Protein 9QX5 (pdb70)

Secondary structure (DSSP, 8-state):
-HHHHHHHHHHHHHHHHTT---TTTTS-GGGHHHHHHHHTGGG-HHHHHHHHHHHHHHHHHHHHHHTT--SS-S-HHHHHHHHHTSSSGGGGS--HHHHHHHHHHHHHHHHHHHHHS-SHHHHHHHHH-SS-TTS-----SHHHHHHHHHHHGGGGG--TTTTGGG-SSSHHHHHHHHHHHT-SSS-HHHHHHHHHHHHHH--SSHHHHHHHHHHHHHHHHHTTT---HHHHHHHHHHHHHHHGGG--TT--HHHHHHHTSSHHHHHT---HHHHTT---HHHHHHHHHHHHHHHHHHHHHS-SS--HHHHHHHHHHHHHHHHHGGGGGG-S-TTS-HHHHHHHTHHHHHHHHTSHHHHHH--HHHHHHHHHHHHHHH-HHHHHHHHH-TT----B-SSSSSTT-----TT--SS-S-S--HHHHHHHHHHH--HHHHHHHHHHHHHHHHHHHHHHHTTHHHHTTSS---STTTTHHHHHHHHHHHHHHHHHHHHHHH------HHHHHHHHTT-SHHHHHHH--PPPS-----SS--GGGHHHHHHHHHHHHHHHHTTHHHHHHHHHHHHHHHHHTT--HHHHHHHHHTTS-GGG-EEE-S---EEEEEEE--------EEEEE-TTS-EEEEE--SS-SSEEEEEEE--SS-HHHHHHSEEEEEEE-SS---EEEEETTEEEEE-SSEEEEEEE-TTS-EEEEEEEE-----EEEEEE----SS-SS---EEEEEETTEEEEEETTTEEEEEEEEEE-SS----EEEEEE-SSS-EEEEEE-SSS-EEEEEE--------EEE---B---SSTTT---EEEEEEETTTTEEEEEESS-EEEEEPPPP--SSS-----EEE-S--S-EEEEEEETTEEEEEESS-SSEEEEEEEETTEEEEEEEE-SSPP-EEEEEE-TTSS-EEEEEE-SSSS-EEEEEE-SSB---TT--S--EEEE-----EEEE---HHHHHHHHHHHHHHHH-HHHHHHHHTTS--TTTS-HHHHHHHHHHHHHH--S--HHHHHHHHHHHHHHHHGGGT--GGG--SHHHHHHHHHHHHHGGGGGGSHHHHHHHHHHHHSSHHHHHHHHHHHHHHS-TTTTHHHHHHHHHHHHHHHHH--TTHHHHHHHHHHHHHSTTTGGGHHHHHHHHHHHHHHHHHHHHHHHHHHHHTTTS-GGGEEEES--TTTGGGT--SEEE--HHHHHHHHHH-EE-TT-----HHHHHHHHHHHHHHHHS------S-STTSHHHHHHHHHHHHHTTS-HHHHHHHHHHHHTT----STTTSSS-HHHHHHHHHHHHHHHHHHHHHGGGG---HHHHHHHHHHHHHHHHHTHHHHHHHHHHHHHHHHHHT---PPPSSPPP----SHHHHHHHHHHHHHHHHHHHHHHH-----HHHHHHHHHHHHH--HHHHHHHHHH-

Radius of gyration: 44.54 Å; Cα contacts (8 Å, |Δi|>4): 2035; chains: 1; bounding box: 95×86×153 Å

Foldseek 3Di:
DVVVVLVVLVVVLVCLLFVHDDCVLVDLCLVVVVVCVVVPCLVPPVVVQSVVSSLLSLLLSVLCQQQLQHGPPADSLLSSLVLLVPPFCLCVLPDDVLVVVLVVVSVVVSVVVLVVDDDPVNVVSVVQAPDHPRDRTDDDDSNVSSLSSSQVSVVSVPPDQQVVLLDCPGPVVLSLLSLQTDRPSHDVVSNVVSVVNLCVNPVDDVVVVLVSLLSSLQSLVVSQQPHVVVVSLVVLLVSLVSCLLVDDLPDDLVSVCSNSHVLLVVLQPQDPVSQPPTPLVNLVSVLVNLVVLLVLVVVQVPDDDHDPSNVSSLVSVLLNCLVCLLRSLRRQHLLPLRQLSLLSCLSSVVSNVVDVVSCVVRPVSVLNSLLSSLVLLPDPSSLLSLLPHPLFFAFAEDLQGRLLRDGADPQDPDPCRDSHPPLSNLLSCQAPPEPVSLLSLLVVCLVCVQVLLVLLLVVLVSNLRPHHDDDSSSNVNSSSLLVNLNSLLSLVVVCVVQDDDPVVQLVLQCLLLVLAPVSLVVVLLFDDPRDHHHDHYDNVPRVVVVVSSQSSLVSCVVRVVSLLSSLVSNLSNLVSSLFLLVQLVLLLVLQVDLPLFAEDQPDDQWFFRWFAFQDLPFQFKEKAAADVLKIWIWGQDDVDQQKIKIKIFDPQAHNVVRSNDIDIDIGGHHDGFNHWEDAHFKIKTFDFAKIKIWGADNVGHTFDIATEGDVDWTWQDKYWEHFDPVDPQFWGWMWTFTQFKIWIDTLQADRHFTFEMEGEDPWTWAEKDWYQDPVGKIKMWTATQAQWIFIAIGDDTDRDYYYHYGDATEDGPPPPPFHTWHEWDADPSSQKIKTFGAQAIKIWHDDDDDDRPYYDYTDIDGNPGGHGWHDWADDQQKIKTHGDVDQFKIKIWGRRNSYIYIHIDGDPDGFNHKYKDQGSQQQWIKIKTADDDSSGITIMIGDRNYGHRSRRQDAGWHQDVSVHTDIWGDQRSSLSSSLSVLVSCVVNPLVSSQVSLLVVQAPLSHTSSSNSSSLSSVSVVDSDDDLVSVLSNLLNLVVNLVVVVVCDPSSGRDVSVVVSVVVSLSVVPSCLLQVVSNVVSCCVPQVDVLSVLVSLLVVLLVDDPVPSLSSLLVSVLQLVLDLQLDDPCLPVSLVVVLCQCVPPSRVLCLLRNLVSLVLLLVLLCLQVVVLVVVCVVCVPHDPQFKFFFSNRRSCSSSNHYRIGTDDPSVVVSCVRRPTDRSPDDGDCVSLVVSLVVLLVCLQVPFDQDFDPDPCSGSLLSSLSSSLSSVLPDDLVSLLVSLVVLVVVADLDQVQQPQRHRVNGSNVSSLSSNLSNLVSLLVCPPPPDPSNVVSLVVSLVVCVVVDCLVSLLSLLVVLQVVLVPPNDDRDDSDRDPVVPDDRRRVVSVSSNVSSLSRVVSSLSSPPVDDPSVLVSLVSSVVSDHVSSVVSVVSVD

Structure (mmCIF, N/CA/C/O backbone):
data_9QX5
#
_entry.id   9QX5
#
_cell.length_a   1.00
_cell.length_b   1.00
_cell.length_c   1.00
_cell.angle_alpha   90.00
_cell.angle_beta   90.00
_cell.angle_gamma   90.00
#
_symmetry.space_group_name_H-M   'P 1'
#
loop_
_atom_site.group_PDB
_atom_site.id
_atom_site.type_symbol
_atom_site.label_atom_id
_atom_site.label_alt_id
_atom_site.label_comp_id
_atom_site.label_asym_id
_atom_site.label_entity_id
_atom_site.label_seq_id
_atom_site.pdbx_PDB_ins_code
_atom_site.Cartn_x
_atom_site.Cartn_y
_atom_site.Cartn_z
_atom_site.occupancy
_atom_site.B_iso_or_equiv
_atom_site.auth_seq_id
_atom_site.auth_comp_id
_atom_site.auth_asym_id
_atom_site.auth_atom_id
_atom_site.pdbx_PDB_model_num
ATOM 1 N N . LYS A 1 666 ? 337.227 238.114 339.928 1.00 104.40 657 LYS A N 1
ATOM 2 C CA . LYS A 1 666 ? 335.905 238.636 339.602 1.00 104.40 657 LYS A CA 1
ATOM 3 C C . LYS A 1 666 ? 335.878 239.218 338.193 1.00 104.40 657 LYS A C 1
ATOM 4 O O . LYS A 1 666 ? 334.838 239.234 337.534 1.00 104.40 657 LYS A O 1
ATOM 10 N N . ILE A 1 667 ? 337.038 239.702 337.743 1.00 109.37 658 ILE A N 1
ATOM 11 C CA . ILE A 1 667 ? 337.140 240.293 336.411 1.00 109.37 658 ILE A CA 1
ATOM 12 C C . ILE A 1 667 ? 336.804 239.260 335.346 1.00 109.37 658 ILE A C 1
ATOM 13 O O . ILE A 1 667 ? 336.091 239.550 334.377 1.00 109.37 658 ILE A O 1
ATOM 18 N N . GLU A 1 668 ? 337.318 238.039 335.505 1.00 111.66 659 GLU A N 1
ATOM 19 C CA . GLU A 1 668 ? 337.001 236.970 334.567 1.00 111.66 659 GLU A CA 1
ATOM 20 C C . GLU A 1 668 ? 335.508 236.670 334.559 1.00 111.66 659 GLU A C 1
ATOM 21 O O . GLU A 1 668 ? 334.939 236.330 333.514 1.00 111.66 659 GLU A O 1
ATOM 27 N N . LEU A 1 669 ? 334.852 236.802 335.714 1.00 108.34 660 LEU A N 1
ATOM 28 C CA . LEU A 1 669 ? 333.406 236.612 335.765 1.00 108.34 660 LEU A CA 1
ATOM 29 C C . LEU A 1 669 ? 332.686 237.646 334.912 1.00 108.34 660 LEU A C 1
ATOM 30 O O . LEU A 1 669 ? 331.741 237.314 334.187 1.00 108.34 660 LEU A O 1
ATOM 32 N N . CYS A 1 670 ? 333.117 238.907 334.984 1.00 104.76 661 CYS A N 1
ATOM 33 C CA . CYS A 1 670 ? 332.509 239.941 334.153 1.00 104.76 661 CYS A CA 1
ATOM 34 C C . CYS A 1 670 ? 332.806 239.707 332.678 1.00 104.76 661 CYS A C 1
ATOM 35 O O . CYS A 1 670 ? 331.952 239.955 331.819 1.00 104.76 661 CYS A O 1
ATOM 38 N N . MET A 1 671 ? 334.016 239.241 332.362 1.00 101.17 662 MET A N 1
ATOM 39 C CA . MET A 1 671 ? 334.329 238.879 330.983 1.00 101.17 662 MET A CA 1
ATOM 40 C C . MET A 1 671 ? 333.355 237.828 330.472 1.00 101.17 662 MET A C 1
ATOM 41 O O . MET A 1 671 ? 332.789 237.961 329.379 1.00 101.17 662 MET A O 1
ATOM 46 N N . LYS A 1 672 ? 333.129 236.784 331.270 1.00 97.66 663 LYS A N 1
ATOM 47 C CA . LYS A 1 672 ? 332.184 235.743 330.885 1.00 97.66 663 LYS A CA 1
ATOM 48 C C . LYS A 1 672 ? 330.770 236.297 330.749 1.00 97.66 663 LYS A C 1
ATOM 49 O O . LYS A 1 672 ? 330.045 235.931 329.819 1.00 97.66 663 LYS A O 1
ATOM 51 N N . LEU A 1 673 ? 330.360 237.177 331.667 1.00 94.32 664 LEU A N 1
ATOM 52 C CA . LEU A 1 673 ? 329.003 237.716 331.622 1.00 94.32 664 LEU A CA 1
ATOM 53 C C . LEU A 1 673 ? 328.774 238.532 330.358 1.00 94.32 664 LEU A C 1
ATOM 54 O O . LEU A 1 673 ? 327.765 238.359 329.668 1.00 94.32 664 LEU A O 1
ATOM 59 N N . LEU A 1 674 ? 329.699 239.436 330.041 1.00 92.25 665 LEU A N 1
ATOM 60 C CA . LEU A 1 674 ? 329.525 240.243 328.840 1.00 92.25 665 LEU A CA 1
ATOM 61 C C . LEU A 1 674 ? 329.641 239.404 327.573 1.00 92.25 665 LEU A C 1
ATOM 62 O O . LEU A 1 674 ? 328.929 239.666 326.596 1.00 92.25 665 LEU A O 1
ATOM 67 N N . ASP A 1 675 ? 330.511 238.388 327.561 1.00 91.46 666 ASP A N 1
ATOM 68 C CA . ASP A 1 675 ? 330.573 237.514 326.394 1.00 91.46 666 ASP A CA 1
ATOM 69 C C . ASP A 1 675 ? 329.257 236.772 326.198 1.00 91.46 666 ASP A C 1
ATOM 70 O O . ASP A 1 675 ? 328.743 236.689 325.076 1.00 91.46 666 ASP A O 1
ATOM 75 N N . GLU A 1 676 ? 328.694 236.228 327.281 1.00 90.39 667 GLU A N 1
ATOM 76 C CA . GLU A 1 676 ? 327.412 235.541 327.183 1.00 90.39 667 GLU A CA 1
ATOM 77 C C . GLU A 1 676 ? 326.312 236.499 326.755 1.00 90.39 667 GLU A C 1
ATOM 78 O O . GLU A 1 676 ? 325.420 236.123 325.990 1.00 90.39 667 GLU A O 1
ATOM 80 N N . PHE A 1 677 ? 326.361 237.741 327.241 1.00 88.03 668 PHE A N 1
ATOM 81 C CA . PHE A 1 677 ? 325.406 238.758 326.813 1.00 88.03 668 PHE A CA 1
ATOM 82 C C . PHE A 1 677 ? 325.484 238.990 325.309 1.00 88.03 668 PHE A C 1
ATOM 83 O O . PHE A 1 677 ? 324.456 239.007 324.620 1.00 88.03 668 PHE A O 1
ATOM 91 N N . ALA A 1 678 ? 326.698 239.169 324.783 1.00 85.24 669 ALA A N 1
ATOM 92 C CA . ALA A 1 678 ? 326.858 239.392 323.349 1.00 85.24 669 ALA A CA 1
ATOM 93 C C . ALA A 1 678 ? 326.358 238.194 322.553 1.00 85.24 669 ALA A C 1
ATOM 94 O O . ALA A 1 678 ? 325.625 238.345 321.567 1.00 85.24 669 ALA A O 1
ATOM 96 N N . LYS A 1 679 ? 326.728 236.988 322.982 1.00 85.75 670 LYS A N 1
ATOM 97 C CA . LYS A 1 679 ? 326.277 235.803 322.267 1.00 85.75 670 LYS A CA 1
ATOM 98 C C . LYS A 1 679 ? 324.762 235.677 322.296 1.00 85.75 670 LYS A C 1
ATOM 99 O O . LYS A 1 679 ? 324.151 235.381 321.264 1.00 85.75 670 LYS A O 1
ATOM 105 N N . ILE A 1 680 ? 324.135 235.926 323.446 1.00 85.96 671 ILE A N 1
ATOM 106 C CA . ILE A 1 680 ? 322.696 235.724 323.547 1.00 85.96 671 ILE A CA 1
ATOM 107 C C . ILE A 1 680 ? 321.937 236.780 322.751 1.00 85.96 671 ILE A C 1
ATOM 108 O O . ILE A 1 680 ? 320.893 236.477 322.163 1.00 85.96 671 ILE A O 1
ATOM 113 N N . ILE A 1 681 ? 322.425 238.023 322.704 1.00 82.82 672 ILE A N 1
ATOM 114 C CA . ILE A 1 681 ? 321.701 239.009 321.906 1.00 82.82 672 ILE A CA 1
ATOM 115 C C . ILE A 1 681 ? 321.908 238.744 320.421 1.00 82.82 672 ILE A C 1
ATOM 116 O O . ILE A 1 681 ? 320.989 238.941 319.616 1.00 82.82 672 ILE A O 1
ATOM 121 N N . ALA A 1 682 ? 323.095 238.268 320.031 1.00 84.41 673 ALA A N 1
ATOM 122 C CA . ALA A 1 682 ? 323.358 238.030 318.616 1.00 84.41 673 ALA A CA 1
ATOM 123 C C . ALA A 1 682 ? 322.444 236.969 318.021 1.00 84.41 673 ALA A C 1
ATOM 124 O O . ALA A 1 682 ? 322.314 236.900 316.795 1.00 84.41 673 ALA A O 1
ATOM 126 N N . ILE A 1 683 ? 321.803 236.152 318.853 1.00 89.51 674 ILE A N 1
ATOM 127 C CA . ILE A 1 683 ? 320.907 235.100 318.393 1.00 89.51 674 ILE A CA 1
ATOM 128 C C . ILE A 1 683 ? 319.443 235.500 318.552 1.00 89.51 674 ILE A C 1
ATOM 129 O O . ILE A 1 683 ? 318.549 234.700 318.254 1.00 89.51 674 ILE A O 1
ATOM 134 N N . ASN A 1 684 ? 319.176 236.733 318.992 1.00 89.40 675 ASN A N 1
ATOM 135 C CA . ASN A 1 684 ? 317.811 237.244 319.150 1.00 89.40 675 ASN A CA 1
ATOM 136 C C . ASN A 1 684 ? 316.994 236.383 320.108 1.00 89.40 675 ASN A C 1
ATOM 137 O O . ASN A 1 684 ? 315.818 236.103 319.869 1.00 89.40 675 ASN A O 1
ATOM 142 N N . GLU A 1 685 ? 317.614 235.966 321.206 1.00 88.60 676 GLU A N 1
ATOM 143 C CA . GLU A 1 685 ? 316.969 235.100 322.181 1.00 88.60 676 GLU A CA 1
ATOM 144 C C . GLU A 1 685 ? 316.654 235.885 323.447 1.00 88.60 676 GLU A C 1
ATOM 145 O O . GLU A 1 685 ? 317.508 236.604 323.975 1.00 88.60 676 GLU A O 1
ATOM 147 N N . LYS A 1 686 ? 315.423 235.739 323.928 1.00 86.24 677 LYS A N 1
ATOM 148 C CA . LYS A 1 686 ? 314.978 236.442 325.122 1.00 86.24 677 LYS A CA 1
ATOM 149 C C . LYS A 1 686 ? 315.691 235.897 326.352 1.00 86.24 677 LYS A C 1
ATOM 150 O O . LYS A 1 686 ? 315.841 234.681 326.507 1.00 86.24 677 LYS A O 1
ATOM 156 N N . SER A 1 687 ? 316.133 236.800 327.224 1.00 90.73 678 SER A N 1
ATOM 157 C CA . SER A 1 687 ? 316.789 236.425 328.466 1.00 90.73 678 SER A CA 1
ATOM 158 C C . SER A 1 687 ? 316.358 237.383 329.566 1.00 90.73 678 SER A C 1
ATOM 159 O O . SER A 1 687 ? 315.928 238.507 329.296 1.00 90.73 678 SER A O 1
ATOM 162 N N . LEU A 1 688 ? 316.484 236.928 330.814 1.00 93.49 679 LEU A N 1
ATOM 163 C CA . LEU A 1 688 ? 316.045 237.718 331.959 1.00 93.49 679 LEU A CA 1
ATOM 164 C C . LEU A 1 688 ? 316.871 238.980 332.159 1.00 93.49 679 LEU A C 1
ATOM 165 O O . LEU A 1 688 ? 316.472 239.837 332.954 1.00 93.49 679 LEU A O 1
ATOM 170 N N . ILE A 1 689 ? 318.007 239.110 331.473 1.00 96.12 680 ILE A N 1
ATOM 171 C CA . ILE A 1 689 ? 318.830 240.305 331.618 1.00 96.12 680 ILE A CA 1
ATOM 172 C C . ILE A 1 689 ? 318.087 241.534 331.110 1.00 96.12 680 ILE A C 1
ATOM 173 O O . ILE A 1 689 ? 318.228 242.630 331.668 1.00 96.12 680 ILE A O 1
ATOM 178 N N . PHE A 1 690 ? 317.275 241.374 330.061 1.00 96.87 681 PHE A N 1
ATOM 179 C CA . PHE A 1 690 ? 316.572 242.517 329.484 1.00 96.87 681 PHE A CA 1
ATOM 180 C C . PHE A 1 690 ? 315.585 243.121 330.475 1.00 96.87 681 PHE A C 1
ATOM 181 O O . PHE A 1 690 ? 315.353 244.335 330.470 1.00 96.87 681 PHE A O 1
ATOM 189 N N . SER A 1 691 ? 314.985 242.287 331.328 1.00 98.29 682 SER A N 1
ATOM 190 C CA . SER A 1 691 ? 314.031 242.798 332.306 1.00 98.29 682 SER A CA 1
ATOM 191 C C . SER A 1 691 ? 314.697 243.743 333.297 1.00 98.29 682 SER A C 1
ATOM 192 O O . SER A 1 691 ? 314.040 244.641 333.835 1.00 98.29 682 SER A O 1
ATOM 195 N N . LEU A 1 692 ? 315.992 243.565 333.548 1.00 96.89 683 LEU A N 1
ATOM 196 C CA . LEU A 1 692 ? 316.717 244.473 334.420 1.00 96.89 683 LEU A CA 1
ATOM 197 C C . LEU A 1 692 ? 316.933 245.813 333.719 1.00 96.89 683 LEU A C 1
ATOM 198 O O . LEU A 1 692 ? 316.735 245.954 332.510 1.00 96.89 683 LEU A O 1
ATOM 203 N N . ASP A 1 693 ? 317.339 246.815 334.500 1.00 99.33 684 ASP A N 1
ATOM 204 C CA . ASP A 1 693 ? 317.590 248.156 333.969 1.00 99.33 684 ASP A CA 1
ATOM 205 C C . ASP A 1 693 ? 319.014 248.215 333.413 1.00 99.33 684 ASP A C 1
ATOM 206 O O . ASP A 1 693 ? 319.919 248.845 333.965 1.00 99.33 684 ASP A O 1
ATOM 208 N N . HIS A 1 694 ? 319.198 247.530 332.283 1.00 95.88 685 HIS A N 1
ATOM 209 C CA . HIS A 1 694 ? 320.515 247.428 331.668 1.00 95.88 685 HIS A CA 1
ATOM 210 C C . HIS A 1 694 ? 320.936 248.704 330.953 1.00 95.88 685 HIS A C 1
ATOM 211 O O . HIS A 1 694 ? 322.106 248.821 330.574 1.00 95.88 685 HIS A O 1
ATOM 218 N N . GLU A 1 695 ? 320.023 249.664 330.777 1.00 94.73 686 GLU A N 1
ATOM 219 C CA . GLU A 1 695 ? 320.379 250.908 330.102 1.00 94.73 686 GLU A CA 1
ATOM 220 C C . GLU A 1 695 ? 321.532 251.612 330.798 1.00 94.73 686 GLU A C 1
ATOM 221 O O . GLU A 1 695 ? 322.322 252.303 330.148 1.00 94.73 686 GLU A O 1
ATOM 227 N N . ASN A 1 696 ? 321.642 251.454 332.111 1.00 98.79 687 ASN A N 1
ATOM 228 C CA . ASN A 1 696 ? 322.721 252.041 332.893 1.00 98.79 687 ASN A CA 1
ATOM 229 C C . ASN A 1 696 ? 323.753 250.983 333.265 1.00 98.79 687 ASN A C 1
ATOM 230 O O . ASN A 1 696 ? 324.248 250.946 334.392 1.00 98.79 687 ASN A O 1
ATOM 235 N N . ILE A 1 697 ? 324.060 250.084 332.324 1.00 98.18 688 ILE A N 1
ATOM 236 C CA . ILE A 1 697 ? 325.026 249.024 332.601 1.00 98.18 688 ILE A CA 1
ATOM 237 C C . ILE A 1 697 ? 326.393 249.610 332.931 1.00 98.18 688 ILE A C 1
ATOM 238 O O . ILE A 1 697 ? 327.143 249.039 333.734 1.00 98.18 688 ILE A O 1
ATOM 243 N N . LEU A 1 698 ? 326.729 250.766 332.350 1.00 102.17 689 LEU A N 1
ATOM 244 C CA . LEU A 1 698 ? 327.987 251.423 332.689 1.00 102.17 689 LEU A CA 1
ATOM 245 C C . LEU A 1 698 ? 328.004 251.868 334.144 1.00 102.17 689 LEU A C 1
ATOM 246 O O . LEU A 1 698 ? 329.076 251.969 334.752 1.00 102.17 689 LEU A O 1
ATOM 251 N N . ASP A 1 699 ? 326.832 252.153 334.710 1.00 100.94 690 ASP A N 1
ATOM 252 C CA . ASP A 1 699 ? 326.738 252.389 336.145 1.00 100.94 690 ASP A CA 1
ATOM 253 C C . ASP A 1 699 ? 327.130 251.140 336.926 1.00 100.94 690 ASP A C 1
ATOM 254 O O . ASP A 1 699 ? 327.857 251.226 337.924 1.00 100.94 690 ASP A O 1
ATOM 259 N N . TRP A 1 700 ? 326.673 249.968 336.474 1.00 99.57 691 TRP A N 1
ATOM 260 C CA . TRP A 1 700 ? 326.939 248.731 337.204 1.00 99.57 691 TRP A CA 1
ATOM 261 C C . TRP A 1 700 ? 328.435 248.517 337.379 1.00 99.57 691 TRP A C 1
ATOM 262 O O . TRP A 1 700 ? 328.912 248.254 338.488 1.00 99.57 691 TRP A O 1
ATOM 273 N N . LEU A 1 701 ? 329.193 248.646 336.289 1.00 104.07 692 LEU A N 1
ATOM 274 C CA . LEU A 1 701 ? 330.637 248.469 336.352 1.00 104.07 692 LEU A CA 1
ATOM 275 C C . LEU A 1 701 ? 331.296 249.486 337.271 1.00 104.07 692 LEU A C 1
ATOM 276 O O . LEU A 1 701 ? 332.373 249.214 337.812 1.00 104.07 692 LEU A O 1
ATOM 281 N N . GLU A 1 702 ? 330.673 250.649 337.458 1.00 107.28 693 GLU A N 1
ATOM 282 C CA . GLU A 1 702 ? 331.218 251.652 338.362 1.00 107.28 693 GLU A CA 1
ATOM 283 C C . GLU A 1 702 ? 330.994 251.275 339.820 1.00 107.28 693 GLU A C 1
ATOM 284 O O . GLU A 1 702 ? 331.703 251.774 340.701 1.00 107.28 693 GLU A O 1
ATOM 290 N N . GLU A 1 703 ? 330.015 250.407 340.089 1.00 106.22 694 GLU A N 1
ATOM 291 C CA . GLU A 1 703 ? 329.776 249.945 341.454 1.00 106.22 694 GLU A CA 1
ATOM 292 C C . GLU A 1 703 ? 330.917 249.061 341.943 1.00 106.22 694 GLU A C 1
ATOM 293 O O . GLU A 1 703 ? 331.421 249.239 343.057 1.00 106.22 694 GLU A O 1
ATOM 295 N N . ILE A 1 704 ? 331.330 248.089 341.124 1.00 104.82 695 ILE A N 1
ATOM 296 C CA . ILE A 1 704 ? 332.491 247.277 341.474 1.00 104.82 695 ILE A CA 1
ATOM 297 C C . ILE A 1 704 ? 333.760 248.118 341.439 1.00 104.82 695 ILE A C 1
ATOM 298 O O . ILE A 1 704 ? 334.671 247.927 342.254 1.00 104.82 695 ILE A O 1
ATOM 303 N N . GLY A 1 705 ? 333.842 249.058 340.503 1.00 107.21 696 GLY A N 1
ATOM 304 C CA . GLY A 1 705 ? 335.034 249.856 340.323 1.00 107.21 696 GLY A CA 1
ATOM 305 C C . GLY A 1 705 ? 335.983 249.357 339.260 1.00 107.21 696 GLY A C 1
ATOM 306 O O . GLY A 1 705 ? 337.129 249.817 339.213 1.00 107.21 696 GLY A O 1
ATOM 307 N N . VAL A 1 706 ? 335.549 248.429 338.413 1.00 104.68 697 VAL A N 1
ATOM 308 C CA . VAL A 1 706 ? 336.393 247.863 337.372 1.00 104.68 697 VAL A CA 1
ATOM 309 C C . VAL A 1 706 ? 336.242 248.626 336.054 1.00 104.68 697 VAL A C 1
ATOM 310 O O . VAL A 1 706 ? 336.644 248.130 335.004 1.00 104.68 697 VAL A O 1
ATOM 314 N N . LEU A 1 707 ? 335.662 249.828 336.096 1.00 102.18 698 LEU A N 1
ATOM 315 C CA . LEU A 1 707 ? 335.547 250.638 334.888 1.00 102.18 698 LEU A CA 1
ATOM 316 C C . LEU A 1 707 ? 336.915 251.031 334.348 1.00 102.18 698 LEU A C 1
ATOM 317 O O . LEU A 1 707 ? 337.046 251.360 333.165 1.00 102.18 698 LEU A O 1
ATOM 322 N N . ASP A 1 708 ? 337.943 251.000 335.193 1.00 102.78 699 ASP A N 1
ATOM 323 C CA . ASP A 1 708 ? 339.296 251.327 334.769 1.00 102.78 699 ASP A CA 1
ATOM 324 C C . ASP A 1 708 ? 340.014 250.152 334.125 1.00 102.78 699 ASP A C 1
ATOM 325 O O . ASP A 1 708 ? 341.171 250.301 333.719 1.00 102.78 699 ASP A O 1
ATOM 327 N N . SER A 1 709 ? 339.369 248.998 334.030 1.00 101.13 700 SER A N 1
ATOM 328 C CA . SER A 1 709 ? 340.030 247.822 333.489 1.00 101.13 700 SER A CA 1
ATOM 329 C C . SER A 1 709 ? 340.172 247.945 331.975 1.00 101.13 700 SER A C 1
ATOM 330 O O . SER A 1 709 ? 339.161 248.059 331.269 1.00 101.13 700 SER A O 1
ATOM 333 N N . PRO A 1 710 ? 341.394 247.924 331.440 1.00 100.68 701 PRO A N 1
ATOM 334 C CA . PRO A 1 710 ? 341.565 248.005 329.983 1.00 100.68 701 PRO A CA 1
ATOM 335 C C . PRO A 1 710 ? 341.073 246.763 329.261 1.00 100.68 701 PRO A C 1
ATOM 336 O O . PRO A 1 710 ? 340.683 246.836 328.092 1.00 100.68 701 PRO A O 1
ATOM 340 N N . GLN A 1 711 ? 341.094 245.615 329.942 1.00 100.24 702 GLN A N 1
ATOM 341 C CA . GLN A 1 711 ? 340.747 244.359 329.287 1.00 100.24 702 GLN A CA 1
ATOM 342 C C . GLN A 1 711 ? 339.243 244.182 329.127 1.00 100.24 702 GLN A C 1
ATOM 343 O O . GLN A 1 711 ? 338.810 243.234 328.464 1.00 100.24 702 GLN A O 1
ATOM 349 N N . ILE A 1 712 ? 338.439 245.065 329.720 1.00 95.44 703 ILE A N 1
ATOM 350 C CA . ILE A 1 712 ? 336.991 244.927 329.612 1.00 95.44 703 ILE A CA 1
ATOM 351 C C . ILE A 1 712 ? 336.466 245.702 328.408 1.00 95.44 703 ILE A C 1
ATOM 352 O O . ILE A 1 712 ? 335.366 245.432 327.907 1.00 95.44 703 ILE A O 1
ATOM 357 N N . THR A 1 713 ? 337.244 246.667 327.914 1.00 91.76 704 THR A N 1
ATOM 358 C CA . THR A 1 713 ? 336.772 247.489 326.805 1.00 91.76 704 THR A CA 1
ATOM 359 C C . THR A 1 713 ? 336.676 246.682 325.518 1.00 91.76 704 THR A C 1
ATOM 360 O O . THR A 1 713 ? 335.815 246.952 324.673 1.00 91.76 704 THR A O 1
ATOM 364 N N . GLU A 1 714 ? 337.549 245.689 325.345 1.00 91.28 705 GLU A N 1
ATOM 365 C CA . GLU A 1 714 ? 337.453 244.823 324.176 1.00 91.28 705 GLU A CA 1
ATOM 366 C C . GLU A 1 714 ? 336.118 244.090 324.161 1.00 91.28 705 GLU A C 1
ATOM 367 O O . GLU A 1 714 ? 335.438 244.010 323.132 1.00 91.28 705 GLU A O 1
ATOM 373 N N . LYS A 1 715 ? 335.716 243.561 325.315 1.00 88.60 706 LYS A N 1
ATOM 374 C CA . LYS A 1 715 ? 334.442 242.861 325.380 1.00 88.60 706 LYS A CA 1
ATOM 375 C C . LYS A 1 715 ? 333.283 243.841 325.245 1.00 88.60 706 LYS A C 1
ATOM 376 O O . LYS A 1 715 ? 332.219 243.490 324.723 1.00 88.60 706 LYS A O 1
ATOM 382 N N . LEU A 1 716 ? 333.481 245.086 325.686 1.00 86.92 707 LEU A N 1
ATOM 383 C CA . LEU A 1 716 ? 332.464 246.115 325.472 1.00 86.92 707 LEU A CA 1
ATOM 384 C C . LEU A 1 716 ? 332.241 246.382 323.986 1.00 86.92 707 LEU A C 1
ATOM 385 O O . LEU A 1 716 ? 331.098 246.471 323.520 1.00 86.92 707 LEU A O 1
ATOM 390 N N . VAL A 1 717 ? 333.326 246.524 323.221 1.00 82.04 708 VAL A N 1
ATOM 391 C CA . VAL A 1 717 ? 333.161 246.754 321.787 1.00 82.04 708 VAL A CA 1
ATOM 392 C C . VAL A 1 717 ? 332.623 245.503 321.108 1.00 82.04 708 VAL A C 1
ATOM 393 O O . VAL A 1 717 ? 331.930 245.593 320.088 1.00 82.04 708 VAL A O 1
ATOM 397 N N . ASP A 1 718 ? 332.913 244.323 321.660 1.00 80.52 709 ASP A N 1
ATOM 398 C CA . ASP A 1 718 ? 332.273 243.110 321.159 1.00 80.52 709 ASP A CA 1
ATOM 399 C C . ASP A 1 718 ? 330.764 243.172 321.368 1.00 80.52 709 ASP A C 1
ATOM 400 O O . ASP A 1 718 ? 329.981 242.780 320.494 1.00 80.52 709 ASP A O 1
ATOM 405 N N . ILE A 1 719 ? 330.342 243.666 322.534 1.00 81.41 710 ILE A N 1
ATOM 406 C CA . ILE A 1 719 ? 328.918 243.857 322.809 1.00 81.41 710 ILE A CA 1
ATOM 407 C C . ILE A 1 719 ? 328.315 244.826 321.804 1.00 81.41 710 ILE A C 1
ATOM 408 O O . ILE A 1 719 ? 327.210 244.616 321.293 1.00 81.41 710 ILE A O 1
ATOM 413 N N . CYS A 1 720 ? 329.028 245.916 321.526 1.00 78.36 711 CYS A N 1
ATOM 414 C CA . CYS A 1 720 ? 328.538 246.897 320.563 1.00 78.36 711 CYS A CA 1
ATOM 415 C C . CYS A 1 720 ? 328.384 246.276 319.179 1.00 78.36 711 CYS A C 1
ATOM 416 O O . CYS A 1 720 ? 327.389 246.512 318.486 1.00 78.36 711 CYS A O 1
ATOM 419 N N . PHE A 1 721 ? 329.361 245.468 318.763 1.00 76.22 712 PHE A N 1
ATOM 420 C CA . PHE A 1 721 ? 329.273 244.792 317.472 1.00 76.22 712 PHE A CA 1
ATOM 421 C C . PHE A 1 721 ? 328.069 243.862 317.427 1.00 76.22 712 PHE A C 1
ATOM 422 O O . PHE A 1 721 ? 327.351 243.794 316.421 1.00 76.22 712 PHE A O 1
ATOM 430 N N . SER A 1 722 ? 327.850 243.117 318.511 1.00 80.68 713 SER A N 1
ATOM 431 C CA . SER A 1 722 ? 326.710 242.210 318.562 1.00 80.68 713 SER A CA 1
ATOM 432 C C . SER A 1 722 ? 325.394 242.975 318.507 1.00 80.68 713 SER A C 1
ATOM 433 O O . SER A 1 722 ? 324.452 242.554 317.829 1.00 80.68 713 SER A O 1
ATOM 436 N N . ILE A 1 723 ? 325.308 244.103 319.209 1.00 80.06 714 ILE A N 1
ATOM 437 C CA . ILE A 1 723 ? 324.087 244.898 319.159 1.00 80.06 714 ILE A CA 1
ATOM 438 C C . ILE A 1 723 ? 323.886 245.429 317.747 1.00 80.06 714 ILE A C 1
ATOM 439 O O . ILE A 1 723 ? 322.758 245.533 317.254 1.00 80.06 714 ILE A O 1
ATOM 444 N N . GLU A 1 724 ? 324.987 245.760 317.068 1.00 78.84 715 GLU A N 1
ATOM 445 C CA . GLU A 1 724 ? 324.919 246.266 315.700 1.00 78.84 715 GLU A CA 1
ATOM 446 C C . GLU A 1 724 ? 324.346 245.212 314.758 1.00 78.84 715 GLU A C 1
ATOM 447 O O . GLU A 1 724 ? 323.440 245.489 313.962 1.00 78.84 715 GLU A O 1
ATOM 453 N N . VAL A 1 725 ? 324.869 243.987 314.837 1.00 80.84 716 VAL A N 1
ATOM 454 C CA . VAL A 1 725 ? 324.358 242.933 313.963 1.00 80.84 716 VAL A CA 1
ATOM 455 C C . VAL A 1 725 ? 322.922 242.582 314.335 1.00 80.84 716 VAL A C 1
ATOM 456 O O . VAL A 1 725 ? 322.112 242.245 313.462 1.00 80.84 716 VAL A O 1
ATOM 460 N N . TRP A 1 726 ? 322.570 242.678 315.619 1.00 83.30 717 TRP A N 1
ATOM 461 C CA . TRP A 1 726 ? 321.176 242.529 316.025 1.00 83.30 717 TRP A CA 1
ATOM 462 C C . TRP A 1 726 ? 320.289 243.585 315.373 1.00 83.30 717 TRP A C 1
ATOM 463 O O . TRP A 1 726 ? 319.176 243.292 314.924 1.00 83.30 717 TRP A O 1
ATOM 474 N N . ASP A 1 727 ? 320.760 244.831 315.338 1.00 82.03 718 ASP A N 1
ATOM 475 C CA . ASP A 1 727 ? 320.006 245.890 314.677 1.00 82.03 718 ASP A CA 1
ATOM 476 C C . ASP A 1 727 ? 319.818 245.583 313.200 1.00 82.03 718 ASP A C 1
ATOM 477 O O . ASP A 1 727 ? 318.729 245.783 312.645 1.00 82.03 718 ASP A O 1
ATOM 482 N N . VAL A 1 728 ? 320.875 245.100 312.550 1.00 83.18 719 VAL A N 1
ATOM 483 C CA . VAL A 1 728 ? 320.777 244.731 311.141 1.00 83.18 719 VAL A CA 1
ATOM 484 C C . VAL A 1 728 ? 319.732 243.641 310.956 1.00 83.18 719 VAL A C 1
ATOM 485 O O . VAL A 1 728 ? 318.925 243.679 310.020 1.00 83.18 719 VAL A O 1
ATOM 489 N N . LEU A 1 729 ? 319.728 242.654 311.852 1.00 86.22 720 LEU A N 1
ATOM 490 C CA . LEU A 1 729 ? 318.711 241.612 311.794 1.00 86.22 720 LEU A CA 1
ATOM 491 C C . LEU A 1 729 ? 317.308 242.173 311.973 1.00 86.22 720 LEU A C 1
ATOM 492 O O . LEU A 1 729 ? 316.382 241.727 311.287 1.00 86.22 720 LEU A O 1
ATOM 497 N N . THR A 1 730 ? 317.133 243.137 312.879 1.00 86.56 721 THR A N 1
ATOM 498 C CA . THR A 1 730 ? 315.812 243.717 313.102 1.00 86.56 721 THR A CA 1
ATOM 499 C C . THR A 1 730 ? 315.325 244.476 311.875 1.00 86.56 721 THR A C 1
ATOM 500 O O . THR A 1 730 ? 314.169 244.325 311.464 1.00 86.56 721 THR A O 1
ATOM 504 N N . LEU A 1 731 ? 316.191 245.293 311.272 1.00 83.93 722 LEU A N 1
ATOM 505 C CA . LEU A 1 731 ? 315.786 246.042 310.086 1.00 83.93 722 LEU A CA 1
ATOM 506 C C . LEU A 1 731 ? 315.456 245.113 308.928 1.00 83.93 722 LEU A C 1
ATOM 507 O O . LEU A 1 731 ? 314.528 245.380 308.158 1.00 83.93 722 LEU A O 1
ATOM 512 N N . LEU A 1 732 ? 316.207 244.023 308.786 1.00 87.14 723 LEU A N 1
ATOM 513 C CA . LEU A 1 732 ? 315.984 243.094 307.689 1.00 87.14 723 LEU A CA 1
ATOM 514 C C . LEU A 1 732 ? 314.666 242.345 307.807 1.00 87.14 723 LEU A C 1
ATOM 515 O O . LEU A 1 732 ? 314.263 241.692 306.839 1.00 87.14 723 LEU A O 1
ATOM 520 N N . GLN A 1 733 ? 313.997 242.415 308.958 1.00 95.20 724 GLN A N 1
ATOM 521 C CA . GLN A 1 733 ? 312.744 241.706 309.205 1.00 95.20 724 GLN A CA 1
ATOM 522 C C . GLN A 1 733 ? 312.905 240.202 309.040 1.00 95.20 724 GLN A C 1
ATOM 523 O O . GLN A 1 733 ? 311.937 239.496 308.742 1.00 95.20 724 GLN A O 1
ATOM 529 N N . LEU A 1 734 ? 314.124 239.703 309.239 1.00 104.53 725 LEU A N 1
ATOM 530 C CA . LEU A 1 734 ? 314.427 238.302 308.976 1.00 104.53 725 LEU A CA 1
ATOM 531 C C . LEU A 1 734 ? 314.208 237.446 310.219 1.00 104.53 725 LEU A C 1
ATOM 532 O O . LEU A 1 734 ? 313.366 236.542 310.223 1.00 104.53 725 LEU A O 1
ATOM 537 N N . ASP A 1 735 ? 314.965 237.726 311.283 1.00 110.91 726 ASP A N 1
ATOM 538 C CA . ASP A 1 735 ? 314.912 237.008 312.555 1.00 110.91 726 ASP A CA 1
ATOM 539 C C . ASP A 1 735 ? 315.331 235.547 312.416 1.00 110.91 726 ASP A C 1
ATOM 540 O O . ASP A 1 735 ? 315.242 234.961 311.332 1.00 110.91 726 ASP A O 1
ATOM 545 N N . GLY A 1 736 ? 315.786 234.949 313.514 1.00 115.35 727 GLY A N 1
ATOM 546 C CA . GLY A 1 736 ? 316.301 233.601 313.489 1.00 115.35 727 GLY A CA 1
ATOM 547 C C . GLY A 1 736 ? 317.763 233.560 313.095 1.00 115.35 727 GLY A C 1
ATOM 548 O O . GLY A 1 736 ? 318.217 234.309 312.224 1.00 115.35 727 GLY A O 1
ATOM 549 N N . PRO A 1 737 ? 318.532 232.677 313.728 1.00 117.38 728 PRO A N 1
ATOM 550 C CA . PRO A 1 737 ? 319.977 232.587 313.455 1.00 117.38 728 PRO A CA 1
ATOM 551 C C . PRO A 1 737 ? 320.305 231.633 312.306 1.00 117.38 728 PRO A C 1
ATOM 552 O O . PRO A 1 737 ? 321.100 230.697 312.446 1.00 117.38 728 PRO A O 1
ATOM 556 N N . GLU A 1 738 ? 319.693 231.874 311.150 1.00 113.34 729 GLU A N 1
ATOM 557 C CA . GLU A 1 738 ? 319.931 231.056 309.969 1.00 113.34 729 GLU A CA 1
ATOM 558 C C . GLU A 1 738 ? 321.065 231.580 309.099 1.00 113.34 729 GLU A C 1
ATOM 559 O O . GLU A 1 738 ? 321.343 230.994 308.048 1.00 113.34 729 GLU A O 1
ATOM 565 N N . CYS A 1 739 ? 321.719 232.664 309.505 1.00 104.01 730 CYS A N 1
ATOM 566 C CA . CYS A 1 739 ? 322.875 233.197 308.803 1.00 104.01 730 CYS A CA 1
ATOM 567 C C . CYS A 1 739 ? 323.977 233.469 309.815 1.00 104.01 730 CYS A C 1
ATOM 568 O O . CYS A 1 739 ? 323.707 233.820 310.967 1.00 104.01 730 CYS A O 1
ATOM 571 N N . HIS A 1 740 ? 325.221 233.306 309.381 1.00 92.82 731 HIS A N 1
ATOM 572 C CA . HIS A 1 740 ? 326.324 233.430 310.318 1.00 92.82 731 HIS A CA 1
ATOM 573 C C . HIS A 1 740 ? 326.531 234.890 310.718 1.00 92.82 731 HIS A C 1
ATOM 574 O O . HIS A 1 740 ? 326.053 235.823 310.068 1.00 92.82 731 HIS A O 1
ATOM 581 N N . TYR A 1 741 ? 327.251 235.070 311.826 1.00 85.52 732 TYR A N 1
ATOM 582 C CA . TYR A 1 741 ? 327.466 236.400 312.386 1.00 85.52 732 TYR A CA 1
ATOM 583 C C . TYR A 1 741 ? 328.219 237.304 311.419 1.00 85.52 732 TYR A C 1
ATOM 584 O O . TYR A 1 741 ? 327.858 238.474 311.246 1.00 85.52 732 TYR A O 1
ATOM 593 N N . TRP A 1 742 ? 329.264 236.781 310.772 1.00 85.06 733 TRP A N 1
ATOM 594 C CA . TRP A 1 742 ? 330.091 237.624 309.915 1.00 85.06 733 TRP A CA 1
ATOM 595 C C . TRP A 1 742 ? 329.337 238.097 308.683 1.00 85.06 733 TRP A C 1
ATOM 596 O O . TRP A 1 742 ? 329.567 239.216 308.212 1.00 85.06 733 TRP A O 1
ATOM 607 N N . ASP A 1 743 ? 328.449 237.264 308.141 1.00 84.96 734 ASP A N 1
ATOM 608 C CA . ASP A 1 743 ? 327.662 237.673 306.983 1.00 84.96 734 ASP A CA 1
ATOM 609 C C . ASP A 1 743 ? 326.837 238.913 307.299 1.00 84.96 734 ASP A C 1
ATOM 610 O O . ASP A 1 743 ? 326.907 239.922 306.586 1.00 84.96 734 ASP A O 1
ATOM 615 N N . LEU A 1 744 ? 326.066 238.865 308.384 1.00 80.18 735 LEU A N 1
ATOM 616 C CA . LEU A 1 744 ? 325.261 240.017 308.763 1.00 80.18 735 LEU A CA 1
ATOM 617 C C . LEU A 1 744 ? 326.132 241.196 309.174 1.00 80.18 735 LEU A C 1
ATOM 618 O O . LEU A 1 744 ? 325.762 242.350 308.934 1.00 80.18 735 LEU A O 1
ATOM 623 N N . GLN A 1 745 ? 327.282 240.930 309.797 1.00 78.07 736 GLN A N 1
ATOM 624 C CA . GLN A 1 745 ? 328.174 242.013 310.196 1.00 78.07 736 GLN A CA 1
ATOM 625 C C . GLN A 1 745 ? 328.674 242.782 308.983 1.00 78.07 736 GLN A C 1
ATOM 626 O O . GLN A 1 745 ? 328.630 244.017 308.952 1.00 78.07 736 GLN A O 1
ATOM 632 N N . MET A 1 746 ? 329.148 242.064 307.966 1.00 77.04 737 MET A N 1
ATOM 633 C CA . MET A 1 746 ? 329.594 242.712 306.741 1.00 77.04 737 MET A CA 1
ATOM 634 C C . MET A 1 746 ? 328.435 243.346 305.985 1.00 77.04 737 MET A C 1
ATOM 635 O O . MET A 1 746 ? 328.630 244.360 305.307 1.00 77.04 737 MET A O 1
ATOM 640 N N . PHE A 1 747 ? 327.228 242.792 306.114 1.00 78.55 738 PHE A N 1
ATOM 641 C CA . PHE A 1 747 ? 326.057 243.428 305.523 1.00 78.55 738 PHE A CA 1
ATOM 642 C C . PHE A 1 747 ? 325.718 244.742 306.216 1.00 78.55 738 PHE A C 1
ATOM 643 O O . PHE A 1 747 ? 325.171 245.651 305.582 1.00 78.55 738 PHE A O 1
ATOM 651 N N . GLY A 1 748 ? 326.007 244.853 307.512 1.00 73.54 739 GLY A N 1
ATOM 652 C CA . GLY A 1 748 ? 325.803 246.119 308.195 1.00 73.54 739 GLY A CA 1
ATOM 653 C C . GLY A 1 748 ? 326.763 247.191 307.721 1.00 73.54 739 GLY A C 1
ATOM 654 O O . GLY A 1 748 ? 326.379 248.349 307.544 1.00 73.54 739 GLY A O 1
ATOM 655 N N . ARG A 1 749 ? 328.023 246.818 307.507 1.00 71.46 740 ARG A N 1
ATOM 656 C CA . ARG A 1 749 ? 329.019 247.726 306.957 1.00 71.46 740 ARG A CA 1
ATOM 657 C C . ARG A 1 749 ? 328.730 248.079 305.507 1.00 71.46 740 ARG A C 1
ATOM 658 O O . ARG A 1 749 ? 329.334 249.016 304.974 1.00 71.46 740 ARG A O 1
ATOM 666 N N . PHE A 1 750 ? 327.817 247.348 304.872 1.00 79.30 741 PHE A N 1
ATOM 667 C CA . PHE A 1 750 ? 327.404 247.513 303.487 1.00 79.30 741 PHE A CA 1
ATOM 668 C C . PHE A 1 750 ? 326.391 248.638 303.313 1.00 79.30 741 PHE A C 1
ATOM 669 O O . PHE A 1 750 ? 326.104 249.032 302.181 1.00 79.30 741 PHE A O 1
ATOM 677 N N . TRP A 1 751 ? 325.876 249.185 304.409 1.00 80.51 742 TRP A N 1
ATOM 678 C CA . TRP A 1 751 ? 324.732 250.088 304.392 1.00 80.51 742 TRP A CA 1
ATOM 679 C C . TRP A 1 751 ? 325.075 251.516 304.004 1.00 80.51 742 TRP A C 1
ATOM 680 O O . TRP A 1 751 ? 326.083 251.763 303.335 1.00 80.51 742 TRP A O 1
ATOM 691 N N . LYS A 1 752 ? 324.198 252.446 304.385 1.00 79.79 743 LYS A N 1
ATOM 692 C CA . LYS A 1 752 ? 324.171 253.830 303.920 1.00 79.79 743 LYS A CA 1
ATOM 693 C C . LYS A 1 752 ? 325.459 254.583 304.222 1.00 79.79 743 LYS A C 1
ATOM 694 O O . LYS A 1 752 ? 325.553 255.783 303.945 1.00 79.79 743 LYS A O 1
ATOM 700 N N . THR A 1 753 ? 326.434 253.904 304.826 1.00 75.79 744 THR A N 1
ATOM 701 C CA . THR A 1 753 ? 327.783 254.424 305.000 1.00 75.79 744 THR A CA 1
ATOM 702 C C . THR A 1 753 ? 328.315 255.010 303.698 1.00 75.79 744 THR A C 1
ATOM 703 O O . THR A 1 753 ? 327.845 254.653 302.612 1.00 75.79 744 THR A O 1
ATOM 707 N N . SER A 1 754 ? 329.282 255.925 303.802 1.00 75.81 745 SER A N 1
ATOM 708 C CA . SER A 1 754 ? 329.760 256.698 302.661 1.00 75.81 745 SER A CA 1
ATOM 709 C C . SER A 1 754 ? 330.293 255.842 301.518 1.00 75.81 745 SER A C 1
ATOM 710 O O . SER A 1 754 ? 330.610 256.392 300.459 1.00 75.81 745 SER A O 1
ATOM 713 N N . LEU A 1 755 ? 330.419 254.526 301.701 1.00 74.86 746 LEU A N 1
ATOM 714 C CA . LEU A 1 755 ? 330.792 253.663 300.586 1.00 74.86 746 LEU A CA 1
ATOM 715 C C . LEU A 1 755 ? 329.729 253.660 299.494 1.00 74.86 746 LEU A C 1
ATOM 716 O O . LEU A 1 755 ? 330.056 253.493 298.315 1.00 74.86 746 LEU A O 1
ATOM 721 N N . MET A 1 756 ? 328.460 253.846 299.856 1.00 78.29 747 MET A N 1
ATOM 722 C CA . MET A 1 756 ? 327.384 253.937 298.877 1.00 78.29 747 MET A CA 1
ATOM 723 C C . MET A 1 756 ? 326.961 255.368 298.587 1.00 78.29 747 MET A C 1
ATOM 724 O O . MET A 1 756 ? 325.901 255.584 297.992 1.00 78.29 747 MET A O 1
ATOM 729 N N . ASP A 1 757 ? 327.763 256.348 298.998 1.00 81.71 748 ASP A N 1
ATOM 730 C CA . ASP A 1 757 ? 327.620 257.686 298.442 1.00 81.71 748 ASP A CA 1
ATOM 731 C C . ASP A 1 757 ? 328.094 257.727 296.995 1.00 81.71 748 ASP A C 1
ATOM 732 O O . ASP A 1 757 ? 327.707 258.627 296.242 1.00 81.71 748 ASP A O 1
ATOM 737 N N . LEU A 1 758 ? 328.926 256.763 296.590 1.00 78.20 749 LEU A N 1
ATOM 738 C CA . LEU A 1 758 ? 329.483 256.727 295.243 1.00 78.20 749 LEU A CA 1
ATOM 739 C C . LEU A 1 758 ? 328.661 255.903 294.262 1.00 78.20 749 LEU A C 1
ATOM 740 O O . LEU A 1 758 ? 328.935 255.958 293.059 1.00 78.20 749 LEU A O 1
ATOM 745 N N . LEU A 1 759 ? 327.673 255.153 294.730 1.00 81.27 750 LEU A N 1
ATOM 746 C CA . LEU A 1 759 ? 326.926 254.254 293.865 1.00 81.27 750 LEU A CA 1
ATOM 747 C C . LEU A 1 759 ? 325.840 255.012 293.104 1.00 81.27 750 LEU A C 1
ATOM 748 O O . LEU A 1 759 ? 325.355 256.059 293.542 1.00 81.27 750 LEU A O 1
ATOM 753 N N . ASP A 1 760 ? 325.465 254.470 291.946 1.00 89.26 751 ASP A N 1
ATOM 754 C CA . ASP A 1 760 ? 324.491 255.091 291.061 1.00 89.26 751 ASP A CA 1
ATOM 755 C C . ASP A 1 760 ? 323.162 254.336 291.100 1.00 89.26 751 ASP A C 1
ATOM 756 O O . ASP A 1 760 ? 323.052 253.244 291.659 1.00 89.26 751 ASP A O 1
ATOM 761 N N . GLU A 1 761 ? 322.145 254.925 290.462 1.00 94.21 752 GLU A N 1
ATOM 762 C CA . GLU A 1 761 ? 320.759 254.520 290.686 1.00 94.21 752 GLU A CA 1
ATOM 763 C C . GLU A 1 761 ? 320.454 253.129 290.136 1.00 94.21 752 GLU A C 1
ATOM 764 O O . GLU A 1 761 ? 319.719 252.364 290.767 1.00 94.21 752 GLU A O 1
ATOM 770 N N . LYS A 1 762 ? 320.984 252.790 288.959 1.00 93.80 753 LYS A N 1
ATOM 771 C CA . LYS A 1 762 ? 320.639 251.514 288.338 1.00 93.80 753 LYS A CA 1
ATOM 772 C C . LYS A 1 762 ? 321.138 250.328 289.160 1.00 93.80 753 LYS A C 1
ATOM 773 O O . LYS A 1 762 ? 320.414 249.341 289.339 1.00 93.80 753 LYS A O 1
ATOM 779 N N . MET A 1 763 ? 322.360 250.414 289.693 1.00 92.51 754 MET A N 1
ATOM 780 C CA . MET A 1 763 ? 322.852 249.346 290.559 1.00 92.51 754 MET A CA 1
ATOM 781 C C . MET A 1 763 ? 322.083 249.306 291.872 1.00 92.51 754 MET A C 1
ATOM 782 O O . MET A 1 763 ? 321.882 248.231 292.445 1.00 92.51 754 MET A O 1
ATOM 787 N N . MET A 1 764 ? 321.646 250.468 292.365 1.00 92.97 755 MET A N 1
ATOM 788 C CA . MET A 1 764 ? 320.785 250.489 293.544 1.00 92.97 755 MET A CA 1
ATOM 789 C C . MET A 1 764 ? 319.485 249.739 293.291 1.00 92.97 755 MET A C 1
ATOM 790 O O . MET A 1 764 ? 319.057 248.924 294.117 1.00 92.97 755 MET A O 1
ATOM 795 N N . LYS A 1 765 ? 318.848 249.994 292.149 1.00 97.43 756 LYS A N 1
ATOM 796 C CA . LYS A 1 765 ? 317.628 249.274 291.805 1.00 97.43 756 LYS A CA 1
ATOM 797 C C . LYS A 1 765 ? 317.902 247.779 291.686 1.00 97.43 756 LYS A C 1
ATOM 798 O O . LYS A 1 765 ? 317.120 246.948 292.165 1.00 97.43 756 LYS A O 1
ATOM 804 N N . LYS A 1 766 ? 319.029 247.421 291.066 1.00 93.84 757 LYS A N 1
ATOM 805 C CA . LYS A 1 766 ? 319.373 246.012 290.908 1.00 93.84 757 LYS A CA 1
ATOM 806 C C . LYS A 1 766 ? 319.552 245.324 292.258 1.00 93.84 757 LYS A C 1
ATOM 807 O O . LYS A 1 766 ? 318.983 244.249 292.494 1.00 93.84 757 LYS A O 1
ATOM 813 N N . VAL A 1 767 ? 320.319 245.935 293.165 1.00 92.60 758 VAL A N 1
ATOM 814 C CA . VAL A 1 767 ? 320.592 245.288 294.443 1.00 92.60 758 VAL A CA 1
ATOM 815 C C . VAL A 1 767 ? 319.323 245.214 295.277 1.00 92.60 758 VAL A C 1
ATOM 816 O O . VAL A 1 767 ? 319.066 244.206 295.942 1.00 92.60 758 VAL A O 1
ATOM 820 N N . ASN A 1 768 ? 318.509 246.275 295.258 1.00 93.79 759 ASN A N 1
ATOM 821 C CA . ASN A 1 768 ? 317.251 246.243 295.994 1.00 93.79 759 ASN A CA 1
ATOM 822 C C . ASN A 1 768 ? 316.369 245.107 295.497 1.00 93.79 759 ASN A C 1
ATOM 823 O O . ASN A 1 768 ? 315.837 244.327 296.296 1.00 93.79 759 ASN A O 1
ATOM 828 N N . GLU A 1 769 ? 316.245 244.971 294.178 1.00 97.61 760 GLU A N 1
ATOM 829 C CA . GLU A 1 769 ? 315.441 243.895 293.614 1.00 97.61 760 GLU A CA 1
ATOM 830 C C . GLU A 1 769 ? 315.971 242.531 294.043 1.00 97.61 760 GLU A C 1
ATOM 831 O O . GLU A 1 769 ? 315.199 241.645 294.431 1.00 97.61 760 GLU A O 1
ATOM 837 N N . LYS A 1 770 ? 317.294 242.347 293.989 1.00 95.70 761 LYS A N 1
ATOM 838 C CA . LYS A 1 770 ? 317.858 241.035 294.298 1.00 95.70 761 LYS A CA 1
ATOM 839 C C . LYS A 1 770 ? 317.704 240.677 295.771 1.00 95.70 761 LYS A C 1
ATOM 840 O O . LYS A 1 770 ? 317.347 239.535 296.099 1.00 95.70 761 LYS A O 1
ATOM 846 N N . MET A 1 771 ? 317.971 241.619 296.681 1.00 95.78 762 MET A N 1
ATOM 847 C CA . MET A 1 771 ? 317.833 241.265 298.088 1.00 95.78 762 MET A CA 1
ATOM 848 C C . MET A 1 771 ? 316.364 241.088 298.443 1.00 95.78 762 MET A C 1
ATOM 849 O O . MET A 1 771 ? 316.022 240.247 299.281 1.00 95.78 762 MET A O 1
ATOM 854 N N . GLY A 1 772 ? 315.472 241.822 297.771 1.00 96.06 763 GLY A N 1
ATOM 855 C CA . GLY A 1 772 ? 314.053 241.561 297.937 1.00 96.06 763 GLY A CA 1
ATOM 856 C C . GLY A 1 772 ? 313.665 240.161 297.501 1.00 96.06 763 GLY A C 1
ATOM 857 O O . GLY A 1 772 ? 312.908 239.475 298.190 1.00 96.06 763 GLY A O 1
ATOM 858 N N . SER A 1 773 ? 314.199 239.709 296.363 1.00 97.20 764 SER A N 1
ATOM 859 C CA . SER A 1 773 ? 313.860 238.373 295.880 1.00 97.20 764 SER A CA 1
ATOM 860 C C . SER A 1 773 ? 314.378 237.291 296.821 1.00 97.20 764 SER A C 1
ATOM 861 O O . SER A 1 773 ? 313.657 236.336 297.134 1.00 97.20 764 SER A O 1
ATOM 864 N N . ILE A 1 774 ? 315.623 237.419 297.287 1.00 97.23 765 ILE A N 1
ATOM 865 C CA . ILE A 1 774 ? 316.146 236.381 298.174 1.00 97.23 765 ILE A CA 1
ATOM 866 C C . ILE A 1 774 ? 315.436 236.418 299.524 1.00 97.23 765 ILE A C 1
ATOM 867 O O . ILE A 1 774 ? 315.189 235.368 300.133 1.00 97.23 765 ILE A O 1
ATOM 872 N N . LEU A 1 775 ? 315.090 237.613 300.014 1.00 101.38 766 LEU A N 1
ATOM 873 C CA . LEU A 1 775 ? 314.338 237.723 301.257 1.00 101.38 766 LEU A CA 1
ATOM 874 C C . LEU A 1 775 ? 312.963 237.081 301.130 1.00 101.38 766 LEU A C 1
ATOM 875 O O . LEU A 1 775 ? 312.510 236.387 302.046 1.00 101.38 766 LEU A O 1
ATOM 880 N N . LYS A 1 776 ? 312.288 237.293 299.998 1.00 103.72 767 LYS A N 1
ATOM 881 C CA . LYS A 1 776 ? 310.982 236.680 299.785 1.00 103.72 767 LYS A CA 1
ATOM 882 C C . LYS A 1 776 ? 311.094 235.163 299.677 1.00 103.72 767 LYS A C 1
ATOM 883 O O . LYS A 1 776 ? 310.220 234.431 300.161 1.00 103.72 767 LYS A O 1
ATOM 889 N N . GLU A 1 777 ? 312.155 234.674 299.030 1.00 105.31 768 GLU A N 1
ATOM 890 C CA . GLU A 1 777 ? 312.373 233.233 298.966 1.00 105.31 768 GLU A CA 1
ATOM 891 C C . GLU A 1 777 ? 312.571 232.648 300.359 1.00 105.31 768 GLU A C 1
ATOM 892 O O . GLU A 1 777 ? 311.988 231.610 300.698 1.00 105.31 768 GLU A O 1
ATOM 894 N N . GLN A 1 778 ? 313.379 233.309 301.189 1.00 108.66 769 GLN A N 1
ATOM 895 C CA . GLN A 1 778 ? 313.567 232.822 302.552 1.00 108.66 769 GLN A CA 1
ATOM 896 C C . GLN A 1 778 ? 312.253 232.893 303.315 1.00 108.66 769 GLN A C 1
ATOM 897 O O . GLN A 1 778 ? 311.960 232.022 304.142 1.00 108.66 769 GLN A O 1
ATOM 903 N N . TYR A 1 779 ? 311.444 233.918 303.037 1.00 107.65 770 TYR A N 1
ATOM 904 C CA . TYR A 1 779 ? 310.149 234.055 303.695 1.00 107.65 770 TYR A CA 1
ATOM 905 C C . TYR A 1 779 ? 309.235 232.877 303.375 1.00 107.65 770 TYR A C 1
ATOM 906 O O . TYR A 1 779 ? 308.702 232.228 304.283 1.00 107.65 770 TYR A O 1
ATOM 915 N N . ASP A 1 780 ? 309.052 232.570 302.088 1.00 114.46 771 ASP A N 1
ATOM 916 C CA . ASP A 1 780 ? 308.177 231.447 301.766 1.00 114.46 771 ASP A CA 1
ATOM 917 C C . ASP A 1 780 ? 308.812 230.107 302.113 1.00 114.46 771 ASP A C 1
ATOM 918 O O . ASP A 1 780 ? 308.112 229.089 302.124 1.00 114.46 771 ASP A O 1
ATOM 923 N N . LYS A 1 781 ? 310.115 230.089 302.400 1.00 111.77 772 LYS A N 1
ATOM 924 C CA . LYS A 1 781 ? 310.759 228.915 302.972 1.00 111.77 772 LYS A CA 1
ATOM 925 C C . LYS A 1 781 ? 310.291 228.618 304.392 1.00 111.77 772 LYS A C 1
ATOM 926 O O . LYS A 1 781 ? 310.351 227.459 304.820 1.00 111.77 772 LYS A O 1
ATOM 932 N N . GLN A 1 782 ? 309.816 229.624 305.121 1.00 112.79 773 GLN A N 1
ATOM 933 C CA . GLN A 1 782 ? 309.513 229.473 306.536 1.00 112.79 773 GLN A CA 1
ATOM 934 C C . GLN A 1 782 ? 308.064 229.006 306.724 1.00 112.79 773 GLN A C 1
ATOM 935 O O . GLN A 1 782 ? 307.251 229.020 305.796 1.00 112.79 773 GLN A O 1
ATOM 941 N N . SER A 1 783 ? 307.734 228.592 307.950 1.00 114.51 774 SER A N 1
ATOM 942 C CA . SER A 1 783 ? 306.419 228.092 308.320 1.00 114.51 774 SER A CA 1
ATOM 943 C C . SER A 1 783 ? 305.429 229.242 308.516 1.00 114.51 774 SER A C 1
ATOM 944 O O . SER A 1 783 ? 305.654 230.372 308.081 1.00 114.51 774 SER A O 1
ATOM 947 N N . HIS A 1 784 ? 304.305 228.946 309.177 1.00 117.92 775 HIS A N 1
ATOM 948 C CA . HIS A 1 784 ? 303.169 229.865 309.177 1.00 117.92 775 HIS A CA 1
ATOM 949 C C . HIS A 1 784 ? 303.122 230.773 310.403 1.00 117.92 775 HIS A C 1
ATOM 950 O O . HIS A 1 784 ? 302.754 231.946 310.284 1.00 117.92 775 HIS A O 1
ATOM 957 N N . VAL A 1 785 ? 303.445 230.254 311.588 1.00 115.21 776 VAL A N 1
ATOM 958 C CA . VAL A 1 785 ? 303.188 231.009 312.814 1.00 115.21 776 VAL A CA 1
ATOM 959 C C . VAL A 1 785 ? 304.077 232.245 312.883 1.00 115.21 776 VAL A C 1
ATOM 960 O O . VAL A 1 785 ? 303.601 233.367 313.109 1.00 115.21 776 VAL A O 1
ATOM 964 N N . ALA A 1 786 ? 305.381 232.066 312.680 1.00 113.26 777 ALA A N 1
ATOM 965 C CA . ALA A 1 786 ? 306.264 233.224 312.678 1.00 113.26 777 ALA A CA 1
ATOM 966 C C . ALA A 1 786 ? 306.026 234.084 311.446 1.00 113.26 777 ALA A C 1
ATOM 967 O O . ALA A 1 786 ? 306.345 235.273 311.448 1.00 113.26 777 ALA A O 1
ATOM 969 N N . LYS A 1 787 ? 305.445 233.511 310.388 1.00 113.31 778 LYS A N 1
ATOM 970 C CA . LYS A 1 787 ? 304.997 234.345 309.275 1.00 113.31 778 LYS A CA 1
ATOM 971 C C . LYS A 1 787 ? 303.904 235.308 309.707 1.00 113.31 778 LYS A C 1
ATOM 972 O O . LYS A 1 787 ? 303.949 236.494 309.364 1.00 113.31 778 LYS A O 1
ATOM 978 N N . ALA A 1 788 ? 302.913 234.821 310.452 1.00 112.69 779 ALA A N 1
ATOM 979 C CA . ALA A 1 788 ? 301.891 235.717 310.976 1.00 112.69 779 ALA A CA 1
ATOM 980 C C . ALA A 1 788 ? 302.507 236.742 311.915 1.00 112.69 779 ALA A C 1
ATOM 981 O O . ALA A 1 788 ? 302.146 237.924 311.881 1.00 112.69 779 ALA A O 1
ATOM 983 N N . THR A 1 789 ? 303.453 236.307 312.749 1.00 112.50 780 THR A N 1
ATOM 984 C CA . THR A 1 789 ? 304.110 237.237 313.663 1.00 112.50 780 THR A CA 1
ATOM 985 C C . THR A 1 789 ? 304.858 238.330 312.904 1.00 112.50 780 THR A C 1
ATOM 986 O O . THR A 1 789 ? 304.763 239.512 313.253 1.00 112.50 780 THR A O 1
ATOM 990 N N . ARG A 1 790 ? 305.604 237.954 311.861 1.00 114.14 781 ARG A N 1
ATOM 991 C CA . ARG A 1 790 ? 306.340 238.926 311.057 1.00 114.14 781 ARG A CA 1
ATOM 992 C C . ARG A 1 790 ? 305.396 239.866 310.322 1.00 114.14 781 ARG A C 1
ATOM 993 O O . ARG A 1 790 ? 305.640 241.076 310.254 1.00 114.14 781 ARG A O 1
ATOM 1001 N N . GLU A 1 791 ? 304.322 239.322 309.748 1.00 112.58 782 GLU A N 1
ATOM 1002 C CA . GLU A 1 791 ? 303.380 240.138 308.995 1.00 112.58 782 GLU A CA 1
ATOM 1003 C C . GLU A 1 791 ? 302.692 241.148 309.900 1.00 112.58 782 GLU A C 1
ATOM 1004 O O . GLU A 1 791 ? 302.496 242.307 309.517 1.00 112.58 782 GLU A O 1
ATOM 1010 N N . LYS A 1 792 ? 302.315 240.723 311.106 1.00 110.57 783 LYS A N 1
ATOM 1011 C CA . LYS A 1 792 ? 301.758 241.652 312.080 1.00 110.57 783 LYS A CA 1
ATOM 1012 C C . LYS A 1 792 ? 302.794 242.686 312.500 1.00 110.57 783 LYS A C 1
ATOM 1013 O O . LYS A 1 792 ? 302.478 243.872 312.653 1.00 110.57 783 LYS A O 1
ATOM 1019 N N . ARG A 1 793 ? 304.041 242.248 312.690 1.00 103.07 784 ARG A N 1
ATOM 1020 C CA . ARG A 1 793 ? 305.101 243.137 313.154 1.00 103.07 784 ARG A CA 1
ATOM 1021 C C . ARG A 1 793 ? 305.458 244.187 312.109 1.00 103.07 784 ARG A C 1
ATOM 1022 O O . ARG A 1 793 ? 305.685 245.355 312.446 1.00 103.07 784 ARG A O 1
ATOM 1030 N N . SER A 1 794 ? 305.506 243.795 310.841 1.00 105.00 785 SER A N 1
ATOM 1031 C CA . SER A 1 794 ? 305.981 244.658 309.769 1.00 105.00 785 SER A CA 1
ATOM 1032 C C . SER A 1 794 ? 304.857 245.570 309.296 1.00 105.00 785 SER A C 1
ATOM 1033 O O . SER A 1 794 ? 303.763 245.100 308.970 1.00 105.00 785 SER A O 1
ATOM 1036 N N . ASN A 1 795 ? 305.126 246.872 309.268 1.00 102.74 786 ASN A N 1
ATOM 1037 C CA . ASN A 1 795 ? 304.215 247.825 308.653 1.00 102.74 786 ASN A CA 1
ATOM 1038 C C . ASN A 1 795 ? 304.504 248.047 307.175 1.00 102.74 786 ASN A C 1
ATOM 1039 O O . ASN A 1 795 ? 303.686 248.663 306.483 1.00 102.74 786 ASN A O 1
ATOM 1044 N N . GLY A 1 796 ? 305.637 247.563 306.680 1.00 100.37 787 GLY A N 1
ATOM 1045 C CA . GLY A 1 796 ? 306.005 247.761 305.292 1.00 100.37 787 GLY A CA 1
ATOM 1046 C C . GLY A 1 796 ? 307.157 246.859 304.923 1.00 100.37 787 GLY A C 1
ATOM 1047 O O . GLY A 1 796 ? 307.789 246.241 305.785 1.00 100.37 787 GLY A O 1
ATOM 1048 N N . LYS A 1 797 ? 307.418 246.775 303.624 1.00 102.36 788 LYS A N 1
ATOM 1049 C CA . LYS A 1 797 ? 308.524 245.965 303.133 1.00 102.36 788 LYS A CA 1
ATOM 1050 C C . LYS A 1 797 ? 309.811 246.791 303.137 1.00 102.36 788 LYS A C 1
ATOM 1051 O O . LYS A 1 797 ? 309.892 247.868 303.734 1.00 102.36 788 LYS A O 1
ATOM 1057 N N . PHE A 1 798 ? 310.844 246.269 302.484 1.00 99.94 789 PHE A N 1
ATOM 1058 C CA . PHE A 1 798 ? 312.107 246.981 302.377 1.00 99.94 789 PHE A CA 1
ATOM 1059 C C . PHE A 1 798 ? 311.927 248.250 301.546 1.00 99.94 789 PHE A C 1
ATOM 1060 O O . PHE A 1 798 ? 311.149 248.257 300.587 1.00 99.94 789 PHE A O 1
ATOM 1068 N N . PRO A 1 799 ? 312.641 249.340 301.874 1.00 98.89 790 PRO A N 1
ATOM 1069 C CA . PRO A 1 799 ? 313.580 249.516 302.986 1.00 98.89 790 PRO A CA 1
ATOM 1070 C C . PRO A 1 799 ? 312.947 250.125 304.229 1.00 98.89 790 PRO A C 1
ATOM 1071 O O . PRO A 1 799 ? 313.664 250.500 305.152 1.00 98.89 790 PRO A O 1
ATOM 1075 N N . ASN A 1 800 ? 311.623 250.255 304.284 1.00 95.80 791 ASN A N 1
ATOM 1076 C CA . ASN A 1 800 ? 310.991 250.884 305.436 1.00 95.80 791 ASN A CA 1
ATOM 1077 C C . ASN A 1 800 ? 311.232 250.056 306.691 1.00 95.80 791 ASN A C 1
ATOM 1078 O O . ASN A 1 800 ? 311.010 248.841 306.702 1.00 95.80 791 ASN A O 1
ATOM 1083 N N . ARG A 1 801 ? 311.693 250.717 307.748 1.00 90.15 792 ARG A N 1
ATOM 1084 C CA . ARG A 1 801 ? 311.941 250.023 309.001 1.00 90.15 792 ARG A CA 1
ATOM 1085 C C . ARG A 1 801 ? 310.624 249.547 309.607 1.00 90.15 792 ARG A C 1
ATOM 1086 O O . ARG A 1 801 ? 309.646 250.300 309.639 1.00 90.15 792 ARG A O 1
ATOM 1094 N N . PRO A 1 802 ? 310.564 248.306 310.089 1.00 92.11 793 PRO A N 1
ATOM 1095 C CA . PRO A 1 802 ? 309.337 247.825 310.739 1.00 92.11 793 PRO A CA 1
ATOM 1096 C C . PRO A 1 802 ? 309.032 248.569 312.031 1.00 92.11 793 PRO A C 1
ATOM 1097 O O . PRO A 1 802 ? 309.793 249.447 312.448 1.00 92.11 793 PRO A O 1
ATOM 1101 N N . LYS A 1 803 ? 307.918 248.221 312.670 1.00 93.94 794 LYS A N 1
ATOM 1102 C CA . LYS A 1 803 ? 307.444 248.970 313.825 1.00 93.94 794 LYS A CA 1
ATOM 1103 C C . LYS A 1 803 ? 308.423 248.862 314.989 1.00 93.94 794 LYS A C 1
ATOM 1104 O O . LYS A 1 803 ? 309.154 247.879 315.128 1.00 93.94 794 LYS A O 1
ATOM 1110 N N . VAL A 1 804 ? 308.437 249.897 315.826 1.00 95.81 795 VAL A N 1
ATOM 1111 C CA . VAL A 1 804 ? 309.348 249.995 316.961 1.00 95.81 795 VAL A CA 1
ATOM 1112 C C . VAL A 1 804 ? 308.634 249.511 318.216 1.00 95.81 795 VAL A C 1
ATOM 1113 O O . VAL A 1 804 ? 307.596 250.063 318.602 1.00 95.81 795 VAL A O 1
ATOM 1117 N N . ALA A 1 805 ? 309.194 248.489 318.859 1.00 97.56 796 ALA A N 1
ATOM 1118 C CA . ALA A 1 805 ? 308.721 248.013 320.150 1.00 97.56 796 ALA A CA 1
ATOM 1119 C C . ALA A 1 805 ? 309.454 248.760 321.264 1.00 97.56 796 ALA A C 1
ATOM 1120 O O . ALA A 1 805 ? 310.075 249.802 321.040 1.00 97.56 796 ALA A O 1
ATOM 1122 N N . ASP A 1 806 ? 309.382 248.233 322.485 1.00 93.69 797 ASP A N 1
ATOM 1123 C CA . ASP A 1 806 ? 309.948 248.909 323.646 1.00 93.69 797 ASP A CA 1
ATOM 1124 C C . ASP A 1 806 ? 311.392 248.499 323.934 1.00 93.69 797 ASP A C 1
ATOM 1125 O O . ASP A 1 806 ? 312.234 249.360 324.203 1.00 93.69 797 ASP A O 1
ATOM 1127 N N . TRP A 1 807 ? 311.698 247.197 323.890 1.00 91.30 798 TRP A N 1
ATOM 1128 C CA . TRP A 1 807 ? 313.016 246.751 324.339 1.00 91.30 798 TRP A CA 1
ATOM 1129 C C . TRP A 1 807 ? 314.127 247.221 323.412 1.00 91.30 798 TRP A C 1
ATOM 1130 O O . TRP A 1 807 ? 315.245 247.487 323.873 1.00 91.30 798 TRP A O 1
ATOM 1141 N N . GLU A 1 808 ? 313.854 247.324 322.108 1.00 92.15 799 GLU A N 1
ATOM 1142 C CA . GLU A 1 808 ? 314.876 247.838 321.205 1.00 92.15 799 GLU A CA 1
ATOM 1143 C C . GLU A 1 808 ? 315.258 249.263 321.562 1.00 92.15 799 GLU A C 1
ATOM 1144 O O . GLU A 1 808 ? 316.409 249.662 321.360 1.00 92.15 799 GLU A O 1
ATOM 1150 N N . GLU A 1 809 ? 314.317 250.042 322.098 1.00 92.91 800 GLU A N 1
ATOM 1151 C CA . GLU A 1 809 ? 314.662 251.375 322.577 1.00 92.91 800 GLU A CA 1
ATOM 1152 C C . GLU A 1 809 ? 315.693 251.301 323.696 1.00 92.91 800 GLU A C 1
ATOM 1153 O O . GLU A 1 809 ? 316.652 252.080 323.718 1.00 92.91 800 GLU A O 1
ATOM 1159 N N . GLN A 1 810 ? 315.518 250.359 324.626 1.00 92.02 801 GLN A N 1
ATOM 1160 C CA . GLN A 1 810 ? 316.496 250.171 325.692 1.00 92.02 801 GLN A CA 1
ATOM 1161 C C . GLN A 1 810 ? 317.850 249.749 325.136 1.00 92.02 801 GLN A C 1
ATOM 1162 O O . GLN A 1 810 ? 318.895 250.267 325.557 1.00 92.02 801 GLN A O 1
ATOM 1168 N N . LEU A 1 811 ? 317.852 248.802 324.195 1.00 86.11 802 LEU A N 1
ATOM 1169 C CA . LEU A 1 811 ? 319.110 248.347 323.614 1.00 86.11 802 LEU A CA 1
ATOM 1170 C C . LEU A 1 811 ? 319.839 249.496 322.935 1.00 86.11 802 LEU A C 1
ATOM 1171 O O . LEU A 1 811 ? 321.035 249.710 323.160 1.00 86.11 802 LEU A O 1
ATOM 1176 N N . LEU A 1 812 ? 319.119 250.266 322.116 1.00 84.53 803 LEU A N 1
ATOM 1177 C CA . LEU A 1 812 ? 319.729 251.388 321.413 1.00 84.53 803 LEU A CA 1
ATOM 1178 C C . LEU A 1 812 ? 320.219 252.447 322.390 1.00 84.53 803 LEU A C 1
ATOM 1179 O O . LEU A 1 812 ? 321.294 253.031 322.198 1.00 84.53 803 LEU A O 1
ATOM 1184 N N . LEU A 1 813 ? 319.448 252.708 323.448 1.00 85.70 804 LEU A N 1
ATOM 1185 C CA . LEU A 1 813 ? 319.834 253.730 324.412 1.00 85.70 804 LEU A CA 1
ATOM 1186 C C . LEU A 1 813 ? 321.114 253.347 325.141 1.00 85.70 804 LEU A C 1
ATOM 1187 O O . LEU A 1 813 ? 322.019 254.174 325.299 1.00 85.70 804 LEU A O 1
ATOM 1192 N N . MET A 1 814 ? 321.222 252.093 325.587 1.00 84.58 805 MET A N 1
ATOM 1193 C CA . MET A 1 814 ? 322.469 251.706 326.236 1.00 84.58 805 MET A CA 1
ATOM 1194 C C . MET A 1 814 ? 323.611 251.662 325.233 1.00 84.58 805 MET A C 1
ATOM 1195 O O . MET A 1 814 ? 324.753 251.988 325.580 1.00 84.58 805 MET A O 1
ATOM 1200 N N . HIS A 1 815 ? 323.315 251.298 323.982 1.00 81.44 806 HIS A N 1
ATOM 1201 C CA . HIS A 1 815 ? 324.334 251.293 322.940 1.00 81.44 806 HIS A CA 1
ATOM 1202 C C . HIS A 1 815 ? 324.941 252.676 322.772 1.00 81.44 806 HIS A C 1
ATOM 1203 O O . HIS A 1 815 ? 326.164 252.829 322.689 1.00 81.44 806 HIS A O 1
ATOM 1210 N N . ASN A 1 816 ? 324.092 253.700 322.714 1.00 81.69 807 ASN A N 1
ATOM 1211 C CA . ASN A 1 816 ? 324.589 255.065 322.588 1.00 81.69 807 ASN A CA 1
ATOM 1212 C C . ASN A 1 816 ? 325.260 255.528 323.874 1.00 81.69 807 ASN A C 1
ATOM 1213 O O . ASN A 1 816 ? 326.234 256.289 323.835 1.00 81.69 807 ASN A O 1
ATOM 1218 N N . ARG A 1 817 ? 324.758 255.076 325.026 1.00 83.63 808 ARG A N 1
ATOM 1219 C CA . ARG A 1 817 ? 325.358 255.475 326.294 1.00 83.63 808 ARG A CA 1
ATOM 1220 C C . ARG A 1 817 ? 326.762 254.904 326.443 1.00 83.63 808 ARG A C 1
ATOM 1221 O O . ARG A 1 817 ? 327.576 255.440 327.202 1.00 83.63 808 ARG A O 1
ATOM 1229 N N . ILE A 1 818 ? 327.059 253.811 325.733 1.00 87.01 809 ILE A N 1
ATOM 1230 C CA . ILE A 1 818 ? 328.397 253.214 325.719 1.00 87.01 809 ILE A CA 1
ATOM 1231 C C . ILE A 1 818 ? 329.477 254.250 325.413 1.00 87.01 809 ILE A C 1
ATOM 1232 O O . ILE A 1 818 ? 330.621 254.110 325.864 1.00 87.01 809 ILE A O 1
ATOM 1237 N N . ALA A 1 819 ? 329.119 255.321 324.698 1.00 88.28 810 ALA A N 1
ATOM 1238 C CA . ALA A 1 819 ? 330.097 256.320 324.276 1.00 88.28 810 ALA A CA 1
ATOM 1239 C C . ALA A 1 819 ? 330.856 256.920 325.452 1.00 88.28 810 ALA A C 1
ATOM 1240 O O . ALA A 1 819 ? 331.992 257.378 325.295 1.00 88.28 810 ALA A O 1
ATOM 1242 N N . GLY A 1 820 ? 330.241 256.910 326.633 1.00 94.61 811 GLY A N 1
ATOM 1243 C CA . GLY A 1 820 ? 330.894 257.472 327.800 1.00 94.61 811 GLY A CA 1
ATOM 1244 C C . GLY A 1 820 ? 332.181 256.765 328.173 1.00 94.61 811 GLY A C 1
ATOM 1245 O O . GLY A 1 820 ? 333.151 257.409 328.584 1.00 94.61 811 GLY A O 1
ATOM 1246 N N . HIS A 1 821 ? 332.210 255.442 328.052 1.00 102.01 812 HIS A N 1
ATOM 1247 C CA . HIS A 1 821 ? 333.401 254.662 328.355 1.00 102.01 812 HIS A CA 1
ATOM 1248 C C . HIS A 1 821 ? 334.423 254.709 327.232 1.00 102.01 812 HIS A C 1
ATOM 1249 O O . HIS A 1 821 ? 335.571 254.294 327.426 1.00 102.01 812 HIS A O 1
ATOM 1256 N N . LEU A 1 822 ? 334.037 255.222 326.070 1.00 96.57 813 LEU A N 1
ATOM 1257 C CA . LEU A 1 822 ? 334.881 255.202 324.888 1.00 96.57 813 LEU A CA 1
ATOM 1258 C C . LEU A 1 822 ? 335.742 256.448 324.754 1.00 96.57 813 LEU A C 1
ATOM 1259 O O . LEU A 1 822 ? 336.312 256.678 323.682 1.00 96.57 813 LEU A O 1
ATOM 1264 N N . THR A 1 823 ? 335.812 257.272 325.799 1.00 105.36 814 THR A N 1
ATOM 1265 C CA . THR A 1 823 ? 336.813 258.327 325.856 1.00 105.36 814 THR A CA 1
ATOM 1266 C C . THR A 1 823 ? 338.218 257.738 325.810 1.00 105.36 814 THR A C 1
ATOM 1267 O O . THR A 1 823 ? 338.985 258.004 324.879 1.00 105.36 814 THR A O 1
ATOM 1271 N N . LYS A 1 824 ? 338.565 256.928 326.817 1.00 110.30 815 LYS A N 1
ATOM 1272 C CA . LYS A 1 824 ? 339.854 256.242 326.890 1.00 110.30 815 LYS A CA 1
ATOM 1273 C C . LYS A 1 824 ? 341.026 257.155 326.552 1.00 110.30 815 LYS A C 1
ATOM 1274 O O . LYS A 1 824 ? 341.711 256.951 325.543 1.00 110.30 815 LYS A O 1
ATOM 1280 N N . LYS A 1 825 ? 341.243 258.170 327.389 1.00 114.26 816 LYS A N 1
ATOM 1281 C CA . LYS A 1 825 ? 342.276 259.179 327.189 1.00 114.26 816 LYS A CA 1
ATOM 1282 C C . LYS A 1 825 ? 341.988 259.950 325.907 1.00 114.26 816 LYS A C 1
ATOM 1283 O O . LYS A 1 825 ? 340.820 260.144 325.553 1.00 114.26 816 LYS A O 1
ATOM 1289 N N . LYS A 1 826 ? 343.024 260.388 325.192 1.00 114.21 817 LYS A N 1
ATOM 1290 C CA . LYS A 1 826 ? 342.840 261.301 324.068 1.00 114.21 817 LYS A CA 1
ATOM 1291 C C . LYS A 1 826 ? 343.127 260.629 322.730 1.00 114.21 817 LYS A C 1
ATOM 1292 O O . LYS A 1 826 ? 342.254 260.606 321.861 1.00 114.21 817 LYS A O 1
ATOM 1298 N N . VAL A 1 827 ? 344.327 260.093 322.522 1.00 110.89 818 VAL A N 1
ATOM 1299 C CA . VAL A 1 827 ? 344.618 259.420 321.260 1.00 110.89 818 VAL A CA 1
ATOM 1300 C C . VAL A 1 827 ? 345.394 258.131 321.489 1.00 110.89 818 VAL A C 1
ATOM 1301 O O . VAL A 1 827 ? 345.460 257.271 320.604 1.00 110.89 818 VAL A O 1
ATOM 1305 N N . GLU A 1 828 ? 345.976 257.979 322.680 1.00 116.05 819 GLU A N 1
ATOM 1306 C CA . GLU A 1 828 ? 346.995 256.950 322.863 1.00 116.05 819 GLU A CA 1
ATOM 1307 C C . GLU A 1 828 ? 346.407 255.545 322.831 1.00 116.05 819 GLU A C 1
ATOM 1308 O O . GLU A 1 828 ? 347.091 254.604 322.412 1.00 116.05 819 GLU A O 1
ATOM 1314 N N . ASP A 1 829 ? 345.153 255.378 323.257 1.00 106.72 820 ASP A N 1
ATOM 1315 C CA . ASP A 1 829 ? 344.547 254.051 323.220 1.00 106.72 820 ASP A CA 1
ATOM 1316 C C . ASP A 1 829 ? 344.328 253.577 321.790 1.00 106.72 820 ASP A C 1
ATOM 1317 O O . ASP A 1 829 ? 344.551 252.401 321.480 1.00 106.72 820 ASP A O 1
ATOM 1322 N N . PHE A 1 830 ? 343.892 254.472 320.908 1.00 95.36 821 PHE A N 1
ATOM 1323 C CA . PHE A 1 830 ? 343.549 254.123 319.537 1.00 95.36 821 PHE A CA 1
ATOM 1324 C C . PHE A 1 830 ? 344.730 254.199 318.582 1.00 95.36 821 PHE A C 1
ATOM 1325 O O . PHE A 1 830 ? 344.544 254.003 317.378 1.00 95.36 821 PHE A O 1
ATOM 1333 N N . ALA A 1 831 ? 345.932 254.490 319.078 1.00 98.88 822 ALA A N 1
ATOM 1334 C CA . ALA A 1 831 ? 347.091 254.560 318.197 1.00 98.88 822 ALA A CA 1
ATOM 1335 C C . ALA A 1 831 ? 347.457 253.204 317.608 1.00 98.88 822 ALA A C 1
ATOM 1336 O O . ALA A 1 831 ? 348.133 253.156 316.574 1.00 98.88 822 ALA A O 1
ATOM 1338 N N . ASP A 1 832 ? 347.029 252.109 318.233 1.00 95.23 823 ASP A N 1
ATOM 1339 C CA . ASP A 1 832 ? 347.399 250.772 317.782 1.00 95.23 823 ASP A CA 1
ATOM 1340 C C . ASP A 1 832 ? 346.403 250.343 316.709 1.00 95.23 823 ASP A C 1
ATOM 1341 O O . ASP A 1 832 ? 345.227 250.104 316.999 1.00 95.23 823 ASP A O 1
ATOM 1346 N N . GLU A 1 833 ? 346.881 250.238 315.468 1.00 88.16 824 GLU A N 1
ATOM 1347 C CA . GLU A 1 833 ? 345.990 249.985 314.341 1.00 88.16 824 GLU A CA 1
ATOM 1348 C C . GLU A 1 833 ? 345.443 248.563 314.366 1.00 88.16 824 GLU A C 1
ATOM 1349 O O . GLU A 1 833 ? 344.323 248.316 313.906 1.00 88.16 824 GLU A O 1
ATOM 1355 N N . SER A 1 834 ? 346.224 247.613 314.875 1.00 90.46 825 SER A N 1
ATOM 1356 C CA . SER A 1 834 ? 345.840 246.200 314.865 1.00 90.46 825 SER A CA 1
ATOM 1357 C C . SER A 1 834 ? 345.071 245.855 316.141 1.00 90.46 825 SER A C 1
ATOM 1358 O O . SER A 1 834 ? 345.474 245.019 316.952 1.00 90.46 825 SER A O 1
ATOM 1361 N N . THR A 1 835 ? 343.931 246.526 316.309 1.00 83.29 826 THR A N 1
ATOM 1362 C CA . THR A 1 835 ? 343.048 246.289 317.442 1.00 83.29 826 THR A CA 1
ATOM 1363 C C . THR A 1 835 ? 341.603 246.236 316.973 1.00 83.29 826 THR A C 1
ATOM 1364 O O . THR A 1 835 ? 341.242 246.827 315.953 1.00 83.29 826 THR A O 1
ATOM 1368 N N . GLN A 1 836 ? 340.777 245.518 317.738 1.00 78.18 827 GLN A N 1
ATOM 1369 C CA . GLN A 1 836 ? 339.352 245.451 317.433 1.00 78.18 827 GLN A CA 1
ATOM 1370 C C . GLN A 1 836 ? 338.677 246.796 317.658 1.00 78.18 827 GLN A C 1
ATOM 1371 O O . GLN A 1 836 ? 337.760 247.172 316.914 1.00 78.18 827 GLN A O 1
ATOM 1377 N N . LYS A 1 837 ? 339.111 247.531 318.682 1.00 79.58 828 LYS A N 1
ATOM 1378 C CA . LYS A 1 837 ? 338.529 248.841 318.944 1.00 79.58 828 LYS A CA 1
ATOM 1379 C C . LYS A 1 837 ? 338.799 249.809 317.802 1.00 79.58 828 LYS A C 1
ATOM 1380 O O . LYS A 1 837 ? 337.962 250.668 317.511 1.00 79.58 828 LYS A O 1
ATOM 1386 N N . PHE A 1 838 ? 339.944 249.680 317.127 1.00 77.61 829 PHE A N 1
ATOM 1387 C CA . PHE A 1 838 ? 340.196 250.522 315.961 1.00 77.61 829 PHE A CA 1
ATOM 1388 C C . PHE A 1 838 ? 339.251 250.181 314.817 1.00 77.61 829 PHE A C 1
ATOM 1389 O O . PHE A 1 838 ? 338.782 251.076 314.104 1.00 77.61 829 PHE A O 1
ATOM 1397 N N . THR A 1 839 ? 338.964 248.893 314.622 1.00 71.97 830 THR A N 1
ATOM 1398 C CA . THR A 1 839 ? 337.988 248.509 313.610 1.00 71.97 830 THR A CA 1
ATOM 1399 C C . THR A 1 839 ? 336.612 249.073 313.942 1.00 71.97 830 THR A C 1
ATOM 1400 O O . THR A 1 839 ? 335.911 249.583 313.059 1.00 71.97 830 THR A O 1
ATOM 1404 N N . TRP A 1 840 ? 336.220 249.017 315.218 1.00 68.98 831 TRP A N 1
ATOM 1405 C CA . TRP A 1 840 ? 334.949 249.611 315.622 1.00 68.98 831 TRP A CA 1
ATOM 1406 C C . TRP A 1 840 ? 334.942 251.112 315.373 1.00 68.98 831 TRP A C 1
ATOM 1407 O O . TRP A 1 840 ? 333.926 251.676 314.952 1.00 68.98 831 TRP A O 1
ATOM 1418 N N . LEU A 1 841 ? 336.055 251.779 315.671 1.00 67.27 832 LEU A N 1
ATOM 1419 C CA . LEU A 1 841 ? 336.130 253.223 315.496 1.00 67.27 832 LEU A CA 1
ATOM 1420 C C . LEU A 1 841 ? 335.991 253.584 314.021 1.00 67.27 832 LEU A C 1
ATOM 1421 O O . LEU A 1 841 ? 335.270 254.525 313.662 1.00 67.27 832 LEU A O 1
ATOM 1426 N N . LEU A 1 842 ? 336.654 252.820 313.152 1.00 65.59 833 LEU A N 1
ATOM 1427 C CA . LEU A 1 842 ? 336.525 253.040 311.718 1.00 65.59 833 LEU A CA 1
ATOM 1428 C C . LEU A 1 842 ? 335.089 252.816 311.265 1.00 65.59 833 LEU A C 1
ATOM 1429 O O . LEU A 1 842 ? 334.576 253.550 310.413 1.00 65.59 833 LEU A O 1
ATOM 1434 N N . GLY A 1 843 ? 334.425 251.803 311.826 1.00 65.95 834 GLY A N 1
ATOM 1435 C CA . GLY A 1 843 ? 333.040 251.549 311.458 1.00 65.95 834 GLY A CA 1
ATOM 1436 C C . GLY A 1 843 ? 332.106 252.677 311.859 1.00 65.95 834 GLY A C 1
ATOM 1437 O O . GLY A 1 843 ? 331.269 253.117 311.069 1.00 65.95 834 GLY A O 1
ATOM 1438 N N . VAL A 1 844 ? 332.237 253.159 313.098 1.00 68.45 835 VAL A N 1
ATOM 1439 C CA . VAL A 1 844 ? 331.349 254.222 313.567 1.00 68.45 835 VAL A CA 1
ATOM 1440 C C . VAL A 1 844 ? 331.608 255.515 312.814 1.00 68.45 835 VAL A C 1
ATOM 1441 O O . VAL A 1 844 ? 330.671 256.277 312.545 1.00 68.45 835 VAL A O 1
ATOM 1445 N N . CYS A 1 845 ? 332.865 255.787 312.450 1.00 67.31 836 CYS A N 1
ATOM 1446 C CA . CYS A 1 845 ? 333.196 257.086 311.873 1.00 67.31 836 CYS A CA 1
ATOM 1447 C C . CYS A 1 845 ? 332.391 257.366 310.612 1.00 67.31 836 CYS A C 1
ATOM 1448 O O . CYS A 1 845 ? 331.881 258.476 310.423 1.00 67.31 836 CYS A O 1
ATOM 1451 N N . SER A 1 846 ? 332.273 256.379 309.728 1.00 64.48 837 SER A N 1
ATOM 1452 C CA . SER A 1 846 ? 331.696 256.671 308.418 1.00 64.48 837 SER A CA 1
ATOM 1453 C C . SER A 1 846 ? 330.170 256.644 308.441 1.00 64.48 837 SER A C 1
ATOM 1454 O O . SER A 1 846 ? 329.520 257.684 308.304 1.00 64.48 837 SER A O 1
ATOM 1457 N N . GLY A 1 847 ? 329.578 255.467 308.626 1.00 67.24 838 GLY A N 1
ATOM 1458 C CA . GLY A 1 847 ? 328.156 255.367 308.369 1.00 67.24 838 GLY A CA 1
ATOM 1459 C C . GLY A 1 847 ? 327.294 254.383 309.132 1.00 67.24 838 GLY A C 1
ATOM 1460 O O . GLY A 1 847 ? 326.175 254.113 308.688 1.00 67.24 838 GLY A O 1
ATOM 1461 N N . GLN A 1 848 ? 327.768 253.817 310.239 1.00 69.16 839 GLN A N 1
ATOM 1462 C CA . GLN A 1 848 ? 326.945 252.849 310.953 1.00 69.16 839 GLN A CA 1
ATOM 1463 C C . GLN A 1 848 ? 325.641 253.499 311.399 1.00 69.16 839 GLN A C 1
ATOM 1464 O O . GLN A 1 848 ? 325.640 254.579 311.997 1.00 69.16 839 GLN A O 1
ATOM 1470 N N . MET A 1 849 ? 324.524 252.835 311.090 1.00 71.41 840 MET A N 1
ATOM 1471 C CA . MET A 1 849 ? 323.217 253.472 311.217 1.00 71.41 840 MET A CA 1
ATOM 1472 C C . MET A 1 849 ? 322.768 253.581 312.670 1.00 71.41 840 MET A C 1
ATOM 1473 O O . MET A 1 849 ? 322.205 254.606 313.070 1.00 71.41 840 MET A O 1
ATOM 1478 N N . SER A 1 850 ? 322.995 252.539 313.472 1.00 75.04 841 SER A N 1
ATOM 1479 C CA . SER A 1 850 ? 322.473 252.516 314.833 1.00 75.04 841 SER A CA 1
ATOM 1480 C C . SER A 1 850 ? 323.053 253.614 315.712 1.00 75.04 841 SER A C 1
ATOM 1481 O O . SER A 1 850 ? 322.416 253.995 316.699 1.00 75.04 841 SER A O 1
ATOM 1484 N N . TYR A 1 851 ? 324.225 254.136 315.373 1.00 73.81 842 TYR A N 1
ATOM 1485 C CA . TYR A 1 851 ? 324.918 255.128 316.180 1.00 73.81 842 TYR A CA 1
ATOM 1486 C C . TYR A 1 851 ? 324.366 256.512 315.879 1.00 73.81 842 TYR A C 1
ATOM 1487 O O . TYR A 1 851 ? 324.162 256.868 314.715 1.00 73.81 842 TYR A O 1
ATOM 1496 N N . LYS A 1 852 ? 324.126 257.289 316.930 1.00 79.85 843 LYS A N 1
ATOM 1497 C CA . LYS A 1 852 ? 323.489 258.582 316.756 1.00 79.85 843 LYS A CA 1
ATOM 1498 C C . LYS A 1 852 ? 324.524 259.628 316.352 1.00 79.85 843 LYS A C 1
ATOM 1499 O O . LYS A 1 852 ? 325.734 259.399 316.408 1.00 79.85 843 LYS A O 1
ATOM 1505 N N . LYS A 1 853 ? 324.029 260.804 315.955 1.00 81.57 844 LYS A N 1
ATOM 1506 C CA . LYS A 1 853 ? 324.901 261.804 315.344 1.00 81.57 844 LYS A CA 1
ATOM 1507 C C . LYS A 1 853 ? 325.968 262.307 316.308 1.00 81.57 844 LYS A C 1
ATOM 1508 O O . LYS A 1 853 ? 327.070 262.659 315.875 1.00 81.57 844 LYS A O 1
ATOM 1514 N N . GLU A 1 854 ? 325.666 262.364 317.605 1.00 84.66 845 GLU A N 1
ATOM 1515 C CA . GLU A 1 854 ? 326.673 262.784 318.574 1.00 84.66 845 GLU A CA 1
ATOM 1516 C C . GLU A 1 854 ? 327.841 261.807 318.602 1.00 84.66 845 GLU A C 1
ATOM 1517 O O . GLU A 1 854 ? 329.012 262.211 318.605 1.00 84.66 845 GLU A O 1
ATOM 1523 N N . VAL A 1 855 ? 327.541 260.509 318.604 1.00 84.35 846 VAL A N 1
ATOM 1524 C CA . VAL A 1 855 ? 328.603 259.512 318.573 1.00 84.35 846 VAL A CA 1
ATOM 1525 C C . VAL A 1 855 ? 329.374 259.601 317.263 1.00 84.35 846 VAL A C 1
ATOM 1526 O O . VAL A 1 855 ? 330.601 259.450 317.238 1.00 84.35 846 VAL A O 1
ATOM 1530 N N . ALA A 1 856 ? 328.673 259.861 316.158 1.00 82.49 847 ALA A N 1
ATOM 1531 C CA . ALA A 1 856 ? 329.346 259.991 314.870 1.00 82.49 847 ALA A CA 1
ATOM 1532 C C . ALA A 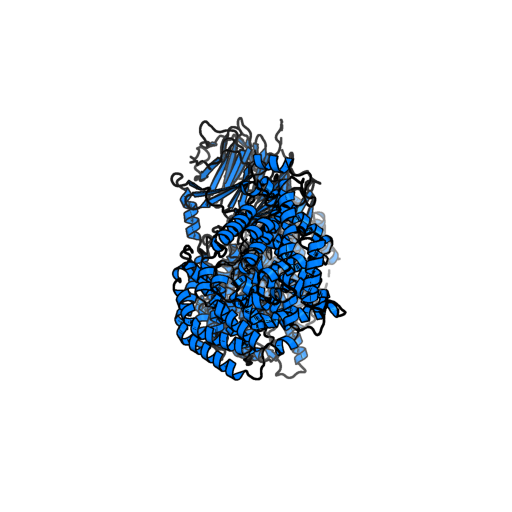1 856 ? 330.304 261.175 314.860 1.00 82.49 847 ALA A C 1
ATOM 1533 O O . ALA A 1 856 ? 331.420 261.072 314.340 1.00 82.49 847 ALA A O 1
ATOM 1535 N N . VAL A 1 857 ? 329.889 262.313 315.421 1.00 82.74 848 VAL A N 1
ATOM 1536 C CA . VAL A 1 857 ? 330.773 263.475 315.414 1.00 82.74 848 VAL A CA 1
ATOM 1537 C C . VAL A 1 857 ? 331.945 263.263 316.365 1.00 82.74 848 VAL A C 1
ATOM 1538 O O . VAL A 1 857 ? 333.067 263.702 316.082 1.00 82.74 848 VAL A O 1
ATOM 1542 N N . ASP A 1 858 ? 331.725 262.574 317.490 1.00 85.89 849 ASP A N 1
ATOM 1543 C CA . ASP A 1 858 ? 332.844 262.237 318.365 1.00 85.89 849 ASP A CA 1
ATOM 1544 C C . ASP A 1 858 ? 333.837 261.323 317.657 1.00 85.89 849 ASP A C 1
ATOM 1545 O O . ASP A 1 858 ? 335.058 261.496 317.782 1.00 85.89 849 ASP A O 1
ATOM 1550 N N . ALA A 1 859 ? 333.328 260.340 316.910 1.00 82.75 850 ALA A N 1
ATOM 1551 C CA . ALA A 1 859 ? 334.196 259.442 316.158 1.00 82.75 850 ALA A CA 1
ATOM 1552 C C . ALA A 1 859 ? 334.967 260.193 315.081 1.00 82.75 850 ALA A C 1
ATOM 1553 O O . ALA A 1 859 ? 336.162 259.950 314.874 1.00 82.75 850 ALA A O 1
ATOM 1555 N N . GLU A 1 860 ? 334.301 261.110 314.384 1.00 82.07 851 GLU A N 1
ATOM 1556 C CA . GLU A 1 860 ? 334.996 261.918 313.392 1.00 82.07 851 GLU A CA 1
ATOM 1557 C C . GLU A 1 860 ? 336.089 262.753 314.044 1.00 82.07 851 GLU A C 1
ATOM 1558 O O . GLU A 1 860 ? 337.181 262.903 313.485 1.00 82.07 851 GLU A O 1
ATOM 1560 N N . LYS A 1 861 ? 335.820 263.298 315.232 1.00 83.84 852 LYS A N 1
ATOM 1561 C CA . LYS A 1 861 ? 336.831 264.101 315.911 1.00 83.84 852 LYS A CA 1
ATOM 1562 C C . LYS A 1 861 ? 338.036 263.260 316.319 1.00 83.84 852 LYS A C 1
ATOM 1563 O O . LYS A 1 861 ? 339.185 263.692 316.159 1.00 83.84 852 LYS A O 1
ATOM 1569 N N . ILE A 1 862 ? 337.801 262.060 316.855 1.00 84.63 853 ILE A N 1
ATOM 1570 C CA . ILE A 1 862 ? 338.943 261.240 317.257 1.00 84.63 853 ILE A CA 1
ATOM 1571 C C . ILE A 1 862 ? 339.721 260.765 316.031 1.00 84.63 853 ILE A C 1
ATOM 1572 O O . ILE A 1 862 ? 340.955 260.666 316.075 1.00 84.63 853 ILE A O 1
ATOM 1577 N N . LEU A 1 863 ? 339.037 260.485 314.915 1.00 82.34 854 LEU A N 1
ATOM 1578 C CA . LEU A 1 863 ? 339.769 260.177 313.688 1.00 82.34 854 LEU A CA 1
ATOM 1579 C C . LEU A 1 863 ? 340.582 261.366 313.199 1.00 82.34 854 LEU A C 1
ATOM 1580 O O . LEU A 1 863 ? 341.702 261.185 312.712 1.00 82.34 854 LEU A O 1
ATOM 1585 N N . SER A 1 864 ? 340.039 262.579 313.304 1.00 85.56 855 SER A N 1
ATOM 1586 C CA . SER A 1 864 ? 340.800 263.759 312.911 1.00 85.56 855 SER A CA 1
ATOM 1587 C C . SER A 1 864 ? 342.035 263.921 313.784 1.00 85.56 855 SER A C 1
ATOM 1588 O O . SER A 1 864 ? 343.101 264.321 313.301 1.00 85.56 855 SER A O 1
ATOM 1591 N N . ARG A 1 865 ? 341.907 263.624 315.077 1.00 86.76 856 ARG A N 1
ATOM 1592 C CA . ARG A 1 865 ? 343.072 263.633 315.955 1.00 86.76 856 ARG A CA 1
ATOM 1593 C C . ARG A 1 865 ? 344.089 262.583 315.526 1.00 86.76 856 ARG A C 1
ATOM 1594 O O . ARG A 1 865 ? 345.300 262.829 315.556 1.00 86.76 856 ARG A O 1
ATOM 1602 N N . LEU A 1 866 ? 343.616 261.399 315.136 1.00 87.07 857 LEU A N 1
ATOM 1603 C CA . LEU A 1 866 ? 344.526 260.345 314.698 1.00 87.07 857 LEU A CA 1
ATOM 1604 C C . LEU A 1 866 ? 345.206 260.712 313.383 1.00 87.07 857 LEU A C 1
ATOM 1605 O O . LEU A 1 866 ? 346.433 260.635 313.259 1.00 87.07 857 LEU A O 1
ATOM 1610 N N . TYR A 1 867 ? 344.420 261.112 312.386 1.00 84.70 858 TYR A N 1
ATOM 1611 C CA . TYR A 1 867 ? 344.938 261.482 311.073 1.00 84.70 858 TYR A CA 1
ATOM 1612 C C . TYR A 1 867 ? 344.581 262.935 310.798 1.00 84.70 858 TYR A C 1
ATOM 1613 O O . TYR A 1 867 ? 343.432 263.231 310.435 1.00 84.70 858 TYR A O 1
ATOM 1622 N N . PRO A 1 868 ? 345.512 263.876 310.967 1.00 86.14 859 PRO A N 1
ATOM 1623 C CA . PRO A 1 868 ? 345.168 265.288 310.725 1.00 86.14 859 PRO A CA 1
ATOM 1624 C C . PRO A 1 868 ? 344.688 265.568 309.311 1.00 86.14 859 PRO A C 1
ATOM 1625 O O . PRO A 1 868 ? 343.776 266.382 309.122 1.00 86.14 859 PRO A O 1
ATOM 1629 N N . ASP A 1 869 ? 345.265 264.906 308.313 1.00 86.20 860 ASP A N 1
ATOM 1630 C CA . ASP A 1 869 ? 344.920 265.190 306.926 1.00 86.20 860 ASP A CA 1
ATOM 1631 C C . ASP A 1 869 ? 343.617 264.501 306.541 1.00 86.20 860 ASP A C 1
ATOM 1632 O O . ASP A 1 869 ? 343.144 263.597 307.234 1.00 86.20 860 ASP A O 1
ATOM 1637 N N . ALA A 1 870 ? 343.027 264.946 305.430 1.00 83.82 861 ALA A N 1
ATOM 1638 C CA . ALA A 1 870 ? 341.799 264.347 304.927 1.00 83.82 861 ALA A CA 1
ATOM 1639 C C . ALA A 1 870 ? 342.044 263.282 303.868 1.00 83.82 861 ALA A C 1
ATOM 1640 O O . ALA A 1 870 ? 341.261 262.328 303.770 1.00 83.82 861 ALA A O 1
ATOM 1642 N N . GLU A 1 871 ? 343.107 263.421 303.072 1.00 84.11 862 GLU A N 1
ATOM 1643 C CA . GLU A 1 871 ? 343.363 262.458 302.005 1.00 84.11 862 GLU A CA 1
ATOM 1644 C C . GLU A 1 871 ? 343.612 261.066 302.570 1.00 84.11 862 GLU A C 1
ATOM 1645 O O . GLU A 1 871 ? 342.976 260.091 302.152 1.00 84.11 862 GLU A O 1
ATOM 1647 N N . LYS A 1 872 ? 344.527 260.955 303.535 1.00 82.34 863 LYS A N 1
ATOM 1648 C CA . LYS A 1 872 ? 344.774 259.664 304.167 1.00 82.34 863 LYS A CA 1
ATOM 1649 C C . LYS A 1 872 ? 343.554 259.175 304.938 1.00 82.34 863 LYS A C 1
ATOM 1650 O O . LYS A 1 872 ? 343.314 257.964 305.007 1.00 82.34 863 LYS A O 1
ATOM 1656 N N . ARG A 1 873 ? 342.771 260.092 305.511 1.00 78.44 864 ARG A N 1
ATOM 1657 C CA . ARG A 1 873 ? 341.554 259.687 306.207 1.00 78.44 864 ARG A CA 1
ATOM 1658 C C . ARG A 1 873 ? 340.595 258.972 305.266 1.00 78.44 864 ARG A C 1
ATOM 1659 O O . ARG A 1 873 ? 340.151 257.850 305.546 1.00 78.44 864 ARG A O 1
ATOM 1667 N N . ASN A 1 874 ? 340.274 259.601 304.137 1.00 74.33 865 ASN A N 1
ATOM 1668 C CA . ASN A 1 874 ? 339.359 258.975 303.192 1.00 74.33 865 ASN A CA 1
ATOM 1669 C C . ASN A 1 874 ? 339.971 257.724 302.581 1.00 74.33 865 ASN A C 1
ATOM 1670 O O . ASN A 1 874 ? 339.256 256.754 302.307 1.00 74.33 865 ASN A O 1
ATOM 1675 N N . GLU A 1 875 ? 341.289 257.721 302.373 1.00 67.36 866 GLU A N 1
ATOM 1676 C CA . GLU A 1 875 ? 341.949 256.535 301.842 1.00 67.36 866 GLU A CA 1
ATOM 1677 C C . GLU A 1 875 ? 341.763 255.345 302.771 1.00 67.36 866 GLU A C 1
ATOM 1678 O O . GLU A 1 875 ? 341.369 254.257 302.334 1.00 67.36 866 GLU A O 1
ATOM 1684 N N . VAL A 1 876 ? 342.039 255.534 304.063 1.00 64.82 867 VAL A N 1
ATOM 1685 C CA . VAL A 1 876 ? 341.915 254.419 304.994 1.00 64.82 867 VAL A CA 1
ATOM 1686 C C . VAL A 1 876 ? 340.455 254.028 305.166 1.00 64.82 867 VAL A C 1
ATOM 1687 O O . VAL A 1 876 ? 340.147 252.845 305.330 1.00 64.82 867 VAL A O 1
ATOM 1691 N N . LEU A 1 877 ? 339.531 254.990 305.101 1.00 61.30 868 LEU A N 1
ATOM 1692 C CA . LEU A 1 877 ? 338.116 254.645 305.198 1.00 61.30 868 LEU A CA 1
ATOM 1693 C C . LEU A 1 877 ? 337.686 253.764 304.029 1.00 61.30 868 LEU A C 1
ATOM 1694 O O . LEU A 1 877 ? 337.021 252.735 304.216 1.00 61.30 868 LEU A O 1
ATOM 1699 N N . TYR A 1 878 ? 338.068 254.153 302.810 1.00 56.80 869 TYR A N 1
ATOM 1700 C CA . TYR A 1 878 ? 337.707 253.374 301.630 1.00 56.80 869 TYR A CA 1
ATOM 1701 C C . TYR A 1 878 ? 338.348 251.994 301.670 1.00 56.80 869 TYR A C 1
ATOM 1702 O O . TYR A 1 878 ? 337.696 250.982 301.369 1.00 56.80 869 TYR A O 1
ATOM 1711 N N . HIS A 1 879 ? 339.628 251.933 302.046 1.00 55.15 870 HIS A N 1
ATOM 1712 C CA . HIS A 1 879 ? 340.300 250.646 302.130 1.00 55.15 870 HIS A CA 1
ATOM 1713 C C . HIS A 1 879 ? 339.633 249.757 303.163 1.00 55.15 870 HIS A C 1
ATOM 1714 O O . HIS A 1 879 ? 339.481 248.555 302.942 1.00 55.15 870 HIS A O 1
ATOM 1721 N N . PHE A 1 880 ? 339.226 250.330 304.297 1.00 56.58 871 PHE A N 1
ATOM 1722 C CA . PHE A 1 880 ? 338.533 249.549 305.312 1.00 56.58 871 PHE A CA 1
ATOM 1723 C C . PHE A 1 880 ? 337.219 249.003 304.783 1.00 56.58 871 PHE A C 1
ATOM 1724 O O . PHE A 1 880 ? 336.888 247.835 305.013 1.00 56.58 871 PHE A O 1
ATOM 1732 N N . GLY A 1 881 ? 336.452 249.833 304.076 1.00 53.98 872 GLY A N 1
ATOM 1733 C CA . GLY A 1 881 ? 335.182 249.359 303.549 1.00 53.98 872 GLY A CA 1
ATOM 1734 C C . GLY A 1 881 ? 335.356 248.187 302.602 1.00 53.98 872 GLY A C 1
ATOM 1735 O O . GLY A 1 881 ? 334.695 247.148 302.738 1.00 53.98 872 GLY A O 1
ATOM 1736 N N . VAL A 1 882 ? 336.278 248.322 301.649 1.00 50.28 873 VAL A N 1
ATOM 1737 C CA . VAL A 1 882 ? 336.463 247.241 300.684 1.00 50.28 873 VAL A CA 1
ATOM 1738 C C . VAL A 1 882 ? 337.089 246.017 301.345 1.00 50.28 873 VAL A C 1
ATOM 1739 O O . VAL A 1 882 ? 336.752 244.878 301.006 1.00 50.28 873 VAL A O 1
ATOM 1743 N N . SER A 1 883 ? 338.007 246.214 302.291 1.00 52.98 874 SER A N 1
ATOM 1744 C CA . SER A 1 883 ? 338.607 245.064 302.954 1.00 52.98 874 SER A CA 1
ATOM 1745 C C . SER A 1 883 ? 337.575 244.319 303.780 1.00 52.98 874 SER A C 1
ATOM 1746 O O . SER A 1 883 ? 337.644 243.095 303.907 1.00 52.98 874 SER A O 1
ATOM 1749 N N . SER A 1 884 ? 336.613 245.040 304.358 1.00 54.28 875 SER A N 1
ATOM 1750 C CA . SER A 1 884 ? 335.517 244.375 305.051 1.00 54.28 875 SER A CA 1
ATOM 1751 C C . SER A 1 884 ? 334.662 243.575 304.078 1.00 54.28 875 SER A C 1
ATOM 1752 O O . SER A 1 884 ? 334.334 242.410 304.344 1.00 54.28 875 SER A O 1
ATOM 1755 N N . ILE A 1 885 ? 334.322 244.169 302.928 1.00 53.15 876 ILE A N 1
ATOM 1756 C CA . ILE A 1 885 ? 333.493 243.457 301.955 1.00 53.15 876 ILE A CA 1
ATOM 1757 C C . ILE A 1 885 ? 334.228 242.234 301.421 1.00 53.15 876 ILE A C 1
ATOM 1758 O O . ILE A 1 885 ? 333.606 241.259 300.983 1.00 53.15 876 ILE A O 1
ATOM 1763 N N . LEU A 1 886 ? 335.562 242.267 301.441 1.00 56.49 877 LEU A N 1
ATOM 1764 C CA . LEU A 1 886 ? 336.340 241.137 300.942 1.00 56.49 877 LEU A CA 1
ATOM 1765 C C . LEU A 1 886 ? 336.494 240.057 302.006 1.00 56.49 877 LEU A C 1
ATOM 1766 O O . LEU A 1 886 ? 336.271 238.872 301.737 1.00 56.49 877 LEU A O 1
ATOM 1771 N N . LYS A 1 887 ? 336.879 240.449 303.223 1.00 59.11 878 LYS A N 1
ATOM 1772 C CA . LYS A 1 887 ? 337.048 239.488 304.305 1.00 59.11 878 LYS A CA 1
ATOM 1773 C C . LYS A 1 887 ? 335.735 238.809 304.661 1.00 59.11 878 LYS A C 1
ATOM 1774 O O . LYS A 1 887 ? 335.743 237.688 305.180 1.00 59.11 878 LYS A O 1
ATOM 1780 N N . GLY A 1 888 ? 334.604 239.467 304.404 1.00 64.19 879 GLY A N 1
ATOM 1781 C CA . GLY A 1 888 ? 333.328 238.808 304.611 1.00 64.19 879 GLY A CA 1
ATOM 1782 C C . GLY A 1 888 ? 333.095 237.635 303.683 1.00 64.19 879 GLY A C 1
ATOM 1783 O O . GLY A 1 888 ? 332.266 236.772 303.984 1.00 64.19 879 GLY A O 1
ATOM 1784 N N . LEU A 1 889 ? 333.806 237.588 302.560 1.00 68.99 880 LEU A N 1
ATOM 1785 C CA . LEU A 1 889 ? 333.650 236.524 301.573 1.00 68.99 880 LEU A CA 1
ATOM 1786 C C . LEU A 1 889 ? 334.758 235.486 301.748 1.00 68.99 880 LEU A C 1
ATOM 1787 O O . LEU A 1 889 ? 335.634 235.310 300.902 1.00 68.99 880 LEU A O 1
ATOM 1792 N N . ASP A 1 890 ? 334.716 234.799 302.887 1.00 83.38 881 ASP A N 1
ATOM 1793 C CA . ASP A 1 890 ? 335.675 233.728 303.124 1.00 83.38 881 ASP A CA 1
ATOM 1794 C C . ASP A 1 890 ? 335.002 232.471 303.662 1.00 83.38 881 ASP A C 1
ATOM 1795 O O . ASP A 1 890 ? 335.496 231.360 303.444 1.00 83.38 881 ASP A O 1
ATOM 1800 N N . ARG A 1 891 ? 333.877 232.630 304.356 1.00 94.05 882 ARG A N 1
ATOM 1801 C CA . ARG A 1 891 ? 333.239 231.536 305.087 1.00 94.05 882 ARG A CA 1
ATOM 1802 C C . ARG A 1 891 ? 331.760 231.478 304.734 1.00 94.05 882 ARG A C 1
ATOM 1803 O O . ARG A 1 891 ? 330.927 232.120 305.390 1.00 94.05 882 ARG A O 1
ATOM 1811 N N . PRO A 1 892 ? 331.390 230.717 303.696 1.00 97.87 883 PRO A N 1
ATOM 1812 C CA . PRO A 1 892 ? 329.977 230.545 303.350 1.00 97.87 883 PRO A CA 1
ATOM 1813 C C . PRO A 1 892 ? 329.240 229.676 304.364 1.00 97.87 883 PRO A C 1
ATOM 1814 O O . PRO A 1 892 ? 329.895 228.998 305.158 1.00 97.87 883 PRO A O 1
ATOM 1818 N N . LEU A 1 898 ? 323.722 234.992 299.032 1.00 81.99 891 LEU A N 1
ATOM 1819 C CA . LEU A 1 898 ? 323.918 236.429 298.884 1.00 81.99 891 LEU A CA 1
ATOM 1820 C C . LEU A 1 898 ? 325.352 236.766 298.495 1.00 81.99 891 LEU A C 1
ATOM 1821 O O . LEU A 1 898 ? 325.692 237.932 298.287 1.00 81.99 891 LEU A O 1
ATOM 1826 N N . HIS A 1 899 ? 326.192 235.735 298.405 1.00 82.42 892 HIS A N 1
ATOM 1827 C CA . HIS A 1 899 ? 327.584 235.954 298.029 1.00 82.42 892 HIS A CA 1
ATOM 1828 C C . HIS A 1 899 ? 327.689 236.476 296.602 1.00 82.42 892 HIS A C 1
ATOM 1829 O O . HIS A 1 899 ? 328.567 237.289 296.293 1.00 82.42 892 HIS A O 1
ATOM 1836 N N . ILE A 1 900 ? 326.798 236.021 295.719 1.00 82.08 893 ILE A N 1
ATOM 1837 C CA . ILE A 1 900 ? 326.820 236.474 294.332 1.00 82.08 893 ILE A CA 1
ATOM 1838 C C . ILE A 1 900 ? 326.513 237.966 294.243 1.00 82.08 893 ILE A C 1
ATOM 1839 O O . ILE A 1 900 ? 327.165 238.703 293.491 1.00 82.08 893 ILE A O 1
ATOM 1844 N N . LEU A 1 901 ? 325.522 238.436 295.004 1.00 80.04 894 LEU A N 1
ATOM 1845 C CA . LEU A 1 901 ? 325.197 239.859 294.997 1.00 80.04 894 LEU A CA 1
ATOM 1846 C C . LEU A 1 901 ? 326.368 240.692 295.496 1.00 80.04 894 LEU A C 1
ATOM 1847 O O . LEU A 1 901 ? 326.664 241.765 294.951 1.00 80.04 894 LEU A O 1
ATOM 1852 N N . PHE A 1 902 ? 327.035 240.221 296.547 1.00 76.86 895 PHE A N 1
ATOM 1853 C CA . PHE A 1 902 ? 328.161 240.959 297.097 1.00 76.86 895 PHE A CA 1
ATOM 1854 C C . PHE A 1 902 ? 329.312 240.993 296.105 1.00 76.86 895 PHE A C 1
ATOM 1855 O O . PHE A 1 902 ? 329.976 242.024 295.940 1.00 76.86 895 PHE A O 1
ATOM 1863 N N . MET A 1 903 ? 329.545 239.874 295.419 1.00 73.07 896 MET A N 1
ATOM 1864 C CA . MET A 1 903 ? 330.498 239.850 294.317 1.00 73.07 896 MET A CA 1
ATOM 1865 C C . MET A 1 903 ? 330.162 240.923 293.292 1.00 73.07 896 MET A C 1
ATOM 1866 O O . MET A 1 903 ? 331.029 241.708 292.884 1.00 73.07 896 MET A O 1
ATOM 1871 N N . GLN A 1 904 ? 328.896 240.974 292.876 1.00 69.82 897 GLN A N 1
ATOM 1872 C CA . GLN A 1 904 ? 328.496 241.884 291.809 1.00 69.82 897 GLN A CA 1
ATOM 1873 C C . GLN A 1 904 ? 328.689 243.337 292.227 1.00 69.82 897 GLN A C 1
ATOM 1874 O O . GLN A 1 904 ? 329.169 244.165 291.443 1.00 69.82 897 GLN A O 1
ATOM 1880 N N . ILE A 1 905 ? 328.327 243.667 293.465 1.00 65.46 898 ILE A N 1
ATOM 1881 C CA . ILE A 1 905 ? 328.497 245.055 293.880 1.00 65.46 898 ILE A CA 1
ATOM 1882 C C . ILE A 1 905 ? 329.968 245.377 294.110 1.00 65.46 898 ILE A C 1
ATOM 1883 O O . ILE A 1 905 ? 330.381 246.529 293.947 1.00 65.46 898 ILE A O 1
ATOM 1888 N N . TYR A 1 906 ? 330.791 244.388 294.463 1.00 59.27 899 TYR A N 1
ATOM 1889 C CA . TYR A 1 906 ? 332.229 244.627 294.494 1.00 59.27 899 TYR A CA 1
ATOM 1890 C C . TYR A 1 906 ? 332.738 245.008 293.111 1.00 59.27 899 TYR A C 1
ATOM 1891 O O . TYR A 1 906 ? 333.513 245.963 292.958 1.00 59.27 899 TYR A O 1
ATOM 1900 N N . LEU A 1 907 ? 332.302 244.272 292.087 1.00 57.20 900 LEU A N 1
ATOM 1901 C CA . LEU A 1 907 ? 332.711 244.606 290.726 1.00 57.20 900 LEU A CA 1
ATOM 1902 C C . LEU A 1 907 ? 332.230 245.999 290.345 1.00 57.20 900 LEU A C 1
ATOM 1903 O O . LEU A 1 907 ? 332.950 246.763 289.695 1.00 57.20 900 LEU A O 1
ATOM 1908 N N . ASP A 1 908 ? 331.004 246.343 290.741 1.00 60.48 901 ASP A N 1
ATOM 1909 C CA . ASP A 1 908 ? 330.474 247.663 290.412 1.00 60.48 901 ASP A CA 1
ATOM 1910 C C . ASP A 1 908 ? 331.273 248.770 291.090 1.00 60.48 901 ASP A C 1
ATOM 1911 O O . ASP A 1 908 ? 331.569 249.799 290.470 1.00 60.48 901 ASP A O 1
ATOM 1916 N N . LEU A 1 909 ? 331.637 248.576 292.359 1.00 57.51 902 LEU A N 1
ATOM 1917 C CA . LEU A 1 909 ? 332.454 249.567 293.053 1.00 57.51 902 LEU A CA 1
ATOM 1918 C C . LEU A 1 909 ? 333.818 249.719 292.400 1.00 57.51 902 LEU A C 1
ATOM 1919 O O . LEU A 1 909 ? 334.316 250.842 292.262 1.00 57.51 902 LEU A O 1
ATOM 1924 N N . VAL A 1 910 ? 334.429 248.606 291.992 1.00 55.31 903 VAL A N 1
ATOM 1925 C CA . VAL A 1 910 ? 335.720 248.675 291.313 1.00 55.31 903 VAL A CA 1
ATOM 1926 C C . VAL A 1 910 ? 335.590 249.431 289.997 1.00 55.31 903 VAL A C 1
ATOM 1927 O O . VAL A 1 910 ? 336.431 250.275 289.660 1.00 55.31 903 VAL A O 1
ATOM 1931 N N . GLN A 1 911 ? 334.535 249.142 289.233 1.00 54.94 904 GLN A N 1
ATOM 1932 C CA . GLN A 1 911 ? 334.336 249.822 287.959 1.00 54.94 904 GLN A CA 1
ATOM 1933 C C . GLN A 1 911 ? 334.144 251.317 288.159 1.00 54.94 904 GLN A C 1
ATOM 1934 O O . GLN A 1 911 ? 334.649 252.125 287.374 1.00 54.94 904 GLN A O 1
ATOM 1940 N N . ILE A 1 912 ? 333.404 251.706 289.198 1.00 58.87 905 ILE A N 1
ATOM 1941 C CA . ILE A 1 912 ? 333.219 253.127 289.480 1.00 58.87 905 ILE A CA 1
ATOM 1942 C C . ILE A 1 912 ? 334.546 253.771 289.859 1.00 58.87 905 ILE A C 1
ATOM 1943 O O . ILE A 1 912 ? 334.895 254.852 289.373 1.00 58.87 905 ILE A O 1
ATOM 1948 N N . ASP A 1 913 ? 335.313 253.109 290.729 1.00 56.84 906 ASP A N 1
ATOM 1949 C CA . ASP A 1 913 ? 336.551 253.708 291.216 1.00 56.84 906 ASP A CA 1
ATOM 1950 C C . ASP A 1 913 ? 337.601 253.802 290.120 1.00 56.84 906 ASP A C 1
ATOM 1951 O O . ASP A 1 913 ? 338.471 254.678 290.171 1.00 56.84 906 ASP A O 1
ATOM 1956 N N . SER A 1 914 ? 337.537 252.918 289.122 1.00 57.53 907 SER A N 1
ATOM 1957 C CA . SER A 1 914 ? 338.569 252.902 288.091 1.00 57.53 907 SER A CA 1
ATOM 1958 C C . SER A 1 914 ? 338.635 254.209 287.315 1.00 57.53 907 SER A C 1
ATOM 1959 O O . SER A 1 914 ? 339.649 254.482 286.665 1.00 57.53 907 SER A O 1
ATOM 1962 N N . LYS A 1 915 ? 337.584 255.024 287.370 1.00 61.39 908 LYS A N 1
ATOM 1963 C CA . LYS A 1 915 ? 337.583 256.290 286.654 1.00 61.39 908 LYS A CA 1
ATOM 1964 C C . LYS A 1 915 ? 338.404 257.364 287.354 1.00 61.39 908 LYS A C 1
ATOM 1965 O O . LYS A 1 915 ? 338.647 258.418 286.758 1.00 61.39 908 LYS A O 1
ATOM 1971 N N . SER A 1 916 ? 338.836 257.127 288.592 1.00 58.14 909 SER A N 1
ATOM 1972 C CA . SER A 1 916 ? 339.579 258.111 289.367 1.00 58.14 909 SER A CA 1
ATOM 1973 C C . SER A 1 916 ? 341.037 257.718 289.584 1.00 58.14 909 SER A C 1
ATOM 1974 O O . SER A 1 916 ? 341.673 258.218 290.517 1.00 58.14 909 SER A O 1
ATOM 1977 N N . TRP A 1 917 ? 341.580 256.840 288.745 1.00 54.65 910 TRP A N 1
ATOM 1978 C CA . TRP A 1 917 ? 342.966 256.412 288.875 1.00 54.65 910 TRP A CA 1
ATOM 1979 C C . TRP A 1 917 ? 343.886 257.343 288.100 1.00 54.65 910 TRP A C 1
ATOM 1980 O O . TRP A 1 917 ? 343.602 257.707 286.957 1.00 54.65 910 TRP A O 1
ATOM 1991 N N . LYS A 1 918 ? 344.989 257.725 288.731 1.00 60.99 911 LYS A N 1
ATOM 1992 C CA . LYS A 1 918 ? 345.948 258.630 288.120 1.00 60.99 911 LYS A CA 1
ATOM 1993 C C . LYS A 1 918 ? 347.040 257.838 287.407 1.00 60.99 911 LYS A C 1
ATOM 1994 O O . LYS A 1 918 ? 347.286 256.668 287.711 1.00 60.99 911 LYS A O 1
ATOM 2000 N N . ILE A 1 919 ? 347.691 258.492 286.441 1.00 62.42 912 ILE A N 1
ATOM 2001 C CA . ILE A 1 919 ? 348.691 257.812 285.622 1.00 62.42 912 ILE A CA 1
ATOM 2002 C C . ILE A 1 919 ? 349.944 257.485 286.421 1.00 62.42 912 ILE A C 1
ATOM 2003 O O . ILE A 1 919 ? 350.680 256.553 286.076 1.00 62.42 912 ILE A O 1
ATOM 2008 N N . ASP A 1 920 ? 350.216 258.231 287.491 1.00 66.43 913 ASP A N 1
ATOM 2009 C CA . ASP A 1 920 ? 351.442 258.052 288.256 1.00 66.43 913 ASP A CA 1
ATOM 2010 C C . ASP A 1 920 ? 351.233 257.258 289.541 1.00 66.43 913 ASP A C 1
ATOM 2011 O O . ASP A 1 920 ? 352.135 257.217 290.385 1.00 66.43 913 ASP A O 1
ATOM 2016 N N . ASP A 1 921 ? 350.070 256.636 289.710 1.00 63.13 914 ASP A N 1
ATOM 2017 C CA . ASP A 1 921 ? 349.803 255.868 290.916 1.00 63.13 914 ASP A CA 1
ATOM 2018 C C . ASP A 1 921 ? 350.708 254.643 290.988 1.00 63.13 914 ASP A C 1
ATOM 2019 O O . ASP A 1 921 ? 351.097 254.060 289.974 1.00 63.13 914 ASP A O 1
ATOM 2024 N N . SER A 1 922 ? 351.041 254.255 292.210 1.00 57.10 915 SER A N 1
ATOM 2025 C CA . SER A 1 922 ? 351.855 253.075 292.444 1.00 57.10 915 SER A CA 1
ATOM 2026 C C . SER A 1 922 ? 350.968 251.843 292.549 1.00 57.10 915 SER A C 1
ATOM 2027 O O . SER A 1 922 ? 349.770 251.931 292.825 1.00 57.10 915 SER A O 1
ATOM 2030 N N . VAL A 1 923 ? 351.575 250.682 292.314 1.00 53.23 916 VAL A N 1
ATOM 2031 C CA . VAL A 1 923 ? 350.822 249.435 292.376 1.00 53.23 916 VAL A CA 1
ATOM 2032 C C . VAL A 1 923 ? 350.325 249.182 293.794 1.00 53.23 916 VAL A C 1
ATOM 2033 O O . VAL A 1 923 ? 349.235 248.636 293.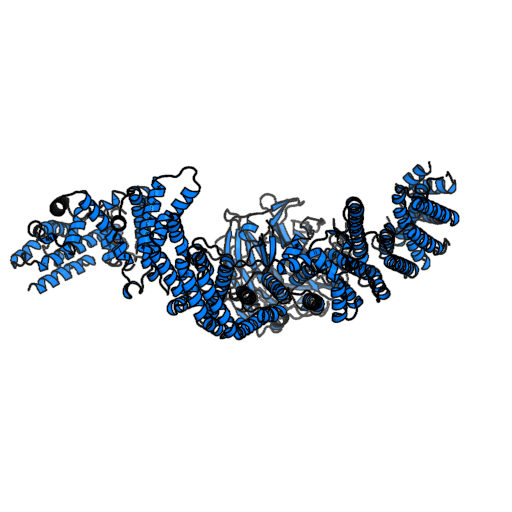994 1.00 53.23 916 VAL A O 1
ATOM 2037 N N . GLN A 1 924 ? 351.109 249.572 294.801 1.00 53.94 917 GLN A N 1
ATOM 2038 C CA . GLN A 1 924 ? 350.673 249.380 296.181 1.00 53.94 917 GLN A CA 1
ATOM 2039 C C . GLN A 1 924 ? 349.424 250.197 296.491 1.00 53.94 917 GLN A C 1
ATOM 2040 O O . GLN A 1 924 ? 348.483 249.690 297.113 1.00 53.94 917 GLN A O 1
ATOM 2046 N N . LYS A 1 925 ? 349.389 251.456 296.050 1.00 52.49 918 LYS A N 1
ATOM 2047 C CA . LYS A 1 925 ? 348.202 252.281 296.255 1.00 52.49 918 LYS A CA 1
ATOM 2048 C C . LYS A 1 925 ? 346.992 251.690 295.546 1.00 52.49 918 LYS A C 1
ATOM 2049 O O . LYS A 1 925 ? 345.889 251.655 296.104 1.00 52.49 918 LYS A O 1
ATOM 2055 N N . LEU A 1 926 ? 347.181 251.217 294.315 1.00 51.15 919 LEU A N 1
ATOM 2056 C CA . LEU A 1 926 ? 346.072 250.643 293.562 1.00 51.15 919 LEU A CA 1
ATOM 2057 C C . LEU A 1 926 ? 345.560 249.366 294.210 1.00 51.15 919 LEU A C 1
ATOM 2058 O O . LEU A 1 926 ? 344.354 249.100 294.203 1.00 51.15 919 LEU A O 1
ATOM 2063 N N . SER A 1 927 ? 346.462 248.550 294.756 1.00 52.54 920 SER A N 1
ATOM 2064 C CA . SER A 1 927 ? 346.025 247.371 295.491 1.00 52.54 920 SER A CA 1
ATOM 2065 C C . SER A 1 927 ? 345.281 247.769 296.755 1.00 52.54 920 SER A C 1
ATOM 2066 O O . SER A 1 927 ? 344.340 247.086 297.171 1.00 52.54 920 SER A O 1
ATOM 2069 N N . ARG A 1 928 ? 345.698 248.871 297.384 1.00 53.82 921 ARG A N 1
ATOM 2070 C CA . ARG A 1 928 ? 344.994 249.366 298.563 1.00 53.82 921 ARG A CA 1
ATOM 2071 C C . ARG A 1 928 ? 343.573 249.794 298.220 1.00 53.82 921 ARG A C 1
ATOM 2072 O O . ARG A 1 928 ? 342.635 249.511 298.973 1.00 53.82 921 ARG A O 1
ATOM 2080 N N . ARG A 1 929 ? 343.392 250.480 297.090 1.00 50.72 922 ARG A N 1
ATOM 2081 C CA . ARG A 1 929 ? 342.045 250.877 296.685 1.00 50.72 922 ARG A CA 1
ATOM 2082 C C . ARG A 1 929 ? 341.168 249.664 296.413 1.00 50.72 922 ARG A C 1
ATOM 2083 O O . ARG A 1 929 ? 339.970 249.677 296.711 1.00 50.72 922 ARG A O 1
ATOM 2091 N N . LEU A 1 930 ? 341.742 248.608 295.843 1.00 49.66 923 LEU A N 1
ATOM 2092 C CA . LEU A 1 930 ? 340.992 247.384 295.592 1.00 49.66 923 LEU A CA 1
ATOM 2093 C C . LEU A 1 930 ? 340.703 246.597 296.859 1.00 49.66 923 LEU A C 1
ATOM 2094 O O . LEU A 1 930 ? 339.967 245.608 296.796 1.00 49.66 923 LEU A O 1
ATOM 2099 N N . GLY A 1 931 ? 341.260 247.000 297.994 1.00 51.32 924 GLY A N 1
ATOM 2100 C CA . GLY A 1 931 ? 341.100 246.257 299.225 1.00 51.32 924 GLY A CA 1
ATOM 2101 C C . GLY A 1 931 ? 342.436 245.784 299.750 1.00 51.32 924 GLY A C 1
ATOM 2102 O O . GLY A 1 931 ? 343.445 246.478 299.603 1.00 51.32 924 GLY A O 1
ATOM 2103 N N . GLY A 1 932 ? 342.461 244.618 300.379 1.00 58.12 925 GLY A N 1
ATOM 2104 C CA . GLY A 1 932 ? 343.727 244.041 300.777 1.00 58.12 925 GLY A CA 1
ATOM 2105 C C . GLY A 1 932 ? 344.239 243.070 299.737 1.00 58.12 925 GLY A C 1
ATOM 2106 O O . GLY A 1 932 ? 344.661 241.970 300.084 1.00 58.12 925 GLY A O 1
ATOM 2107 N N . PHE A 1 933 ? 344.237 243.482 298.465 1.00 57.04 926 PHE A N 1
ATOM 2108 C CA . PHE A 1 933 ? 344.378 242.537 297.358 1.00 57.04 926 PHE A CA 1
ATOM 2109 C C . PHE A 1 933 ? 345.709 241.793 297.403 1.00 57.04 926 PHE A C 1
ATOM 2110 O O . PHE A 1 933 ? 345.743 240.556 297.342 1.00 57.04 926 PHE A O 1
ATOM 2118 N N . ASN A 1 934 ? 346.817 242.529 297.508 1.00 58.23 927 ASN A N 1
ATOM 2119 C CA . ASN A 1 934 ? 348.131 241.894 297.494 1.00 58.23 927 ASN A CA 1
ATOM 2120 C C . ASN A 1 934 ? 348.292 240.942 298.671 1.00 58.23 927 ASN A C 1
ATOM 2121 O O . ASN A 1 934 ? 348.815 239.833 298.522 1.00 58.23 927 ASN A O 1
ATOM 2126 N N . GLU A 1 935 ? 347.845 241.362 299.854 1.00 61.24 928 GLU A N 1
ATOM 2127 C CA . GLU A 1 935 ? 347.916 240.503 301.027 1.00 61.24 928 GLU A CA 1
ATOM 2128 C C . GLU A 1 935 ? 346.855 239.413 301.008 1.00 61.24 928 GLU A C 1
ATOM 2129 O O . GLU A 1 935 ? 347.042 238.372 301.644 1.00 61.24 928 GLU A O 1
ATOM 2135 N N . TRP A 1 936 ? 345.751 239.629 300.293 1.00 57.43 929 TRP A N 1
ATOM 2136 C CA . TRP A 1 936 ? 344.685 238.636 300.225 1.00 57.43 929 TRP A CA 1
ATOM 2137 C C . TRP A 1 936 ? 345.079 237.465 299.340 1.00 57.43 929 TRP A C 1
ATOM 2138 O O . TRP A 1 936 ? 344.800 236.307 299.670 1.00 57.43 929 TRP A O 1
ATOM 2149 N N . LEU A 1 937 ? 345.722 237.744 298.212 1.00 57.62 930 LEU A N 1
ATOM 2150 C CA . LEU A 1 937 ? 346.095 236.689 297.284 1.00 57.62 930 LEU A CA 1
ATOM 2151 C C . LEU A 1 937 ? 347.399 235.999 297.654 1.00 57.62 930 LEU A C 1
ATOM 2152 O O . LEU A 1 937 ? 347.687 234.926 297.113 1.00 57.62 930 LEU A O 1
ATOM 2157 N N . MET A 1 938 ? 348.179 236.568 298.567 1.00 66.72 931 MET A N 1
ATOM 2158 C CA . MET A 1 938 ? 349.467 236.002 298.939 1.00 66.72 931 MET A CA 1
ATOM 2159 C C . MET A 1 938 ? 349.360 234.997 300.073 1.00 66.72 931 MET A C 1
ATOM 2160 O O . MET A 1 938 ? 350.382 234.440 300.485 1.00 66.72 931 MET A O 1
ATOM 2165 N N . ILE A 1 939 ? 348.157 234.749 300.583 1.00 73.15 932 ILE A N 1
ATOM 2166 C CA . ILE A 1 939 ? 347.987 233.791 301.666 1.00 73.15 932 ILE A CA 1
ATOM 2167 C C . ILE A 1 939 ? 347.988 232.389 301.077 1.00 73.15 932 ILE A C 1
ATOM 2168 O O . ILE A 1 939 ? 346.933 231.841 300.745 1.00 73.15 932 ILE A O 1
ATOM 2173 N N . VAL A 1 940 ? 349.170 231.800 300.950 1.00 79.30 933 VAL A N 1
ATOM 2174 C CA . VAL A 1 940 ? 349.319 230.437 300.461 1.00 79.30 933 VAL A CA 1
ATOM 2175 C C . VAL A 1 940 ? 349.422 229.553 301.697 1.00 79.30 933 VAL A C 1
ATOM 2176 O O . VAL A 1 940 ? 350.467 229.488 302.350 1.00 79.30 933 VAL A O 1
ATOM 2180 N N . ASP A 1 941 ? 348.319 228.893 302.038 1.00 90.32 934 ASP A N 1
ATOM 2181 C CA . ASP A 1 941 ? 348.283 227.967 303.157 1.00 90.32 934 ASP A CA 1
ATOM 2182 C C . ASP A 1 941 ? 347.355 226.815 302.809 1.00 90.32 934 ASP A C 1
ATOM 2183 O O . ASP A 1 941 ? 346.428 226.957 302.009 1.00 90.32 934 ASP A O 1
ATOM 2188 N N . GLU A 1 942 ? 347.621 225.661 303.424 1.00 94.97 935 GLU A N 1
ATOM 2189 C CA . GLU A 1 942 ? 346.795 224.486 303.172 1.00 94.97 935 GLU A CA 1
ATOM 2190 C C . GLU A 1 942 ? 345.360 224.716 303.626 1.00 94.97 935 GLU A C 1
ATOM 2191 O O . GLU A 1 942 ? 344.412 224.286 302.958 1.00 94.97 935 GLU A O 1
ATOM 2193 N N . GLU A 1 943 ? 345.181 225.389 304.766 1.00 96.65 936 GLU A N 1
ATOM 2194 C CA . GLU A 1 943 ? 343.837 225.658 305.266 1.00 96.65 936 GLU A CA 1
ATOM 2195 C C . GLU A 1 943 ? 343.057 226.549 304.309 1.00 96.65 936 GLU A C 1
ATOM 2196 O O . GLU A 1 943 ? 341.868 226.312 304.063 1.00 96.65 936 GLU A O 1
ATOM 2198 N N . LYS A 1 944 ? 343.706 227.580 303.765 1.00 89.97 937 LYS A N 1
ATOM 2199 C CA . LYS A 1 944 ? 343.025 228.477 302.837 1.00 89.97 937 LYS A CA 1
ATOM 2200 C C . LYS A 1 944 ? 342.595 227.742 301.575 1.00 89.97 937 LYS A C 1
ATOM 2201 O O . LYS A 1 944 ? 341.470 227.924 301.094 1.00 89.97 937 LYS A O 1
ATOM 2207 N N . ARG A 1 945 ? 343.479 226.904 301.026 1.00 79.30 938 ARG A N 1
ATOM 2208 C CA . ARG A 1 945 ? 343.136 226.138 299.832 1.00 79.30 938 ARG A CA 1
ATOM 2209 C C . ARG A 1 945 ? 341.993 225.174 300.093 1.00 79.30 938 ARG A C 1
ATOM 2210 O O . ARG A 1 945 ? 341.089 225.040 299.260 1.00 79.30 938 ARG A O 1
ATOM 2218 N N . GLU A 1 946 ? 342.012 224.499 301.239 1.00 89.04 939 GLU A N 1
ATOM 2219 C CA . GLU A 1 946 ? 341.006 223.492 301.533 1.00 89.04 939 GLU A CA 1
ATOM 2220 C C . GLU A 1 946 ? 339.623 224.127 301.607 1.00 89.04 939 GLU A C 1
ATOM 2221 O O . GLU A 1 946 ? 339.430 225.154 302.266 1.00 89.04 939 GLU A O 1
ATOM 2223 N N . ASP A 1 947 ? 338.669 223.521 300.905 1.00 87.75 940 ASP A N 1
ATOM 2224 C CA . ASP A 1 947 ? 337.248 223.844 300.965 1.00 87.75 940 ASP A CA 1
ATOM 2225 C C . ASP A 1 947 ? 336.919 225.251 300.474 1.00 87.75 940 ASP A C 1
ATOM 2226 O O . ASP A 1 947 ? 335.776 225.698 300.628 1.00 87.75 940 ASP A O 1
ATOM 2228 N N . ASP A 1 948 ? 337.875 225.966 299.886 1.00 77.76 941 ASP A N 1
ATOM 2229 C CA . ASP A 1 948 ? 337.560 227.269 299.316 1.00 77.76 941 ASP A CA 1
ATOM 2230 C C . ASP A 1 948 ? 336.744 227.106 298.041 1.00 77.76 941 ASP A C 1
ATOM 2231 O O . ASP A 1 948 ? 336.923 226.147 297.286 1.00 77.76 941 ASP A O 1
ATOM 2236 N N . GLY A 1 949 ? 335.844 228.052 297.803 1.00 72.48 942 GLY A N 1
ATOM 2237 C CA . GLY A 1 949 ? 335.064 228.065 296.589 1.00 72.48 942 GLY A CA 1
ATOM 2238 C C . GLY A 1 949 ? 335.744 228.715 295.410 1.00 72.48 942 GLY A C 1
ATOM 2239 O O . GLY A 1 949 ? 335.086 228.998 294.406 1.00 72.48 942 GLY A O 1
ATOM 2240 N N . GLY A 1 950 ? 337.045 228.966 295.501 1.00 66.45 943 GLY A N 1
ATOM 2241 C CA . GLY A 1 950 ? 337.756 229.635 294.426 1.00 66.45 943 GLY A CA 1
ATOM 2242 C C . GLY A 1 950 ? 337.299 231.059 294.207 1.00 66.45 943 GLY A C 1
ATOM 2243 O O . GLY A 1 950 ? 337.249 231.522 293.061 1.00 66.45 943 GLY A O 1
ATOM 2244 N N . PHE A 1 951 ? 336.959 231.769 295.284 1.00 62.75 944 PHE A N 1
ATOM 2245 C CA . PHE A 1 951 ? 336.446 233.125 295.142 1.00 62.75 944 PHE A CA 1
ATOM 2246 C C . PHE A 1 951 ? 337.516 234.067 294.612 1.00 62.75 944 PHE A C 1
ATOM 2247 O O . PHE A 1 951 ? 337.212 235.021 293.887 1.00 62.75 944 PHE A O 1
ATOM 2255 N N . ARG A 1 952 ? 338.776 233.820 294.971 1.00 55.53 945 ARG A N 1
ATOM 2256 C CA . ARG A 1 952 ? 339.853 234.698 294.534 1.00 55.53 945 ARG A CA 1
ATOM 2257 C C . ARG A 1 952 ? 340.007 234.673 293.019 1.00 55.53 945 ARG A C 1
ATOM 2258 O O . ARG A 1 952 ? 340.080 235.725 292.371 1.00 55.53 945 ARG A O 1
ATOM 2266 N N . ILE A 1 953 ? 340.049 233.476 292.432 1.00 50.85 946 ILE A N 1
ATOM 2267 C CA . ILE A 1 953 ? 340.147 233.391 290.981 1.00 50.85 946 ILE A CA 1
ATOM 2268 C C . ILE A 1 953 ? 338.881 233.918 290.328 1.00 50.85 946 ILE A C 1
ATOM 2269 O O . ILE A 1 953 ? 338.939 234.479 289.232 1.00 50.85 946 ILE A O 1
ATOM 2274 N N . TYR A 1 954 ? 337.727 233.778 290.981 1.00 50.86 947 TYR A N 1
ATOM 2275 C CA . TYR A 1 954 ? 336.502 234.340 290.425 1.00 50.86 947 TYR A CA 1
ATOM 2276 C C . TYR A 1 954 ? 336.602 235.855 290.321 1.00 50.86 947 TYR A C 1
ATOM 2277 O O . TYR A 1 954 ? 336.270 236.442 289.286 1.00 50.86 947 TYR A O 1
ATOM 2286 N N . ILE A 1 955 ? 337.087 236.502 291.382 1.00 48.82 948 ILE A N 1
ATOM 2287 C CA . ILE A 1 955 ? 337.244 237.954 291.365 1.00 48.82 948 ILE A CA 1
ATOM 2288 C C . ILE A 1 955 ? 338.253 238.367 290.304 1.00 48.82 948 ILE A C 1
ATOM 2289 O O . ILE A 1 955 ? 338.014 239.294 289.516 1.00 48.82 948 ILE A O 1
ATOM 2294 N N . VAL A 1 956 ? 339.401 237.686 290.269 1.00 45.70 949 VAL A N 1
ATOM 2295 C CA . VAL A 1 956 ? 340.448 238.060 289.322 1.00 45.70 949 VAL A CA 1
ATOM 2296 C C . VAL A 1 956 ? 339.947 237.907 287.893 1.00 45.70 949 VAL A C 1
ATOM 2297 O O . VAL A 1 956 ? 340.119 238.803 287.059 1.00 45.70 949 VAL A O 1
ATOM 2301 N N . LEU A 1 957 ? 339.296 236.781 287.596 1.00 45.51 950 LEU A N 1
ATOM 2302 C CA . LEU A 1 957 ? 338.803 236.537 286.249 1.00 45.51 950 LEU A CA 1
ATOM 2303 C C . LEU A 1 957 ? 337.705 237.519 285.869 1.00 45.51 950 LEU A C 1
ATOM 2304 O O . LEU A 1 957 ? 337.655 237.981 284.728 1.00 45.51 950 LEU A O 1
ATOM 2309 N N . ASN A 1 958 ? 336.816 237.856 286.805 1.00 45.03 951 ASN A N 1
ATOM 2310 C CA . ASN A 1 958 ? 335.741 238.788 286.486 1.00 45.03 951 ASN A CA 1
ATOM 2311 C C . ASN A 1 958 ? 336.289 240.174 286.167 1.00 45.03 951 ASN A C 1
ATOM 2312 O O . ASN A 1 958 ? 335.921 240.781 285.151 1.00 45.03 951 ASN A O 1
ATOM 2317 N N . LEU A 1 959 ? 337.184 240.689 287.016 1.00 45.26 952 LEU A N 1
ATOM 2318 C CA . LEU A 1 959 ? 337.780 241.991 286.731 1.00 45.26 952 LEU A CA 1
ATOM 2319 C C . LEU A 1 959 ? 338.569 241.966 285.428 1.00 45.26 952 LEU A C 1
ATOM 2320 O O . LEU A 1 959 ? 338.475 242.900 284.616 1.00 45.26 952 LEU A O 1
ATOM 2325 N N . SER A 1 960 ? 339.347 240.904 285.207 1.00 44.60 953 SER A N 1
ATOM 2326 C CA . SER A 1 960 ? 340.150 240.815 283.996 1.00 44.60 953 SER A CA 1
ATOM 2327 C C . SER A 1 960 ? 339.273 240.745 282.759 1.00 44.60 953 SER A C 1
ATOM 2328 O O . SER A 1 960 ? 339.595 241.346 281.733 1.00 44.60 953 SER A O 1
ATOM 2331 N N . HIS A 1 961 ? 338.162 240.016 282.833 1.00 47.87 954 HIS A N 1
ATOM 2332 C CA . HIS A 1 961 ? 337.263 239.912 281.692 1.00 47.87 954 HIS A CA 1
ATOM 2333 C C . HIS A 1 961 ? 336.592 241.243 281.396 1.00 47.87 954 HIS A C 1
ATOM 2334 O O . HIS A 1 961 ? 336.422 241.609 280.227 1.00 47.87 954 HIS A O 1
ATOM 2341 N N . TYR A 1 962 ? 336.199 241.984 282.433 1.00 48.88 955 TYR A N 1
ATOM 2342 C CA . TYR A 1 962 ? 335.629 243.304 282.183 1.00 48.88 955 TYR A CA 1
ATOM 2343 C C . TYR A 1 962 ? 336.642 244.218 281.502 1.00 48.88 955 TYR A C 1
ATOM 2344 O O . TYR A 1 962 ? 336.328 244.873 280.495 1.00 48.88 955 TYR A O 1
ATOM 2353 N N . PHE A 1 963 ? 337.872 244.255 282.016 1.00 48.58 956 PHE A N 1
ATOM 2354 C CA . PHE A 1 963 ? 338.868 245.129 281.406 1.00 48.58 956 PHE A CA 1
ATOM 2355 C C . PHE A 1 963 ? 339.266 244.648 280.014 1.00 48.58 956 PHE A C 1
ATOM 2356 O O . PHE A 1 963 ? 339.598 245.466 279.152 1.00 48.58 956 PHE A O 1
ATOM 2364 N N . TRP A 1 964 ? 339.222 243.338 279.766 1.00 49.69 957 TRP A N 1
ATOM 2365 C CA . TRP A 1 964 ? 339.521 242.819 278.435 1.00 49.69 957 TRP A CA 1
ATOM 2366 C C . TRP A 1 964 ? 338.433 243.181 277.438 1.00 49.69 957 TRP A C 1
ATOM 2367 O O . TRP A 1 964 ? 338.727 243.490 276.279 1.00 49.69 957 TRP A O 1
ATOM 2378 N N . GLU A 1 965 ? 337.168 243.122 277.856 1.00 52.84 958 GLU A N 1
ATOM 2379 C CA . GLU A 1 965 ? 336.106 243.590 276.976 1.00 52.84 958 GLU A CA 1
ATOM 2380 C C . GLU A 1 965 ? 336.286 245.065 276.659 1.00 52.84 958 GLU A C 1
ATOM 2381 O O . GLU A 1 965 ? 336.137 245.482 275.505 1.00 52.84 958 GLU A O 1
ATOM 2387 N N . LEU A 1 966 ? 336.643 245.866 277.665 1.00 55.68 959 LEU A N 1
ATOM 2388 C CA . LEU A 1 966 ? 336.909 247.278 277.404 1.00 55.68 959 LEU A CA 1
ATOM 2389 C C . LEU A 1 966 ? 338.060 247.457 276.417 1.00 55.68 959 LEU A C 1
ATOM 2390 O O . LEU A 1 966 ? 337.974 248.275 275.492 1.00 55.68 959 LEU A O 1
ATOM 2395 N N . LEU A 1 967 ? 339.143 246.696 276.592 1.00 57.44 960 LEU A N 1
ATOM 2396 C CA . LEU A 1 967 ? 340.299 246.842 275.712 1.00 57.44 960 LEU A CA 1
ATOM 2397 C C . LEU A 1 967 ? 339.963 246.450 274.281 1.00 57.44 960 LEU A C 1
ATOM 2398 O O . LEU A 1 967 ? 340.291 247.178 273.337 1.00 57.44 960 LEU A O 1
ATOM 2403 N N . GLU A 1 968 ? 339.308 245.303 274.096 1.00 60.19 961 GLU A N 1
ATOM 2404 C CA . GLU A 1 968 ? 338.969 244.875 272.745 1.00 60.19 961 GLU A CA 1
ATOM 2405 C C . GLU A 1 968 ? 337.957 245.815 272.107 1.00 60.19 961 GLU A C 1
ATOM 2406 O O . GLU A 1 968 ? 337.959 245.981 270.884 1.00 60.19 961 GLU A O 1
ATOM 2412 N N . GLY A 1 969 ? 337.092 246.440 272.909 1.00 64.38 962 GLY A N 1
ATOM 2413 C CA . GLY A 1 969 ? 336.217 247.461 272.365 1.00 64.38 962 GLY A CA 1
ATOM 2414 C C . GLY A 1 969 ? 336.985 248.678 271.894 1.00 64.38 962 GLY A C 1
ATOM 2415 O O . GLY A 1 969 ? 336.684 249.244 270.840 1.00 64.38 962 GLY A O 1
ATOM 2416 N N . CYS A 1 970 ? 337.990 249.095 272.664 1.00 68.23 963 CYS A N 1
ATOM 2417 C CA . CYS A 1 970 ? 338.829 250.213 272.251 1.00 68.23 963 CYS A CA 1
ATOM 2418 C C . CYS A 1 970 ? 339.756 249.855 271.097 1.00 68.23 963 CYS A C 1
ATOM 2419 O O . CYS A 1 970 ? 340.325 250.756 270.472 1.00 68.23 963 CYS A O 1
ATOM 2422 N N . LYS A 1 971 ? 339.932 248.563 270.813 1.00 68.94 964 LYS A N 1
ATOM 2423 C CA . LYS A 1 971 ? 340.805 248.156 269.717 1.00 68.94 964 LYS A CA 1
ATOM 2424 C C . LYS A 1 971 ? 340.226 248.544 268.362 1.00 68.94 964 LYS A C 1
ATOM 2425 O O . LYS A 1 971 ? 340.957 249.009 267.480 1.00 68.94 964 LYS A O 1
ATOM 2431 N N . ALA A 1 972 ? 338.921 248.362 268.173 1.00 80.19 965 ALA A N 1
ATOM 2432 C CA . ALA A 1 972 ? 338.308 248.606 266.875 1.00 80.19 965 ALA A CA 1
ATOM 2433 C C . ALA A 1 972 ? 338.056 250.081 266.595 1.00 80.19 965 ALA A C 1
ATOM 2434 O O . ALA A 1 972 ? 337.760 250.433 265.448 1.00 80.19 965 ALA A O 1
ATOM 2436 N N . SER A 1 973 ? 338.174 250.945 267.598 1.00 86.68 966 SER A N 1
ATOM 2437 C CA . SER A 1 973 ? 337.877 252.356 267.409 1.00 86.68 966 SER A CA 1
ATOM 2438 C C . SER A 1 973 ? 338.919 253.012 266.510 1.00 86.68 966 SER A C 1
ATOM 2439 O O . SER A 1 973 ? 340.007 252.480 266.276 1.00 86.68 966 SER A O 1
ATOM 2442 N N . GLN A 1 974 ? 338.563 254.188 265.993 1.00 92.46 967 GLN A N 1
ATOM 2443 C CA . GLN A 1 974 ? 339.460 254.948 265.132 1.00 92.46 967 GLN A CA 1
ATOM 2444 C C . GLN A 1 974 ? 340.370 255.885 265.911 1.00 92.46 967 GLN A C 1
ATOM 2445 O O . GLN A 1 974 ? 341.513 256.111 265.498 1.00 92.46 967 GLN A O 1
ATOM 2447 N N . VAL A 1 975 ? 339.893 256.438 267.021 1.00 95.58 968 VAL A N 1
ATOM 2448 C CA . VAL A 1 975 ? 340.662 257.364 267.840 1.00 95.58 968 VAL A CA 1
ATOM 2449 C C . VAL A 1 975 ? 340.831 256.748 269.220 1.00 95.58 968 VAL A C 1
ATOM 2450 O O . VAL A 1 975 ? 339.856 256.284 269.821 1.00 95.58 968 VAL A O 1
ATOM 2454 N N . VAL A 1 976 ? 342.068 256.736 269.713 1.00 95.43 969 VAL A N 1
ATOM 2455 C CA . VAL A 1 976 ? 342.347 256.153 271.018 1.00 95.43 969 VAL A CA 1
ATOM 2456 C C . VAL A 1 976 ? 341.797 257.061 272.109 1.00 95.43 969 VAL A C 1
ATOM 2457 O O . VAL A 1 976 ? 341.969 258.286 272.069 1.00 95.43 969 VAL A O 1
ATOM 2461 N N . ASP A 1 977 ? 341.123 256.462 273.086 1.00 85.03 970 ASP A N 1
ATOM 2462 C CA . ASP A 1 977 ? 340.621 257.176 274.252 1.00 85.03 970 ASP A CA 1
ATOM 2463 C C . ASP A 1 977 ? 341.680 257.088 275.344 1.00 85.03 970 ASP A C 1
ATOM 2464 O O . ASP A 1 977 ? 342.029 255.991 275.791 1.00 85.03 970 ASP A O 1
ATOM 2469 N N . ALA A 1 978 ? 342.187 258.245 275.773 1.00 77.81 971 ALA A N 1
ATOM 2470 C CA . ALA A 1 978 ? 343.265 258.260 276.756 1.00 77.81 971 ALA A CA 1
ATOM 2471 C C . ALA A 1 978 ? 342.824 257.648 278.079 1.00 77.81 971 ALA A C 1
ATOM 2472 O O . ALA A 1 978 ? 343.589 256.916 278.717 1.00 77.81 971 ALA A O 1
ATOM 2474 N N . HIS A 1 979 ? 341.595 257.941 278.512 1.00 74.42 972 HIS A N 1
ATOM 2475 C CA . HIS A 1 979 ? 341.130 257.446 279.804 1.00 74.42 972 HIS A CA 1
ATOM 2476 C C . HIS A 1 979 ? 341.036 255.925 279.821 1.00 74.42 972 HIS A C 1
ATOM 2477 O O . HIS A 1 979 ? 341.454 255.280 280.792 1.00 74.42 972 HIS A O 1
ATOM 2484 N N . ALA A 1 980 ? 340.488 255.332 278.760 1.00 66.85 973 ALA A N 1
ATOM 2485 C CA . ALA A 1 980 ? 340.365 253.879 278.713 1.00 66.85 973 ALA A CA 1
ATOM 2486 C C . ALA A 1 980 ? 341.734 253.211 278.691 1.00 66.85 973 ALA A C 1
ATOM 2487 O O . ALA A 1 980 ? 341.950 252.187 279.355 1.00 66.85 973 ALA A O 1
ATOM 2489 N N . ILE A 1 981 ? 342.674 253.780 277.934 1.00 63.93 974 ILE A N 1
ATOM 2490 C CA . ILE A 1 981 ? 344.029 253.242 277.902 1.00 63.93 974 ILE A CA 1
ATOM 2491 C C . ILE A 1 981 ? 344.668 253.329 279.280 1.00 63.93 974 ILE A C 1
ATOM 2492 O O . ILE A 1 981 ? 345.340 252.394 279.727 1.00 63.93 974 ILE A O 1
ATOM 2497 N N . LEU A 1 982 ? 344.468 254.451 279.974 1.00 59.90 975 LEU A N 1
ATOM 2498 C CA . LEU A 1 982 ? 345.014 254.599 281.319 1.00 59.90 975 LEU A CA 1
ATOM 2499 C C . LEU A 1 982 ? 344.442 253.548 282.262 1.00 59.90 975 LEU A C 1
ATOM 2500 O O . LEU A 1 982 ? 345.181 252.934 283.044 1.00 59.90 975 LEU A O 1
ATOM 2505 N N . LYS A 1 983 ? 343.128 253.323 282.197 1.00 57.59 976 LYS A N 1
ATOM 2506 C CA . LYS A 1 983 ? 342.500 252.296 283.025 1.00 57.59 976 LYS A CA 1
ATOM 2507 C C . LYS A 1 983 ? 343.111 250.928 282.756 1.00 57.59 976 LYS A C 1
ATOM 2508 O O . LYS A 1 983 ? 343.491 250.201 283.688 1.00 57.59 976 LYS A O 1
ATOM 2514 N N . ILE A 1 984 ? 343.197 250.558 281.477 1.00 54.22 977 ILE A N 1
ATOM 2515 C CA . ILE A 1 984 ? 343.708 249.240 281.121 1.00 54.22 977 ILE A CA 1
ATOM 2516 C C . ILE A 1 984 ? 345.152 249.102 281.578 1.00 54.22 977 ILE A C 1
ATOM 2517 O O . ILE A 1 984 ? 345.564 248.048 282.072 1.00 54.22 977 ILE A O 1
ATOM 2522 N N . ARG A 1 985 ? 345.936 250.173 281.441 1.00 52.97 978 ARG A N 1
ATOM 2523 C CA . ARG A 1 985 ? 347.334 250.138 281.853 1.00 52.97 978 ARG A CA 1
ATOM 2524 C C . ARG A 1 985 ? 347.471 249.920 283.354 1.00 52.97 978 ARG A C 1
ATOM 2525 O O . ARG A 1 985 ? 348.305 249.120 283.795 1.00 52.97 978 ARG A O 1
ATOM 2533 N N . LYS A 1 986 ? 346.672 250.627 284.157 1.00 50.24 979 LYS A N 1
ATOM 2534 C CA . LYS A 1 986 ? 346.790 250.455 285.602 1.00 50.24 979 LYS A CA 1
ATOM 2535 C C . LYS A 1 986 ? 346.374 249.051 286.024 1.00 50.24 979 LYS A C 1
ATOM 2536 O O . LYS A 1 986 ? 347.043 248.418 286.859 1.00 50.24 979 LYS A O 1
ATOM 2542 N N . PHE A 1 987 ? 345.288 248.532 285.447 1.00 44.26 980 PHE A N 1
ATOM 2543 C CA . PHE A 1 987 ? 344.908 247.167 285.790 1.00 44.26 980 PHE A CA 1
ATOM 2544 C C . PHE A 1 987 ? 345.964 246.170 285.334 1.00 44.26 980 PHE A C 1
ATOM 2545 O O . PHE A 1 987 ? 346.204 245.160 286.005 1.00 44.26 980 PHE A O 1
ATOM 2553 N N . ALA A 1 988 ? 346.606 246.430 284.195 1.00 43.96 981 ALA A N 1
ATOM 2554 C CA . ALA A 1 988 ? 347.662 245.542 283.732 1.00 43.96 981 ALA A CA 1
ATOM 2555 C C . ALA A 1 988 ? 348.846 245.549 284.687 1.00 43.96 981 ALA A C 1
ATOM 2556 O O . ALA A 1 988 ? 349.446 244.502 284.944 1.00 43.96 981 ALA A O 1
ATOM 2558 N N . GLU A 1 989 ? 349.204 246.720 285.214 1.00 43.89 982 GLU A N 1
ATOM 2559 C CA . GLU A 1 989 ? 350.285 246.784 286.192 1.00 43.89 982 GLU A CA 1
ATOM 2560 C C . GLU A 1 989 ? 349.947 245.961 287.427 1.00 43.89 982 GLU A C 1
ATOM 2561 O O . GLU A 1 989 ? 350.780 245.191 287.931 1.00 43.89 982 GLU A O 1
ATOM 2567 N N . VAL A 1 990 ? 348.711 246.095 287.914 1.00 41.51 983 VAL A N 1
ATOM 2568 C CA . VAL A 1 990 ? 348.288 245.310 289.074 1.00 41.51 983 VAL A CA 1
ATOM 2569 C C . VAL A 1 990 ? 348.382 243.818 288.770 1.00 41.51 983 VAL A C 1
ATOM 2570 O O . VAL A 1 990 ? 348.909 243.030 289.568 1.00 41.51 983 VAL A O 1
ATOM 2574 N N . LEU A 1 991 ? 347.884 243.412 287.602 1.00 40.19 984 LEU A N 1
ATOM 2575 C CA . LEU A 1 991 ? 347.877 241.998 287.249 1.00 40.19 984 LEU A CA 1
ATOM 2576 C C . LEU A 1 991 ? 349.290 241.450 287.118 1.00 40.19 984 LEU A C 1
ATOM 2577 O O . LEU A 1 991 ? 349.566 240.315 287.524 1.00 40.19 984 LEU A O 1
ATOM 2582 N N . ALA A 1 992 ? 350.198 242.238 286.544 1.00 40.71 985 ALA A N 1
ATOM 2583 C CA . ALA A 1 992 ? 351.584 241.805 286.445 1.00 40.71 985 ALA A CA 1
ATOM 2584 C C . ALA A 1 992 ? 352.190 241.612 287.824 1.00 40.71 985 ALA A C 1
ATOM 2585 O O . ALA A 1 992 ? 352.912 240.637 288.061 1.00 40.71 985 ALA A O 1
ATOM 2587 N N . SER A 1 993 ? 351.899 242.524 288.755 1.00 42.46 986 SER A N 1
ATOM 2588 C CA . SER A 1 993 ? 352.460 242.380 290.096 1.00 42.46 986 SER A CA 1
ATOM 2589 C C . SER A 1 993 ? 351.919 241.139 290.799 1.00 42.46 986 SER A C 1
ATOM 2590 O O . SER A 1 993 ? 352.649 240.473 291.541 1.00 42.46 986 SER A O 1
ATOM 2593 N N . ILE A 1 994 ? 350.644 240.812 290.586 1.00 43.97 987 ILE A N 1
ATOM 2594 C CA . ILE A 1 994 ? 350.034 239.692 291.305 1.00 43.97 987 ILE A CA 1
ATOM 2595 C C . ILE A 1 994 ? 350.050 238.355 290.565 1.00 43.97 987 ILE A C 1
ATOM 2596 O O . ILE A 1 994 ? 349.565 237.356 291.115 1.00 43.97 987 ILE A O 1
ATOM 2601 N N . LEU A 1 995 ? 350.606 238.298 289.352 1.00 44.19 988 LEU A N 1
ATOM 2602 C CA . LEU A 1 995 ? 350.515 237.075 288.556 1.00 44.19 988 LEU A CA 1
ATOM 2603 C C . LEU A 1 995 ? 351.147 235.867 289.241 1.00 44.19 988 LEU A C 1
ATOM 2604 O O . LEU A 1 995 ? 350.615 234.755 289.158 1.00 44.19 988 LEU A O 1
ATOM 2609 N N . ASP A 1 996 ? 352.280 236.053 289.912 1.00 49.45 989 ASP A N 1
ATOM 2610 C CA . ASP A 1 996 ? 352.980 234.899 290.470 1.00 49.45 989 ASP A CA 1
ATOM 2611 C C . ASP A 1 996 ? 352.270 234.266 291.661 1.00 49.45 989 ASP A C 1
ATOM 2612 O O . ASP A 1 996 ? 352.805 233.306 292.225 1.00 49.45 989 ASP A O 1
ATOM 2617 N N . LYS A 1 997 ? 351.099 234.764 292.063 1.00 51.05 990 LYS A N 1
ATOM 2618 C CA . LYS A 1 997 ? 350.412 234.245 293.238 1.00 51.05 990 LYS A CA 1
ATOM 2619 C C . LYS A 1 997 ? 349.119 233.509 292.920 1.00 51.05 990 LYS A C 1
ATOM 2620 O O . LYS A 1 997 ? 348.704 232.655 293.710 1.00 51.05 990 LYS A O 1
ATOM 2626 N N . ILE A 1 998 ? 348.475 233.812 291.792 1.00 50.24 991 ILE A N 1
ATOM 2627 C CA . ILE A 1 998 ? 347.164 233.243 291.503 1.00 50.24 991 ILE A CA 1
ATOM 2628 C C . ILE A 1 998 ? 347.226 231.786 291.080 1.00 50.24 991 ILE A C 1
ATOM 2629 O O . ILE A 1 998 ? 346.182 231.129 291.015 1.00 50.24 991 ILE A O 1
ATOM 2634 N N . THR A 1 999 ? 348.418 231.259 290.796 1.00 51.68 992 THR A N 1
ATOM 2635 C CA . THR A 1 999 ? 348.524 229.872 290.353 1.00 51.68 992 THR A CA 1
ATOM 2636 C C . THR A 1 999 ? 348.055 228.910 291.433 1.00 51.68 992 THR A C 1
ATOM 2637 O O . THR A 1 999 ? 347.423 227.889 291.138 1.00 51.68 992 THR A O 1
ATOM 2641 N N . PHE A 1 1000 ? 348.363 229.216 292.692 1.00 62.40 993 PHE A N 1
ATOM 2642 C CA . PHE A 1 1000 ? 348.090 228.301 293.791 1.00 62.40 993 PHE A CA 1
ATOM 2643 C C . PHE A 1 1000 ? 346.601 228.057 294.002 1.00 62.40 993 PHE A C 1
ATOM 2644 O O . PHE A 1 1000 ? 346.222 226.977 294.466 1.00 62.40 993 PHE A O 1
ATOM 2652 N N . TRP A 1 1001 ? 345.756 229.008 293.642 1.00 57.25 994 TRP A N 1
ATOM 2653 C CA . TRP A 1 1001 ? 344.372 229.037 294.100 1.00 57.25 994 TRP A CA 1
ATOM 2654 C C . TRP A 1 1001 ? 343.404 228.070 293.415 1.00 57.25 994 TRP A C 1
ATOM 2655 O O . TRP A 1 1001 ? 342.474 227.600 294.084 1.00 57.25 994 TRP A O 1
ATOM 2666 N N . PRO A 1 1002 ? 343.530 227.771 292.118 1.00 55.24 995 PRO A N 1
ATOM 2667 C CA . PRO A 1 1002 ? 342.585 226.833 291.493 1.00 55.24 995 PRO A CA 1
ATOM 2668 C C . PRO A 1 1002 ? 342.455 225.524 292.261 1.00 55.24 995 PRO A C 1
ATOM 2669 O O . PRO A 1 1002 ? 343.447 224.894 292.633 1.00 55.24 995 PRO A O 1
ATOM 2673 N N . ASN A 1 1003 ? 341.214 225.117 292.488 1.00 53.33 996 ASN A N 1
ATOM 2674 C CA . ASN A 1 1003 ? 340.938 223.941 293.302 1.00 53.33 996 ASN A CA 1
ATOM 2675 C C . ASN A 1 1003 ? 341.149 222.680 292.472 1.00 53.33 996 ASN A C 1
ATOM 2676 O O . ASN A 1 1003 ? 340.533 222.535 291.411 1.00 53.33 996 ASN A O 1
ATOM 2681 N N . PRO A 1 1004 ? 342.009 221.758 292.904 1.00 50.40 997 PRO A N 1
ATOM 2682 C CA . PRO A 1 1004 ? 342.158 220.500 292.157 1.00 50.40 997 PRO A CA 1
ATOM 2683 C C . PRO A 1 1004 ? 340.877 219.691 292.064 1.00 50.40 997 PRO A C 1
ATOM 2684 O O . PRO A 1 1004 ? 340.632 219.053 291.033 1.00 50.40 997 PRO A O 1
ATOM 2688 N N . LYS A 1 1005 ? 340.047 219.697 293.107 1.00 50.39 998 LYS A N 1
ATOM 2689 C CA . LYS A 1 1005 ? 338.796 218.950 293.081 1.00 50.39 998 LYS A CA 1
ATOM 2690 C C . LYS A 1 1005 ? 337.705 219.651 292.286 1.00 50.39 998 LYS A C 1
ATOM 2691 O O . LYS A 1 1005 ? 336.708 219.012 291.931 1.00 50.39 998 LYS A O 1
ATOM 2697 N N . LEU A 1 1006 ? 337.862 220.941 292.011 1.00 52.02 999 LEU A N 1
ATOM 2698 C CA . LEU A 1 1006 ? 336.965 221.660 291.122 1.00 52.02 999 LEU A CA 1
ATOM 2699 C C . LEU A 1 1006 ? 337.535 221.594 289.706 1.00 52.02 999 LEU A C 1
ATOM 2700 O O . LEU A 1 1006 ? 338.430 220.796 289.415 1.00 52.02 999 LEU A O 1
ATOM 2705 N N . HIS A 1 1007 ? 337.022 222.425 288.800 1.00 46.72 1000 HIS A N 1
ATOM 2706 C CA . HIS A 1 1007 ? 337.471 222.409 287.408 1.00 46.72 1000 HIS A CA 1
ATOM 2707 C C . HIS A 1 1007 ? 338.708 223.297 287.262 1.00 46.72 1000 HIS A C 1
ATOM 2708 O O . HIS A 1 1007 ? 338.663 224.418 286.752 1.00 46.72 1000 HIS A O 1
ATOM 2715 N N . ALA A 1 1008 ? 339.841 222.766 287.728 1.00 40.89 1001 ALA A N 1
ATOM 2716 C CA . ALA A 1 1008 ? 341.080 223.535 287.701 1.00 40.89 1001 ALA A CA 1
ATOM 2717 C C . ALA A 1 1008 ? 341.509 223.860 286.277 1.00 40.89 1001 ALA A C 1
ATOM 2718 O O . ALA A 1 1008 ? 341.878 225.002 285.977 1.00 40.89 1001 ALA A O 1
ATOM 2720 N N . TYR A 1 1009 ? 341.462 222.871 285.384 1.00 36.14 1002 TYR A N 1
ATOM 2721 C CA . TYR A 1 1009 ? 341.971 223.071 284.032 1.00 36.14 1002 TYR A CA 1
ATOM 2722 C C . TYR A 1 1009 ? 341.125 224.066 283.252 1.00 36.14 1002 TYR A C 1
ATOM 2723 O O . TYR A 1 1009 ? 341.653 224.795 282.405 1.00 36.14 1002 TYR A O 1
ATOM 2732 N N . TYR A 1 1010 ? 339.823 224.124 283.530 1.00 38.83 1003 TYR A N 1
ATOM 2733 C CA . TYR A 1 1010 ? 338.961 225.090 282.858 1.00 38.83 1003 TYR A CA 1
ATOM 2734 C C . TYR A 1 1010 ? 339.414 226.520 283.139 1.00 38.83 1003 TYR A C 1
ATOM 2735 O O . TYR A 1 1010 ? 339.558 227.331 282.218 1.00 38.83 1003 TYR A O 1
ATOM 2744 N N . TYR A 1 1011 ? 339.676 226.843 284.405 1.00 39.04 1004 TYR A N 1
ATOM 2745 C CA . TYR A 1 1011 ? 340.113 228.197 284.729 1.00 39.04 1004 TYR A CA 1
ATOM 2746 C C . TYR A 1 1011 ? 341.563 228.434 284.322 1.00 39.04 1004 TYR A C 1
ATOM 2747 O O . TYR A 1 1011 ? 341.930 229.559 283.951 1.00 39.04 1004 TYR A O 1
ATOM 2756 N N . ILE A 1 1012 ? 342.393 227.392 284.364 1.00 35.04 1005 ILE A N 1
ATOM 2757 C CA . ILE A 1 1012 ? 343.738 227.507 283.810 1.00 35.04 1005 ILE A CA 1
ATOM 2758 C C . ILE A 1 1012 ? 343.674 227.954 282.356 1.00 35.04 1005 ILE A C 1
ATOM 2759 O O . ILE A 1 1012 ? 344.410 228.853 281.936 1.00 35.04 1005 ILE A O 1
ATOM 2764 N N . ALA A 1 1013 ? 342.786 227.344 281.570 1.00 35.02 1006 ALA A N 1
ATOM 2765 C CA . ALA A 1 1013 ? 342.604 227.778 280.189 1.00 35.02 1006 ALA A CA 1
ATOM 2766 C C . ALA A 1 1013 ? 342.012 229.178 280.124 1.00 35.02 1006 ALA A C 1
ATOM 2767 O O . ALA A 1 1013 ? 342.383 229.977 279.258 1.00 35.02 1006 ALA A O 1
ATOM 2769 N N . GLN A 1 1014 ? 341.084 229.489 281.030 1.00 36.38 1007 GLN A N 1
ATOM 2770 C CA . GLN A 1 1014 ? 340.440 230.797 281.057 1.00 36.38 1007 GLN A CA 1
ATOM 2771 C C . GLN A 1 1014 ? 341.407 231.919 281.398 1.00 36.38 1007 GLN A C 1
ATOM 2772 O O . GLN A 1 1014 ? 341.052 233.091 281.245 1.00 36.38 1007 GLN A O 1
ATOM 2778 N N . PHE A 1 1015 ? 342.602 231.586 281.876 1.00 37.01 1008 PHE A N 1
ATOM 2779 C CA . PHE A 1 1015 ? 343.633 232.581 282.162 1.00 37.01 1008 PHE A CA 1
ATOM 2780 C C . PHE A 1 1015 ? 344.103 233.343 280.927 1.00 37.01 1008 PHE A C 1
ATOM 2781 O O . PHE A 1 1015 ? 345.010 234.173 281.025 1.00 37.01 1008 PHE A O 1
ATOM 2789 N N . LEU A 1 1016 ? 343.514 233.068 279.761 1.00 40.21 1009 LEU A N 1
ATOM 2790 C CA . LEU A 1 1016 ? 344.012 233.652 278.519 1.00 40.21 1009 LEU A CA 1
ATOM 2791 C C . LEU A 1 1016 ? 343.830 235.166 278.469 1.00 40.21 1009 LEU A C 1
ATOM 2792 O O . LEU A 1 1016 ? 344.736 235.877 278.023 1.00 40.21 1009 LEU A O 1
ATOM 2797 N N . GLU A 1 1017 ? 342.673 235.674 278.893 1.00 43.79 1010 GLU A N 1
ATOM 2798 C CA . GLU A 1 1017 ? 342.417 237.113 278.805 1.00 43.79 1010 GLU A CA 1
ATOM 2799 C C . GLU A 1 1017 ? 343.375 237.953 279.641 1.00 43.79 1010 GLU A C 1
ATOM 2800 O O . GLU A 1 1017 ? 343.884 238.966 279.124 1.00 43.79 1010 GLU A O 1
ATOM 2806 N N . PRO A 1 1018 ? 343.643 237.634 280.916 1.00 39.37 1011 PRO A N 1
ATOM 2807 C CA . PRO A 1 1018 ? 344.618 238.443 281.662 1.00 39.37 1011 PRO A CA 1
ATOM 2808 C C . PRO A 1 1018 ? 345.971 238.516 280.986 1.00 39.37 1011 PRO A C 1
ATOM 2809 O O . PRO A 1 1018 ? 346.575 239.592 280.931 1.00 39.37 1011 PRO A O 1
ATOM 2813 N N . LEU A 1 1019 ? 346.457 237.401 280.443 1.00 38.70 1012 LEU A N 1
ATOM 2814 C CA . LEU A 1 1019 ? 347.738 237.428 279.752 1.00 38.70 1012 LEU A CA 1
ATOM 2815 C C . LEU A 1 1019 ? 347.673 238.281 278.497 1.00 38.70 1012 LEU A C 1
ATOM 2816 O O . LEU A 1 1019 ? 348.636 238.986 278.177 1.00 38.70 1012 LEU A O 1
ATOM 2821 N N . GLU A 1 1020 ? 346.549 238.241 277.783 1.00 40.61 1013 GLU A N 1
ATOM 2822 C CA . GLU A 1 1020 ? 346.401 239.061 276.588 1.00 40.61 1013 GLU A CA 1
ATOM 2823 C C . GLU A 1 1020 ? 346.484 240.542 276.931 1.00 40.61 1013 GLU A C 1
ATOM 2824 O O . GLU A 1 1020 ? 347.210 241.305 276.279 1.00 40.61 1013 GLU A O 1
ATOM 2830 N N . THR A 1 1021 ? 345.770 240.967 277.977 1.00 41.35 1014 THR A N 1
ATOM 2831 C CA . THR A 1 1021 ? 345.796 242.387 278.310 1.00 41.35 1014 THR A CA 1
ATOM 2832 C C . THR A 1 1021 ? 347.118 242.798 278.950 1.00 41.35 1014 THR A C 1
ATOM 2833 O O . THR A 1 1021 ? 347.517 243.962 278.837 1.00 41.35 1014 THR A O 1
ATOM 2837 N N . ILE A 1 1022 ? 347.814 241.876 279.619 1.00 42.33 1015 ILE A N 1
ATOM 2838 C CA . ILE A 1 1022 ? 349.155 242.188 280.107 1.00 42.33 1015 ILE A CA 1
ATOM 2839 C C . ILE A 1 1022 ? 350.105 242.403 278.939 1.00 42.33 1015 ILE A C 1
ATOM 2840 O O . ILE A 1 1022 ? 350.877 243.368 278.914 1.00 42.33 1015 ILE A O 1
ATOM 2845 N N . PHE A 1 1023 ? 350.057 241.517 277.948 1.00 43.64 1016 PHE A N 1
ATOM 2846 C CA . PHE A 1 1023 ? 350.995 241.583 276.838 1.00 43.64 1016 PHE A CA 1
ATOM 2847 C C . PHE A 1 1023 ? 350.609 242.611 275.788 1.00 43.64 1016 PHE A C 1
ATOM 2848 O O . PHE A 1 1023 ? 351.388 242.834 274.856 1.00 43.64 1016 PHE A O 1
ATOM 2856 N N . HIS A 1 1024 ? 349.436 243.236 275.903 1.00 49.17 1017 HIS A N 1
ATOM 2857 C CA . HIS A 1 1024 ? 349.114 244.337 275.000 1.00 49.17 1017 HIS A CA 1
ATOM 2858 C C . HIS A 1 1024 ? 350.139 245.460 275.112 1.00 49.17 1017 HIS A C 1
ATOM 2859 O O . HIS A 1 1024 ? 350.417 246.155 274.129 1.00 49.17 1017 HIS A O 1
ATOM 2866 N N . PHE A 1 1025 ? 350.708 245.659 276.301 1.00 51.65 1018 PHE A N 1
ATOM 2867 C CA . PHE A 1 1025 ? 351.729 246.677 276.499 1.00 51.65 1018 PHE A CA 1
ATOM 2868 C C . PHE A 1 1025 ? 353.098 246.021 276.554 1.00 51.65 1018 PHE A C 1
ATOM 2869 O O . PHE A 1 1025 ? 353.367 245.253 277.489 1.00 51.65 1018 PHE A O 1
ATOM 2877 N N . PRO A 1 1026 ? 353.987 246.281 275.593 1.00 57.46 1019 PRO A N 1
ATOM 2878 C CA . PRO A 1 1026 ? 355.312 245.644 275.640 1.00 57.46 1019 PRO A CA 1
ATOM 2879 C C . PRO A 1 1026 ? 356.141 246.065 276.839 1.00 57.46 1019 PRO A C 1
ATOM 2880 O O . PRO A 1 1026 ? 356.966 245.275 277.313 1.00 57.46 1019 PRO A O 1
ATOM 2884 N N . GLU A 1 1027 ? 355.951 247.288 277.338 1.00 59.20 1020 GLU A N 1
ATOM 2885 C CA . GLU A 1 1027 ? 356.761 247.776 278.450 1.00 59.20 1020 GLU A CA 1
ATOM 2886 C C . GLU A 1 1027 ? 356.521 246.958 279.712 1.00 59.20 1020 GLU A C 1
ATOM 2887 O O . GLU A 1 1027 ? 357.470 246.603 280.424 1.00 59.20 1020 GLU A O 1
ATOM 2893 N N . ILE A 1 1028 ? 355.257 246.648 280.005 1.00 57.21 1021 ILE A N 1
ATOM 2894 C CA . ILE A 1 1028 ? 354.934 245.880 281.204 1.00 57.21 1021 ILE A CA 1
ATOM 2895 C C . ILE A 1 1028 ? 355.522 244.481 281.117 1.00 57.21 1021 ILE A C 1
ATOM 2896 O O . ILE A 1 1028 ? 356.092 243.970 282.088 1.00 57.21 1021 ILE A O 1
ATOM 2901 N N . ALA A 1 1029 ? 355.393 243.837 279.955 1.00 57.36 1022 ALA A N 1
ATOM 2902 C CA . ALA A 1 1029 ? 355.960 242.505 279.788 1.00 57.36 1022 ALA A CA 1
ATOM 2903 C C . ALA A 1 1029 ? 357.478 242.525 279.881 1.00 57.36 1022 ALA A C 1
ATOM 2904 O O . ALA A 1 1029 ? 358.077 241.593 280.428 1.00 57.36 1022 ALA A O 1
ATOM 2906 N N . GLU A 1 1030 ? 358.118 243.567 279.349 1.00 60.83 1023 GLU A N 1
ATOM 2907 C CA . GLU A 1 1030 ? 359.569 243.661 279.446 1.00 60.83 1023 GLU A CA 1
ATOM 2908 C C . GLU A 1 1030 ? 360.019 243.847 280.890 1.00 60.83 1023 GLU A C 1
ATOM 2909 O O . GLU A 1 1030 ? 360.976 243.202 281.333 1.00 60.83 1023 GLU A O 1
ATOM 2915 N N . GLN A 1 1031 ? 359.340 244.715 281.644 1.00 58.57 1024 GLN A N 1
ATOM 2916 C CA . GLN A 1 1031 ? 359.729 244.930 283.034 1.00 58.57 1024 GLN A CA 1
ATOM 2917 C C . GLN A 1 1031 ? 359.420 243.729 283.917 1.00 58.57 1024 GLN A C 1
ATOM 2918 O O . GLN A 1 1031 ? 360.064 243.551 284.956 1.00 58.57 1024 GLN A O 1
ATOM 2924 N N . ASN A 1 1032 ? 358.453 242.907 283.532 1.00 55.79 1025 ASN A N 1
ATOM 2925 C CA . ASN A 1 1032 ? 358.061 241.729 284.299 1.00 55.79 1025 ASN A CA 1
ATOM 2926 C C . ASN A 1 1032 ? 358.322 240.502 283.432 1.00 55.79 1025 ASN A C 1
ATOM 2927 O O . ASN A 1 1032 ? 357.432 240.019 282.732 1.00 55.79 1025 ASN A O 1
ATOM 2932 N N . ARG A 1 1033 ? 359.549 239.990 283.491 1.00 50.52 1026 ARG A N 1
ATOM 2933 C CA . ARG A 1 1033 ? 359.927 238.809 282.728 1.00 50.52 1026 ARG A CA 1
ATOM 2934 C C . ARG A 1 1033 ? 360.025 237.562 283.591 1.00 50.52 1026 ARG A C 1
ATOM 2935 O O . ARG A 1 1033 ? 359.491 236.513 283.224 1.00 50.52 1026 ARG A O 1
ATOM 2943 N N . LYS A 1 1034 ? 360.696 237.653 284.740 1.00 45.63 1027 LYS A N 1
ATOM 2944 C CA . LYS A 1 1034 ? 360.851 236.486 285.601 1.00 45.63 1027 LYS A CA 1
ATOM 2945 C C . LYS A 1 1034 ? 359.508 236.019 286.143 1.00 45.63 1027 LYS A C 1
ATOM 2946 O O . LYS A 1 1034 ? 359.261 234.811 286.262 1.00 45.63 1027 LYS A O 1
ATOM 2952 N N . VAL A 1 1035 ? 358.628 236.964 286.479 1.00 43.40 1028 VAL A N 1
ATOM 2953 C CA . VAL A 1 1035 ? 357.318 236.613 287.017 1.00 43.40 1028 VAL A CA 1
ATOM 2954 C C . VAL A 1 1035 ? 356.536 235.782 286.012 1.00 43.40 1028 VAL A C 1
ATOM 2955 O O . VAL A 1 1035 ? 355.938 234.757 286.360 1.00 43.40 1028 VAL A O 1
ATOM 2959 N N . ILE A 1 1036 ? 356.538 236.208 284.749 1.00 41.31 1029 ILE A N 1
ATOM 2960 C CA . ILE A 1 1036 ? 355.779 235.514 283.713 1.00 41.31 1029 ILE A CA 1
ATOM 2961 C C . ILE A 1 1036 ? 356.328 234.108 283.503 1.00 41.31 1029 ILE A C 1
ATOM 2962 O O . ILE A 1 1036 ? 355.572 233.134 283.379 1.00 41.31 1029 ILE A O 1
ATOM 2967 N N . GLU A 1 1037 ? 357.657 233.984 283.443 1.00 41.33 1030 GLU A N 1
ATOM 2968 C CA . GLU A 1 1037 ? 358.260 232.672 283.234 1.00 41.33 1030 GLU A CA 1
ATOM 2969 C C . GLU A 1 1037 ? 357.935 231.727 284.381 1.00 41.33 1030 GLU A C 1
ATOM 2970 O O . GLU A 1 1037 ? 357.592 230.563 284.151 1.00 41.33 1030 GLU A O 1
ATOM 2976 N N . SER A 1 1038 ? 358.032 232.205 285.624 1.00 37.82 1031 SER A N 1
ATOM 2977 C CA . SER A 1 1038 ? 357.694 231.345 286.753 1.00 37.82 1031 SER A CA 1
ATOM 2978 C C . SER A 1 1038 ? 356.220 230.965 286.725 1.00 37.82 1031 SER A C 1
ATOM 2979 O O . SER A 1 1038 ? 355.856 229.818 287.023 1.00 37.82 1031 SER A O 1
ATOM 2982 N N . PHE A 1 1039 ? 355.360 231.920 286.369 1.00 35.26 1032 PHE A N 1
ATOM 2983 C CA . PHE A 1 1039 ? 353.938 231.639 286.230 1.00 35.26 1032 PHE A CA 1
ATOM 2984 C C . PHE A 1 1039 ? 353.709 230.481 285.272 1.00 35.26 1032 PHE A C 1
ATOM 2985 O O . PHE A 1 1039 ? 353.015 229.512 285.601 1.00 35.26 1032 PHE A O 1
ATOM 2993 N N . PHE A 1 1040 ? 354.321 230.548 284.091 1.00 33.04 1033 PHE A N 1
ATOM 2994 C CA . PHE A 1 1040 ? 354.109 229.502 283.095 1.00 33.04 1033 PHE A CA 1
ATOM 2995 C C . PHE A 1 1040 ? 354.731 228.180 283.528 1.00 33.04 1033 PHE A C 1
ATOM 2996 O O . PHE A 1 1040 ? 354.194 227.108 283.226 1.00 33.04 1033 PHE A O 1
ATOM 3004 N N . LYS A 1 1041 ? 355.864 228.229 284.229 1.00 34.01 1034 LYS A N 1
ATOM 3005 C CA . LYS A 1 1041 ? 356.484 226.997 284.702 1.00 34.01 1034 LYS A CA 1
ATOM 3006 C C . LYS A 1 1041 ? 355.571 226.263 285.677 1.00 34.01 1034 LYS A C 1
ATOM 3007 O O . LYS A 1 1041 ? 355.368 225.049 285.559 1.00 34.01 1034 LYS A O 1
ATOM 3013 N N . GLN A 1 1042 ? 354.998 226.986 286.646 1.00 37.74 1035 GLN A N 1
ATOM 3014 C CA . GLN A 1 1042 ? 354.057 226.338 287.560 1.00 37.74 1035 GLN A CA 1
ATOM 3015 C C . GLN A 1 1042 ? 352.797 225.884 286.836 1.00 37.74 1035 GLN A C 1
ATOM 3016 O O . GLN A 1 1042 ? 352.247 224.816 287.148 1.00 37.74 1035 GLN A O 1
ATOM 3022 N N . LEU A 1 1043 ? 352.337 226.674 285.863 1.00 34.53 1036 LEU A N 1
ATOM 3023 C CA . LEU A 1 1043 ? 351.181 226.285 285.065 1.00 34.53 1036 LEU A CA 1
ATOM 3024 C C . LEU A 1 1043 ? 351.411 224.936 284.400 1.00 34.53 1036 LEU A C 1
ATOM 3025 O O . LEU A 1 1043 ? 350.550 224.052 284.444 1.00 34.53 1036 LEU A O 1
ATOM 3030 N N . PHE A 1 1044 ? 352.582 224.758 283.788 1.00 33.86 1037 PHE A N 1
ATOM 3031 C CA . PHE A 1 1044 ? 352.899 223.480 283.163 1.00 33.86 1037 PHE A CA 1
ATOM 3032 C C . PHE A 1 1044 ? 353.052 222.375 284.197 1.00 33.86 1037 PHE A C 1
ATOM 3033 O O . PHE A 1 1044 ? 352.613 221.244 283.970 1.00 33.86 1037 PHE A O 1
ATOM 3041 N N . ASP A 1 1045 ? 353.685 222.677 285.334 1.00 35.85 1038 ASP A N 1
ATOM 3042 C CA . ASP A 1 1045 ? 353.849 221.664 286.369 1.00 35.85 1038 ASP A CA 1
ATOM 3043 C C . ASP A 1 1045 ? 352.507 221.123 286.829 1.00 35.85 1038 ASP A C 1
ATOM 3044 O O . ASP A 1 1045 ? 352.408 219.958 287.231 1.00 35.85 1038 ASP A O 1
ATOM 3049 N N . LYS A 1 1046 ? 351.465 221.953 286.774 1.00 35.86 1039 LYS A N 1
ATOM 3050 C CA . LYS A 1 1046 ? 350.136 221.496 287.166 1.00 35.86 1039 LYS A CA 1
ATOM 3051 C C . LYS A 1 1046 ? 349.619 220.358 286.297 1.00 35.86 1039 LYS A C 1
ATOM 3052 O O . LYS A 1 1046 ? 348.755 219.599 286.744 1.00 35.86 1039 LYS A O 1
ATOM 3058 N N . LEU A 1 1047 ? 350.119 220.220 285.070 1.00 30.66 1040 LEU A N 1
ATOM 3059 C CA . LEU A 1 1047 ? 349.569 219.231 284.152 1.00 30.66 1040 LEU A CA 1
ATOM 3060 C C . LEU A 1 1047 ? 349.972 217.809 284.517 1.00 30.66 1040 LEU A C 1
ATOM 3061 O O . LEU A 1 1047 ? 349.253 216.863 284.180 1.00 30.66 1040 LEU A O 1
ATOM 3066 N N . LEU A 1 1048 ? 351.113 217.635 285.177 1.00 38.09 1041 LEU A N 1
ATOM 3067 C CA . LEU A 1 1048 ? 351.603 216.315 285.548 1.00 38.09 1041 LEU A CA 1
ATOM 3068 C C . LEU A 1 1048 ? 351.429 215.999 287.027 1.00 38.09 1041 LEU A C 1
ATOM 3069 O O . LEU A 1 1048 ? 351.812 214.908 287.458 1.00 38.09 1041 LEU A O 1
ATOM 3074 N N . GLU A 1 1049 ? 350.862 216.911 287.812 1.00 43.13 1042 GLU A N 1
ATOM 3075 C CA . GLU A 1 1049 ? 350.691 216.659 289.236 1.00 43.13 1042 GLU A CA 1
ATOM 3076 C C . GLU A 1 1049 ? 349.654 215.568 289.469 1.00 43.13 1042 GLU A C 1
ATOM 3077 O O . GLU A 1 1049 ? 348.609 215.532 288.816 1.00 43.13 1042 GLU A O 1
ATOM 3083 N N . GLN A 1 1050 ? 349.951 214.677 290.415 1.00 48.97 1043 GLN A N 1
ATOM 3084 C CA . GLN A 1 1050 ? 349.095 213.517 290.643 1.00 48.97 1043 GLN A CA 1
ATOM 3085 C C . GLN A 1 1050 ? 347.739 213.915 291.212 1.00 48.97 1043 GLN A C 1
ATOM 3086 O O . GLN A 1 1050 ? 346.702 213.405 290.768 1.00 48.97 1043 GLN A O 1
ATOM 3092 N N . LYS A 1 1051 ? 347.723 214.811 292.200 1.00 48.99 1044 LYS A N 1
ATOM 3093 C CA . LYS A 1 1051 ? 346.463 215.160 292.849 1.00 48.99 1044 LYS A CA 1
ATOM 3094 C C . LYS A 1 1051 ? 345.513 215.848 291.879 1.00 48.99 1044 LYS A C 1
ATOM 3095 O O . LYS A 1 1051 ? 344.304 215.601 291.912 1.00 48.99 1044 LYS A O 1
ATOM 3101 N N . TYR A 1 1052 ? 346.041 216.707 291.005 1.00 43.13 1045 TYR A N 1
ATOM 3102 C CA . TYR A 1 1052 ? 345.195 217.373 290.020 1.00 43.13 1045 TYR A CA 1
ATOM 3103 C C . TYR A 1 1052 ? 344.545 216.369 289.078 1.00 43.13 1045 TYR A C 1
ATOM 3104 O O . TYR A 1 1052 ? 343.341 216.449 288.807 1.00 43.13 1045 TYR A O 1
ATOM 3113 N N . GLN A 1 1053 ? 345.326 215.414 288.570 1.00 44.13 1046 GLN A N 1
ATOM 3114 C CA . GLN A 1 1053 ? 344.768 214.412 287.671 1.00 44.13 1046 GLN A CA 1
ATOM 3115 C C . GLN A 1 1053 ? 343.735 213.549 288.379 1.00 44.13 1046 GLN A C 1
ATOM 3116 O O . GLN A 1 1053 ? 342.690 213.227 287.806 1.00 44.13 1046 GLN A O 1
ATOM 3122 N N . GLU A 1 1054 ? 344.011 213.157 289.625 1.00 42.77 1047 GLU A N 1
ATOM 3123 C CA . GLU A 1 1054 ? 343.044 212.352 290.363 1.00 42.77 1047 GLU A CA 1
ATOM 3124 C C . GLU A 1 1054 ? 341.753 213.123 290.600 1.00 42.77 1047 GLU A C 1
ATOM 3125 O O . GLU A 1 1054 ? 340.655 212.571 290.461 1.00 42.77 1047 GLU A O 1
ATOM 3131 N N . GLY A 1 1055 ? 341.862 214.403 290.955 1.00 41.12 1048 GLY A N 1
ATOM 3132 C CA . GLY A 1 1055 ? 340.670 215.209 291.142 1.00 41.12 1048 GLY A CA 1
ATOM 3133 C C . GLY A 1 1055 ? 339.870 215.367 289.866 1.00 41.12 1048 GLY A C 1
ATOM 3134 O O . GLY A 1 1055 ? 338.638 215.332 289.887 1.00 41.12 1048 GLY A O 1
ATOM 3135 N N . LEU A 1 1056 ? 340.558 215.545 288.737 1.00 40.74 1049 LEU A N 1
ATOM 3136 C CA . LEU A 1 1056 ? 339.861 215.631 287.457 1.00 40.74 1049 LEU A CA 1
ATOM 3137 C C . LEU A 1 1056 ? 339.171 214.317 287.114 1.00 40.74 1049 LEU A C 1
ATOM 3138 O O . LEU A 1 1056 ? 338.043 214.314 286.611 1.00 40.74 1049 LEU A O 1
ATOM 3143 N N . LEU A 1 1057 ? 339.834 213.189 287.376 1.00 40.57 1050 LEU A N 1
ATOM 3144 C CA . LEU A 1 1057 ? 339.210 211.894 287.127 1.00 40.57 1050 LEU A CA 1
ATOM 3145 C C . LEU A 1 1057 ? 337.963 211.714 287.977 1.00 40.57 1050 LEU A C 1
ATOM 3146 O O . LEU A 1 1057 ? 336.949 211.192 287.503 1.00 40.57 1050 LEU A O 1
ATOM 3151 N N . GLN A 1 1058 ? 338.020 212.137 289.239 1.00 42.33 1051 GLN A N 1
ATOM 3152 C CA . GLN A 1 1058 ? 336.877 211.979 290.126 1.00 42.33 1051 GLN A CA 1
ATOM 3153 C C . GLN A 1 1058 ? 335.758 212.970 289.833 1.00 42.33 1051 GLN A C 1
ATOM 3154 O O . GLN A 1 1058 ? 334.656 212.799 290.362 1.00 42.33 1051 GLN A O 1
ATOM 3160 N N . ASP A 1 1059 ? 336.008 213.983 289.005 1.00 41.28 1052 ASP A N 1
ATOM 3161 C CA . ASP A 1 1059 ? 334.993 214.984 288.706 1.00 41.28 1052 ASP A CA 1
ATOM 3162 C C . ASP A 1 1059 ? 333.794 214.351 288.016 1.00 41.28 1052 ASP A C 1
ATOM 3163 O O . ASP A 1 1059 ? 333.935 213.435 287.202 1.00 41.28 1052 ASP A O 1
ATOM 3168 N N . THR A 1 1060 ? 332.602 214.842 288.353 1.00 41.24 1053 THR A N 1
ATOM 3169 C CA . THR A 1 1060 ? 331.367 214.293 287.811 1.00 41.24 1053 THR A CA 1
ATOM 3170 C C . THR A 1 1060 ? 331.000 214.868 286.450 1.00 41.24 1053 THR A C 1
ATOM 3171 O O . THR A 1 1060 ? 330.120 214.314 285.784 1.00 41.24 1053 THR A O 1
ATOM 3175 N N . LYS A 1 1061 ? 331.642 215.950 286.019 1.00 39.22 1054 LYS A N 1
ATOM 3176 C CA . LYS A 1 1061 ? 331.378 216.523 284.706 1.00 39.22 1054 LYS A CA 1
ATOM 3177 C C . LYS A 1 1061 ? 332.262 215.940 283.614 1.00 39.22 1054 LYS A C 1
ATOM 3178 O O . LYS A 1 1061 ? 332.077 216.280 282.443 1.00 39.22 1054 LYS A O 1
ATOM 3184 N N . LEU A 1 1062 ? 333.212 215.077 283.960 1.00 32.62 1055 LEU A N 1
ATOM 3185 C CA . LEU A 1 1062 ? 334.035 214.397 282.965 1.00 32.62 1055 LEU A CA 1
ATOM 3186 C C . LEU A 1 1062 ? 333.364 213.072 282.642 1.00 32.62 1055 LEU A C 1
ATOM 3187 O O . LEU A 1 1062 ? 333.515 212.091 283.372 1.00 32.62 1055 LEU A O 1
ATOM 3192 N N . ILE A 1 1063 ? 332.613 213.044 281.546 1.00 29.59 1056 ILE A N 1
ATOM 3193 C CA . ILE A 1 1063 ? 331.910 211.851 281.099 1.00 29.59 1056 ILE A CA 1
ATOM 3194 C C . ILE A 1 1063 ? 332.377 211.514 279.691 1.00 29.59 1056 ILE A C 1
ATOM 3195 O O . ILE A 1 1063 ? 332.509 212.399 278.839 1.00 29.59 1056 ILE A O 1
ATOM 3200 N N . ILE A 1 1064 ? 332.657 210.234 279.460 1.00 27.96 1057 ILE A N 1
ATOM 3201 C CA . ILE A 1 1064 ? 333.209 209.750 278.200 1.00 27.96 1057 ILE A CA 1
ATOM 3202 C C . ILE A 1 1064 ? 332.089 209.138 277.375 1.00 27.96 1057 ILE A C 1
ATOM 3203 O O . ILE A 1 1064 ? 331.338 208.288 277.868 1.00 27.96 1057 ILE A O 1
ATOM 3208 N N . GLN A 1 1065 ? 331.980 209.562 276.120 1.00 25.31 1058 GLN A N 1
ATOM 3209 C CA . GLN A 1 1065 ? 330.934 209.055 275.246 1.00 25.31 1058 GLN A CA 1
ATOM 3210 C C . GLN A 1 1065 ? 331.111 207.563 275.008 1.00 25.31 1058 GLN A C 1
ATOM 3211 O O . GLN A 1 1065 ? 332.232 207.053 274.969 1.00 25.31 1058 GLN A O 1
ATOM 3217 N N . LYS A 1 1066 ? 329.992 206.861 274.860 1.00 24.44 1059 LYS A N 1
ATOM 3218 C CA . LYS A 1 1066 ? 329.995 205.429 274.584 1.00 24.44 1059 LYS A CA 1
ATOM 3219 C C . LYS A 1 1066 ? 328.909 205.149 273.557 1.00 24.44 1059 LYS A C 1
ATOM 3220 O O . LYS A 1 1066 ? 327.735 205.432 273.807 1.00 24.44 1059 LYS A O 1
ATOM 3226 N N . THR A 1 1067 ? 329.293 204.610 272.404 1.00 24.32 1060 THR A N 1
ATOM 3227 C CA . THR A 1 1067 ? 328.353 204.282 271.342 1.00 24.32 1060 THR A CA 1
ATOM 3228 C C . THR A 1 1067 ? 328.270 202.772 271.160 1.00 24.32 1060 THR A C 1
ATOM 3229 O O . THR A 1 1067 ? 328.986 202.002 271.801 1.00 24.32 1060 THR A O 1
ATOM 3233 N N . ASP A 1 1068 ? 327.364 202.350 270.277 1.00 27.58 1061 ASP A N 1
ATOM 3234 C CA . ASP A 1 1068 ? 327.125 200.923 270.093 1.00 27.58 1061 ASP A CA 1
ATOM 3235 C C . ASP A 1 1068 ? 328.183 200.277 269.208 1.00 27.58 1061 ASP A C 1
ATOM 3236 O O . ASP A 1 1068 ? 328.551 199.117 269.422 1.00 27.58 1061 ASP A O 1
ATOM 3241 N N . LYS A 1 1069 ? 328.668 200.994 268.194 1.00 23.76 1062 LYS A N 1
ATOM 3242 C CA . LYS A 1 1069 ? 329.694 200.434 267.319 1.00 23.76 1062 LYS A CA 1
ATOM 3243 C C . LYS A 1 1069 ? 331.083 200.585 267.931 1.00 23.76 1062 LYS A C 1
ATOM 3244 O O . LYS A 1 1069 ? 331.786 199.594 268.150 1.00 23.76 1062 LYS A O 1
ATOM 3250 N N . TYR A 1 1070 ? 331.495 201.820 268.206 1.00 23.39 1063 TYR A N 1
ATOM 3251 C CA . TYR A 1 1070 ? 332.705 202.086 268.982 1.00 23.39 1063 TYR A CA 1
ATOM 3252 C C . TYR A 1 1070 ? 332.320 202.051 270.452 1.00 23.39 1063 TYR A C 1
ATOM 3253 O O . TYR A 1 1070 ? 331.776 203.023 270.975 1.00 23.39 1063 TYR A O 1
ATOM 3262 N N . LEU A 1 1071 ? 332.611 200.944 271.135 1.00 24.45 1064 LEU A N 1
ATOM 3263 C CA . LEU A 1 1071 ? 332.170 200.798 272.518 1.00 24.45 1064 LEU A CA 1
ATOM 3264 C C . LEU A 1 1071 ? 332.641 201.976 273.355 1.00 24.45 1064 LEU A C 1
ATOM 3265 O O . LEU A 1 1071 ? 331.822 202.731 273.884 1.00 24.45 1064 LEU A O 1
ATOM 3270 N N . SER A 1 1072 ? 333.952 202.153 273.471 1.00 25.51 1065 SER A N 1
ATOM 3271 C CA . SER A 1 1072 ? 334.489 203.372 274.060 1.00 25.51 1065 SER A CA 1
ATOM 3272 C C . SER A 1 1072 ? 335.769 203.835 273.379 1.00 25.51 1065 SER A C 1
ATOM 3273 O O . SER A 1 1072 ? 336.382 204.801 273.848 1.00 25.51 1065 SER A O 1
ATOM 3276 N N . SER A 1 1073 ? 336.177 203.195 272.281 1.00 25.54 1066 SER A N 1
ATOM 3277 C CA . SER A 1 1073 ? 337.494 203.435 271.706 1.00 25.54 1066 SER A CA 1
ATOM 3278 C C . SER A 1 1073 ? 337.671 204.857 271.203 1.00 25.54 1066 SER A C 1
ATOM 3279 O O . SER A 1 1073 ? 338.811 205.306 271.052 1.00 25.54 1066 SER A O 1
ATOM 3282 N N . SER A 1 1074 ? 336.581 205.574 270.943 1.00 25.78 1067 SER A N 1
ATOM 3283 C CA . SER A 1 1074 ? 336.698 206.913 270.378 1.00 25.78 1067 SER A CA 1
ATOM 3284 C C . SER A 1 1074 ? 337.302 207.891 271.379 1.00 25.78 1067 SER A C 1
ATOM 3285 O O . SER A 1 1074 ? 337.919 208.886 270.984 1.00 25.78 1067 SER A O 1
ATOM 3288 N N . LEU A 1 1075 ? 337.128 207.628 272.676 1.00 24.52 1068 LEU A N 1
ATOM 3289 C CA . LEU A 1 1075 ? 337.632 208.494 273.745 1.00 24.52 1068 LEU A CA 1
ATOM 3290 C C . LEU A 1 1075 ? 337.164 209.936 273.572 1.00 24.52 1068 LEU A C 1
ATOM 3291 O O . LEU A 1 1075 ? 337.944 210.879 273.712 1.00 24.52 1068 LEU A O 1
ATOM 3296 N N . ASN A 1 1076 ? 335.883 210.113 273.266 1.00 27.69 1069 ASN A N 1
ATOM 3297 C CA . ASN A 1 1076 ? 335.311 211.440 273.087 1.00 27.69 1069 ASN A CA 1
ATOM 3298 C C . ASN A 1 1076 ? 334.824 211.969 274.429 1.00 27.69 1069 ASN A C 1
ATOM 3299 O O . ASN A 1 1076 ? 334.200 211.236 275.200 1.00 27.69 1069 ASN A O 1
ATOM 3304 N N . LEU A 1 1077 ? 335.120 213.241 274.710 1.00 29.27 1070 LEU A N 1
ATOM 3305 C CA . LEU A 1 1077 ? 334.744 213.854 275.978 1.00 29.27 1070 LEU A CA 1
ATOM 3306 C C . LEU A 1 1077 ? 334.088 215.219 275.812 1.00 29.27 1070 LEU A C 1
ATOM 3307 O O . LEU A 1 1077 ? 333.792 215.872 276.818 1.00 29.27 1070 LEU A O 1
ATOM 3312 N N . PHE A 1 1078 ? 333.857 215.670 274.584 1.00 34.30 1071 PHE A N 1
ATOM 3313 C CA . PHE A 1 1078 ? 333.325 217.001 274.324 1.00 34.30 1071 PHE A CA 1
ATOM 3314 C C . PHE A 1 1078 ? 331.997 216.894 273.594 1.00 34.30 1071 PHE A C 1
ATOM 3315 O O . PHE A 1 1078 ? 331.902 216.222 272.562 1.00 34.30 1071 PHE A O 1
ATOM 3323 N N . ASN A 1 1079 ? 330.978 217.558 274.127 1.00 36.94 1072 ASN A N 1
ATOM 3324 C CA . ASN A 1 1079 ? 329.665 217.646 273.499 1.00 36.94 1072 ASN A CA 1
ATOM 3325 C C . ASN A 1 1079 ? 329.473 219.084 273.038 1.00 36.94 1072 ASN A C 1
ATOM 3326 O O . ASN A 1 1079 ? 329.437 220.004 273.860 1.00 36.94 1072 ASN A O 1
ATOM 3331 N N . GLU A 1 1080 ? 329.353 219.278 271.724 1.00 39.23 1073 GLU A N 1
ATOM 3332 C CA . GLU A 1 1080 ? 329.238 220.625 271.180 1.00 39.23 1073 GLU A CA 1
ATOM 3333 C C . GLU A 1 1080 ? 327.909 221.281 271.522 1.00 39.23 1073 GLU A C 1
ATOM 3334 O O . GLU A 1 1080 ? 327.769 222.494 271.343 1.00 39.23 1073 GLU A O 1
ATOM 3336 N N . TYR A 1 1081 ? 326.935 220.513 272.003 1.00 43.12 1074 TYR A N 1
ATOM 3337 C CA . TYR A 1 1081 ? 325.599 221.020 272.279 1.00 43.12 1074 TYR A CA 1
ATOM 3338 C C . TYR A 1 1081 ? 325.260 221.047 273.762 1.00 43.12 1074 TYR A C 1
ATOM 3339 O O . TYR A 1 1081 ? 324.083 221.159 274.112 1.00 43.12 1074 TYR A O 1
ATOM 3348 N N . ASN A 1 1082 ? 326.253 220.938 274.637 1.00 51.17 1075 ASN A N 1
ATOM 3349 C CA . ASN A 1 1082 ? 326.030 221.026 276.074 1.00 51.17 1075 ASN A CA 1
ATOM 3350 C C . ASN A 1 1082 ? 326.160 222.482 276.501 1.00 51.17 1075 ASN A C 1
ATOM 3351 O O . ASN A 1 1082 ? 327.171 223.129 276.213 1.00 51.17 1075 ASN A O 1
ATOM 3356 N N . THR A 1 1083 ? 325.143 222.991 277.189 1.00 59.59 1076 THR A N 1
ATOM 3357 C CA . THR A 1 1083 ? 325.082 224.400 277.557 1.00 59.59 1076 THR A CA 1
ATOM 3358 C C . THR A 1 1083 ? 325.594 224.684 278.964 1.00 59.59 1076 THR A C 1
ATOM 3359 O O . THR A 1 1083 ? 325.489 225.827 279.421 1.00 59.59 1076 THR A O 1
ATOM 3363 N N . GLN A 1 1084 ? 326.141 223.690 279.656 1.00 59.62 1077 GLN A N 1
ATOM 3364 C CA . GLN A 1 1084 ? 326.617 223.893 281.016 1.00 59.62 1077 GLN A CA 1
ATOM 3365 C C . GLN A 1 1084 ? 327.864 224.774 281.028 1.00 59.62 1077 GLN A C 1
ATOM 3366 O O . GLN A 1 1084 ? 328.525 224.975 280.007 1.00 59.62 1077 GLN A O 1
ATOM 3372 N N . GLU A 1 1085 ? 328.174 225.314 282.206 1.00 58.46 1078 GLU A N 1
ATOM 3373 C CA . GLU A 1 1085 ? 329.345 226.179 282.325 1.00 58.46 1078 GLU A CA 1
ATOM 3374 C C . GLU A 1 1085 ? 330.656 225.479 281.987 1.00 58.46 1078 GLU A C 1
ATOM 3375 O O . GLU A 1 1085 ? 331.432 226.043 281.197 1.00 58.46 1078 GLU A O 1
ATOM 3381 N N . PRO A 1 1086 ? 330.980 224.288 282.526 1.00 51.60 1079 PRO A N 1
ATOM 3382 C CA . PRO A 1 1086 ? 332.245 223.652 282.105 1.00 51.60 1079 PRO A CA 1
ATOM 3383 C C . PRO A 1 1086 ? 332.081 222.906 280.781 1.00 51.60 1079 PRO A C 1
ATOM 3384 O O . PRO A 1 1086 ? 331.948 221.684 280.708 1.00 51.60 1079 PRO A O 1
ATOM 3388 N N . SER A 1 1087 ? 332.068 223.681 279.696 1.00 46.63 1080 SER A N 1
ATOM 3389 C CA . SER A 1 1087 ? 331.935 223.094 278.368 1.00 46.63 1080 SER A CA 1
ATOM 3390 C C . SER A 1 1087 ? 333.145 222.234 278.025 1.00 46.63 1080 SER A C 1
ATOM 3391 O O . SER A 1 1087 ? 333.002 221.095 277.568 1.00 46.63 1080 SER A O 1
ATOM 3394 N N . LYS A 1 1088 ? 334.345 222.753 278.264 1.00 37.83 1081 LYS A N 1
ATOM 3395 C CA . LYS A 1 1088 ? 335.586 222.021 278.031 1.00 37.83 1081 LYS A CA 1
ATOM 3396 C C . LYS A 1 1088 ? 336.236 221.787 279.387 1.00 37.83 1081 LYS A C 1
ATOM 3397 O O . LYS A 1 1088 ? 336.933 222.661 279.909 1.00 37.83 1081 LYS A O 1
ATOM 3403 N N . ILE A 1 1089 ? 336.003 220.605 279.956 1.00 36.16 1082 ILE A N 1
ATOM 3404 C CA . ILE A 1 1089 ? 336.572 220.292 281.258 1.00 36.16 1082 ILE A CA 1
ATOM 3405 C C . ILE A 1 1089 ? 338.082 220.117 281.165 1.00 36.16 1082 ILE A C 1
ATOM 3406 O O . ILE A 1 1089 ? 338.811 220.455 282.105 1.00 36.16 1082 ILE A O 1
ATOM 3411 N N . TYR A 1 1090 ? 338.582 219.611 280.040 1.00 30.09 1083 TYR A N 1
ATOM 3412 C CA . TYR A 1 1090 ? 339.992 219.260 279.877 1.00 30.09 1083 TYR A CA 1
ATOM 3413 C C . TYR A 1 1090 ? 340.549 219.908 278.618 1.00 30.09 1083 TYR A C 1
ATOM 3414 O O . TYR A 1 1090 ? 340.855 219.223 277.636 1.00 30.09 1083 TYR A O 1
ATOM 3423 N N . PRO A 1 1091 ? 340.705 221.228 278.613 1.00 29.23 1084 PRO A N 1
ATOM 3424 C CA . PRO A 1 1091 ? 341.212 221.910 277.409 1.00 29.23 1084 PRO A CA 1
ATOM 3425 C C . PRO A 1 1091 ? 342.734 222.024 277.386 1.00 29.23 1084 PRO A C 1
ATOM 3426 O O . PRO A 1 1091 ? 343.317 223.100 277.546 1.00 29.23 1084 PRO A O 1
ATOM 3430 N N . VAL A 1 1092 ? 343.402 220.891 277.167 1.00 28.63 1085 VAL A N 1
ATOM 3431 C CA . VAL A 1 1092 ? 344.861 220.885 277.138 1.00 28.63 1085 VAL A CA 1
ATOM 3432 C C . VAL A 1 1092 ? 345.376 221.670 275.940 1.00 28.63 1085 VAL A C 1
ATOM 3433 O O . VAL A 1 1092 ? 346.411 222.345 276.018 1.00 28.63 1085 VAL A O 1
ATOM 3437 N N . ASN A 1 1093 ? 344.669 221.588 274.812 1.00 30.19 1086 ASN A N 1
ATOM 3438 C CA . ASN A 1 1093 ? 345.116 222.272 273.605 1.00 30.19 1086 ASN A CA 1
ATOM 3439 C C . ASN A 1 1093 ? 345.139 223.782 273.793 1.00 30.19 1086 ASN A C 1
ATOM 3440 O O . ASN A 1 1093 ? 346.063 224.454 273.329 1.00 30.19 1086 ASN A O 1
ATOM 3445 N N . GLU A 1 1094 ? 344.126 224.336 274.459 1.00 30.89 1087 GLU A N 1
ATOM 3446 C CA . GLU A 1 1094 ? 344.103 225.776 274.687 1.00 30.89 1087 GLU A CA 1
ATOM 3447 C C . GLU A 1 1094 ? 345.253 226.210 275.589 1.00 30.89 1087 GLU A C 1
ATOM 3448 O O . GLU A 1 1094 ? 345.877 227.253 275.354 1.00 30.89 1087 GLU A O 1
ATOM 3454 N N . ILE A 1 1095 ? 345.553 225.417 276.618 1.00 29.32 1088 ILE A N 1
ATOM 3455 C CA . ILE A 1 1095 ? 346.663 225.740 277.511 1.00 29.32 1088 ILE A CA 1
ATOM 3456 C C . ILE A 1 1095 ? 347.979 225.727 276.744 1.00 29.32 1088 ILE A C 1
ATOM 3457 O O . ILE A 1 1095 ? 348.810 226.635 276.881 1.00 29.32 1088 ILE A O 1
ATOM 3462 N N . PHE A 1 1096 ? 348.188 224.701 275.917 1.00 28.02 1089 PHE A N 1
ATOM 3463 C CA . PHE A 1 1096 ? 349.433 224.633 275.160 1.00 28.02 1089 PHE A CA 1
ATOM 3464 C C . PHE A 1 1096 ? 349.514 225.744 274.126 1.00 28.02 1089 PHE A C 1
ATOM 3465 O O . PHE A 1 1096 ? 350.602 226.258 273.847 1.00 28.02 1089 PHE A O 1
ATOM 3473 N N . SER A 1 1097 ? 348.380 226.127 273.542 1.00 32.08 1090 SER A N 1
ATOM 3474 C CA . SER A 1 1097 ? 348.382 227.248 272.613 1.00 32.08 1090 SER A CA 1
ATOM 3475 C C . SER A 1 1097 ? 348.764 228.537 273.321 1.00 32.08 1090 SER A C 1
ATOM 3476 O O . SER A 1 1097 ? 349.483 229.372 272.764 1.00 32.08 1090 SER A O 1
ATOM 3479 N N . LEU A 1 1098 ? 348.292 228.716 274.553 1.00 33.96 1091 LEU A N 1
ATOM 3480 C CA . LEU A 1 1098 ? 348.705 229.876 275.335 1.00 33.96 1091 LEU A CA 1
ATOM 3481 C C . LEU A 1 1098 ? 350.205 229.846 275.615 1.00 33.96 1091 LEU A C 1
ATOM 3482 O O . LEU A 1 1098 ? 350.893 230.870 275.484 1.00 33.96 1091 LEU A O 1
ATOM 3487 N N . PHE A 1 1099 ? 350.726 228.672 275.984 1.00 33.67 1092 PHE A N 1
ATOM 3488 C CA . PHE A 1 1099 ? 352.163 228.528 276.208 1.00 33.67 1092 PHE A CA 1
ATOM 3489 C C . PHE A 1 1099 ? 352.947 228.902 274.962 1.00 33.67 1092 PHE A C 1
ATOM 3490 O O . PHE A 1 1099 ? 353.964 229.598 275.041 1.00 33.67 1092 PHE A O 1
ATOM 3498 N N . CYS A 1 1100 ? 352.497 228.430 273.802 1.00 37.88 1093 CYS A N 1
ATOM 3499 C CA . CYS A 1 1100 ? 353.185 228.747 272.559 1.00 37.88 1093 CYS A CA 1
ATOM 3500 C C . CYS A 1 1100 ? 353.092 230.232 272.245 1.00 37.88 1093 CYS A C 1
ATOM 3501 O O . CYS A 1 1100 ? 354.057 230.831 271.758 1.00 37.88 1093 CYS A O 1
ATOM 3504 N N . ARG A 1 1101 ? 351.943 230.845 272.520 1.00 38.55 1094 ARG A N 1
ATOM 3505 C CA . ARG A 1 1101 ? 351.745 232.237 272.137 1.00 38.55 1094 ARG A CA 1
ATOM 3506 C C . ARG A 1 1101 ? 352.604 233.178 272.968 1.00 38.55 1094 ARG A C 1
ATOM 3507 O O . ARG A 1 1101 ? 353.255 234.074 272.418 1.00 38.55 1094 ARG A O 1
ATOM 3515 N N . TYR A 1 1102 ? 352.629 232.999 274.289 1.00 39.07 1095 TYR A N 1
ATOM 3516 C CA . TYR A 1 1102 ? 353.272 233.985 275.147 1.00 39.07 1095 TYR A CA 1
ATOM 3517 C C . TYR A 1 1102 ? 354.490 233.476 275.901 1.00 39.07 1095 TYR A C 1
ATOM 3518 O O . TYR A 1 1102 ? 355.187 234.283 276.524 1.00 39.07 1095 TYR A O 1
ATOM 3527 N N . GLY A 1 1103 ? 354.779 232.182 275.863 1.00 39.33 1096 GLY A N 1
ATOM 3528 C CA . GLY A 1 1103 ? 355.936 231.677 276.570 1.00 39.33 1096 GLY A CA 1
ATOM 3529 C C . GLY A 1 1103 ? 357.233 232.141 275.936 1.00 39.33 1096 GLY A C 1
ATOM 3530 O O . GLY A 1 1103 ? 357.317 232.383 274.733 1.00 39.33 1096 GLY A O 1
ATOM 3531 N N . SER A 1 1104 ? 358.260 232.271 276.768 1.00 40.26 1097 SER A N 1
ATOM 3532 C CA . SER A 1 1104 ? 359.582 232.635 276.291 1.00 40.26 1097 SER A CA 1
ATOM 3533 C C . SER A 1 1104 ? 360.442 231.380 276.158 1.00 40.26 1097 SER A C 1
ATOM 3534 O O . SER A 1 1104 ? 359.971 230.254 276.327 1.00 40.26 1097 SER A O 1
ATOM 3537 N N . GLU A 1 1105 ? 361.726 231.576 275.855 1.00 43.07 1098 GLU A N 1
ATOM 3538 C CA . GLU A 1 1105 ? 362.609 230.444 275.589 1.00 43.07 1098 GLU A CA 1
ATOM 3539 C C . GLU A 1 1105 ? 362.748 229.539 276.807 1.00 43.07 1098 GLU A C 1
ATOM 3540 O O . GLU A 1 1105 ? 362.761 228.310 276.674 1.00 43.07 1098 GLU A O 1
ATOM 3546 N N . ASN A 1 1106 ? 362.859 230.126 277.999 1.00 37.92 1099 ASN A N 1
ATOM 3547 C CA . ASN A 1 1106 ? 363.037 229.326 279.204 1.00 37.92 1099 ASN A CA 1
ATOM 3548 C C . ASN A 1 1106 ? 361.824 228.443 279.469 1.00 37.92 1099 ASN A C 1
ATOM 3549 O O . ASN A 1 1106 ? 361.962 227.292 279.909 1.00 37.92 1099 ASN A O 1
ATOM 3554 N N . VAL A 1 1107 ? 360.625 228.965 279.202 1.00 36.85 1100 VAL A N 1
ATOM 3555 C CA . VAL A 1 1107 ? 359.416 228.162 279.346 1.00 36.85 1100 VAL A CA 1
ATOM 3556 C C . VAL A 1 1107 ? 359.483 226.945 278.437 1.00 36.85 1100 VAL A C 1
ATOM 3557 O O . VAL A 1 1107 ? 359.178 225.818 278.851 1.00 36.85 1100 VAL A O 1
ATOM 3561 N N . HIS A 1 1108 ? 359.892 227.155 277.186 1.00 36.73 1101 HIS A N 1
ATOM 3562 C CA . HIS A 1 1108 ? 359.969 226.055 276.235 1.00 36.73 1101 HIS A CA 1
ATOM 3563 C C . HIS A 1 1108 ? 361.012 225.034 276.663 1.00 36.73 1101 HIS A C 1
ATOM 3564 O O . HIS A 1 1108 ? 360.796 223.824 276.533 1.00 36.73 1101 HIS A O 1
ATOM 3571 N N . LEU A 1 1109 ? 362.149 225.502 277.182 1.00 34.25 1102 LEU A N 1
ATOM 3572 C CA . LEU A 1 1109 ? 363.176 224.584 277.665 1.00 34.25 1102 LEU A CA 1
ATOM 3573 C C . LEU A 1 1109 ? 362.639 223.707 278.789 1.00 34.25 1102 LEU A C 1
ATOM 3574 O O . LEU A 1 1109 ? 362.804 222.478 278.771 1.00 34.25 1102 LEU A O 1
ATOM 3579 N N . TYR A 1 1110 ? 361.978 224.325 279.772 1.00 34.24 1103 TYR A N 1
ATOM 3580 C CA . TYR A 1 1110 ? 361.423 223.552 280.879 1.00 34.24 1103 TYR A CA 1
ATOM 3581 C C . TYR A 1 1110 ? 360.393 222.543 280.389 1.00 34.24 1103 TYR A C 1
ATOM 3582 O O . TYR A 1 1110 ? 360.398 221.376 280.813 1.00 34.24 1103 TYR A O 1
ATOM 3591 N N . CYS A 1 1111 ? 359.505 222.971 279.489 1.00 34.84 1104 CYS A N 1
ATOM 3592 C CA . CYS A 1 1111 ? 358.473 222.072 278.988 1.00 34.84 1104 CYS A CA 1
ATOM 3593 C C . CYS A 1 1111 ? 359.085 220.894 278.246 1.00 34.84 1104 CYS A C 1
ATOM 3594 O O . CYS A 1 1111 ? 358.636 219.751 278.399 1.00 34.84 1104 CYS A O 1
ATOM 3597 N N . LEU A 1 1112 ? 360.116 221.152 277.440 1.00 35.46 1105 LEU A N 1
ATOM 3598 C CA . LEU A 1 1112 ? 360.765 220.079 276.698 1.00 35.46 1105 LEU A CA 1
ATOM 3599 C C . LEU A 1 1112 ? 361.415 219.072 277.636 1.00 35.46 1105 LEU A C 1
ATOM 3600 O O . LEU A 1 1112 ? 361.292 217.857 277.435 1.00 35.46 1105 LEU A O 1
ATOM 3605 N N . LYS A 1 1113 ? 362.107 219.555 278.672 1.00 33.81 1106 LYS A N 1
ATOM 3606 C CA . LYS A 1 1113 ? 362.716 218.630 279.625 1.00 33.81 1106 LYS A CA 1
ATOM 3607 C C . LYS A 1 1113 ? 361.658 217.772 280.308 1.00 33.81 1106 LYS A C 1
ATOM 3608 O O . LYS A 1 1113 ? 361.816 216.549 280.440 1.00 33.81 1106 LYS A O 1
ATOM 3614 N N . MET A 1 1114 ? 360.559 218.396 280.736 1.00 34.19 1107 MET A N 1
ATOM 3615 C CA . MET A 1 1114 ? 359.517 217.643 281.428 1.00 34.19 1107 MET A CA 1
ATOM 3616 C C . MET A 1 1114 ? 358.884 216.597 280.515 1.00 34.19 1107 MET A C 1
ATOM 3617 O O . MET A 1 1114 ? 358.616 215.466 280.944 1.00 34.19 1107 MET A O 1
ATOM 3622 N N . ILE A 1 1115 ? 358.643 216.955 279.251 1.00 31.66 1108 ILE A N 1
ATOM 3623 C CA . ILE A 1 1115 ? 358.077 216.009 278.292 1.00 31.66 1108 ILE A CA 1
ATOM 3624 C C . ILE A 1 1115 ? 359.024 214.836 278.082 1.00 31.66 1108 ILE A C 1
ATOM 3625 O O . ILE A 1 1115 ? 358.600 213.670 278.033 1.00 31.66 1108 ILE A O 1
ATOM 3630 N N . LYS A 1 1116 ? 360.321 215.126 277.946 1.00 34.25 1109 LYS A N 1
ATOM 3631 C CA . LYS A 1 1116 ? 361.301 214.062 277.771 1.00 34.25 1109 LYS A CA 1
ATOM 3632 C C . LYS A 1 1116 ? 361.282 213.105 278.951 1.00 34.25 1109 LYS A C 1
ATOM 3633 O O . LYS A 1 1116 ? 361.388 211.886 278.774 1.00 34.25 1109 LYS A O 1
ATOM 3639 N N . LYS A 1 1117 ? 361.146 213.637 280.165 1.00 33.62 1110 LYS A N 1
ATOM 3640 C CA . LYS A 1 1117 ? 361.110 212.755 281.328 1.00 33.62 1110 LYS A CA 1
ATOM 3641 C C . LYS A 1 1117 ? 359.827 211.929 281.372 1.00 33.62 1110 LYS A C 1
ATOM 3642 O O . LYS A 1 1117 ? 359.855 210.759 281.769 1.00 33.62 1110 LYS A O 1
ATOM 3648 N N . SER A 1 1118 ? 358.696 212.506 280.964 1.00 30.24 1111 SER A N 1
ATOM 3649 C CA . SER A 1 1118 ? 357.399 211.876 281.194 1.00 30.24 1111 SER A CA 1
ATOM 3650 C C . SER A 1 1118 ? 356.895 211.000 280.047 1.00 30.24 1111 SER A C 1
ATOM 3651 O O . SER A 1 1118 ? 355.868 210.323 280.218 1.00 30.24 1111 SER A O 1
ATOM 3654 N N . LEU A 1 1119 ? 357.572 211.003 278.895 1.00 28.38 1112 LEU A N 1
ATOM 3655 C CA . LEU A 1 1119 ? 357.065 210.279 277.727 1.00 28.38 1112 LEU A CA 1
ATOM 3656 C C . LEU A 1 1119 ? 356.885 208.787 278.006 1.00 28.38 1112 LEU A C 1
ATOM 3657 O O . LEU A 1 1119 ? 355.848 208.198 277.669 1.00 28.38 1112 LEU A O 1
ATOM 3662 N N . GLN A 1 1120 ? 357.896 208.155 278.601 1.00 29.63 1113 GLN A N 1
ATOM 3663 C CA . GLN A 1 1120 ? 357.845 206.713 278.827 1.00 29.63 1113 GLN A CA 1
ATOM 3664 C C . GLN A 1 1120 ? 356.699 206.332 279.754 1.00 29.63 1113 GLN A C 1
ATOM 3665 O O . GLN A 1 1120 ? 355.956 205.380 279.481 1.00 29.63 1113 GLN A O 1
ATOM 3671 N N . THR A 1 1121 ? 356.544 207.064 280.859 1.00 28.83 1114 THR A N 1
ATOM 3672 C CA . THR A 1 1121 ? 355.471 206.762 281.797 1.00 28.83 1114 THR A CA 1
ATOM 3673 C C . THR A 1 1121 ? 354.111 206.955 281.149 1.00 28.83 1114 THR A C 1
ATOM 3674 O O . THR A 1 1121 ? 353.194 206.154 281.368 1.00 28.83 1114 THR A O 1
ATOM 3678 N N . LEU A 1 1122 ? 353.956 208.011 280.343 1.00 27.39 1115 LEU A N 1
ATOM 3679 C CA . LEU A 1 1122 ? 352.675 208.226 279.678 1.00 27.39 1115 LEU A CA 1
ATOM 3680 C C . LEU A 1 1122 ? 352.346 207.078 278.735 1.00 27.39 1115 LEU A C 1
ATOM 3681 O O . LEU A 1 1122 ? 351.209 206.590 278.711 1.00 27.39 1115 LEU A O 1
ATOM 3686 N N . ALA A 1 1123 ? 353.330 206.626 277.955 1.00 28.17 1116 ALA A N 1
ATOM 3687 C CA . ALA A 1 1123 ? 353.081 205.527 277.027 1.00 28.17 1116 ALA A CA 1
ATOM 3688 C C . ALA A 1 1123 ? 352.726 204.242 277.765 1.00 28.17 1116 ALA A C 1
ATOM 3689 O O . ALA A 1 1123 ? 351.829 203.502 277.343 1.00 28.17 1116 ALA A O 1
ATOM 3691 N N . SER A 1 1124 ? 353.423 203.953 278.867 1.00 29.25 1117 SER A N 1
ATOM 3692 C CA . SER A 1 1124 ? 353.115 202.748 279.633 1.00 29.25 1117 SER A CA 1
ATOM 3693 C C . SER A 1 1124 ? 351.714 202.817 280.230 1.00 29.25 1117 SER A C 1
ATOM 3694 O O . SER A 1 1124 ? 350.967 201.829 280.215 1.00 29.25 1117 SER A O 1
ATOM 3697 N N . ASN A 1 1125 ? 351.341 203.980 280.768 1.00 30.02 1118 ASN A N 1
ATOM 3698 C CA . ASN A 1 1125 ? 350.001 204.137 281.321 1.00 30.02 1118 ASN A CA 1
ATOM 3699 C C . ASN A 1 1125 ? 348.931 203.984 280.249 1.00 30.02 1118 ASN A C 1
ATOM 3700 O O . ASN A 1 1125 ? 347.869 203.413 280.516 1.00 30.02 1118 ASN A O 1
ATOM 3705 N N . ILE A 1 1126 ? 349.186 204.483 279.036 1.00 27.40 1119 ILE A N 1
ATOM 3706 C CA . ILE A 1 1126 ? 348.256 204.247 277.934 1.00 27.40 1119 ILE A CA 1
ATOM 3707 C C . ILE A 1 1126 ? 348.130 202.756 277.658 1.00 27.40 1119 ILE A C 1
ATOM 3708 O O . ILE A 1 1126 ? 347.024 202.210 277.594 1.00 27.40 1119 ILE A O 1
ATOM 3713 N N . LEU A 1 1127 ? 349.264 202.073 277.507 1.00 28.47 1120 LEU A N 1
ATOM 3714 C CA . LEU A 1 1127 ? 349.246 200.669 277.118 1.00 28.47 1120 LEU A CA 1
ATOM 3715 C C . LEU A 1 1127 ? 348.697 199.760 278.202 1.00 28.47 1120 LEU A C 1
ATOM 3716 O O . LEU A 1 1127 ? 348.394 198.599 277.915 1.00 28.47 1120 LEU A O 1
ATOM 3721 N N . GLU A 1 1128 ? 348.584 200.251 279.436 1.00 30.23 1121 GLU A N 1
ATOM 3722 C CA . GLU A 1 1128 ? 347.935 199.464 280.480 1.00 30.23 1121 GLU A CA 1
ATOM 3723 C C . GLU A 1 1128 ? 346.494 199.117 280.113 1.00 30.23 1121 GLU A C 1
ATOM 3724 O O . GLU A 1 1128 ? 345.997 198.052 280.497 1.00 30.23 1121 GLU A O 1
ATOM 3730 N N . HIS A 1 1129 ? 345.818 199.988 279.364 1.00 30.15 1122 HIS A N 1
ATOM 3731 C CA . HIS A 1 1129 ? 344.421 199.811 278.972 1.00 30.15 1122 HIS A CA 1
ATOM 3732 C C . HIS A 1 1129 ? 344.273 199.541 277.476 1.00 30.15 1122 HIS A C 1
ATOM 3733 O O . HIS A 1 1129 ? 343.353 200.044 276.826 1.00 30.15 1122 HIS A O 1
ATOM 3740 N N . GLU A 1 1130 ? 345.184 198.750 276.908 1.00 29.16 1123 GLU A N 1
ATOM 3741 C CA . GLU A 1 1130 ? 345.101 198.448 275.484 1.00 29.16 1123 GLU A CA 1
ATOM 3742 C C . GLU A 1 1130 ? 343.857 197.636 275.155 1.00 29.16 1123 GLU A C 1
ATOM 3743 O O . GLU A 1 1130 ? 343.269 197.814 274.084 1.00 29.16 1123 GLU A O 1
ATOM 3749 N N . HIS A 1 1131 ? 343.439 196.748 276.057 1.00 27.22 1124 HIS A N 1
ATOM 3750 C CA . HIS A 1 1131 ? 342.240 195.954 275.821 1.00 27.22 1124 HIS A CA 1
ATOM 3751 C C . HIS A 1 1131 ? 340.981 196.806 275.772 1.00 27.22 1124 HIS A C 1
ATOM 3752 O O . HIS A 1 1131 ? 339.970 196.363 275.221 1.00 27.22 1124 HIS A O 1
ATOM 3759 N N . ILE A 1 1132 ? 341.018 198.014 276.329 1.00 27.84 1125 ILE A N 1
ATOM 3760 C CA . ILE A 1 1132 ? 339.889 198.927 276.213 1.00 27.84 1125 ILE A CA 1
ATOM 3761 C C . ILE A 1 1132 ? 340.089 199.944 275.095 1.00 27.84 1125 ILE A C 1
ATOM 3762 O O . ILE A 1 1132 ? 339.105 200.510 274.603 1.00 27.84 1125 ILE A O 1
ATOM 3767 N N . LEU A 1 1133 ? 341.336 200.198 274.687 1.00 25.30 1126 LEU A N 1
ATOM 3768 C CA . LEU A 1 1133 ? 341.576 201.021 273.506 1.00 25.30 1126 LEU A CA 1
ATOM 3769 C C . LEU A 1 1133 ? 341.227 200.275 272.228 1.00 25.30 1126 LEU A C 1
ATOM 3770 O O . LEU A 1 1133 ? 341.081 200.892 271.168 1.00 25.30 1126 LEU A O 1
ATOM 3775 N N . LYS A 1 1134 ? 341.106 198.952 272.304 1.00 24.98 1127 LYS A N 1
ATOM 3776 C CA . LYS A 1 1134 ? 340.792 198.142 271.139 1.00 24.98 1127 LYS A CA 1
ATOM 3777 C C . LYS A 1 1134 ? 339.298 198.042 270.876 1.00 24.98 1127 LYS A C 1
ATOM 3778 O O . LYS A 1 1134 ? 338.899 197.376 269.918 1.00 24.98 1127 LYS A O 1
ATOM 3784 N N . GLY A 1 1135 ? 338.469 198.668 271.704 1.00 25.88 1128 GLY A N 1
ATOM 3785 C CA . GLY A 1 1135 ? 337.040 198.682 271.477 1.00 25.88 1128 GLY A CA 1
ATOM 3786 C C . GLY A 1 1135 ? 336.359 197.379 271.833 1.00 25.88 1128 GLY A C 1
ATOM 3787 O O . GLY A 1 1135 ? 335.345 197.024 271.229 1.00 25.88 1128 GLY A O 1
ATOM 3788 N N . GLU A 1 1136 ? 336.904 196.654 272.807 1.00 27.26 1129 GLU A N 1
ATOM 3789 C CA . GLU A 1 1136 ? 336.319 195.391 273.239 1.00 27.26 1129 GLU A CA 1
ATOM 3790 C C . GLU A 1 1136 ? 335.411 195.528 274.451 1.00 27.26 1129 GLU A C 1
ATOM 3791 O O . GLU A 1 1136 ? 334.426 194.791 274.554 1.00 27.26 1129 GLU A O 1
ATOM 3797 N N . VAL A 1 1137 ? 335.718 196.439 275.375 1.00 27.95 1130 VAL A N 1
ATOM 3798 C CA . VAL A 1 1137 ? 334.879 196.699 276.538 1.00 27.95 1130 VAL A CA 1
ATOM 3799 C C . VAL A 1 1137 ? 334.751 198.203 276.727 1.00 27.95 1130 VAL A C 1
ATOM 3800 O O . VAL A 1 1137 ? 335.496 198.993 276.144 1.00 27.95 1130 VAL A O 1
ATOM 3804 N N . CYS A 1 1138 ? 333.786 198.595 277.553 1.00 29.15 1131 CYS A N 1
ATOM 3805 C CA . CYS A 1 1138 ? 333.501 200.001 277.790 1.00 29.15 1131 CYS A CA 1
ATOM 3806 C C . CYS A 1 1138 ? 334.221 200.468 279.055 1.00 29.15 1131 CYS A C 1
ATOM 3807 O O . CYS A 1 1138 ? 334.927 199.701 279.712 1.00 29.15 1131 CYS A O 1
ATOM 3810 N N . ILE A 1 1139 ? 334.033 201.734 279.418 1.00 28.85 1132 ILE A N 1
ATOM 3811 C CA . ILE A 1 1139 ? 334.698 202.343 280.564 1.00 28.85 1132 ILE A CA 1
ATOM 3812 C C . ILE A 1 1139 ? 333.721 202.386 281.728 1.00 28.85 1132 ILE A C 1
ATOM 3813 O O . ILE A 1 1139 ? 332.642 202.980 281.615 1.00 28.85 1132 ILE A O 1
ATOM 3818 N N . GLU A 1 1140 ? 334.093 201.770 282.852 1.00 35.07 1133 GLU A N 1
ATOM 3819 C CA . GLU A 1 1140 ? 333.249 201.770 284.041 1.00 35.07 1133 GLU A CA 1
ATOM 3820 C C . GLU A 1 1140 ? 333.876 202.527 285.205 1.00 35.07 1133 GLU A C 1
ATOM 3821 O O . GLU A 1 1140 ? 333.307 203.512 285.681 1.00 35.07 1133 GLU A O 1
ATOM 3827 N N . THR A 1 1141 ? 335.049 202.109 285.665 1.00 35.17 1134 THR A N 1
ATOM 3828 C CA . THR A 1 1141 ? 335.612 202.625 286.901 1.00 35.17 1134 THR A CA 1
ATOM 3829 C C . THR A 1 1141 ? 336.256 203.989 286.679 1.00 35.17 1134 THR A C 1
ATOM 3830 O O . THR A 1 1141 ? 336.444 204.440 285.550 1.00 35.17 1134 THR A O 1
ATOM 3834 N N . GLU A 1 1142 ? 336.581 204.660 287.787 1.00 38.72 1135 GLU A N 1
ATOM 3835 C CA . GLU A 1 1142 ? 337.297 205.927 287.694 1.00 38.72 1135 GLU A CA 1
ATOM 3836 C C . GLU A 1 1142 ? 338.763 205.729 287.343 1.00 38.72 1135 GLU A C 1
ATOM 3837 O O . GLU A 1 1142 ? 339.401 206.656 286.834 1.00 38.72 1135 GLU A O 1
ATOM 3843 N N . LEU A 1 1143 ? 339.321 204.551 287.624 1.00 37.19 1136 LEU A N 1
ATOM 3844 C CA . LEU A 1 1143 ? 340.687 204.276 287.199 1.00 37.19 1136 LEU A CA 1
ATOM 3845 C C . LEU A 1 1143 ? 340.806 204.243 285.681 1.00 37.19 1136 LEU A C 1
ATOM 3846 O O . LEU A 1 1143 ? 341.741 204.828 285.121 1.00 37.19 1136 LEU A O 1
ATOM 3851 N N . GLN A 1 1144 ? 339.862 203.588 285.001 1.00 33.54 1137 GLN A N 1
ATOM 3852 C CA . GLN A 1 1144 ? 339.926 203.456 283.552 1.00 33.54 1137 GLN A CA 1
ATOM 3853 C C . GLN A 1 1144 ? 339.817 204.791 282.831 1.00 33.54 1137 GLN A C 1
ATOM 3854 O O . GLN A 1 1144 ? 340.429 204.950 281.769 1.00 33.54 1137 GLN A O 1
ATOM 3860 N N . LYS A 1 1145 ? 339.095 205.762 283.390 1.00 33.79 1138 LYS A N 1
ATOM 3861 C CA . LYS A 1 1145 ? 339.086 207.096 282.806 1.00 33.79 1138 LYS A CA 1
ATOM 3862 C C . LYS A 1 1145 ? 340.478 207.693 282.692 1.00 33.79 1138 LYS A C 1
ATOM 3863 O O . LYS A 1 1145 ? 340.700 208.532 281.811 1.00 33.79 1138 LYS A O 1
ATOM 3869 N N . ARG A 1 1146 ? 341.423 207.255 283.532 1.00 33.72 1139 ARG A N 1
ATOM 3870 C CA . ARG A 1 1146 ? 342.791 207.745 283.419 1.00 33.72 1139 ARG A CA 1
ATOM 3871 C C . ARG A 1 1146 ? 343.310 207.586 282.001 1.00 33.72 1139 ARG A C 1
ATOM 3872 O O . ARG A 1 1146 ? 344.046 208.452 281.513 1.00 33.72 1139 ARG A O 1
ATOM 3880 N N . LEU A 1 1147 ? 342.889 206.521 281.312 1.00 29.50 1140 LEU A N 1
ATOM 3881 C CA . LEU A 1 1147 ? 343.323 206.306 279.936 1.00 29.50 1140 LEU A CA 1
ATOM 3882 C C . LEU A 1 1147 ? 343.110 207.555 279.098 1.00 29.50 1140 LEU A C 1
ATOM 3883 O O . LEU A 1 1147 ? 344.043 208.052 278.457 1.00 29.50 1140 LEU A O 1
ATOM 3888 N N . VAL A 1 1148 ? 341.901 208.115 279.140 1.00 28.80 1141 VAL A N 1
ATOM 3889 C CA . VAL A 1 1148 ? 341.638 209.307 278.346 1.00 28.80 1141 VAL A CA 1
ATOM 3890 C C . VAL A 1 1148 ? 342.565 210.434 278.773 1.00 28.80 1141 VAL A C 1
ATOM 3891 O O . VAL A 1 1148 ? 343.241 211.049 277.938 1.00 28.80 1141 VAL A O 1
ATOM 3895 N N . CYS A 1 1149 ? 342.679 210.662 280.085 1.00 31.83 1142 CYS A N 1
ATOM 3896 C CA . CYS A 1 1149 ? 343.528 211.737 280.580 1.00 31.83 1142 CYS A CA 1
ATOM 3897 C C . CYS A 1 1149 ? 344.972 211.559 280.152 1.00 31.83 1142 CYS A C 1
ATOM 3898 O O . CYS A 1 1149 ? 345.728 212.536 280.135 1.00 31.83 1142 CYS A O 1
ATOM 3901 N N . ASP A 1 1150 ? 345.374 210.340 279.803 1.00 29.77 1143 ASP A N 1
ATOM 3902 C CA . ASP A 1 1150 ? 346.683 210.141 279.208 1.00 29.77 1143 ASP A CA 1
ATOM 3903 C C . ASP A 1 1150 ? 346.705 210.467 277.729 1.00 29.77 1143 ASP A C 1
ATOM 3904 O O . ASP A 1 1150 ? 347.506 211.308 277.309 1.00 29.77 1143 ASP A O 1
ATOM 3909 N N . ALA A 1 1151 ? 345.801 209.871 276.946 1.00 26.28 1144 ALA A N 1
ATOM 3910 C CA . ALA A 1 1151 ? 345.927 209.934 275.495 1.00 26.28 1144 ALA A CA 1
ATOM 3911 C C . ALA A 1 1151 ? 345.973 211.373 275.020 1.00 26.28 1144 ALA A C 1
ATOM 3912 O O . ALA A 1 1151 ? 346.947 211.795 274.387 1.00 26.28 1144 ALA A O 1
ATOM 3914 N N . VAL A 1 1152 ? 344.969 212.166 275.403 1.00 26.38 1145 VAL A N 1
ATOM 3915 C CA . VAL A 1 1152 ? 344.944 213.566 275.005 1.00 26.38 1145 VAL A CA 1
ATOM 3916 C C . VAL A 1 1152 ? 346.252 214.236 275.378 1.00 26.38 1145 VAL A C 1
ATOM 3917 O O . VAL A 1 1152 ? 346.928 214.823 274.523 1.00 26.38 1145 VAL A O 1
ATOM 3921 N N . LEU A 1 1153 ? 346.677 214.075 276.633 1.00 26.60 1146 LEU A N 1
ATOM 3922 C CA . LEU A 1 1153 ? 347.929 214.680 277.061 1.00 26.60 1146 LEU A CA 1
ATOM 3923 C C . LEU A 1 1153 ? 349.063 214.271 276.142 1.00 26.60 1146 LEU A C 1
ATOM 3924 O O . LEU A 1 1153 ? 349.723 215.131 275.542 1.00 26.60 1146 LEU A O 1
ATOM 3929 N N . LEU A 1 1154 ? 349.237 212.963 275.938 1.00 27.16 1147 LEU A N 1
ATOM 3930 C CA . LEU A 1 1154 ? 350.310 212.501 275.070 1.00 27.16 1147 LEU A CA 1
ATOM 3931 C C . LEU A 1 1154 ? 350.217 213.168 273.711 1.00 27.16 1147 LEU A C 1
ATOM 3932 O O . LEU A 1 1154 ? 351.193 213.765 273.239 1.00 27.16 1147 LEU A O 1
ATOM 3937 N N . THR A 1 1155 ? 349.019 213.166 273.120 1.00 27.93 1148 THR A N 1
ATOM 3938 C CA . THR A 1 1155 ? 348.846 213.775 271.810 1.00 27.93 1148 THR A CA 1
ATOM 3939 C C . THR A 1 1155 ? 349.373 215.196 271.822 1.00 27.93 1148 THR A C 1
ATOM 3940 O O . THR A 1 1155 ? 350.274 215.544 271.047 1.00 27.93 1148 THR A O 1
ATOM 3944 N N . GLU A 1 1156 ? 348.909 215.995 272.782 1.00 28.61 1149 GLU A N 1
ATOM 3945 C CA . GLU A 1 1156 ? 349.305 217.392 272.801 1.00 28.61 1149 GLU A CA 1
ATOM 3946 C C . GLU A 1 1156 ? 350.811 217.527 272.900 1.00 28.61 1149 GLU A C 1
ATOM 3947 O O . GLU A 1 1156 ? 351.403 218.317 272.156 1.00 28.61 1149 GLU A O 1
ATOM 3953 N N . PHE A 1 1157 ? 351.451 216.712 273.746 1.00 28.41 1150 PHE A N 1
ATOM 3954 C CA . PHE A 1 1157 ? 352.898 216.798 273.865 1.00 28.41 1150 PHE A CA 1
ATOM 3955 C C . PHE A 1 1157 ? 353.540 216.701 272.495 1.00 28.41 1150 PHE A C 1
ATOM 3956 O O . PHE A 1 1157 ? 354.227 217.631 272.052 1.00 28.41 1150 PHE A O 1
ATOM 3964 N N . PHE A 1 1158 ? 353.206 215.642 271.752 1.00 26.78 1151 PHE A N 1
ATOM 3965 C CA . PHE A 1 1158 ? 353.809 215.464 270.439 1.00 26.78 1151 PHE A CA 1
ATOM 3966 C C . PHE A 1 1158 ? 353.522 216.661 269.555 1.00 26.78 1151 PHE A C 1
ATOM 3967 O O . PHE A 1 1158 ? 354.443 217.232 268.957 1.00 26.78 1151 PHE A O 1
ATOM 3975 N N . GLY A 1 1159 ? 352.266 217.110 269.531 1.00 28.65 1152 GLY A N 1
ATOM 3976 C CA . GLY A 1 1159 ? 351.937 218.249 268.700 1.00 28.65 1152 GLY A CA 1
ATOM 3977 C C . GLY A 1 1159 ? 352.788 219.444 269.053 1.00 28.65 1152 GLY A C 1
ATOM 3978 O O . GLY A 1 1159 ? 353.429 220.042 268.182 1.00 28.65 1152 GLY A O 1
ATOM 3979 N N . TYR A 1 1160 ? 352.896 219.734 270.352 1.00 30.50 1153 TYR A N 1
ATOM 3980 C CA . TYR A 1 1160 ? 353.729 220.842 270.791 1.00 30.50 1153 TYR A CA 1
ATOM 3981 C C . TYR A 1 1160 ? 355.128 220.706 270.227 1.00 30.50 1153 TYR A C 1
ATOM 3982 O O . TYR A 1 1160 ? 355.634 221.629 269.574 1.00 30.50 1153 TYR A O 1
ATOM 3991 N N . PHE A 1 1161 ? 355.727 219.524 270.387 1.00 30.51 1154 PHE A N 1
ATOM 3992 C CA . PHE A 1 1161 ? 357.078 219.318 269.891 1.00 30.51 1154 PHE A CA 1
ATOM 3993 C C . PHE A 1 1161 ? 357.157 219.708 268.428 1.00 30.51 1154 PHE A C 1
ATOM 3994 O O . PHE A 1 1161 ? 357.943 220.587 268.050 1.00 30.51 1154 PHE A O 1
ATOM 4002 N N . SER A 1 1162 ? 356.257 219.154 267.612 1.00 31.10 1155 SER A N 1
ATOM 4003 C CA . SER A 1 1162 ? 356.308 219.427 266.184 1.00 31.10 1155 SER A CA 1
ATOM 4004 C C . SER A 1 1162 ? 356.281 220.922 265.928 1.00 31.10 1155 SER A C 1
ATOM 4005 O O . SER A 1 1162 ? 357.139 221.451 265.210 1.00 31.10 1155 SER A O 1
ATOM 4008 N N . CYS A 1 1163 ? 355.362 221.632 266.586 1.00 35.75 1156 CYS A N 1
ATOM 4009 C CA . CYS A 1 1163 ? 355.240 223.060 266.338 1.00 35.75 1156 CYS A CA 1
ATOM 4010 C C . CYS A 1 1163 ? 356.547 223.775 266.638 1.00 35.75 1156 CYS A C 1
ATOM 4011 O O . CYS A 1 1163 ? 357.051 224.533 265.799 1.00 35.75 1156 CYS A O 1
ATOM 4014 N N . ILE A 1 1164 ? 357.152 223.490 267.794 1.00 36.79 1157 ILE A N 1
ATOM 4015 C CA . ILE A 1 1164 ? 358.369 224.212 268.144 1.00 36.79 1157 ILE A CA 1
ATOM 4016 C C . ILE A 1 1164 ? 359.463 223.897 267.139 1.00 36.79 1157 ILE A C 1
ATOM 4017 O O . ILE A 1 1164 ? 360.253 224.775 266.769 1.00 36.79 1157 ILE A O 1
ATOM 4022 N N . TYR A 1 1165 ? 359.483 222.665 266.625 1.00 38.21 1158 TYR A N 1
ATOM 4023 C CA . TYR A 1 1165 ? 360.455 222.326 265.596 1.00 38.21 1158 TYR A CA 1
ATOM 4024 C C . TYR A 1 1165 ? 360.300 223.250 264.400 1.00 38.21 1158 TYR A C 1
ATOM 4025 O O . TYR A 1 1165 ? 361.266 223.888 263.963 1.00 38.21 1158 TYR A O 1
ATOM 4034 N N . ALA A 1 1166 ? 359.066 223.405 263.914 1.00 40.28 1159 ALA A N 1
ATOM 4035 C CA . ALA A 1 1166 ? 358.845 224.228 262.734 1.00 40.28 1159 ALA A CA 1
ATOM 4036 C C . ALA A 1 1166 ? 359.208 225.680 262.995 1.00 40.28 1159 ALA A C 1
ATOM 4037 O O . ALA A 1 1166 ? 359.373 226.458 262.049 1.00 40.28 1159 ALA A O 1
ATOM 4039 N N . GLN A 1 1167 ? 359.340 226.065 264.264 1.00 42.46 1160 GLN A N 1
ATOM 4040 C CA . GLN A 1 1167 ? 359.681 227.448 264.564 1.00 42.46 1160 GLN A CA 1
ATOM 4041 C C . GLN A 1 1167 ? 361.189 227.643 264.647 1.00 42.46 1160 GLN A C 1
ATOM 4042 O O . GLN A 1 1167 ? 361.690 228.739 264.378 1.00 42.46 1160 GLN A O 1
ATOM 4048 N N . VAL A 1 1168 ? 361.934 226.593 264.994 1.00 49.25 1161 VAL A N 1
ATOM 4049 C CA . VAL A 1 1168 ? 363.353 226.784 265.272 1.00 49.25 1161 VAL A CA 1
ATOM 4050 C C . VAL A 1 1168 ? 364.266 226.224 264.187 1.00 49.25 1161 VAL A C 1
ATOM 4051 O O . VAL A 1 1168 ? 365.430 226.640 264.099 1.00 49.25 1161 VAL A O 1
ATOM 4055 N N . SER A 1 1169 ? 363.780 225.313 263.353 1.00 57.58 1162 SER A N 1
ATOM 4056 C CA . SER A 1 1169 ? 364.594 224.696 262.318 1.00 57.58 1162 SER A CA 1
ATOM 4057 C C . SER A 1 1169 ? 364.073 225.076 260.940 1.00 57.58 1162 SER A C 1
ATOM 4058 O O . SER A 1 1169 ? 362.874 224.967 260.664 1.00 57.58 1162 SER A O 1
ATOM 4061 N N . GLU A 1 1170 ? 364.986 225.513 260.076 1.00 91.61 1163 GLU A N 1
ATOM 4062 C CA . GLU A 1 1170 ? 364.668 225.919 258.709 1.00 91.61 1163 GLU A CA 1
ATOM 4063 C C . GLU A 1 1170 ? 365.540 225.101 257.761 1.00 91.61 1163 GLU A C 1
ATOM 4064 O O . GLU A 1 1170 ? 366.731 225.381 257.601 1.00 91.61 1163 GLU A O 1
ATOM 4070 N N . ASN A 1 1171 ? 364.946 224.076 257.151 1.00 104.71 1164 ASN A N 1
ATOM 4071 C CA . ASN A 1 1171 ? 365.633 223.274 256.147 1.00 104.71 1164 ASN A CA 1
ATOM 4072 C C . ASN A 1 1171 ? 364.974 223.396 254.780 1.00 104.71 1164 ASN A C 1
ATOM 4073 O O . ASN A 1 1171 ? 365.636 223.804 253.821 1.00 104.71 1164 ASN A O 1
ATOM 4078 N N . GLN A 1 1172 ? 363.680 223.077 254.671 1.00 107.42 1165 GLN A N 1
ATOM 4079 C CA . GLN A 1 1172 ? 362.914 223.129 253.428 1.00 107.42 1165 GLN A CA 1
ATOM 4080 C C . GLN A 1 1172 ? 363.665 222.451 252.286 1.00 107.42 1165 GLN A C 1
ATOM 4081 O O . GLN A 1 1172 ? 364.152 223.134 251.375 1.00 107.42 1165 GLN A O 1
ATOM 4087 N N . PRO A 1 1173 ? 363.790 221.120 252.302 1.00 99.14 1166 PRO A N 1
ATOM 4088 C CA . PRO A 1 1173 ? 364.536 220.443 251.226 1.00 99.14 1166 PRO A CA 1
ATOM 4089 C C . PRO A 1 1173 ? 363.944 220.665 249.846 1.00 99.14 1166 PRO A C 1
ATOM 4090 O O . PRO A 1 1173 ? 364.695 220.716 248.864 1.00 99.14 1166 PRO A O 1
ATOM 4094 N N . SER A 1 1174 ? 362.621 220.778 249.744 1.00 82.64 1167 SER A N 1
ATOM 4095 C CA . SER A 1 1174 ? 361.869 221.056 248.523 1.00 82.64 1167 SER A CA 1
ATOM 4096 C C . SER A 1 1174 ? 361.907 219.909 247.521 1.00 82.64 1167 SER A C 1
ATOM 4097 O O . SER A 1 1174 ? 361.200 219.971 246.510 1.00 82.64 1167 SER A O 1
ATOM 4100 N N . GLU A 1 1175 ? 362.683 218.856 247.770 1.00 73.24 1168 GLU A N 1
ATOM 4101 C CA . GLU A 1 1175 ? 362.740 217.737 246.840 1.00 73.24 1168 GLU A CA 1
ATOM 4102 C C . GLU A 1 1175 ? 361.637 216.723 247.086 1.00 73.24 1168 GLU A C 1
ATOM 4103 O O . GLU A 1 1175 ? 361.051 216.209 246.128 1.00 73.24 1168 GLU A O 1
ATOM 4109 N N . HIS A 1 1176 ? 361.346 216.425 248.352 1.00 59.59 1169 HIS A N 1
ATOM 4110 C CA . HIS A 1 1176 ? 360.226 215.548 248.668 1.00 59.59 1169 HIS A CA 1
ATOM 4111 C C . HIS A 1 1176 ? 358.909 216.179 248.240 1.00 59.59 1169 HIS A C 1
ATOM 4112 O O . HIS A 1 1176 ? 358.032 215.501 247.690 1.00 59.59 1169 HIS A O 1
ATOM 4119 N N . ASP A 1 1177 ? 358.762 217.487 248.466 1.00 62.05 1170 ASP A N 1
ATOM 4120 C CA . ASP A 1 1177 ? 357.598 218.199 247.954 1.00 62.05 1170 ASP A CA 1
ATOM 4121 C C . ASP A 1 1177 ? 357.564 218.168 246.433 1.00 62.05 1170 ASP A C 1
ATOM 4122 O O . ASP A 1 1177 ? 356.491 218.043 245.834 1.00 62.05 1170 ASP A O 1
ATOM 4127 N N . ASP A 1 1178 ? 358.726 218.292 245.788 1.00 57.40 1171 ASP A N 1
ATOM 4128 C CA . ASP A 1 1178 ? 358.760 218.229 244.331 1.00 57.40 1171 ASP A CA 1
ATOM 4129 C C . ASP A 1 1178 ? 358.272 216.881 243.824 1.00 57.40 1171 ASP A C 1
ATOM 4130 O O . ASP A 1 1178 ? 357.483 216.819 242.876 1.00 57.40 1171 ASP A O 1
ATOM 4135 N N . VAL A 1 1179 ? 358.723 215.789 244.441 1.00 41.63 1172 VAL A N 1
ATOM 4136 C CA . VAL A 1 1179 ? 358.271 214.469 244.013 1.00 41.63 1172 VAL A CA 1
ATOM 4137 C C . VAL A 1 1179 ? 356.775 214.314 244.255 1.00 41.63 1172 VAL A C 1
ATOM 4138 O O . VAL A 1 1179 ? 356.036 213.838 243.381 1.00 41.63 1172 VAL A O 1
ATOM 4142 N N . ALA A 1 1180 ? 356.302 214.734 245.432 1.00 41.67 1173 ALA A N 1
ATOM 4143 C CA . ALA A 1 1180 ? 354.888 214.586 245.757 1.00 41.67 1173 ALA A CA 1
ATOM 4144 C C . ALA A 1 1180 ? 354.011 215.405 244.820 1.00 41.67 1173 ALA A C 1
ATOM 4145 O O . ALA A 1 1180 ? 352.899 214.988 244.482 1.00 41.67 1173 ALA A O 1
ATOM 4147 N N . LYS A 1 1181 ? 354.486 216.578 244.398 1.00 40.22 1174 LYS A N 1
ATOM 4148 C CA . LYS A 1 1181 ? 353.711 217.396 243.474 1.00 40.22 1174 LYS A CA 1
ATOM 4149 C C . LYS A 1 1181 ? 353.752 216.829 242.062 1.00 40.22 1174 LYS A C 1
ATOM 4150 O O . LYS A 1 1181 ? 352.728 216.799 241.371 1.00 40.22 1174 LYS A O 1
ATOM 4156 N N . ALA A 1 1182 ? 354.925 216.374 241.614 1.00 37.63 1175 ALA A N 1
ATOM 4157 C CA . ALA A 1 1182 ? 355.046 215.841 240.262 1.00 37.63 1175 ALA A CA 1
ATOM 4158 C C . ALA A 1 1182 ? 354.187 214.604 240.077 1.00 37.63 1175 ALA A C 1
ATOM 4159 O O . ALA A 1 1182 ? 353.459 214.488 239.087 1.00 37.63 1175 ALA A O 1
ATOM 4161 N N . PHE A 1 1183 ? 354.251 213.671 241.018 1.00 31.68 1176 PHE A N 1
ATOM 4162 C CA . PHE A 1 1183 ? 353.494 212.438 240.890 1.00 31.68 1176 PHE A CA 1
ATOM 4163 C C . PHE A 1 1183 ? 352.116 212.523 241.527 1.00 31.68 1176 PHE A C 1
ATOM 4164 O O . PHE A 1 1183 ? 351.378 211.535 241.495 1.00 31.68 1176 PHE A O 1
ATOM 4172 N N . MET A 1 1184 ? 351.752 213.682 242.077 1.00 38.08 1177 MET A N 1
ATOM 4173 C CA . MET A 1 1184 ? 350.448 213.922 242.696 1.00 38.08 1177 MET A CA 1
ATOM 4174 C C . MET A 1 1184 ? 350.024 212.748 243.576 1.00 38.08 1177 MET A C 1
ATOM 4175 O O . MET A 1 1184 ? 349.020 212.076 243.339 1.00 38.08 1177 MET A O 1
ATOM 4180 N N . LEU A 1 1185 ? 350.834 212.503 244.603 1.00 37.94 1178 LEU A N 1
ATOM 4181 C CA . LEU A 1 1185 ? 350.563 211.444 245.562 1.00 37.94 1178 LEU A CA 1
ATOM 4182 C C . LEU A 1 1185 ? 349.649 211.892 246.689 1.00 37.94 1178 LEU A C 1
ATOM 4183 O O . LEU A 1 1185 ? 349.171 211.048 247.455 1.00 37.94 1178 LEU A O 1
ATOM 4188 N N . LEU A 1 1186 ? 349.395 213.190 246.802 1.00 54.37 1179 LEU A N 1
ATOM 4189 C CA . LEU A 1 1186 ? 348.590 213.752 247.874 1.00 54.37 1179 LEU A CA 1
ATOM 4190 C C . LEU A 1 1186 ? 347.213 214.138 247.348 1.00 54.37 1179 LEU A C 1
ATOM 4191 O O . LEU A 1 1186 ? 347.096 214.770 246.295 1.00 54.37 1179 LEU A O 1
ATOM 4196 N N . ASP A 1 1187 ? 346.172 213.753 248.091 1.00 56.72 1180 ASP A N 1
ATOM 4197 C CA . ASP A 1 1187 ? 344.805 213.919 247.604 1.00 56.72 1180 ASP A CA 1
ATOM 4198 C C . ASP A 1 1187 ? 344.428 215.388 247.455 1.00 56.72 1180 ASP A C 1
ATOM 4199 O O . ASP A 1 1187 ? 343.753 215.768 246.490 1.00 56.72 1180 ASP A O 1
ATOM 4204 N N . SER A 1 1188 ? 344.832 216.228 248.409 1.00 64.56 1181 SER A N 1
ATOM 4205 C CA . SER A 1 1188 ? 344.517 217.650 248.306 1.00 64.56 1181 SER A CA 1
ATOM 4206 C C . SER A 1 1188 ? 345.172 218.269 247.077 1.00 64.56 1181 SER A C 1
ATOM 4207 O O . SER A 1 1188 ? 344.548 219.061 246.363 1.00 64.56 1181 SER A O 1
ATOM 4210 N N . ASP A 1 1189 ? 346.426 217.907 246.804 1.00 66.08 1182 ASP A N 1
ATOM 4211 C CA . ASP A 1 1189 ? 347.084 218.400 245.599 1.00 66.08 1182 ASP A CA 1
ATOM 4212 C C . ASP A 1 1189 ? 346.397 217.880 244.344 1.00 66.08 1182 ASP A C 1
ATOM 4213 O O . ASP A 1 1189 ? 346.326 218.585 243.332 1.00 66.08 1182 ASP A O 1
ATOM 4218 N N . ILE A 1 1190 ? 345.903 216.640 244.383 1.00 65.69 1183 ILE A N 1
ATOM 4219 C CA . ILE A 1 1190 ? 345.178 216.093 243.239 1.00 65.69 1183 ILE A CA 1
ATOM 4220 C C . ILE A 1 1190 ? 343.928 216.918 242.967 1.00 65.69 1183 ILE A C 1
ATOM 4221 O O . ILE A 1 1190 ? 343.638 217.284 241.823 1.00 65.69 1183 ILE A O 1
ATOM 4226 N N . HIS A 1 1191 ? 343.174 217.230 244.021 1.00 69.58 1184 HIS A N 1
ATOM 4227 C CA . HIS A 1 1191 ? 341.964 218.024 243.842 1.00 69.58 1184 HIS A CA 1
ATOM 4228 C C . HIS A 1 1191 ? 342.287 219.462 243.456 1.00 69.58 1184 HIS A C 1
ATOM 4229 O O . HIS A 1 1191 ? 341.448 220.146 242.859 1.00 69.58 1184 HIS A O 1
ATOM 4236 N N . LEU A 1 1192 ? 343.480 219.945 243.807 1.00 70.56 1185 LEU A N 1
ATOM 4237 C CA . LEU A 1 1192 ? 343.887 221.283 243.388 1.00 70.56 1185 LEU A CA 1
ATOM 4238 C C . LEU A 1 1192 ? 344.270 221.320 241.912 1.00 70.56 1185 LEU A C 1
ATOM 4239 O O . LEU A 1 1192 ? 343.912 222.262 241.196 1.00 70.56 1185 LEU A O 1
ATOM 4244 N N . LYS A 1 1193 ? 345.002 220.310 241.441 1.00 67.70 1186 LYS A N 1
ATOM 4245 C CA . LYS A 1 1193 ? 345.509 220.292 240.075 1.00 67.70 1186 LYS A CA 1
ATOM 4246 C C . LYS A 1 1193 ? 344.544 219.671 239.076 1.00 67.70 1186 LYS A C 1
ATOM 4247 O O . LYS A 1 1193 ? 344.861 219.621 237.882 1.00 67.70 1186 LYS A O 1
ATOM 4253 N N . THR A 1 1194 ? 343.394 219.182 239.524 1.00 67.76 1187 THR A N 1
ATOM 4254 C CA . THR A 1 1194 ? 342.433 218.573 238.613 1.00 67.76 1187 THR A CA 1
ATOM 4255 C C . THR A 1 1194 ? 341.275 219.524 238.324 1.00 67.76 1187 THR A C 1
ATOM 4256 O O . THR A 1 1194 ? 341.329 220.313 237.381 1.00 67.76 1187 THR A O 1
ATOM 4260 N N . LYS A 1 1313 ? 346.256 228.811 252.016 1.00 107.51 1306 LYS A N 1
ATOM 4261 C CA . LYS A 1 1313 ? 347.040 227.585 252.090 1.00 107.51 1306 LYS A CA 1
ATOM 4262 C C . LYS A 1 1313 ? 346.303 226.503 252.874 1.00 107.51 1306 LYS A C 1
ATOM 4263 O O . LYS A 1 1313 ? 345.217 226.734 253.399 1.00 107.51 1306 LYS A O 1
ATOM 4269 N N . ILE A 1 1314 ? 346.900 225.315 252.945 1.00 94.91 1307 ILE A N 1
ATOM 4270 C CA . ILE A 1 1314 ? 346.303 224.220 253.696 1.00 94.91 1307 ILE A CA 1
ATOM 4271 C C . ILE A 1 1314 ? 346.588 224.412 255.180 1.00 94.91 1307 ILE A C 1
ATOM 4272 O O . ILE A 1 1314 ? 347.658 224.900 255.568 1.00 94.91 1307 ILE A O 1
ATOM 4277 N N . ARG A 1 1315 ? 345.621 224.049 256.019 1.00 81.35 1308 ARG A N 1
ATOM 4278 C CA . ARG A 1 1315 ? 345.744 224.198 257.463 1.00 81.35 1308 ARG A CA 1
ATOM 4279 C C . ARG A 1 1315 ? 346.135 222.868 258.096 1.00 81.35 1308 ARG A C 1
ATOM 4280 O O . ARG A 1 1315 ? 345.532 221.832 257.798 1.00 81.35 1308 ARG A O 1
ATOM 4288 N N . ASN A 1 1316 ? 347.138 222.900 258.970 1.00 56.65 1309 ASN A N 1
ATOM 4289 C CA . ASN A 1 1316 ? 347.594 221.698 259.649 1.00 56.65 1309 ASN A CA 1
ATOM 4290 C C . ASN A 1 1316 ? 346.666 221.344 260.810 1.00 56.65 1309 ASN A C 1
ATOM 4291 O O . ASN A 1 1316 ? 345.817 222.133 261.229 1.00 56.65 1309 ASN A O 1
ATOM 4296 N N . VAL A 1 1317 ? 346.839 220.127 261.330 1.00 38.57 1310 VAL A N 1
ATOM 4297 C CA . VAL A 1 1317 ? 346.042 219.685 262.471 1.00 38.57 1310 VAL A CA 1
ATOM 4298 C C . VAL A 1 1317 ? 346.412 220.476 263.719 1.00 38.57 1310 VAL A C 1
ATOM 4299 O O . VAL A 1 1317 ? 345.540 220.924 264.470 1.00 38.57 1310 VAL A O 1
ATOM 4303 N N . PHE A 1 1318 ? 347.706 220.658 263.960 1.00 37.30 1311 PHE A N 1
ATOM 4304 C CA . PHE A 1 1318 ? 348.190 221.432 265.094 1.00 37.30 1311 PHE A CA 1
ATOM 4305 C C . PHE A 1 1318 ? 348.670 222.790 264.606 1.00 37.30 1311 PHE A C 1
ATOM 4306 O O . PHE A 1 1318 ? 349.552 222.868 263.746 1.00 37.30 1311 PHE A O 1
ATOM 4314 N N . GLU A 1 1319 ? 348.097 223.856 265.158 1.00 40.43 1312 GLU A N 1
ATOM 4315 C CA . GLU A 1 1319 ? 348.445 225.220 264.766 1.00 40.43 1312 GLU A CA 1
ATOM 4316 C C . GLU A 1 1319 ? 348.672 226.049 266.025 1.00 40.43 1312 GLU A C 1
ATOM 4317 O O . GLU A 1 1319 ? 347.718 226.424 266.711 1.00 40.43 1312 GLU A O 1
ATOM 4323 N N . HIS A 1 1320 ? 349.935 226.327 266.328 1.00 35.84 1313 HIS A N 1
ATOM 4324 C CA . HIS A 1 1320 ? 350.314 227.199 267.428 1.00 35.84 1313 HIS A CA 1
ATOM 4325 C C . HIS A 1 1320 ? 351.200 228.311 266.889 1.00 35.84 1313 HIS A C 1
ATOM 4326 O O . HIS A 1 1320 ? 352.067 228.069 266.044 1.00 35.84 1313 HIS A O 1
ATOM 4333 N N . ARG A 1 1321 ? 350.985 229.527 267.375 1.00 41.57 1314 ARG A N 1
ATOM 4334 C CA . ARG A 1 1321 ? 351.792 230.672 266.983 1.00 41.57 1314 ARG A CA 1
ATOM 4335 C C . ARG A 1 1321 ? 352.715 231.077 268.122 1.00 41.57 1314 ARG A C 1
ATOM 4336 O O . ARG A 1 1321 ? 352.413 230.874 269.299 1.00 41.57 1314 ARG A O 1
ATOM 4344 N N . PHE A 1 1322 ? 353.857 231.650 267.756 1.00 39.99 1315 PHE A N 1
ATOM 4345 C CA . PHE A 1 1322 ? 354.849 232.106 268.718 1.00 39.99 1315 PHE A CA 1
ATOM 4346 C C . PHE A 1 1322 ? 355.087 233.593 268.515 1.00 39.99 1315 PHE A C 1
ATOM 4347 O O . PHE A 1 1322 ? 355.353 234.035 267.394 1.00 39.99 1315 PHE A O 1
ATOM 4355 N N . GLU A 1 1323 ? 354.989 234.358 269.598 1.00 45.34 1316 GLU A N 1
ATOM 4356 C CA . GLU A 1 1323 ? 355.123 235.805 269.531 1.00 45.34 1316 GLU A CA 1
ATOM 4357 C C . GLU A 1 1323 ? 356.167 236.378 270.473 1.00 45.34 1316 GLU A C 1
ATOM 4358 O O . GLU A 1 1323 ? 356.374 237.596 270.456 1.00 45.34 1316 GLU A O 1
ATOM 4364 N N . ASN A 1 1324 ? 356.821 235.561 271.292 1.00 47.82 1317 ASN A N 1
ATOM 4365 C CA . ASN A 1 1324 ? 357.792 236.030 272.269 1.00 47.82 1317 ASN A CA 1
ATOM 4366 C C . ASN A 1 1324 ? 359.064 235.191 272.233 1.00 47.82 1317 ASN A C 1
ATOM 4367 O O . ASN A 1 1324 ? 359.653 234.884 273.269 1.00 47.82 1317 ASN A O 1
ATOM 4372 N N . LEU A 1 1325 ? 359.513 234.816 271.040 1.00 55.30 1318 LEU A N 1
ATOM 4373 C CA . LEU A 1 1325 ? 360.704 233.994 270.875 1.00 55.30 1318 LEU A CA 1
ATOM 4374 C C . LEU A 1 1325 ? 361.796 234.780 270.161 1.00 55.30 1318 LEU A C 1
ATOM 4375 O O . LEU A 1 1325 ? 361.521 235.525 269.215 1.00 55.30 1318 LEU A O 1
ATOM 4380 N N . ASN A 1 1326 ? 363.035 234.610 270.618 1.00 77.26 1319 ASN A N 1
ATOM 4381 C CA . ASN A 1 1326 ? 364.191 235.303 270.062 1.00 77.26 1319 ASN A CA 1
ATOM 4382 C C . ASN A 1 1326 ? 365.066 234.311 269.308 1.00 77.26 1319 ASN A C 1
ATOM 4383 O O . ASN A 1 1326 ? 365.453 233.275 269.859 1.00 77.26 1319 ASN A O 1
ATOM 4388 N N . SER A 1 1327 ? 365.391 234.643 268.058 1.00 95.19 1320 SER A N 1
ATOM 4389 C CA . SER A 1 1327 ? 366.084 233.731 267.155 1.00 95.19 1320 SER A CA 1
ATOM 4390 C C . SER A 1 1327 ? 367.598 233.745 267.319 1.00 95.19 1320 SER A C 1
ATOM 4391 O O . SER A 1 1327 ? 368.282 232.976 266.634 1.00 95.19 1320 SER A O 1
ATOM 4394 N N . ASN A 1 1328 ? 368.138 234.589 268.195 1.00 100.48 1321 ASN A N 1
ATOM 4395 C CA . ASN A 1 1328 ? 369.578 234.675 268.403 1.00 100.48 1321 ASN A CA 1
ATOM 4396 C C . ASN A 1 1328 ? 370.100 233.643 269.393 1.00 100.48 1321 ASN A C 1
ATOM 4397 O O . ASN A 1 1328 ? 371.319 233.518 269.551 1.00 100.48 1321 ASN A O 1
ATOM 4399 N N . CYS A 1 1329 ? 369.216 232.901 270.053 1.00 94.82 1322 CYS A N 1
ATOM 4400 C CA . CYS A 1 1329 ? 369.590 231.918 271.062 1.00 94.82 1322 CYS A CA 1
ATOM 4401 C C . CYS A 1 1329 ? 368.989 230.560 270.731 1.00 94.82 1322 CYS A C 1
ATOM 4402 O O . CYS A 1 1329 ? 368.445 229.868 271.596 1.00 94.82 1322 CYS A O 1
ATOM 4405 N N . CYS A 1 1330 ? 369.080 230.157 269.464 1.00 83.15 1323 CYS A N 1
ATOM 4406 C CA . CYS A 1 1330 ? 368.419 228.936 269.019 1.00 83.15 1323 CYS A CA 1
ATOM 4407 C C . CYS A 1 1330 ? 369.156 227.682 269.474 1.00 83.15 1323 CYS A C 1
ATOM 4408 O O . CYS A 1 1330 ? 368.520 226.674 269.803 1.00 83.15 1323 CYS A O 1
ATOM 4411 N N . ASP A 1 1331 ? 370.489 227.743 269.527 1.00 78.24 1324 ASP A N 1
ATOM 4412 C CA . ASP A 1 1331 ? 371.305 226.533 269.589 1.00 78.24 1324 ASP A CA 1
ATOM 4413 C C . ASP A 1 1331 ? 370.903 225.631 270.751 1.00 78.24 1324 ASP A C 1
ATOM 4414 O O . ASP A 1 1331 ? 370.648 224.435 270.558 1.00 78.24 1324 ASP A O 1
ATOM 4419 N N . GLU A 1 1332 ? 370.821 226.186 271.965 1.00 74.74 1325 GLU A N 1
ATOM 4420 C CA . GLU A 1 1332 ? 370.509 225.348 273.120 1.00 74.74 1325 GLU A CA 1
ATOM 4421 C C . GLU A 1 1332 ? 369.143 224.695 272.972 1.00 74.74 1325 GLU A C 1
ATOM 4422 O O . GLU A 1 1332 ? 368.969 223.523 273.330 1.00 74.74 1325 GLU A O 1
ATOM 4428 N N . LEU A 1 1333 ? 368.167 225.428 272.427 1.00 61.88 1326 LEU A N 1
ATOM 4429 C CA . LEU A 1 1333 ? 366.874 224.822 272.130 1.00 61.88 1326 LEU A CA 1
ATOM 4430 C C . LEU A 1 1333 ? 367.060 223.548 271.324 1.00 61.88 1326 LEU A C 1
ATOM 4431 O O . LEU A 1 1333 ? 366.546 222.484 271.691 1.00 61.88 1326 LEU A O 1
ATOM 4436 N N . LYS A 1 1334 ? 367.843 223.636 270.246 1.00 63.20 1327 LYS A N 1
ATOM 4437 C CA . LYS A 1 1334 ? 368.115 222.469 269.419 1.00 63.20 1327 LYS A CA 1
ATOM 4438 C C . LYS A 1 1334 ? 368.594 221.311 270.276 1.00 63.20 1327 LYS A C 1
ATOM 4439 O O . LYS A 1 1334 ? 368.085 220.189 270.164 1.00 63.20 1327 LYS A O 1
ATOM 4445 N N . SER A 1 1335 ? 369.536 221.585 271.183 1.00 59.26 1328 SER A N 1
ATOM 4446 C CA . SER A 1 1335 ? 370.057 220.533 272.046 1.00 59.26 1328 SER A CA 1
ATOM 4447 C C . SER A 1 1335 ? 368.917 219.810 272.741 1.00 59.26 1328 SER A C 1
ATOM 4448 O O . SER A 1 1335 ? 368.784 218.584 272.632 1.00 59.26 1328 SER A O 1
ATOM 4451 N N . ALA A 1 1336 ? 368.030 220.572 273.385 1.00 53.50 1329 ALA A N 1
ATOM 4452 C CA . ALA A 1 1336 ? 366.901 219.968 274.081 1.00 53.50 1329 ALA A CA 1
ATOM 4453 C C . ALA A 1 1336 ? 366.107 219.079 273.140 1.00 53.50 1329 ALA A C 1
ATOM 4454 O O . ALA A 1 1336 ? 365.836 217.911 273.448 1.00 53.50 1329 ALA A O 1
ATOM 4456 N N . LEU A 1 1337 ? 365.789 219.597 271.950 1.00 50.07 1330 LEU A N 1
ATOM 4457 C CA . LEU A 1 1337 ? 365.021 218.810 270.995 1.00 50.07 1330 LEU A CA 1
ATOM 4458 C C . LEU A 1 1337 ? 365.730 217.504 270.681 1.00 50.07 1330 LEU A C 1
ATOM 4459 O O . LEU A 1 1337 ? 365.110 216.433 270.711 1.00 50.07 1330 LEU A O 1
ATOM 4464 N N . ASN A 1 1338 ? 367.043 217.564 270.441 1.00 50.89 1331 ASN A N 1
ATOM 4465 C CA . ASN A 1 1338 ? 367.788 216.348 270.146 1.00 50.89 1331 ASN A CA 1
ATOM 4466 C C . ASN A 1 1338 ? 367.595 215.326 271.252 1.00 50.89 1331 ASN A C 1
ATOM 4467 O O . ASN A 1 1338 ? 367.324 214.148 270.987 1.00 50.89 1331 ASN A O 1
ATOM 4472 N N . ASP A 1 1339 ? 367.674 215.780 272.506 1.00 49.11 1332 ASP A N 1
ATOM 4473 C CA . ASP A 1 1339 ? 367.473 214.876 273.630 1.00 49.11 1332 ASP A CA 1
ATOM 4474 C C . ASP A 1 1339 ? 366.139 214.160 273.498 1.00 49.11 1332 ASP A C 1
ATOM 4475 O O . ASP A 1 1339 ? 366.075 212.925 273.535 1.00 49.11 1332 ASP A O 1
ATOM 4480 N N . VAL A 1 1340 ? 365.073 214.927 273.254 1.00 45.33 1333 VAL A N 1
ATOM 4481 C CA . VAL A 1 1340 ? 363.748 214.334 273.125 1.00 45.33 1333 VAL A CA 1
ATOM 4482 C C . VAL A 1 1340 ? 363.756 213.279 272.034 1.00 45.33 1333 VAL A C 1
ATOM 4483 O O . VAL A 1 1340 ? 363.211 212.181 272.205 1.00 45.33 1333 VAL A O 1
ATOM 4487 N N . GLN A 1 1341 ? 364.417 213.575 270.912 1.00 44.70 1334 GLN A N 1
ATOM 4488 C CA . GLN A 1 1341 ? 364.418 212.633 269.803 1.00 44.70 1334 GLN A CA 1
ATOM 4489 C C . GLN A 1 1341 ? 365.060 211.318 270.215 1.00 44.70 1334 GLN A C 1
ATOM 4490 O O . GLN A 1 1341 ? 364.559 210.241 269.871 1.00 44.70 1334 GLN A O 1
ATOM 4496 N N . GLU A 1 1342 ? 366.149 211.384 270.985 1.00 48.11 1335 GLU A N 1
ATOM 4497 C CA . GLU A 1 1342 ? 366.784 210.154 271.441 1.00 48.11 1335 GLU A CA 1
ATOM 4498 C C . GLU A 1 1342 ? 365.823 209.342 272.294 1.00 48.11 1335 GLU A C 1
ATOM 4499 O O . GLU A 1 1342 ? 365.796 208.107 272.215 1.00 48.11 1335 GLU A O 1
ATOM 4505 N N . GLU A 1 1343 ? 364.992 210.027 273.082 1.00 44.41 1336 GLU A N 1
ATOM 4506 C CA . GLU A 1 1343 ? 364.013 209.332 273.907 1.00 44.41 1336 GLU A CA 1
ATOM 4507 C C . GLU A 1 1343 ? 363.061 208.503 273.057 1.00 44.41 1336 GLU A C 1
ATOM 4508 O O . GLU A 1 1343 ? 362.582 207.454 273.505 1.00 44.41 1336 GLU A O 1
ATOM 4514 N N . PHE A 1 1344 ? 362.800 208.940 271.821 1.00 40.42 1337 PHE A N 1
ATOM 4515 C CA . PHE A 1 1344 ? 361.900 208.194 270.948 1.00 40.42 1337 PHE A CA 1
ATOM 4516 C C . PHE A 1 1344 ? 362.421 206.793 270.673 1.00 40.42 1337 PHE A C 1
ATOM 4517 O O . PHE A 1 1344 ? 361.630 205.878 270.423 1.00 40.42 1337 PHE A O 1
ATOM 4525 N N . LYS A 1 1345 ? 363.739 206.600 270.713 1.00 43.15 1338 LYS A N 1
ATOM 4526 C CA . LYS A 1 1345 ? 364.277 205.267 270.480 1.00 43.15 1338 LYS A CA 1
ATOM 4527 C C . LYS A 1 1345 ? 363.900 204.302 271.594 1.00 43.15 1338 LYS A C 1
ATOM 4528 O O . LYS A 1 1345 ? 363.847 203.091 271.358 1.00 43.15 1338 LYS A O 1
ATOM 4534 N N . GLU A 1 1346 ? 363.614 204.807 272.793 1.00 42.59 1339 GLU A N 1
ATOM 4535 C CA . GLU A 1 1346 ? 363.343 203.946 273.936 1.00 42.59 1339 GLU A CA 1
ATOM 4536 C C . GLU A 1 1346 ? 361.865 203.635 274.127 1.00 42.59 1339 GLU A C 1
ATOM 4537 O O . GLU A 1 1346 ? 361.526 202.862 275.029 1.00 42.59 1339 GLU A O 1
ATOM 4543 N N . VAL A 1 1347 ? 360.982 204.203 273.311 1.00 38.14 1340 VAL A N 1
ATOM 4544 C CA . VAL A 1 1347 ? 359.549 204.091 273.551 1.00 38.14 1340 VAL A CA 1
ATOM 4545 C C . VAL A 1 1347 ? 358.826 203.643 272.286 1.00 38.14 1340 VAL A C 1
ATOM 4546 O O . VAL A 1 1347 ? 357.594 203.553 272.263 1.00 38.14 1340 VAL A O 1
ATOM 4550 N N . GLN A 1 1348 ? 359.582 203.331 271.231 1.00 38.09 1341 GLN A N 1
ATOM 4551 C CA . GLN A 1 1348 ? 358.945 203.062 269.946 1.00 38.09 1341 GLN A CA 1
ATOM 4552 C C . GLN A 1 1348 ? 358.132 201.773 269.958 1.00 38.09 1341 GLN A C 1
ATOM 4553 O O . GLN A 1 1348 ? 357.137 201.674 269.234 1.00 38.09 1341 GLN A O 1
ATOM 4559 N N . ASP A 1 1349 ? 358.527 200.778 270.755 1.00 35.18 1342 ASP A N 1
ATOM 4560 C CA . ASP A 1 1349 ? 357.765 199.532 270.787 1.00 35.18 1342 ASP A CA 1
ATOM 4561 C C . ASP A 1 1349 ? 356.363 199.752 271.338 1.00 35.18 1342 ASP A C 1
ATOM 4562 O O . ASP A 1 1349 ? 355.380 199.225 270.798 1.00 35.18 1342 ASP A O 1
ATOM 4567 N N . ASP A 1 1350 ? 356.247 200.537 272.407 1.00 34.13 1343 ASP A N 1
ATOM 4568 C CA . ASP A 1 1350 ? 354.935 200.824 272.971 1.00 34.13 1343 ASP A CA 1
ATOM 4569 C C . ASP A 1 1350 ? 354.080 201.615 271.989 1.00 34.13 1343 ASP A C 1
ATOM 4570 O O . ASP A 1 1350 ? 352.874 201.367 271.860 1.00 34.13 1343 ASP A O 1
ATOM 4575 N N . LEU A 1 1351 ? 354.686 202.577 271.291 1.00 32.16 1344 LEU A N 1
ATOM 4576 C CA . LEU A 1 1351 ? 353.941 203.340 270.299 1.00 32.16 1344 LEU A CA 1
ATOM 4577 C C . LEU A 1 1351 ? 353.446 202.444 269.173 1.00 32.16 1344 LEU A C 1
ATOM 4578 O O . LEU A 1 1351 ? 352.306 202.584 268.715 1.00 32.16 1344 LEU A O 1
ATOM 4583 N N . GLU A 1 1352 ? 354.281 201.512 268.715 1.00 34.46 1345 GLU A N 1
ATOM 4584 C CA . GLU A 1 1352 ? 353.834 200.582 267.685 1.00 34.46 1345 GLU A CA 1
ATOM 4585 C C . GLU A 1 1352 ? 352.682 199.728 268.194 1.00 34.46 1345 GLU A C 1
ATOM 4586 O O . GLU A 1 1352 ? 351.721 199.459 267.459 1.00 34.46 1345 GLU A O 1
ATOM 4592 N N . GLN A 1 1353 ? 352.753 199.305 269.456 1.00 32.23 1346 GLN A N 1
ATOM 4593 C CA . GLN A 1 1353 ? 351.678 198.494 270.015 1.00 32.23 1346 GLN A CA 1
ATOM 4594 C C . GLN A 1 1353 ? 350.365 199.269 270.065 1.00 32.23 1346 GLN A C 1
ATOM 4595 O O . GLN A 1 1353 ? 349.302 198.728 269.729 1.00 32.23 1346 GLN A O 1
ATOM 4601 N N . ILE A 1 1354 ? 350.411 200.539 270.472 1.00 28.01 1347 ILE A N 1
ATOM 4602 C CA . ILE A 1 1354 ? 349.158 201.289 270.542 1.00 28.01 1347 ILE A CA 1
ATOM 4603 C C . ILE A 1 1354 ? 348.646 201.617 269.143 1.00 28.01 1347 ILE A C 1
ATOM 4604 O O . ILE A 1 1354 ? 347.431 201.698 268.929 1.00 28.01 1347 ILE A O 1
ATOM 4609 N N . LEU A 1 1355 ? 349.541 201.809 268.169 1.00 27.29 1348 LEU A N 1
ATOM 4610 C CA . LEU A 1 1355 ? 349.085 201.982 266.793 1.00 27.29 1348 LEU A CA 1
ATOM 4611 C C . LEU A 1 1355 ? 348.350 200.742 266.308 1.00 27.29 1348 LEU A C 1
ATOM 4612 O O . LEU A 1 1355 ? 347.287 200.841 265.680 1.00 27.29 1348 LEU A O 1
ATOM 4617 N N . GLU A 1 1356 ? 348.896 199.561 266.606 1.00 28.86 1349 GLU A N 1
ATOM 4618 C CA . GLU A 1 1356 ? 348.211 198.324 266.248 1.00 28.86 1349 GLU A CA 1
ATOM 4619 C C . GLU A 1 1356 ? 346.849 198.237 266.922 1.00 28.86 1349 GLU A C 1
ATOM 4620 O O . GLU A 1 1356 ? 345.863 197.831 266.295 1.00 28.86 1349 GLU A O 1
ATOM 4626 N N . ALA A 1 1357 ? 346.773 198.617 268.199 1.00 24.95 1350 ALA A N 1
ATOM 4627 C CA . ALA A 1 1357 ? 345.497 198.556 268.906 1.00 24.95 1350 ALA A CA 1
ATOM 4628 C C . ALA A 1 1357 ? 344.465 199.489 268.281 1.00 24.95 1350 ALA A C 1
ATOM 4629 O O . ALA A 1 1357 ? 343.301 199.109 268.098 1.00 24.95 1350 ALA A O 1
ATOM 4631 N N . VAL A 1 1358 ? 344.872 200.712 267.943 1.00 22.10 1351 VAL A N 1
ATOM 4632 C CA . VAL A 1 1358 ? 343.930 201.666 267.363 1.00 22.10 1351 VAL A CA 1
ATOM 4633 C C . VAL A 1 1358 ? 343.465 201.190 265.994 1.00 22.10 1351 VAL A C 1
ATOM 4634 O O . VAL A 1 1358 ? 342.288 201.334 265.638 1.00 22.10 1351 VAL A O 1
ATOM 4638 N N . ASP A 1 1359 ? 344.376 200.624 265.198 1.00 24.92 1352 ASP A N 1
ATOM 4639 C CA . ASP A 1 1359 ? 343.973 200.093 263.899 1.00 24.92 1352 ASP A CA 1
ATOM 4640 C C . ASP A 1 1359 ? 342.990 198.939 264.058 1.00 24.92 1352 ASP A C 1
ATOM 4641 O O . ASP A 1 1359 ? 342.026 198.824 263.291 1.00 24.92 1352 ASP A O 1
ATOM 4646 N N . PHE A 1 1360 ? 343.219 198.075 265.050 1.00 21.24 1353 PHE A N 1
ATOM 4647 C CA . PHE A 1 1360 ? 342.269 197.005 265.335 1.00 21.24 1353 PHE A CA 1
ATOM 4648 C C . PHE A 1 1360 ? 340.898 197.568 265.679 1.00 21.24 1353 PHE A C 1
ATOM 4649 O O . PHE A 1 1360 ? 339.873 197.045 265.228 1.00 21.24 1353 PHE A O 1
ATOM 4657 N N . ALA A 1 1361 ? 340.859 198.627 266.488 1.00 22.33 1354 ALA A N 1
ATOM 4658 C CA . ALA A 1 1361 ? 339.578 199.229 266.848 1.00 22.33 1354 ALA A CA 1
ATOM 4659 C C . ALA A 1 1361 ? 338.869 199.802 265.628 1.00 22.33 1354 ALA A C 1
ATOM 4660 O O . ALA A 1 1361 ? 337.658 199.611 265.453 1.00 22.33 1354 ALA A O 1
ATOM 4662 N N . ASN A 1 1362 ? 339.612 200.507 264.772 1.00 18.88 1355 ASN A N 1
ATOM 4663 C CA . ASN A 1 1362 ? 339.009 201.090 263.577 1.00 18.88 1355 ASN A CA 1
ATOM 4664 C C . ASN A 1 1362 ? 338.452 200.010 262.664 1.00 18.88 1355 ASN A C 1
ATOM 4665 O O . ASN A 1 1362 ? 337.358 200.157 262.111 1.00 18.88 1355 ASN A O 1
ATOM 4670 N N . GLN A 1 1363 ? 339.192 198.916 262.495 1.00 22.93 1356 GLN A N 1
ATOM 4671 C CA . GLN A 1 1363 ? 338.712 197.826 261.656 1.00 22.93 1356 GLN A CA 1
ATOM 4672 C C . GLN A 1 1363 ? 337.492 197.149 262.267 1.00 22.93 1356 GLN A C 1
ATOM 4673 O O . GLN A 1 1363 ? 336.564 196.770 261.547 1.00 22.93 1356 GLN A O 1
ATOM 4679 N N . LYS A 1 1364 ? 337.474 196.986 263.591 1.00 21.89 1357 LYS A N 1
ATOM 4680 C CA . LYS A 1 1364 ? 336.350 196.323 264.244 1.00 21.89 1357 LYS A CA 1
ATOM 4681 C C . LYS A 1 1364 ? 335.087 197.169 264.199 1.00 21.89 1357 LYS A C 1
ATOM 4682 O O . LYS A 1 1364 ? 333.978 196.626 264.218 1.00 21.89 1357 LYS A O 1
ATOM 4688 N N . ALA A 1 1365 ? 335.231 198.492 264.140 1.00 21.15 1358 ALA A N 1
ATOM 4689 C CA . ALA A 1 1365 ? 334.058 199.359 264.169 1.00 21.15 1358 ALA A CA 1
ATOM 4690 C C . ALA A 1 1365 ? 333.125 199.152 262.983 1.00 21.15 1358 ALA A C 1
ATOM 4691 O O . ALA A 1 1365 ? 331.955 199.532 263.065 1.00 21.15 1358 ALA A O 1
ATOM 4693 N N . LEU A 1 1366 ? 333.606 198.577 261.883 1.00 22.34 1359 LEU A N 1
ATOM 4694 C CA . LEU A 1 1366 ? 332.820 198.465 260.661 1.00 22.34 1359 LEU A CA 1
ATOM 4695 C C . LEU A 1 1366 ? 332.213 197.083 260.460 1.00 22.34 1359 LEU A C 1
ATOM 4696 O O . LEU A 1 1366 ? 331.699 196.801 259.375 1.00 22.34 1359 LEU A O 1
ATOM 4701 N N . GLN A 1 1367 ? 332.268 196.213 261.459 1.00 27.23 1360 GLN A N 1
ATOM 4702 C CA . GLN A 1 1367 ? 331.718 194.863 261.359 1.00 27.23 1360 GLN A CA 1
ATOM 4703 C C . GLN A 1 1367 ? 330.505 194.778 262.278 1.00 27.23 1360 GLN A C 1
ATOM 4704 O O . GLN A 1 1367 ? 330.643 194.537 263.480 1.00 27.23 1360 GLN A O 1
ATOM 4710 N N . VAL A 1 1368 ? 329.317 194.957 261.705 1.00 27.79 1361 VAL A N 1
ATOM 4711 C CA . VAL A 1 1368 ? 328.097 195.074 262.493 1.00 27.79 1361 VAL A CA 1
ATOM 4712 C C . VAL A 1 1368 ? 327.084 194.021 262.070 1.00 27.79 1361 VAL A C 1
ATOM 4713 O O . VAL A 1 1368 ? 325.964 193.985 262.588 1.00 27.79 1361 VAL A O 1
ATOM 4717 N N . THR A 1 1369 ? 327.463 193.159 261.127 1.00 31.43 1362 THR A N 1
ATOM 4718 C CA . THR A 1 1369 ? 326.516 192.179 260.607 1.00 31.43 1362 THR A CA 1
ATOM 4719 C C . THR A 1 1369 ? 326.065 191.200 261.685 1.00 31.43 1362 THR A C 1
ATOM 4720 O O . THR A 1 1369 ? 324.875 190.874 261.777 1.00 31.43 1362 THR A O 1
ATOM 4724 N N . GLU A 1 1370 ? 326.997 190.720 262.509 1.00 34.94 1363 GLU A N 1
ATOM 4725 C CA . GLU A 1 1370 ? 326.644 189.707 263.498 1.00 34.94 1363 GLU A CA 1
ATOM 4726 C C . GLU A 1 1370 ? 325.763 190.283 264.597 1.00 34.94 1363 GLU A C 1
ATOM 4727 O O . GLU A 1 1370 ? 324.837 189.614 265.070 1.00 34.94 1363 GLU A O 1
ATOM 4733 N N . GLU A 1 1371 ? 326.029 191.521 265.016 1.00 32.92 1364 GLU A N 1
ATOM 4734 C CA . GLU A 1 1371 ? 325.187 192.148 266.029 1.00 32.92 1364 GLU A CA 1
ATOM 4735 C C . GLU A 1 1371 ? 323.759 192.306 265.529 1.00 32.92 1364 GLU A C 1
ATOM 4736 O O . GLU A 1 1371 ? 322.801 192.009 266.253 1.00 32.92 1364 GLU A O 1
ATOM 4742 N N . ARG A 1 1372 ? 323.596 192.759 264.285 1.00 22.87 1365 ARG A N 1
ATOM 4743 C CA . ARG A 1 1372 ? 322.261 192.916 263.724 1.00 22.87 1365 ARG A CA 1
ATOM 4744 C C . ARG A 1 1372 ? 321.557 191.575 263.585 1.00 22.87 1365 ARG A C 1
ATOM 4745 O O . ARG A 1 1372 ? 320.357 191.465 263.861 1.00 22.87 1365 ARG A O 1
ATOM 4753 N N . LEU A 1 1373 ? 322.280 190.545 263.146 1.00 26.16 1366 LEU A N 1
ATOM 4754 C CA . LEU A 1 1373 ? 321.665 189.228 263.031 1.00 26.16 1366 LEU A CA 1
ATOM 4755 C C . LEU A 1 1373 ? 321.204 188.723 264.391 1.00 26.16 1366 LEU A C 1
ATOM 4756 O O . LEU A 1 1373 ? 320.110 188.163 264.513 1.00 26.16 1366 LEU A O 1
ATOM 4761 N N . ALA A 1 1374 ? 322.024 188.914 265.427 1.00 32.38 1367 ALA A N 1
ATOM 4762 C CA . ALA A 1 1374 ? 321.632 188.484 266.766 1.00 32.38 1367 ALA A CA 1
ATOM 4763 C C . ALA A 1 1374 ? 320.399 189.238 267.245 1.00 32.38 1367 ALA A C 1
ATOM 4764 O O . ALA A 1 1374 ? 319.474 188.643 267.812 1.00 32.38 1367 ALA A O 1
ATOM 4766 N N . VAL A 1 1375 ? 320.359 190.553 267.010 1.00 26.80 1368 VAL A N 1
ATOM 4767 C CA . VAL A 1 1375 ? 319.207 191.347 267.432 1.00 26.80 1368 VAL A CA 1
ATOM 4768 C C . VAL A 1 1375 ? 317.944 190.854 266.741 1.00 26.80 1368 VAL A C 1
ATOM 4769 O O . VAL A 1 1375 ? 316.904 190.657 267.378 1.00 26.80 1368 VAL A O 1
ATOM 4773 N N . LEU A 1 1376 ? 318.017 190.637 265.425 1.00 25.73 1369 LEU A N 1
ATOM 4774 C CA . LEU A 1 1376 ? 316.838 190.199 264.683 1.00 25.73 1369 LEU A CA 1
ATOM 4775 C C . LEU A 1 1376 ? 316.396 188.805 265.102 1.00 25.73 1369 LEU A C 1
ATOM 4776 O O . LEU A 1 1376 ? 315.196 188.524 265.162 1.00 25.73 1369 LEU A O 1
ATOM 4781 N N . GLU A 1 1377 ? 317.346 187.911 265.373 1.00 29.78 1370 GLU A N 1
ATOM 4782 C CA . GLU A 1 1377 ? 316.980 186.546 265.728 1.00 29.78 1370 GLU A CA 1
ATOM 4783 C C . GLU A 1 1377 ? 316.451 186.462 267.152 1.00 29.78 1370 GLU A C 1
ATOM 4784 O O . GLU A 1 1377 ? 315.707 185.534 267.489 1.00 29.78 1370 GLU A O 1
ATOM 4790 N N . SER A 1 1378 ? 316.821 187.420 268.007 1.00 27.20 1371 SER A N 1
ATOM 4791 C CA . SER A 1 1378 ? 316.440 187.338 269.413 1.00 27.20 1371 SER A CA 1
ATOM 4792 C C . SER A 1 1378 ? 314.937 187.411 269.633 1.00 27.20 1371 SER A C 1
ATOM 4793 O O . SER A 1 1378 ? 314.459 186.984 270.689 1.00 27.20 1371 SER A O 1
ATOM 4796 N N . PHE A 1 1379 ? 314.181 187.931 268.670 1.00 27.74 1372 PHE A N 1
ATOM 4797 C CA . PHE A 1 1379 ? 312.748 188.131 268.820 1.00 27.74 1372 PHE A CA 1
ATOM 4798 C C . PHE A 1 1379 ? 311.945 186.920 268.374 1.00 27.74 1372 PHE A C 1
ATOM 4799 O O . PHE A 1 1379 ? 310.713 186.980 268.340 1.00 27.74 1372 PHE A O 1
ATOM 4807 N N . ASN A 1 1380 ? 312.621 185.828 268.020 1.00 33.14 1373 ASN A N 1
ATOM 4808 C CA . ASN A 1 1380 ? 311.940 184.648 267.503 1.00 33.14 1373 ASN A CA 1
ATOM 4809 C C . ASN A 1 1380 ? 311.010 184.035 268.540 1.00 33.14 1373 ASN A C 1
ATOM 4810 O O . ASN A 1 1380 ? 309.900 183.608 268.207 1.00 33.14 1373 ASN A O 1
ATOM 4815 N N . ASP A 1 1381 ? 311.444 183.978 269.792 1.00 40.77 1374 ASP A N 1
ATOM 4816 C CA . ASP A 1 1381 ? 310.639 183.448 270.881 1.00 40.77 1374 ASP A CA 1
ATOM 4817 C C . ASP A 1 1381 ? 310.250 184.588 271.810 1.00 40.77 1374 ASP A C 1
ATOM 4818 O O . ASP A 1 1381 ? 311.116 185.315 272.305 1.00 40.77 1374 ASP A O 1
ATOM 4823 N N . MET A 1 1382 ? 308.950 184.733 272.053 1.00 42.27 1375 MET A N 1
ATOM 4824 C CA . MET A 1 1382 ? 308.432 185.823 272.867 1.00 42.27 1375 MET A CA 1
ATOM 4825 C C . MET A 1 1382 ? 308.517 185.548 274.362 1.00 42.27 1375 MET A C 1
ATOM 4826 O O . MET A 1 1382 ? 308.084 186.390 275.155 1.00 42.27 1375 MET A O 1
ATOM 4831 N N . ASP A 1 1383 ? 309.045 184.395 274.768 1.00 45.51 1376 ASP A N 1
ATOM 4832 C CA . ASP A 1 1383 ? 309.164 184.073 276.183 1.00 45.51 1376 ASP A CA 1
ATOM 4833 C C . ASP A 1 1383 ? 310.369 184.724 276.847 1.00 45.51 1376 ASP A C 1
ATOM 4834 O O . ASP A 1 1383 ? 310.415 184.782 278.079 1.00 45.51 1376 ASP A O 1
ATOM 4839 N N . ASP A 1 1384 ? 311.333 185.219 276.073 1.00 42.84 1377 ASP A N 1
ATOM 4840 C CA . ASP A 1 1384 ? 312.582 185.739 276.617 1.00 42.84 1377 ASP A CA 1
ATOM 4841 C C . ASP A 1 1384 ? 312.778 187.213 276.281 1.00 42.84 1377 ASP A C 1
ATOM 4842 O O . ASP A 1 1384 ? 313.910 187.680 276.147 1.00 42.84 1377 ASP A O 1
ATOM 4844 N N . VAL A 1 1385 ? 311.688 187.961 276.155 1.00 34.53 1378 VAL A N 1
ATOM 4845 C CA . VAL A 1 1385 ? 311.750 189.376 275.823 1.00 34.53 1378 VAL A CA 1
ATOM 4846 C C . VAL A 1 1385 ? 311.034 190.161 276.909 1.00 34.53 1378 VAL A C 1
ATOM 4847 O O . VAL A 1 1385 ? 310.024 189.717 277.462 1.00 34.53 1378 VAL A O 1
ATOM 4851 N N . ILE A 1 1386 ? 311.579 191.330 277.230 1.00 31.17 1379 ILE A N 1
ATOM 4852 C CA . ILE A 1 1386 ? 311.030 192.214 278.242 1.00 31.17 1379 ILE A CA 1
ATOM 4853 C C . ILE A 1 1386 ? 310.971 193.625 277.670 1.00 31.17 1379 ILE A C 1
ATOM 4854 O O . ILE A 1 1386 ? 311.479 193.901 276.580 1.00 31.17 1379 ILE A O 1
ATOM 4859 N N . ILE A 1 1387 ? 310.339 194.522 278.415 1.00 27.85 1380 ILE A N 1
ATOM 4860 C CA . ILE A 1 1387 ? 310.303 195.939 278.086 1.00 27.85 1380 ILE A CA 1
ATOM 4861 C C . ILE A 1 1387 ? 310.889 196.701 279.262 1.00 27.85 1380 ILE A C 1
ATOM 4862 O O . ILE A 1 1387 ? 310.431 196.544 280.399 1.00 27.85 1380 ILE A O 1
ATOM 4867 N N . SER A 1 1388 ? 311.903 197.513 278.993 1.00 31.87 1381 SER A N 1
ATOM 4868 C CA . SER A 1 1388 ? 312.595 198.267 280.025 1.00 31.87 1381 SER A CA 1
ATOM 4869 C C . SER A 1 1388 ? 312.346 199.753 279.823 1.00 31.87 1381 SER A C 1
ATOM 4870 O O . SER A 1 1388 ? 312.582 200.286 278.733 1.00 31.87 1381 SER A O 1
ATOM 4873 N N . GLU A 1 1389 ? 311.862 200.415 280.875 1.00 34.89 1382 GLU A N 1
ATOM 4874 C CA . GLU A 1 1389 ? 311.669 201.859 280.876 1.00 34.89 1382 GLU A CA 1
ATOM 4875 C C . GLU A 1 1389 ? 312.662 202.553 281.798 1.00 34.89 1382 GLU A C 1
ATOM 4876 O O . GLU A 1 1389 ? 312.435 203.697 282.202 1.00 34.89 1382 GLU A O 1
ATOM 4882 N N . LYS A 1 1390 ? 313.753 201.877 282.146 1.00 39.01 1383 LYS A N 1
ATOM 4883 C CA . LYS A 1 1390 ? 314.716 202.404 283.100 1.00 39.01 1383 LYS A CA 1
ATOM 4884 C C . LYS A 1 1390 ? 315.820 203.225 282.450 1.00 39.01 1383 LYS A C 1
ATOM 4885 O O . LYS A 1 1390 ? 316.596 203.863 283.168 1.00 39.01 1383 LYS A O 1
ATOM 4891 N N . GLU A 1 1391 ? 315.911 203.233 281.124 1.00 35.34 1384 GLU A N 1
ATOM 4892 C CA . GLU A 1 1391 ? 316.987 203.912 280.417 1.00 35.34 1384 GLU A CA 1
ATOM 4893 C C . GLU A 1 1391 ? 316.422 205.071 279.612 1.00 35.34 1384 GLU A C 1
ATOM 4894 O O . GLU A 1 1391 ? 315.446 204.902 278.877 1.00 35.34 1384 GLU A O 1
ATOM 4900 N N . LYS A 1 1392 ? 317.038 206.238 279.750 1.00 31.28 1385 LYS A N 1
ATOM 4901 C CA . LYS A 1 1392 ? 316.620 207.449 279.052 1.00 31.28 1385 LYS A CA 1
ATOM 4902 C C . LYS A 1 1392 ? 317.546 207.622 277.854 1.00 31.28 1385 LYS A C 1
ATOM 4903 O O . LYS A 1 1392 ? 318.603 208.247 277.954 1.00 31.28 1385 LYS A O 1
ATOM 4909 N N . PHE A 1 1393 ? 317.144 207.065 276.713 1.00 27.27 1386 PHE A N 1
ATOM 4910 C CA . PHE A 1 1393 ? 317.963 207.106 275.511 1.00 27.27 1386 PHE A CA 1
ATOM 4911 C C . PHE A 1 1393 ? 317.571 208.228 274.563 1.00 27.27 1386 PHE A C 1
ATOM 4912 O O . PHE A 1 1393 ? 318.094 208.287 273.448 1.00 27.27 1386 PHE A O 1
ATOM 4920 N N . ILE A 1 1394 ? 316.664 209.112 274.970 1.00 26.08 1387 ILE A N 1
ATOM 4921 C CA . ILE A 1 1394 ? 316.353 210.326 274.222 1.00 26.08 1387 ILE A CA 1
ATOM 4922 C C . ILE A 1 1394 ? 316.370 211.492 275.196 1.00 26.08 1387 ILE A C 1
ATOM 4923 O O . ILE A 1 1394 ? 315.737 211.427 276.256 1.00 26.08 1387 ILE A O 1
ATOM 4928 N N . GLU A 1 1395 ? 317.088 212.552 274.845 1.00 29.19 1388 GLU A N 1
ATOM 4929 C CA . GLU A 1 1395 ? 317.171 213.737 275.679 1.00 29.19 1388 GLU A CA 1
ATOM 4930 C C . GLU A 1 1395 ? 316.956 214.980 274.832 1.00 29.19 1388 GLU A C 1
ATOM 4931 O O . GLU A 1 1395 ? 317.227 214.970 273.629 1.00 29.19 1388 GLU A O 1
ATOM 4937 N N . PRO A 1 1396 ? 316.450 216.058 275.428 1.00 29.45 1389 PRO A N 1
ATOM 4938 C CA . PRO A 1 1396 ? 316.256 217.294 274.663 1.00 29.45 1389 PRO A CA 1
ATOM 4939 C C . PRO A 1 1396 ? 317.582 217.873 274.207 1.00 29.45 1389 PRO A C 1
ATOM 4940 O O . PRO A 1 1396 ? 318.612 217.716 274.862 1.00 29.45 1389 PRO A O 1
ATOM 4944 N N . LEU A 1 1397 ? 317.548 218.548 273.061 1.00 33.64 1390 LEU A N 1
ATOM 4945 C CA . LEU A 1 1397 ? 318.732 219.197 272.519 1.00 33.64 1390 LEU A CA 1
ATOM 4946 C C . LEU A 1 1397 ? 318.618 220.715 272.545 1.00 33.64 1390 LEU A C 1
ATOM 4947 O O . LEU A 1 1397 ? 319.457 221.377 273.160 1.00 33.64 1390 LEU A O 1
ATOM 4952 N N . GLU A 1 1398 ? 317.593 221.288 271.912 1.00 42.03 1391 GLU A N 1
ATOM 4953 C CA . GLU A 1 1398 ? 317.526 222.745 271.857 1.00 42.03 1391 GLU A CA 1
ATOM 4954 C C . GLU A 1 1398 ? 316.193 223.196 271.281 1.00 42.03 1391 GLU A C 1
ATOM 4955 O O . GLU A 1 1398 ? 315.673 222.576 270.357 1.00 42.03 1391 GLU A O 1
ATOM 4961 N N . SER A 1 1399 ? 315.665 224.295 271.811 1.00 51.91 1392 SER A N 1
ATOM 4962 C CA . SER A 1 1399 ? 314.455 224.912 271.282 1.00 51.91 1392 SER A CA 1
ATOM 4963 C C . SER A 1 1399 ? 314.843 226.128 270.449 1.00 51.91 1392 SER A C 1
ATOM 4964 O O . SER A 1 1399 ? 315.563 227.009 270.928 1.00 51.91 1392 SER A O 1
ATOM 4967 N N . GLY A 1 1400 ? 314.369 226.174 269.203 1.00 56.44 1393 GLY A N 1
ATOM 4968 C CA . GLY A 1 1400 ? 314.732 227.237 268.297 1.00 56.44 1393 GLY A CA 1
ATOM 4969 C C . GLY A 1 1400 ? 313.538 227.728 267.501 1.00 56.44 1393 GLY A C 1
ATOM 4970 O O . GLY A 1 1400 ? 312.482 227.094 267.450 1.00 56.44 1393 GLY A O 1
ATOM 4971 N N . HIS A 1 1401 ? 313.734 228.881 266.869 1.00 60.00 1394 HIS A N 1
ATOM 4972 C CA . HIS A 1 1401 ? 312.715 229.555 266.069 1.00 60.00 1394 HIS A CA 1
ATOM 4973 C C . HIS A 1 1401 ? 313.244 229.649 264.641 1.00 60.00 1394 HIS A C 1
ATOM 4974 O O . HIS A 1 1401 ? 313.953 230.595 264.290 1.00 60.00 1394 HIS A O 1
ATOM 4981 N N . PHE A 1 1402 ? 312.901 228.661 263.816 1.00 55.17 1395 PHE A N 1
ATOM 4982 C CA . PHE A 1 1402 ? 313.427 228.573 262.460 1.00 55.17 1395 PHE A CA 1
ATOM 4983 C C . PHE A 1 1402 ? 312.355 228.715 261.392 1.00 55.17 1395 PHE A C 1
ATOM 4984 O O . PHE A 1 1402 ? 312.504 229.537 260.480 1.00 55.17 1395 PHE A O 1
ATOM 4992 N N . LEU A 1 1403 ? 311.280 227.938 261.471 1.00 54.13 1396 LEU A N 1
ATOM 4993 C CA . LEU A 1 1403 ? 310.243 227.956 260.442 1.00 54.13 1396 LEU A CA 1
ATOM 4994 C C . LEU A 1 1403 ? 309.440 229.251 260.471 1.00 54.13 1396 LEU A C 1
ATOM 4995 O O . LEU A 1 1403 ? 309.287 229.873 261.519 1.00 54.13 1396 LEU A O 1
ATOM 5000 N N . LYS A 1 1423 ? 291.559 214.226 264.997 1.00 61.81 1416 LYS A N 1
ATOM 5001 C CA . LYS A 1 1423 ? 292.602 215.072 264.433 1.00 61.81 1416 LYS A CA 1
ATOM 5002 C C . LYS A 1 1423 ? 293.660 214.227 263.726 1.00 61.81 1416 LYS A C 1
ATOM 5003 O O . LYS A 1 1423 ? 293.821 213.044 264.023 1.00 61.81 1416 LYS A O 1
ATOM 5009 N N . ILE A 1 1424 ? 294.370 214.840 262.784 1.00 54.21 1417 ILE A N 1
ATOM 5010 C CA . ILE A 1 1424 ? 295.471 214.203 262.073 1.00 54.21 1417 ILE A CA 1
ATOM 5011 C C . ILE A 1 1424 ? 296.733 215.002 262.360 1.00 54.21 1417 ILE A C 1
ATOM 5012 O O . ILE A 1 1424 ? 296.748 216.229 262.198 1.00 54.21 1417 ILE A O 1
ATOM 5017 N N . ARG A 1 1425 ? 297.790 214.313 262.788 1.00 47.94 1418 ARG A N 1
ATOM 5018 C CA . ARG A 1 1425 ? 299.064 214.952 263.084 1.00 47.94 1418 ARG A CA 1
ATOM 5019 C C . ARG A 1 1425 ? 300.153 214.610 262.077 1.00 47.94 1418 ARG A C 1
ATOM 5020 O O . ARG A 1 1425 ? 301.319 214.948 262.305 1.00 47.94 1418 ARG A O 1
ATOM 5028 N N . GLU A 1 1426 ? 299.806 213.954 260.973 1.00 45.20 1419 GLU A N 1
ATOM 5029 C CA . GLU A 1 1426 ? 300.779 213.620 259.935 1.00 45.20 1419 GLU A CA 1
ATOM 5030 C C . GLU A 1 1426 ? 300.810 214.745 258.900 1.00 45.20 1419 GLU A C 1
ATOM 5031 O O . GLU A 1 1426 ? 300.283 214.644 257.793 1.00 45.20 1419 GLU A O 1
ATOM 5037 N N . LEU A 1 1427 ? 301.448 215.847 259.294 1.00 44.40 1420 LEU A N 1
ATOM 5038 C CA . LEU A 1 1427 ? 301.466 217.062 258.490 1.00 44.40 1420 LEU A CA 1
ATOM 5039 C C . LEU A 1 1427 ? 302.862 217.460 258.027 1.00 44.40 1420 LEU A C 1
ATOM 5040 O O . LEU A 1 1427 ? 303.014 218.520 257.410 1.00 44.40 1420 LEU A O 1
ATOM 5045 N N . SER A 1 1428 ? 303.884 216.657 258.308 1.00 39.17 1421 SER A N 1
ATOM 5046 C CA . SER A 1 1428 ? 305.235 217.026 257.911 1.00 39.17 1421 SER A CA 1
ATOM 5047 C C . SER A 1 1428 ? 306.088 215.775 257.788 1.00 39.17 1421 SER A C 1
ATOM 5048 O O . SER A 1 1428 ? 305.867 214.789 258.493 1.00 39.17 1421 SER A O 1
ATOM 5051 N N . ASP A 1 1429 ? 307.064 215.830 256.884 1.00 38.01 1422 ASP A N 1
ATOM 5052 C CA . ASP A 1 1429 ? 307.989 214.717 256.710 1.00 38.01 1422 ASP A CA 1
ATOM 5053 C C . ASP A 1 1429 ? 309.242 215.208 255.999 1.00 38.01 1422 ASP A C 1
ATOM 5054 O O . ASP A 1 1429 ? 309.340 216.369 255.594 1.00 38.01 1422 ASP A O 1
ATOM 5059 N N . ILE A 1 1430 ? 310.208 214.298 255.852 1.00 37.66 1423 ILE A N 1
ATOM 5060 C CA . ILE A 1 1430 ? 311.531 214.630 255.343 1.00 37.66 1423 ILE A CA 1
ATOM 5061 C C . ILE A 1 1430 ? 311.901 213.695 254.197 1.00 37.66 1423 ILE A C 1
ATOM 5062 O O . ILE A 1 1430 ? 311.437 212.556 254.112 1.00 37.66 1423 ILE A O 1
ATOM 5067 N N . ILE A 1 1431 ? 312.740 214.208 253.297 1.00 39.10 1424 ILE A N 1
ATOM 5068 C CA . ILE A 1 1431 ? 313.301 213.434 252.197 1.00 39.10 1424 ILE A CA 1
ATOM 5069 C C . ILE A 1 1431 ? 314.781 213.769 252.091 1.00 39.10 1424 ILE A C 1
ATOM 5070 O O . ILE A 1 1431 ? 315.196 214.915 252.289 1.00 39.10 1424 ILE A O 1
ATOM 5075 N N . LYS A 1 1432 ? 315.581 212.754 251.783 1.00 39.85 1425 LYS A N 1
ATOM 5076 C CA . LYS A 1 1432 ? 317.018 212.899 251.624 1.00 39.85 1425 LYS A CA 1
ATOM 5077 C C . LYS A 1 1432 ? 317.368 213.137 250.162 1.00 39.85 1425 LYS A C 1
ATOM 5078 O O . LYS A 1 1432 ? 316.706 212.629 249.256 1.00 39.85 1425 LYS A O 1
ATOM 5084 N N . LEU A 1 1433 ? 318.428 213.906 249.941 1.00 43.57 1426 LEU A N 1
ATOM 5085 C CA . LEU A 1 1433 ? 318.919 214.195 248.605 1.00 43.57 1426 LEU A CA 1
ATOM 5086 C C . LEU A 1 1433 ? 320.275 213.533 248.401 1.00 43.57 1426 LEU A C 1
ATOM 5087 O O . LEU A 1 1433 ? 320.895 213.035 249.343 1.00 43.57 1426 LEU A O 1
ATOM 5092 N N . ASP A 1 1434 ? 320.727 213.518 247.145 1.00 43.72 1427 ASP A N 1
ATOM 5093 C CA . ASP A 1 1434 ? 321.970 212.823 246.820 1.00 43.72 1427 ASP A CA 1
ATOM 5094 C C . ASP A 1 1434 ? 323.179 213.493 247.456 1.00 43.72 1427 ASP A C 1
ATOM 5095 O O . ASP A 1 1434 ? 324.051 212.814 248.010 1.00 43.72 1427 ASP A O 1
ATOM 5100 N N . ASP A 1 1435 ? 323.255 214.819 247.391 1.00 45.25 1428 ASP A N 1
ATOM 5101 C CA . ASP A 1 1435 ? 324.432 215.522 247.884 1.00 45.25 1428 ASP A CA 1
ATOM 5102 C C . ASP A 1 1435 ? 324.390 215.785 249.383 1.00 45.25 1428 ASP A C 1
ATOM 5103 O O . ASP A 1 1435 ? 325.210 216.564 249.879 1.00 45.25 1428 ASP A O 1
ATOM 5108 N N . GLY A 1 1436 ? 323.467 215.164 250.114 1.00 44.88 1429 GLY A N 1
ATOM 5109 C CA . GLY A 1 1436 ? 323.400 215.293 251.552 1.00 44.88 1429 GLY A CA 1
ATOM 5110 C C . GLY A 1 1436 ? 322.419 216.327 252.057 1.00 44.88 1429 GLY A C 1
ATOM 5111 O O . GLY A 1 1436 ? 322.087 216.309 253.247 1.00 44.88 1429 GLY A O 1
ATOM 5112 N N . THR A 1 1437 ? 321.947 217.220 251.195 1.00 45.61 1430 THR A N 1
ATOM 5113 C CA . THR A 1 1437 ? 320.962 218.211 251.598 1.00 45.61 1430 THR A CA 1
ATOM 5114 C C . THR A 1 1437 ? 319.636 217.528 251.914 1.00 45.61 1430 THR A C 1
ATOM 5115 O O . THR A 1 1437 ? 319.380 216.400 251.486 1.00 45.61 1430 THR A O 1
ATOM 5119 N N . GLU A 1 1438 ? 318.793 218.206 252.690 1.00 43.66 1431 GLU A N 1
ATOM 5120 C CA . GLU A 1 1438 ? 317.530 217.628 253.133 1.00 43.66 1431 GLU A CA 1
ATOM 5121 C C . GLU A 1 1438 ? 316.361 218.497 252.694 1.00 43.66 1431 GLU A C 1
ATOM 5122 O O . GLU A 1 1438 ? 316.469 219.728 252.657 1.00 43.66 1431 GLU A O 1
ATOM 5128 N N . LEU A 1 1439 ? 315.242 217.848 252.366 1.00 41.62 1432 LEU A N 1
ATOM 5129 C CA . LEU A 1 1439 ? 314.024 218.525 251.943 1.00 41.62 1432 LEU A CA 1
ATOM 5130 C C . LEU A 1 1439 ? 312.899 218.209 252.917 1.00 41.62 1432 LEU A C 1
ATOM 5131 O O . LEU A 1 1439 ? 312.537 217.045 253.096 1.00 41.62 1432 LEU A O 1
ATOM 5136 N N . LEU A 1 1440 ? 312.334 219.247 253.525 1.00 42.46 1433 LEU A N 1
ATOM 5137 C CA . LEU A 1 1440 ? 311.243 219.122 254.480 1.00 42.46 1433 LEU A CA 1
ATOM 5138 C C . LEU A 1 1440 ? 309.949 219.526 253.792 1.00 42.46 1433 LEU A C 1
ATOM 5139 O O . LEU A 1 1440 ? 309.848 220.639 253.266 1.00 42.46 1433 LEU A O 1
ATOM 5144 N N . VAL A 1 1441 ? 308.968 218.629 253.790 1.00 44.65 1434 VAL A N 1
ATOM 5145 C CA . VAL A 1 1441 ? 307.665 218.889 253.189 1.00 44.65 1434 VAL A CA 1
ATOM 5146 C C . VAL A 1 1441 ? 306.646 219.042 254.307 1.00 44.65 1434 VAL A C 1
ATOM 5147 O O . VAL A 1 1441 ? 306.621 218.238 255.249 1.00 44.65 1434 VAL A O 1
ATOM 5151 N N . LEU A 1 1442 ? 305.814 220.079 254.219 1.00 49.61 1435 LEU A N 1
ATOM 5152 C CA . LEU A 1 1442 ? 304.809 220.295 255.251 1.00 49.61 1435 LEU A CA 1
ATOM 5153 C C . LEU A 1 1442 ? 303.575 220.964 254.660 1.00 49.61 1435 LEU A C 1
ATOM 5154 O O . LEU A 1 1442 ? 303.594 221.510 253.549 1.00 49.61 1435 LEU A O 1
ATOM 5159 N N . ILE A 1 1443 ? 302.492 220.897 255.429 1.00 56.61 1436 ILE A N 1
ATOM 5160 C CA . ILE A 1 1443 ? 301.166 221.384 255.072 1.00 56.61 1436 ILE A CA 1
ATOM 5161 C C . ILE A 1 1443 ? 300.945 222.700 255.814 1.00 56.61 1436 ILE A C 1
ATOM 5162 O O . ILE A 1 1443 ? 300.834 222.698 257.048 1.00 56.61 1436 ILE A O 1
ATOM 5167 N N . PRO A 1 1444 ? 300.862 223.833 255.125 1.00 66.72 1437 PRO A N 1
ATOM 5168 C CA . PRO A 1 1444 ? 300.681 225.104 255.828 1.00 66.72 1437 PRO A CA 1
ATOM 5169 C C . PRO A 1 1444 ? 299.269 225.239 256.374 1.00 66.72 1437 PRO A C 1
ATOM 5170 O O . PRO A 1 1444 ? 298.330 224.578 255.928 1.00 66.72 1437 PRO A O 1
ATOM 5174 N N . GLU A 1 1445 ? 299.133 226.114 257.368 1.00 75.24 1438 GLU A N 1
ATOM 5175 C CA . GLU A 1 1445 ? 297.846 226.381 257.995 1.00 75.24 1438 GLU A CA 1
ATOM 5176 C C . GLU A 1 1445 ? 297.087 227.521 257.338 1.00 75.24 1438 GLU A C 1
ATOM 5177 O O . GLU A 1 1445 ? 295.859 227.453 257.233 1.00 75.24 1438 GLU A O 1
ATOM 5183 N N . SER A 1 1446 ? 297.790 228.568 256.898 1.00 81.01 1439 SER A N 1
ATOM 5184 C CA . SER A 1 1446 ? 297.120 229.729 256.320 1.00 81.01 1439 SER A CA 1
ATOM 5185 C C . SER A 1 1446 ? 296.439 229.380 255.003 1.00 81.01 1439 SER A C 1
ATOM 5186 O O . SER A 1 1446 ? 295.256 229.682 254.804 1.00 81.01 1439 SER A O 1
ATOM 5189 N N . ILE A 1 1447 ? 297.168 228.744 254.091 1.00 82.37 1440 ILE A N 1
ATOM 5190 C CA . ILE A 1 1447 ? 296.637 228.329 252.798 1.00 82.37 1440 ILE A CA 1
ATOM 5191 C C . ILE A 1 1447 ? 296.735 226.817 252.720 1.00 82.37 1440 ILE A C 1
ATOM 5192 O O . ILE A 1 1447 ? 297.826 226.252 252.866 1.00 82.37 1440 ILE A O 1
ATOM 5197 N N . GLN A 1 1448 ? 295.601 226.163 252.497 1.00 79.18 1441 GLN A N 1
ATOM 5198 C CA . GLN A 1 1448 ? 295.563 224.713 252.408 1.00 79.18 1441 GLN A CA 1
ATOM 5199 C C . GLN A 1 1448 ? 295.705 224.200 250.981 1.00 79.18 1441 GLN A C 1
ATOM 5200 O O . GLN A 1 1448 ? 295.828 222.987 250.786 1.00 79.18 1441 GLN A O 1
ATOM 5206 N N . THR A 1 1449 ? 295.708 225.090 249.986 1.00 74.61 1442 THR A N 1
ATOM 5207 C CA . THR A 1 1449 ? 295.879 224.713 248.587 1.00 74.61 1442 THR A CA 1
ATOM 5208 C C . THR A 1 1449 ? 297.314 224.885 248.101 1.00 74.61 1442 THR A C 1
ATOM 5209 O O . THR A 1 1449 ? 297.534 225.201 246.924 1.00 74.61 1442 THR A O 1
ATOM 5213 N N . CYS A 1 1450 ? 298.297 224.693 248.977 1.00 71.11 1443 CYS A N 1
ATOM 5214 C CA . CYS A 1 1450 ? 299.696 224.712 248.581 1.00 71.11 1443 CYS A CA 1
ATOM 5215 C C . CYS A 1 1450 ? 300.481 223.840 249.547 1.00 71.11 1443 CYS A C 1
ATOM 5216 O O . CYS A 1 1450 ? 300.002 223.487 250.627 1.00 71.11 1443 CYS A O 1
ATOM 5219 N N . LEU A 1 1451 ? 301.696 223.492 249.139 1.00 58.15 1444 LEU A N 1
ATOM 5220 C CA . LEU A 1 1451 ? 302.569 222.598 249.879 1.00 58.15 1444 LEU A CA 1
ATOM 5221 C C . LEU A 1 1451 ? 303.903 223.295 250.088 1.00 58.15 1444 LEU A C 1
ATOM 5222 O O . LEU A 1 1451 ? 304.484 223.828 249.135 1.00 58.15 1444 LEU A O 1
ATOM 5227 N N . GLN A 1 1452 ? 304.391 223.313 251.326 1.00 52.99 1445 GLN A N 1
ATOM 5228 C CA . GLN A 1 1452 ? 305.600 224.054 251.648 1.00 52.99 1445 GLN A CA 1
ATOM 5229 C C . GLN A 1 1452 ? 306.802 223.123 251.626 1.00 52.99 1445 GLN A C 1
ATOM 5230 O O . GLN A 1 1452 ? 306.794 222.072 252.279 1.00 52.99 1445 GLN A O 1
ATOM 5236 N N . LEU A 1 1453 ? 307.829 223.514 250.874 1.00 50.49 1446 LEU A N 1
ATOM 5237 C CA . LEU A 1 1453 ? 309.069 222.766 250.755 1.00 50.49 1446 LEU A CA 1
ATOM 5238 C C . LEU A 1 1453 ? 310.204 223.617 251.307 1.00 50.49 1446 LEU A C 1
ATOM 5239 O O . LEU A 1 1453 ? 310.317 224.799 250.972 1.00 50.49 1446 LEU A O 1
ATOM 5244 N N . HIS A 1 1454 ? 311.034 223.026 252.159 1.00 47.59 1447 HIS A N 1
ATOM 5245 C CA . HIS A 1 1454 ? 312.158 223.737 252.754 1.00 47.59 1447 HIS A CA 1
ATOM 5246 C C . HIS A 1 1454 ? 313.426 222.929 252.538 1.00 47.59 1447 HIS A C 1
ATOM 5247 O O . HIS A 1 1454 ? 313.519 221.784 252.985 1.00 47.59 1447 HIS A O 1
ATOM 5254 N N . TYR A 1 1455 ? 314.396 223.524 251.856 1.00 49.10 1448 TYR A N 1
ATOM 5255 C CA . TYR A 1 1455 ? 315.699 222.907 251.663 1.00 49.10 1448 TYR A CA 1
ATOM 5256 C C . TYR A 1 1455 ? 316.639 223.388 252.760 1.00 49.10 1448 TYR A C 1
ATOM 5257 O O . TYR A 1 1455 ? 316.790 224.599 252.969 1.00 49.10 1448 TYR A O 1
ATOM 5266 N N . MET A 1 1456 ? 317.247 222.440 253.475 1.00 48.89 1449 MET A N 1
ATOM 5267 C CA . MET A 1 1456 ? 318.173 222.757 254.552 1.00 48.89 1449 MET A CA 1
ATOM 5268 C C . MET A 1 1456 ? 319.449 221.943 254.409 1.00 48.89 1449 MET A C 1
ATOM 5269 O O . MET A 1 1456 ? 319.421 220.783 253.984 1.00 48.89 1449 MET A O 1
ATOM 5274 N N . ASP A 1 1457 ? 320.560 222.563 254.801 1.00 46.09 1450 ASP A N 1
ATOM 5275 C CA . ASP A 1 1457 ? 321.915 222.044 254.636 1.00 46.09 1450 ASP A CA 1
ATOM 5276 C C . ASP A 1 1457 ? 322.524 221.868 256.023 1.00 46.09 1450 ASP A C 1
ATOM 5277 O O . ASP A 1 1457 ? 323.190 222.770 256.536 1.00 46.09 1450 ASP A O 1
ATOM 5282 N N . THR A 1 1458 ? 322.310 220.699 256.626 1.00 40.98 1451 THR A N 1
ATOM 5283 C CA . THR A 1 1458 ? 322.716 220.450 258.003 1.00 40.98 1451 THR A CA 1
ATOM 5284 C C . THR A 1 1458 ? 323.918 219.517 258.105 1.00 40.98 1451 THR A C 1
ATOM 5285 O O . THR A 1 1458 ? 324.094 218.855 259.132 1.00 40.98 1451 THR A O 1
ATOM 5289 N N . ARG A 1 1459 ? 324.742 219.438 257.063 1.00 39.07 1452 ARG A N 1
ATOM 5290 C CA . ARG A 1 1459 ? 325.919 218.581 257.102 1.00 39.07 1452 ARG A CA 1
ATOM 5291 C C . ARG A 1 1459 ? 327.166 219.293 257.607 1.00 39.07 1452 ARG A C 1
ATOM 5292 O O . ARG A 1 1459 ? 328.199 218.642 257.782 1.00 39.07 1452 ARG A O 1
ATOM 5300 N N . THR A 1 1460 ? 327.102 220.601 257.843 1.00 36.26 1453 THR A N 1
ATOM 5301 C CA . THR A 1 1460 ? 328.184 221.320 258.500 1.00 36.26 1453 THR A CA 1
ATOM 5302 C C . THR A 1 1460 ? 327.840 221.759 259.913 1.00 36.26 1453 THR A C 1
ATOM 5303 O O . THR A 1 1460 ? 328.741 221.881 260.743 1.00 36.26 1453 THR A O 1
ATOM 5307 N N . ASN A 1 1461 ? 326.561 221.990 260.198 1.00 38.83 1454 ASN A N 1
ATOM 5308 C CA . ASN A 1 1461 ? 326.059 222.318 261.524 1.00 38.83 1454 ASN A CA 1
ATOM 5309 C C . ASN A 1 1461 ? 324.544 222.208 261.495 1.00 38.83 1454 ASN A C 1
ATOM 5310 O O . ASN A 1 1461 ? 323.910 222.667 260.545 1.00 38.83 1454 ASN A O 1
ATOM 5315 N N . LEU A 1 1462 ? 323.972 221.596 262.531 1.00 38.21 1455 LEU A N 1
ATOM 5316 C CA . LEU A 1 1462 ? 322.522 221.452 262.580 1.00 38.21 1455 LEU A CA 1
ATOM 5317 C C . LEU A 1 1462 ? 321.840 222.801 262.773 1.00 38.21 1455 LEU A C 1
ATOM 5318 O O . LEU A 1 1462 ? 320.910 223.148 262.037 1.00 38.21 1455 LEU A O 1
ATOM 5323 N N . ILE A 1 1463 ? 322.290 223.576 263.761 1.00 42.49 1456 ILE A N 1
ATOM 5324 C CA . ILE A 1 1463 ? 321.617 224.828 264.088 1.00 42.49 1456 ILE A CA 1
ATOM 5325 C C . ILE A 1 1463 ? 321.767 225.830 262.953 1.00 42.49 1456 ILE A C 1
ATOM 5326 O O . ILE A 1 1463 ? 320.788 226.438 262.506 1.00 42.49 1456 ILE A O 1
ATOM 5331 N N . GLN A 1 1464 ? 322.994 226.015 262.466 1.00 43.89 1457 GLN A N 1
ATOM 5332 C CA . GLN A 1 1464 ? 323.211 226.947 261.367 1.00 43.89 1457 GLN A CA 1
ATOM 5333 C C . GLN A 1 1464 ? 322.508 226.475 260.104 1.00 43.89 1457 GLN A C 1
ATOM 5334 O O . GLN A 1 1464 ? 322.000 227.289 259.325 1.00 43.89 1457 GLN A O 1
ATOM 5340 N N . GLY A 1 1465 ? 322.478 225.162 259.879 1.00 46.20 1458 GLY A N 1
ATOM 5341 C CA . GLY A 1 1465 ? 321.806 224.641 258.702 1.00 46.20 1458 GLY A CA 1
ATOM 5342 C C . GLY A 1 1465 ? 320.310 224.875 258.732 1.00 46.20 1458 GLY A C 1
ATOM 5343 O O . GLY A 1 1465 ? 319.715 225.269 257.726 1.00 46.20 1458 GLY A O 1
ATOM 5344 N N . MET A 1 1466 ? 319.680 224.637 259.882 1.00 48.80 1459 MET A N 1
ATOM 5345 C CA . MET A 1 1466 ? 318.252 224.888 260.004 1.00 48.80 1459 MET A CA 1
ATOM 5346 C C . MET A 1 1466 ? 317.934 226.375 260.027 1.00 48.80 1459 MET A C 1
ATOM 5347 O O . MET A 1 1466 ? 316.812 226.758 259.685 1.00 48.80 1459 MET A O 1
ATOM 5352 N N . HIS A 1 1467 ? 318.885 227.218 260.434 1.00 49.26 1460 HIS A N 1
ATOM 5353 C CA . HIS A 1 1467 ? 318.661 228.658 260.366 1.00 49.26 1460 HIS A CA 1
ATOM 5354 C C . HIS A 1 1467 ? 318.572 229.136 258.923 1.00 49.26 1460 HIS A C 1
ATOM 5355 O O . HIS A 1 1467 ? 317.638 229.857 258.558 1.00 49.26 1460 HIS A O 1
ATOM 5362 N N . ALA A 1 1468 ? 319.528 228.740 258.088 1.00 50.92 1461 ALA A N 1
ATOM 5363 C CA . ALA A 1 1468 ? 319.553 229.150 256.687 1.00 50.92 1461 ALA A CA 1
ATOM 5364 C C . ALA A 1 1468 ? 318.702 228.171 255.892 1.00 50.92 1461 ALA A C 1
ATOM 5365 O O . ALA A 1 1468 ? 319.153 227.097 255.491 1.00 50.92 1461 ALA A O 1
ATOM 5367 N N . LEU A 1 1469 ? 317.452 228.548 255.661 1.00 50.10 1462 LEU A N 1
ATOM 5368 C CA . LEU A 1 1469 ? 316.495 227.726 254.939 1.00 50.10 1462 LEU A CA 1
ATOM 5369 C C . LEU A 1 1469 ? 316.283 228.273 253.534 1.00 50.10 1462 LEU A C 1
ATOM 5370 O O . LEU A 1 1469 ? 316.507 229.455 253.264 1.00 50.10 1462 LEU A O 1
ATOM 5375 N N . ARG A 1 1470 ? 315.858 227.393 252.628 1.00 52.70 1463 ARG A N 1
ATOM 5376 C CA . ARG A 1 1470 ? 315.406 227.809 251.304 1.00 52.70 1463 ARG A CA 1
ATOM 5377 C C . ARG A 1 1470 ? 313.949 227.398 251.160 1.00 52.70 1463 ARG A C 1
ATOM 5378 O O . ARG A 1 1470 ? 313.643 226.204 251.109 1.00 52.70 1463 ARG A O 1
ATOM 5386 N N . THR A 1 1471 ? 313.059 228.382 251.096 1.00 56.46 1464 THR A N 1
ATOM 5387 C CA . THR A 1 1471 ? 311.623 228.151 251.113 1.00 56.46 1464 THR A CA 1
ATOM 5388 C C . THR A 1 1471 ? 311.066 228.154 249.697 1.00 56.46 1464 THR A C 1
ATOM 5389 O O . THR A 1 1471 ? 311.444 228.989 248.872 1.00 56.46 1464 THR A O 1
ATOM 5393 N N . GLU A 1 1472 ? 310.165 227.215 249.424 1.00 59.74 1465 GLU A N 1
ATOM 5394 C CA . GLU A 1 1472 ? 309.494 227.143 248.138 1.00 59.74 1465 GLU A CA 1
ATOM 5395 C C . GLU A 1 1472 ? 308.062 226.680 248.357 1.00 59.74 1465 GLU A C 1
ATOM 5396 O O . GLU A 1 1472 ? 307.754 225.974 249.322 1.00 59.74 1465 GLU A O 1
ATOM 5402 N N . THR A 1 1473 ? 307.190 227.087 247.441 1.00 64.50 1466 THR A N 1
ATOM 5403 C CA . THR A 1 1473 ? 305.776 226.754 247.491 1.00 64.50 1466 THR A CA 1
ATOM 5404 C C . THR A 1 1473 ? 305.396 225.993 246.232 1.00 64.50 1466 THR A C 1
ATOM 5405 O O . THR A 1 1473 ? 305.694 226.434 245.118 1.00 64.50 1466 THR A O 1
ATOM 5409 N N . GLU A 1 1474 ? 304.740 224.850 246.409 1.00 66.19 1467 GLU A N 1
ATOM 5410 C CA . GLU A 1 1474 ? 304.282 224.033 245.294 1.00 66.19 1467 GLU A CA 1
ATOM 5411 C C . GLU A 1 1474 ? 302.763 223.988 245.329 1.00 66.19 1467 GLU A C 1
ATOM 5412 O O . GLU A 1 1474 ? 302.178 223.551 246.323 1.00 66.19 1467 GLU A O 1
ATOM 5418 N N . GLN A 1 1475 ? 302.130 224.435 244.251 1.00 71.36 1468 GLN A N 1
ATOM 5419 C CA . GLN A 1 1475 ? 300.677 224.538 244.226 1.00 71.36 1468 GLN A CA 1
ATOM 5420 C C . GLN A 1 1475 ? 300.040 223.160 244.091 1.00 71.36 1468 GLN A C 1
ATOM 5421 O O . GLN A 1 1475 ? 300.466 222.342 243.271 1.00 71.36 1468 GLN A O 1
ATOM 5427 N N . ILE A 1 1476 ? 299.020 222.904 244.905 1.00 64.00 1469 ILE A N 1
ATOM 5428 C CA . ILE A 1 1476 ? 298.310 221.627 244.916 1.00 64.00 1469 ILE A CA 1
ATOM 5429 C C . ILE A 1 1476 ? 296.833 221.911 244.659 1.00 64.00 1469 ILE A C 1
ATOM 5430 O O . ILE A 1 1476 ? 296.303 222.914 245.159 1.00 64.00 1469 ILE A O 1
ATOM 5435 N N . PRO A 1 1477 ? 296.139 221.088 243.863 1.00 57.18 1470 PRO A N 1
ATOM 5436 C CA . PRO A 1 1477 ? 294.763 221.442 243.466 1.00 57.18 1470 PRO A CA 1
ATOM 5437 C C . PRO A 1 1477 ? 293.786 221.628 244.616 1.00 57.18 1470 PRO A C 1
ATOM 5438 O O . PRO A 1 1477 ? 292.923 222.511 244.540 1.00 57.18 1470 PRO A O 1
ATOM 5442 N N . PHE A 1 1478 ? 293.883 220.834 245.676 1.00 56.22 1471 PHE A N 1
ATOM 5443 C CA . PHE A 1 1478 ? 292.884 220.846 246.732 1.00 56.22 1471 PHE A CA 1
ATOM 5444 C C . PHE A 1 1478 ? 293.532 221.046 248.094 1.00 56.22 1471 PHE A C 1
ATOM 5445 O O . PHE A 1 1478 ? 294.758 221.057 248.228 1.00 56.22 1471 PHE A O 1
ATOM 5453 N N . ASN A 1 1479 ? 292.686 221.226 249.107 1.00 63.17 1472 ASN A N 1
ATOM 5454 C CA . ASN A 1 1479 ? 293.172 221.303 250.477 1.00 63.17 1472 ASN A CA 1
ATOM 5455 C C . ASN A 1 1479 ? 293.697 219.944 250.919 1.00 63.17 1472 ASN A C 1
ATOM 5456 O O . ASN A 1 1479 ? 293.087 218.906 250.650 1.00 63.17 1472 ASN A O 1
ATOM 5461 N N . ALA A 1 1480 ? 294.831 219.949 251.608 1.00 56.42 1473 ALA A N 1
ATOM 5462 C CA . ALA A 1 1480 ? 295.519 218.721 251.974 1.00 56.42 1473 ALA A CA 1
ATOM 5463 C C . ALA A 1 1480 ? 295.224 218.368 253.424 1.00 56.42 1473 ALA A C 1
ATOM 5464 O O . ALA A 1 1480 ? 295.445 219.184 254.323 1.00 56.42 1473 ALA A O 1
ATOM 5466 N N . ARG A 1 1481 ? 294.726 217.154 253.645 1.00 52.66 1474 ARG A N 1
ATOM 5467 C CA . ARG A 1 1481 ? 294.437 216.676 254.990 1.00 52.66 1474 ARG A CA 1
ATOM 5468 C C . ARG A 1 1481 ? 295.561 215.848 255.593 1.00 52.66 1474 ARG A C 1
ATOM 5469 O O . ARG A 1 1481 ? 295.874 216.026 256.774 1.00 52.66 1474 ARG A O 1
ATOM 5477 N N . SER A 1 1482 ? 296.179 214.953 254.826 1.00 43.23 1475 SER A N 1
ATOM 5478 C CA . SER A 1 1482 ? 297.228 214.098 255.366 1.00 43.23 1475 SER A CA 1
ATOM 5479 C C . SER A 1 1482 ? 298.404 214.054 254.400 1.00 43.23 1475 SER A C 1
ATOM 5480 O O . SER A 1 1482 ? 298.252 214.281 253.200 1.00 43.23 1475 SER A O 1
ATOM 5483 N N . LEU A 1 1483 ? 299.585 213.750 254.940 1.00 36.02 1476 LEU A N 1
ATOM 5484 C CA . LEU A 1 1483 ? 300.814 213.666 254.163 1.00 36.02 1476 LEU A CA 1
ATOM 5485 C C . LEU A 1 1483 ? 301.570 212.396 254.521 1.00 36.02 1476 LEU A C 1
ATOM 5486 O O . LEU A 1 1483 ? 301.760 212.088 255.700 1.00 36.02 1476 LEU A O 1
ATOM 5491 N N . HIS A 1 1484 ? 302.003 211.664 253.500 1.00 34.64 1477 HIS A N 1
ATOM 5492 C CA . HIS A 1 1484 ? 302.814 210.472 253.680 1.00 34.64 1477 HIS A CA 1
ATOM 5493 C C . HIS A 1 1484 ? 303.987 210.517 252.716 1.00 34.64 1477 HIS A C 1
ATOM 5494 O O . HIS A 1 1484 ? 303.869 211.027 251.603 1.00 34.64 1477 HIS A O 1
ATOM 5501 N N . VAL A 1 1485 ? 305.125 209.986 253.150 1.00 33.09 1478 VAL A N 1
ATOM 5502 C CA . VAL A 1 1485 ? 306.340 209.976 252.346 1.00 33.09 1478 VAL A CA 1
ATOM 5503 C C . VAL A 1 1485 ? 306.971 208.598 252.437 1.00 33.09 1478 VAL A C 1
ATOM 5504 O O . VAL A 1 1485 ? 307.097 208.042 253.532 1.00 33.09 1478 VAL A O 1
ATOM 5508 N N . SER A 1 1486 ? 307.359 208.045 251.289 1.00 33.80 1479 SER A N 1
ATOM 5509 C CA . SER A 1 1486 ? 308.125 206.803 251.246 1.00 33.80 1479 SER A CA 1
ATOM 5510 C C . SER A 1 1486 ? 309.275 206.991 250.269 1.00 33.80 1479 SER A C 1
ATOM 5511 O O . SER A 1 1486 ? 309.054 207.159 249.063 1.00 33.80 1479 SER A O 1
ATOM 5514 N N . GLY A 1 1487 ? 310.490 207.043 250.807 1.00 36.77 1480 GLY A N 1
ATOM 5515 C CA . GLY A 1 1487 ? 311.714 206.983 250.036 1.00 36.77 1480 GLY A CA 1
ATOM 5516 C C . GLY A 1 1487 ? 312.009 208.248 249.265 1.00 36.77 1480 GLY A C 1
ATOM 5517 O O . GLY A 1 1487 ? 312.849 209.059 249.662 1.00 36.77 1480 GLY A O 1
ATOM 5518 N N . ASN A 1 1488 ? 311.294 208.433 248.169 1.00 40.04 1481 ASN A N 1
ATOM 5519 C CA . ASN A 1 1488 ? 311.454 209.611 247.339 1.00 40.04 1481 ASN A CA 1
ATOM 5520 C C . ASN A 1 1488 ? 310.123 210.122 246.816 1.00 40.04 1481 ASN A C 1
ATOM 5521 O O . ASN A 1 1488 ? 310.112 211.083 246.041 1.00 40.04 1481 ASN A O 1
ATOM 5526 N N . ARG A 1 1489 ? 309.008 209.517 247.212 1.00 36.50 1482 ARG A N 1
ATOM 5527 C CA . ARG A 1 1489 ? 307.706 209.888 246.690 1.00 36.50 1482 ARG A CA 1
ATOM 5528 C C . ARG A 1 1489 ? 306.780 210.209 247.852 1.00 36.50 1482 ARG A C 1
ATOM 5529 O O . ARG A 1 1489 ? 307.015 209.791 248.988 1.00 36.50 1482 ARG A O 1
ATOM 5537 N N . LEU A 1 1490 ? 305.727 210.971 247.569 1.00 35.52 1483 LEU A N 1
ATOM 5538 C CA . LEU A 1 1490 ? 304.811 211.381 248.622 1.00 35.52 1483 LEU A CA 1
ATOM 5539 C C . LEU A 1 1490 ? 303.369 211.313 248.146 1.00 35.52 1483 LEU A C 1
ATOM 5540 O O . LEU A 1 1490 ? 303.077 211.421 246.952 1.00 35.52 1483 LEU A O 1
ATOM 5545 N N . VAL A 1 1491 ? 302.474 211.134 249.115 1.00 35.50 1484 VAL A N 1
ATOM 5546 C CA . VAL A 1 1491 ? 301.037 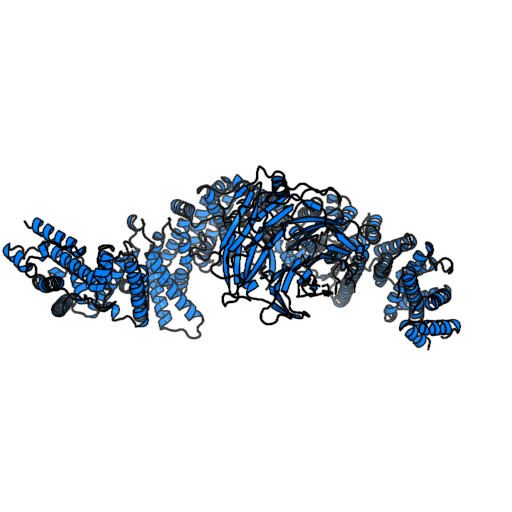211.038 248.901 1.00 35.50 1484 VAL A CA 1
ATOM 5547 C C . VAL A 1 1491 ? 300.360 212.081 249.772 1.00 35.50 1484 VAL A C 1
ATOM 5548 O O . VAL A 1 1491 ? 300.589 212.127 250.986 1.00 35.50 1484 VAL A O 1
ATOM 5552 N N . VAL A 1 1492 ? 299.509 212.896 249.160 1.00 38.41 1485 VAL A N 1
ATOM 5553 C CA . VAL A 1 1492 ? 298.701 213.877 249.868 1.00 38.41 1485 VAL A CA 1
ATOM 5554 C C . VAL A 1 1492 ? 297.258 213.399 249.842 1.00 38.41 1485 VAL A C 1
ATOM 5555 O O . VAL A 1 1492 ? 296.707 213.117 248.771 1.00 38.41 1485 VAL A O 1
ATOM 5559 N N . CYS A 1 1493 ? 296.653 213.300 251.020 1.00 45.77 1486 CYS A N 1
ATOM 5560 C CA . CYS A 1 1493 ? 295.297 212.797 251.190 1.00 45.77 1486 CYS A CA 1
ATOM 5561 C C . CYS A 1 1493 ? 294.366 213.981 251.394 1.00 45.77 1486 CYS A C 1
ATOM 5562 O O . CYS A 1 1493 ? 294.506 214.720 252.376 1.00 45.77 1486 CYS A O 1
ATOM 5565 N N . GLY A 1 1494 ? 293.420 214.150 250.476 1.00 52.92 1487 GLY A N 1
ATOM 5566 C CA . GLY A 1 1494 ? 292.387 215.153 250.580 1.00 52.92 1487 GLY A CA 1
ATOM 5567 C C . GLY A 1 1494 ? 291.063 214.569 251.026 1.00 52.92 1487 GLY A C 1
ATOM 5568 O O . GLY A 1 1494 ? 290.988 213.455 251.556 1.00 52.92 1487 GLY A O 1
ATOM 5569 N N . GLN A 1 1495 ? 289.996 215.337 250.801 1.00 58.30 1488 GLN A N 1
ATOM 5570 C CA . GLN A 1 1495 ? 288.679 214.937 251.286 1.00 58.30 1488 GLN A CA 1
ATOM 5571 C C . GLN A 1 1495 ? 288.190 213.663 250.602 1.00 58.30 1488 GLN A C 1
ATOM 5572 O O . GLN A 1 1495 ? 287.826 212.689 251.271 1.00 58.30 1488 GLN A O 1
ATOM 5578 N N . TYR A 1 1496 ? 288.186 213.645 249.270 1.00 55.41 1489 TYR A N 1
ATOM 5579 C CA . TYR A 1 1496 ? 287.692 212.492 248.526 1.00 55.41 1489 TYR A CA 1
ATOM 5580 C C . TYR A 1 1496 ? 288.714 211.999 247.511 1.00 55.41 1489 TYR A C 1
ATOM 5581 O O . TYR A 1 1496 ? 288.757 210.807 247.192 1.00 55.41 1489 TYR A O 1
ATOM 5590 N N . GLU A 1 1497 ? 289.526 212.907 246.991 1.00 50.92 1490 GLU A N 1
ATOM 5591 C CA . GLU A 1 1497 ? 290.579 212.584 246.043 1.00 50.92 1490 GLU A CA 1
ATOM 5592 C C . GLU A 1 1497 ? 291.933 212.606 246.742 1.00 50.92 1490 GLU A C 1
ATOM 5593 O O . GLU A 1 1497 ? 292.051 213.020 247.897 1.00 50.92 1490 GLU A O 1
ATOM 5599 N N . PHE A 1 1498 ? 292.963 212.142 246.033 1.00 42.00 1491 PHE A N 1
ATOM 5600 C CA . PHE A 1 1498 ? 294.317 212.231 246.558 1.00 42.00 1491 PHE A CA 1
ATOM 5601 C C . PHE A 1 1498 ? 295.296 212.568 245.443 1.00 42.00 1491 PHE A C 1
ATOM 5602 O O . PHE A 1 1498 ? 294.965 212.554 244.252 1.00 42.00 1491 PHE A O 1
ATOM 5610 N N . PHE A 1 1499 ? 296.518 212.884 245.861 1.00 39.47 1492 PHE A N 1
ATOM 5611 C CA . PHE A 1 1499 ? 297.553 213.397 244.981 1.00 39.47 1492 PHE A CA 1
ATOM 5612 C C . PHE A 1 1499 ? 298.843 212.639 245.255 1.00 39.47 1492 PHE A C 1
ATOM 5613 O O . PHE A 1 1499 ? 299.110 212.239 246.389 1.00 39.47 1492 PHE A O 1
ATOM 5621 N N . ALA A 1 1500 ? 299.638 212.436 244.210 1.00 38.12 1493 ALA A N 1
ATOM 5622 C CA . ALA A 1 1500 ? 300.891 211.709 244.330 1.00 38.12 1493 ALA A CA 1
ATOM 5623 C C . ALA A 1 1500 ? 301.988 212.482 243.620 1.00 38.12 1493 ALA A C 1
ATOM 5624 O O . ALA A 1 1500 ? 301.788 212.968 242.505 1.00 38.12 1493 ALA A O 1
ATOM 5626 N N . LEU A 1 1501 ? 303.143 212.587 244.269 1.00 40.05 1494 LEU A N 1
ATOM 5627 C CA . LEU A 1 1501 ? 304.289 213.296 243.723 1.00 40.05 1494 LEU A CA 1
ATOM 5628 C C . LEU A 1 1501 ? 305.519 212.406 243.783 1.00 40.05 1494 LEU A C 1
ATOM 5629 O O . LEU A 1 1501 ? 305.684 211.627 244.726 1.00 40.05 1494 LEU A O 1
ATOM 5634 N N . ARG A 1 1502 ? 306.377 212.526 242.773 1.00 45.55 1495 ARG A N 1
ATOM 5635 C CA . ARG A 1 1502 ? 307.684 211.881 242.769 1.00 45.55 1495 ARG A CA 1
ATOM 5636 C C . ARG A 1 1502 ? 308.743 212.899 242.379 1.00 45.55 1495 ARG A C 1
ATOM 5637 O O . ARG A 1 1502 ? 308.585 213.613 241.380 1.00 45.55 1495 ARG A O 1
ATOM 5645 N N . PHE A 1 1503 ? 309.823 212.939 243.154 1.00 43.12 1496 PHE A N 1
ATOM 5646 C CA . PHE A 1 1503 ? 310.859 213.955 243.073 1.00 43.12 1496 PHE A CA 1
ATOM 5647 C C . PHE A 1 1503 ? 312.099 213.430 242.359 1.00 43.12 1496 PHE A C 1
ATOM 5648 O O . PHE A 1 1503 ? 312.289 212.225 242.186 1.00 43.12 1496 PHE A O 1
ATOM 5656 N N . SER A 1 1504 ? 312.948 214.365 241.947 1.00 46.94 1497 SER A N 1
ATOM 5657 C CA . SER A 1 1504 ? 314.226 214.058 241.331 1.00 46.94 1497 SER A CA 1
ATOM 5658 C C . SER A 1 1504 ? 315.315 213.949 242.392 1.00 46.94 1497 SER A C 1
ATOM 5659 O O . SER A 1 1504 ? 315.153 214.435 243.513 1.00 46.94 1497 SER A O 1
ATOM 5662 N N . PRO A 1 1505 ? 316.443 213.306 242.069 1.00 44.70 1498 PRO A N 1
ATOM 5663 C CA . PRO A 1 1505 ? 317.556 213.272 243.029 1.00 44.70 1498 PRO A CA 1
ATOM 5664 C C . PRO A 1 1505 ? 318.118 214.641 243.356 1.00 44.70 1498 PRO A C 1
ATOM 5665 O O . PRO A 1 1505 ? 318.781 214.786 244.389 1.00 44.70 1498 PRO A O 1
ATOM 5669 N N . GLN A 1 1506 ? 317.885 215.644 242.518 1.00 47.80 1499 GLN A N 1
ATOM 5670 C CA . GLN A 1 1506 ? 318.306 217.007 242.804 1.00 47.80 1499 GLN A CA 1
ATOM 5671 C C . GLN A 1 1506 ? 317.288 217.773 243.636 1.00 47.80 1499 GLN A C 1
ATOM 5672 O O . GLN A 1 1506 ? 317.553 218.920 244.011 1.00 47.80 1499 GLN A O 1
ATOM 5678 N N . GLY A 1 1507 ? 316.136 217.177 243.924 1.00 49.85 1500 GLY A N 1
ATOM 5679 C CA . GLY A 1 1507 ? 315.127 217.805 244.748 1.00 49.85 1500 GLY A CA 1
ATOM 5680 C C . GLY A 1 1507 ? 314.006 218.505 244.012 1.00 49.85 1500 GLY A C 1
ATOM 5681 O O . GLY A 1 1507 ? 313.168 219.137 244.664 1.00 49.85 1500 GLY A O 1
ATOM 5682 N N . ASP A 1 1508 ? 313.957 218.416 242.687 1.00 50.63 1501 ASP A N 1
ATOM 5683 C CA . ASP A 1 1508 ? 312.924 219.082 241.908 1.00 50.63 1501 ASP A CA 1
ATOM 5684 C C . ASP A 1 1508 ? 311.797 218.117 241.562 1.00 50.63 1501 ASP A C 1
ATOM 5685 O O . ASP A 1 1508 ? 312.023 216.936 241.292 1.00 50.63 1501 ASP A O 1
ATOM 5690 N N . VAL A 1 1509 ? 310.571 218.641 241.572 1.00 48.61 1502 VAL A N 1
ATOM 5691 C CA . VAL A 1 1509 ? 309.392 217.813 241.350 1.00 48.61 1502 VAL A CA 1
ATOM 5692 C C . VAL A 1 1509 ? 309.356 217.342 239.904 1.00 48.61 1502 VAL A C 1
ATOM 5693 O O . VAL A 1 1509 ? 309.558 218.129 238.970 1.00 48.61 1502 VAL A O 1
ATOM 5697 N N . ILE A 1 1510 ? 309.097 216.050 239.712 1.00 48.01 1503 ILE A N 1
ATOM 5698 C CA . ILE A 1 1510 ? 309.123 215.455 238.382 1.00 48.01 1503 ILE A CA 1
ATOM 5699 C C . ILE A 1 1510 ? 307.747 214.933 237.994 1.00 48.01 1503 ILE A C 1
ATOM 5700 O O . ILE A 1 1510 ? 307.178 215.360 236.984 1.00 48.01 1503 ILE A O 1
ATOM 5705 N N . ASP A 1 1511 ? 307.201 214.007 238.777 1.00 46.87 1504 ASP A N 1
ATOM 5706 C CA . ASP A 1 1511 ? 305.994 213.292 238.384 1.00 46.87 1504 ASP A CA 1
ATOM 5707 C C . ASP A 1 1511 ? 304.832 213.626 239.307 1.00 46.87 1504 ASP A C 1
ATOM 5708 O O . ASP A 1 1511 ? 305.005 213.726 240.524 1.00 46.87 1504 ASP A O 1
ATOM 5713 N N . ARG A 1 1512 ? 303.644 213.775 238.720 1.00 43.24 1505 ARG A N 1
ATOM 5714 C CA . ARG A 1 1512 ? 302.423 214.075 239.453 1.00 43.24 1505 ARG A CA 1
ATOM 5715 C C . ARG A 1 1512 ? 301.330 213.098 239.048 1.00 43.24 1505 ARG A C 1
ATOM 5716 O O . ARG A 1 1512 ? 301.352 212.541 237.949 1.00 43.24 1505 ARG A O 1
ATOM 5724 N N . ALA A 1 1513 ? 300.376 212.888 239.952 1.00 40.39 1506 ALA A N 1
ATOM 5725 C CA . ALA A 1 1513 ? 299.237 212.020 239.652 1.00 40.39 1506 ALA A CA 1
ATOM 5726 C C . ALA A 1 1513 ? 298.073 212.399 240.557 1.00 40.39 1506 ALA A C 1
ATOM 5727 O O . ALA A 1 1513 ? 298.140 212.183 241.769 1.00 40.39 1506 ALA A O 1
ATOM 5729 N N . HIS A 1 1514 ? 297.010 212.945 239.974 1.00 42.26 1507 HIS A N 1
ATOM 5730 C CA . HIS A 1 1514 ? 295.808 213.318 240.710 1.00 42.26 1507 HIS A CA 1
ATOM 5731 C C . HIS A 1 1514 ? 294.742 212.261 240.460 1.00 42.26 1507 HIS A C 1
ATOM 5732 O O . HIS A 1 1514 ? 294.404 211.984 239.306 1.00 42.26 1507 HIS A O 1
ATOM 5739 N N . ILE A 1 1515 ? 294.211 211.671 241.528 1.00 41.03 1508 ILE A N 1
ATOM 5740 C CA . ILE A 1 1515 ? 293.225 210.606 241.402 1.00 41.03 1508 ILE A CA 1
ATOM 5741 C C . ILE A 1 1515 ? 291.988 210.981 242.200 1.00 41.03 1508 ILE A C 1
ATOM 5742 O O . ILE A 1 1515 ? 292.070 211.226 243.410 1.00 41.03 1508 ILE A O 1
ATOM 5747 N N . LYS A 1 1516 ? 290.843 211.004 241.524 1.00 43.28 1509 LYS A N 1
ATOM 5748 C CA . LYS A 1 1516 ? 289.546 211.191 242.156 1.00 43.28 1509 LYS A CA 1
ATOM 5749 C C . LYS A 1 1516 ? 288.853 209.840 242.241 1.00 43.28 1509 LYS A C 1
ATOM 5750 O O . LYS A 1 1516 ? 288.750 209.127 241.238 1.00 43.28 1509 LYS A O 1
ATOM 5756 N N . LEU A 1 1517 ? 288.395 209.487 243.435 1.00 44.49 1510 LEU A N 1
ATOM 5757 C CA . LEU A 1 1517 ? 287.836 208.165 243.676 1.00 44.49 1510 LEU A CA 1
ATOM 5758 C C . LEU A 1 1517 ? 286.417 208.047 243.138 1.00 44.49 1510 LEU A C 1
ATOM 5759 O O . LEU A 1 1517 ? 285.448 208.174 243.884 1.00 44.49 1510 LEU A O 1
ATOM 5764 N N . ASN A 1 1527 ? 276.052 206.305 249.761 1.00 78.83 1520 ASN A N 1
ATOM 5765 C CA . ASN A 1 1527 ? 276.603 206.282 251.110 1.00 78.83 1520 ASN A CA 1
ATOM 5766 C C . ASN A 1 1527 ? 277.754 207.270 251.237 1.00 78.83 1520 ASN A C 1
ATOM 5767 O O . ASN A 1 1527 ? 277.802 208.271 250.524 1.00 78.83 1520 ASN A O 1
ATOM 5772 N N . ASN A 1 1528 ? 278.680 206.989 252.150 1.00 66.71 1521 ASN A N 1
ATOM 5773 C CA . ASN A 1 1528 ? 279.843 207.839 252.365 1.00 66.71 1521 ASN A CA 1
ATOM 5774 C C . ASN A 1 1528 ? 281.095 206.983 252.473 1.00 66.71 1521 ASN A C 1
ATOM 5775 O O . ASN A 1 1528 ? 281.085 205.939 253.134 1.00 66.71 1521 ASN A O 1
ATOM 5780 N N . ASN A 1 1529 ? 282.165 207.428 251.824 1.00 53.10 1522 ASN A N 1
ATOM 5781 C CA . ASN A 1 1529 ? 283.445 206.740 251.875 1.00 53.10 1522 ASN A CA 1
ATOM 5782 C C . ASN A 1 1529 ? 284.580 207.728 251.642 1.00 53.10 1522 ASN A C 1
ATOM 5783 O O . ASN A 1 1529 ? 285.198 207.713 250.571 1.00 53.10 1522 ASN A O 1
ATOM 5788 N N . PRO A 1 1530 ? 284.884 208.597 252.600 1.00 51.07 1523 PRO A N 1
ATOM 5789 C CA . PRO A 1 1530 ? 285.994 209.535 252.427 1.00 51.07 1523 PRO A CA 1
ATOM 5790 C C . PRO A 1 1530 ? 287.330 208.848 252.677 1.00 51.07 1523 PRO A C 1
ATOM 5791 O O . PRO A 1 1530 ? 287.403 207.729 253.185 1.00 51.07 1523 PRO A O 1
ATOM 5795 N N . VAL A 1 1531 ? 288.396 209.549 252.311 1.00 49.43 1524 VAL A N 1
ATOM 5796 C CA . VAL A 1 1531 ? 289.742 208.995 252.399 1.00 49.43 1524 VAL A CA 1
ATOM 5797 C C . VAL A 1 1531 ? 290.188 208.979 253.854 1.00 49.43 1524 VAL A C 1
ATOM 5798 O O . VAL A 1 1531 ? 290.099 209.993 254.556 1.00 49.43 1524 VAL A O 1
ATOM 5802 N N . VAL A 1 1532 ? 290.674 207.826 254.310 1.00 44.37 1525 VAL A N 1
ATOM 5803 C CA . VAL A 1 1532 ? 291.143 207.669 255.682 1.00 44.37 1525 VAL A CA 1
ATOM 5804 C C . VAL A 1 1532 ? 292.665 207.714 255.707 1.00 44.37 1525 VAL A C 1
ATOM 5805 O O . VAL A 1 1532 ? 293.262 208.621 256.297 1.00 44.37 1525 VAL A O 1
ATOM 5809 N N . ARG A 1 1533 ? 293.301 206.742 255.055 1.00 42.28 1526 ARG A N 1
ATOM 5810 C CA . ARG A 1 1533 ? 294.751 206.645 254.999 1.00 42.28 1526 ARG A CA 1
ATOM 5811 C C . ARG A 1 1533 ? 295.169 206.329 253.573 1.00 42.28 1526 ARG A C 1
ATOM 5812 O O . ARG A 1 1533 ? 294.403 205.759 252.798 1.00 42.28 1526 ARG A O 1
ATOM 5820 N N . ALA A 1 1534 ? 296.398 206.702 253.229 1.00 38.49 1527 ALA A N 1
ATOM 5821 C CA . ALA A 1 1534 ? 296.978 206.280 251.961 1.00 38.49 1527 ALA A CA 1
ATOM 5822 C C . ALA A 1 1534 ? 298.489 206.286 252.098 1.00 38.49 1527 ALA A C 1
ATOM 5823 O O . ALA A 1 1534 ? 299.063 207.252 252.606 1.00 38.49 1527 ALA A O 1
ATOM 5825 N N . LYS A 1 1535 ? 299.125 205.217 251.635 1.00 36.00 1528 LYS A N 1
ATOM 5826 C CA . LYS A 1 1535 ? 300.565 205.097 251.789 1.00 36.00 1528 LYS A CA 1
ATOM 5827 C C . LYS A 1 1535 ? 301.152 204.302 250.635 1.00 36.00 1528 LYS A C 1
ATOM 5828 O O . LYS A 1 1535 ? 300.513 203.397 250.093 1.00 36.00 1528 LYS A O 1
ATOM 5834 N N . PHE A 1 1536 ? 302.389 204.641 250.281 1.00 35.21 1529 PHE A N 1
ATOM 5835 C CA . PHE A 1 1536 ? 303.112 203.939 249.235 1.00 35.21 1529 PHE A CA 1
ATOM 5836 C C . PHE A 1 1536 ? 303.530 202.555 249.714 1.00 35.21 1529 PHE A C 1
ATOM 5837 O O . PHE A 1 1536 ? 303.172 202.107 250.805 1.00 35.21 1529 PHE A O 1
ATOM 5845 N N . CYS A 1 1537 ? 304.302 201.867 248.883 1.00 39.00 1530 CYS A N 1
ATOM 5846 C CA . CYS A 1 1537 ? 304.865 200.573 249.221 1.00 39.00 1530 CYS A CA 1
ATOM 5847 C C . CYS A 1 1537 ? 306.381 200.680 249.302 1.00 39.00 1530 CYS A C 1
ATOM 5848 O O . CYS A 1 1537 ? 307.004 201.464 248.580 1.00 39.00 1530 CYS A O 1
ATOM 5851 N N . ARG A 1 1538 ? 306.968 199.895 250.202 1.00 43.56 1531 ARG A N 1
ATOM 5852 C CA . ARG A 1 1538 ? 308.417 199.877 250.350 1.00 43.56 1531 ARG A CA 1
ATOM 5853 C C . ARG A 1 1538 ? 309.084 199.383 249.075 1.00 43.56 1531 ARG A C 1
ATOM 5854 O O . ARG A 1 1538 ? 308.721 198.336 248.532 1.00 43.56 1531 ARG A O 1
ATOM 5862 N N . GLU A 1 1539 ? 310.071 200.136 248.607 1.00 49.31 1532 GLU A N 1
ATOM 5863 C CA . GLU A 1 1539 ? 310.788 199.796 247.390 1.00 49.31 1532 GLU A CA 1
ATOM 5864 C C . GLU A 1 1539 ? 312.078 199.064 247.733 1.00 49.31 1532 GLU A C 1
ATOM 5865 O O . GLU A 1 1539 ? 312.718 199.334 248.752 1.00 49.31 1532 GLU A O 1
ATOM 5871 N N . ILE A 1 1540 ? 312.450 198.123 246.874 1.00 59.79 1533 ILE A N 1
ATOM 5872 C CA . ILE A 1 1540 ? 313.630 197.293 247.076 1.00 59.79 1533 ILE A CA 1
ATOM 5873 C C . ILE A 1 1540 ? 314.596 197.555 245.932 1.00 59.79 1533 ILE A C 1
ATOM 5874 O O . ILE A 1 1540 ? 314.205 197.501 244.761 1.00 59.79 1533 ILE A O 1
ATOM 5879 N N . GLU A 1 1541 ? 315.854 197.840 246.271 1.00 64.83 1534 GLU A N 1
ATOM 5880 C CA . GLU A 1 1541 ? 316.855 198.082 245.238 1.00 64.83 1534 GLU A CA 1
ATOM 5881 C C . GLU A 1 1541 ? 317.091 196.836 244.395 1.00 64.83 1534 GLU A C 1
ATOM 5882 O O . GLU A 1 1541 ? 317.350 196.934 243.191 1.00 64.83 1534 GLU A O 1
ATOM 5884 N N . SER A 1 1542 ? 317.009 195.654 245.011 1.00 68.43 1535 SER A N 1
ATOM 5885 C CA . SER A 1 1542 ? 317.238 194.419 244.271 1.00 68.43 1535 SER A CA 1
ATOM 5886 C C . SER A 1 1542 ? 316.167 194.184 243.214 1.00 68.43 1535 SER A C 1
ATOM 5887 O O . SER A 1 1542 ? 316.450 193.579 242.174 1.00 68.43 1535 SER A O 1
ATOM 5890 N N . ASP A 1 1543 ? 314.942 194.642 243.458 1.00 68.83 1536 ASP A N 1
ATOM 5891 C CA . ASP A 1 1543 ? 313.850 194.443 242.510 1.00 68.83 1536 ASP A CA 1
ATOM 5892 C C . ASP A 1 1543 ? 314.030 195.381 241.325 1.00 68.83 1536 ASP A C 1
ATOM 5893 O O . ASP A 1 1543 ? 313.842 196.595 241.450 1.00 68.83 1536 ASP A O 1
ATOM 5895 N N . LYS A 1 1544 ? 314.404 194.820 240.172 1.00 69.27 1537 LYS A N 1
ATOM 5896 C CA . LYS A 1 1544 ? 314.541 195.629 238.965 1.00 69.27 1537 LYS A CA 1
ATOM 5897 C C . LYS A 1 1544 ? 313.197 196.192 238.523 1.00 69.27 1537 LYS A C 1
ATOM 5898 O O . LYS A 1 1544 ? 313.114 197.345 238.085 1.00 69.27 1537 LYS A O 1
ATOM 5900 N N . ARG A 1 1545 ? 312.136 195.396 238.629 1.00 63.25 1538 ARG A N 1
ATOM 5901 C CA . ARG A 1 1545 ? 310.780 195.846 238.317 1.00 63.25 1538 ARG A CA 1
ATOM 5902 C C . ARG A 1 1545 ? 310.308 196.737 239.456 1.00 63.25 1538 ARG A C 1
ATOM 5903 O O . ARG A 1 1545 ? 309.875 196.265 240.508 1.00 63.25 1538 ARG A O 1
ATOM 5911 N N . ARG A 1 1546 ? 310.392 198.048 239.245 1.00 57.37 1539 ARG A N 1
ATOM 5912 C CA . ARG A 1 1546 ? 309.943 199.002 240.248 1.00 57.37 1539 ARG A CA 1
ATOM 5913 C C . ARG A 1 1546 ? 308.459 199.277 240.057 1.00 57.37 1539 ARG A C 1
ATOM 5914 O O . ARG A 1 1546 ? 308.060 199.934 239.090 1.00 57.37 1539 ARG A O 1
ATOM 5922 N N . ARG A 1 1547 ? 307.646 198.779 240.981 1.00 48.11 1540 ARG A N 1
ATOM 5923 C CA . ARG A 1 1547 ? 306.206 198.979 240.963 1.00 48.11 1540 ARG A CA 1
ATOM 5924 C C . ARG A 1 1547 ? 305.849 200.080 241.948 1.00 48.11 1540 ARG A C 1
ATOM 5925 O O . ARG A 1 1547 ? 306.257 200.030 243.112 1.00 48.11 1540 ARG A O 1
ATOM 5933 N N . GLN A 1 1548 ? 305.097 201.071 241.486 1.00 41.52 1541 GLN A N 1
ATOM 5934 C CA . GLN A 1 1548 ? 304.698 202.181 242.348 1.00 41.52 1541 GLN A CA 1
ATOM 5935 C C . GLN A 1 1548 ? 303.355 201.918 243.019 1.00 41.52 1541 GLN A C 1
ATOM 5936 O O . GLN A 1 1548 ? 302.429 202.719 242.936 1.00 41.52 1541 GLN A O 1
ATOM 5942 N N . LEU A 1 1549 ? 303.253 200.782 243.702 1.00 39.92 1542 LEU A N 1
ATOM 5943 C CA . LEU A 1 1549 ? 302.019 200.423 244.385 1.00 39.92 1542 LEU A CA 1
ATOM 5944 C C . LEU A 1 1549 ? 301.718 201.410 245.504 1.00 39.92 1542 LEU A C 1
ATOM 5945 O O . LEU A 1 1549 ? 302.606 201.792 246.270 1.00 39.92 1542 LEU A O 1
ATOM 5950 N N . ILE A 1 1550 ? 300.459 201.823 245.591 1.00 33.66 1543 ILE A N 1
ATOM 5951 C CA . ILE A 1 1550 ? 299.973 202.705 246.642 1.00 33.66 1543 ILE A CA 1
ATOM 5952 C C . ILE A 1 1550 ? 298.641 202.167 247.138 1.00 33.66 1543 ILE A C 1
ATOM 5953 O O . ILE A 1 1550 ? 297.778 201.800 246.335 1.00 33.66 1543 ILE A O 1
ATOM 5958 N N . ALA A 1 1551 ? 298.477 202.103 248.453 1.00 37.47 1544 ALA A N 1
ATOM 5959 C CA . ALA A 1 1551 ? 297.247 201.614 249.054 1.00 37.47 1544 ALA A CA 1
ATOM 5960 C C . ALA A 1 1551 ? 296.467 202.784 249.634 1.00 37.47 1544 AL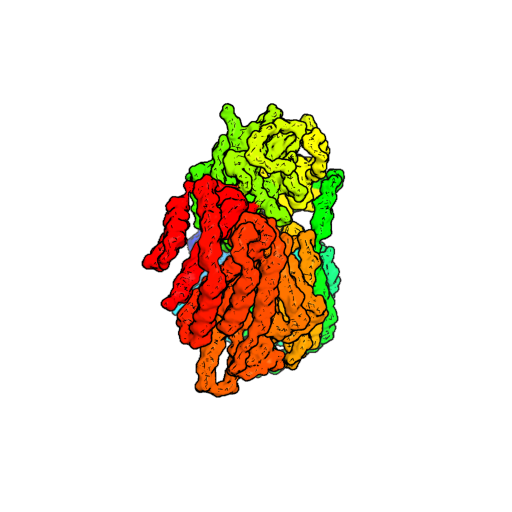A A C 1
ATOM 5961 O O . ALA A 1 1551 ? 297.022 203.599 250.379 1.00 37.47 1544 ALA A O 1
ATOM 5963 N N . VAL A 1 1552 ? 295.184 202.860 249.287 1.00 39.57 1545 VAL A N 1
ATOM 5964 C CA . VAL A 1 1552 ? 294.280 203.904 249.749 1.00 39.57 1545 VAL A CA 1
ATOM 5965 C C . VAL A 1 1552 ? 293.178 203.243 250.561 1.00 39.57 1545 VAL A C 1
ATOM 5966 O O . VAL A 1 1552 ? 292.640 202.203 250.160 1.00 39.57 1545 VAL A O 1
ATOM 5970 N N . ALA A 1 1553 ? 292.857 203.838 251.703 1.00 44.93 1546 ALA A N 1
ATOM 5971 C CA . ALA A 1 1553 ? 291.872 203.313 252.633 1.00 44.93 1546 ALA A CA 1
ATOM 5972 C C . ALA A 1 1553 ? 290.654 204.223 252.656 1.00 44.93 1546 ALA A C 1
ATOM 5973 O O . ALA A 1 1553 ? 290.789 205.450 252.702 1.00 44.93 1546 ALA A O 1
ATOM 5975 N N . THR A 1 1554 ? 289.469 203.620 252.617 1.00 46.65 1547 THR A N 1
ATOM 5976 C CA . THR A 1 1554 ? 288.220 204.325 252.830 1.00 46.65 1547 THR A CA 1
ATOM 5977 C C . THR A 1 1554 ? 287.371 203.472 253.756 1.00 46.65 1547 THR A C 1
ATOM 5978 O O . THR A 1 1554 ? 287.576 202.260 253.860 1.00 46.65 1547 THR A O 1
ATOM 5982 N N . MET A 1 1555 ? 286.402 204.114 254.414 1.00 46.75 1548 MET A N 1
ATOM 5983 C CA . MET A 1 1555 ? 285.689 203.483 255.522 1.00 46.75 1548 MET A CA 1
ATOM 5984 C C . MET A 1 1555 ? 285.045 202.150 255.167 1.00 46.75 1548 MET A C 1
ATOM 5985 O O . MET A 1 1555 ? 284.614 201.428 256.071 1.00 46.75 1548 MET A O 1
ATOM 5990 N N . GLN A 1 1556 ? 284.960 201.795 253.886 1.00 48.91 1549 GLN A N 1
ATOM 5991 C CA . GLN A 1 1556 ? 284.464 200.483 253.510 1.00 48.91 1549 GLN A CA 1
ATOM 5992 C C . GLN A 1 1556 ? 285.455 199.617 252.746 1.00 48.91 1549 GLN A C 1
ATOM 5993 O O . GLN A 1 1556 ? 285.290 198.393 252.749 1.00 48.91 1549 GLN A O 1
ATOM 5999 N N . TYR A 1 1557 ? 286.475 200.188 252.105 1.00 46.63 1550 TYR A N 1
ATOM 6000 C CA . TYR A 1 1557 ? 287.269 199.359 251.210 1.00 46.63 1550 TYR A CA 1
ATOM 6001 C C . TYR A 1 1557 ? 288.703 199.858 251.093 1.00 46.63 1550 TYR A C 1
ATOM 6002 O O . TYR A 1 1557 ? 289.014 201.027 251.339 1.00 46.63 1550 TYR A O 1
ATOM 6011 N N . ILE A 1 1558 ? 289.567 198.932 250.686 1.00 45.07 1551 ILE A N 1
ATOM 6012 C CA . ILE A 1 1558 ? 290.983 199.171 250.445 1.00 45.07 1551 ILE A CA 1
ATOM 6013 C C . ILE A 1 1558 ? 291.219 199.039 248.948 1.00 45.07 1551 ILE A C 1
ATOM 6014 O O . ILE A 1 1558 ? 290.868 198.013 248.353 1.00 45.07 1551 ILE A O 1
ATOM 6019 N N . ARG A 1 1559 ? 291.814 200.061 248.338 1.00 45.32 1552 ARG A N 1
ATOM 6020 C CA . ARG A 1 1559 ? 292.118 200.031 246.915 1.00 45.32 1552 ARG A CA 1
ATOM 6021 C C . ARG A 1 1559 ? 293.618 200.143 246.693 1.00 45.32 1552 ARG A C 1
ATOM 6022 O O . ARG A 1 1559 ? 294.328 200.792 247.464 1.00 45.32 1552 ARG A O 1
ATOM 6030 N N . ILE A 1 1560 ? 294.101 199.497 245.635 1.00 43.20 1553 ILE A N 1
ATOM 6031 C CA . ILE A 1 1560 ? 295.526 199.480 245.315 1.00 43.20 1553 ILE A CA 1
ATOM 6032 C C . ILE A 1 1560 ? 295.720 200.065 243.924 1.00 43.20 1553 ILE A C 1
ATOM 6033 O O . ILE A 1 1560 ? 295.171 199.544 242.948 1.00 43.20 1553 ILE A O 1
ATOM 6038 N N . TYR A 1 1561 ? 296.509 201.128 243.828 1.00 43.99 1554 TYR A N 1
ATOM 6039 C CA . TYR A 1 1561 ? 296.825 201.760 242.556 1.00 43.99 1554 TYR A CA 1
ATOM 6040 C C . TYR A 1 1561 ? 298.273 201.483 242.179 1.00 43.99 1554 TYR A C 1
ATOM 6041 O O . TYR A 1 1561 ? 299.177 201.567 243.011 1.00 43.99 1554 TYR A O 1
ATOM 6050 N N . ASP A 1 1562 ? 298.489 201.159 240.909 1.00 44.35 1555 ASP A N 1
ATOM 6051 C CA . ASP A 1 1562 ? 299.820 200.900 240.373 1.00 44.35 1555 ASP A CA 1
ATOM 6052 C C . ASP A 1 1562 ? 300.088 201.918 239.277 1.00 44.35 1555 ASP A C 1
ATOM 6053 O O . ASP A 1 1562 ? 299.542 201.809 238.176 1.00 44.35 1555 ASP A O 1
ATOM 6058 N N . LEU A 1 1563 ? 300.934 202.897 239.571 1.00 42.15 1556 LEU A N 1
ATOM 6059 C CA . LEU A 1 1563 ? 301.172 203.992 238.643 1.00 42.15 1556 LEU A CA 1
ATOM 6060 C C . LEU A 1 1563 ? 302.007 203.581 237.439 1.00 42.15 1556 LEU A C 1
ATOM 6061 O O . LEU A 1 1563 ? 302.250 204.417 236.563 1.00 42.15 1556 LEU A O 1
ATOM 6066 N N . THR A 1 1564 ? 302.475 202.336 237.385 1.00 47.28 1557 THR A N 1
ATOM 6067 C CA . THR A 1 1564 ? 303.157 201.808 236.211 1.00 47.28 1557 THR A CA 1
ATOM 6068 C C . THR A 1 1564 ? 302.236 201.019 235.288 1.00 47.28 1557 THR A C 1
ATOM 6069 O O . THR A 1 1564 ? 302.678 200.587 234.220 1.00 47.28 1557 THR A O 1
ATOM 6073 N N . LEU A 1 1565 ? 300.977 200.813 235.666 1.00 48.29 1558 LEU A N 1
ATOM 6074 C CA . LEU A 1 1565 ? 300.023 200.116 234.813 1.00 48.29 1558 LEU A CA 1
ATOM 6075 C C . LEU A 1 1565 ? 298.867 201.003 234.386 1.00 48.29 1558 LEU A C 1
ATOM 6076 O O . LEU A 1 1565 ? 298.608 201.141 233.185 1.00 48.29 1558 LEU A O 1
ATOM 6081 N N . HIS A 1 1566 ? 298.164 201.612 235.334 1.00 49.44 1559 HIS A N 1
ATOM 6082 C CA . HIS A 1 1566 ? 297.035 202.468 235.013 1.00 49.44 1559 HIS A CA 1
ATOM 6083 C C . HIS A 1 1566 ? 296.832 203.465 236.142 1.00 49.44 1559 HIS A C 1
ATOM 6084 O O . HIS A 1 1566 ? 296.929 203.117 237.321 1.00 49.44 1559 HIS A O 1
ATOM 6091 N N . GLU A 1 1567 ? 296.533 204.707 235.767 1.00 49.66 1560 GLU A N 1
ATOM 6092 C CA . GLU A 1 1567 ? 296.370 205.775 236.742 1.00 49.66 1560 GLU A CA 1
ATOM 6093 C C . GLU A 1 1567 ? 294.962 205.825 237.321 1.00 49.66 1560 GLU A C 1
ATOM 6094 O O . GLU A 1 1567 ? 294.799 206.037 238.526 1.00 49.66 1560 GLU A O 1
ATOM 6100 N N . THR A 1 1568 ? 293.939 205.635 236.492 1.00 49.05 1561 THR A N 1
ATOM 6101 C CA . THR A 1 1568 ? 292.556 205.676 236.944 1.00 49.05 1561 THR A CA 1
ATOM 6102 C C . THR A 1 1568 ? 291.976 204.289 237.179 1.00 49.05 1561 THR A C 1
ATOM 6103 O O . THR A 1 1568 ? 290.784 204.170 237.475 1.00 49.05 1561 THR A O 1
ATOM 6107 N N . ASN A 1 1569 ? 292.786 203.244 237.061 1.00 50.39 1562 ASN A N 1
ATOM 6108 C CA . ASN A 1 1569 ? 292.353 201.882 237.325 1.00 50.39 1562 ASN A CA 1
ATOM 6109 C C . ASN A 1 1569 ? 293.152 201.327 238.493 1.00 50.39 1562 ASN A C 1
ATOM 6110 O O . ASN A 1 1569 ? 294.363 201.549 238.591 1.00 50.39 1562 ASN A O 1
ATOM 6115 N N . PHE A 1 1570 ? 292.470 200.610 239.377 1.00 49.59 1563 PHE A N 1
ATOM 6116 C CA . PHE A 1 1570 ? 293.084 200.028 240.559 1.00 49.59 1563 PHE A CA 1
ATOM 6117 C C . PHE A 1 1570 ? 293.288 198.534 240.351 1.00 49.59 1563 PHE A C 1
ATOM 6118 O O . PHE A 1 1570 ? 292.434 197.856 239.775 1.00 49.59 1563 PHE A O 1
ATOM 6126 N N . VAL A 1 1571 ? 294.431 198.031 240.817 1.00 47.63 1564 VAL A N 1
ATOM 6127 C CA . VAL A 1 1571 ? 294.740 196.612 240.670 1.00 47.63 1564 VAL A CA 1
ATOM 6128 C C . VAL A 1 1571 ? 293.734 195.764 241.436 1.00 47.63 1564 VAL A C 1
ATOM 6129 O O . VAL A 1 1571 ? 293.194 194.786 240.908 1.00 47.63 1564 VAL A O 1
ATOM 6133 N N . GLU A 1 1572 ? 293.465 196.123 242.689 1.00 49.44 1565 GLU A N 1
ATOM 6134 C CA . GLU A 1 1572 ? 292.547 195.347 243.508 1.00 49.44 1565 GLU A CA 1
ATOM 6135 C C . GLU A 1 1572 ? 291.782 196.266 244.449 1.00 49.44 1565 GLU A C 1
ATOM 6136 O O . GLU A 1 1572 ? 292.235 197.362 244.796 1.00 49.44 1565 GLU A O 1
ATOM 6142 N N . GLU A 1 1573 ? 290.607 195.790 244.855 1.00 49.06 1566 GLU A N 1
ATOM 6143 C CA . GLU A 1 1573 ? 289.768 196.451 245.844 1.00 49.06 1566 GLU A CA 1
ATOM 6144 C C . GLU A 1 1573 ? 289.172 195.389 246.750 1.00 49.06 1566 GLU A C 1
ATOM 6145 O O . GLU A 1 1573 ? 288.660 194.375 246.268 1.00 49.06 1566 GLU A O 1
ATOM 6151 N N . MET A 1 1574 ? 289.250 195.613 248.056 1.00 47.83 1567 MET A N 1
ATOM 6152 C CA . MET A 1 1574 ? 288.737 194.666 249.035 1.00 47.83 1567 MET A CA 1
ATOM 6153 C C . MET A 1 1574 ? 287.848 195.383 250.036 1.00 47.83 1567 MET A C 1
ATOM 6154 O O . MET A 1 1574 ? 288.239 196.400 250.610 1.00 47.83 1567 MET A O 1
ATOM 6159 N N . VAL A 1 1575 ? 286.657 194.833 250.252 1.00 46.49 1568 VAL A N 1
ATOM 6160 C CA . VAL A 1 1575 ? 285.632 195.475 251.066 1.00 46.49 1568 VAL A CA 1
ATOM 6161 C C . VAL A 1 1575 ? 285.454 194.684 252.355 1.00 46.49 1568 VAL A C 1
ATOM 6162 O O . VAL A 1 1575 ? 285.366 193.451 252.330 1.00 46.49 1568 VAL A O 1
ATOM 6166 N N . LEU A 1 1576 ? 285.427 195.392 253.476 1.00 44.11 1569 LEU A N 1
ATOM 6167 C CA . LEU A 1 1576 ? 285.348 194.734 254.775 1.00 44.11 1569 LEU A CA 1
ATOM 6168 C C . LEU A 1 1576 ? 283.942 194.204 255.023 1.00 44.11 1569 LEU A C 1
ATOM 6169 O O . LEU A 1 1576 ? 282.964 194.929 254.807 1.00 44.11 1569 LEU A O 1
ATOM 6174 N N . PRO A 1 1577 ? 283.796 192.963 255.473 1.00 42.74 1570 PRO A N 1
ATOM 6175 C CA . PRO A 1 1577 ? 282.478 192.457 255.872 1.00 42.74 1570 PRO A CA 1
ATOM 6176 C C . PRO A 1 1577 ? 282.141 192.880 257.294 1.00 42.74 1570 PRO A C 1
ATOM 6177 O O . PRO A 1 1577 ? 282.731 192.388 258.260 1.00 42.74 1570 PRO A O 1
ATOM 6181 N N . ALA A 1 1578 ? 281.181 193.799 257.423 1.00 40.13 1571 ALA A N 1
ATOM 6182 C CA . ALA A 1 1578 ? 280.642 194.231 258.713 1.00 40.13 1571 ALA A CA 1
ATOM 6183 C C . ALA A 1 1578 ? 281.743 194.808 259.610 1.00 40.13 1571 ALA A C 1
ATOM 6184 O O . ALA A 1 1578 ? 282.098 194.257 260.652 1.00 40.13 1571 ALA A O 1
ATOM 6186 N N . GLY A 1 1579 ? 282.275 195.939 259.168 1.00 40.42 1572 GLY A N 1
ATOM 6187 C CA . GLY A 1 1579 ? 283.304 196.613 259.935 1.00 40.42 1572 GLY A CA 1
ATOM 6188 C C . GLY A 1 1579 ? 283.596 197.976 259.354 1.00 40.42 1572 GLY A C 1
ATOM 6189 O O . GLY A 1 1579 ? 282.884 198.474 258.478 1.00 40.42 1572 GLY A O 1
ATOM 6190 N N . ASN A 1 1580 ? 284.653 198.585 259.880 1.00 42.07 1573 ASN A N 1
ATOM 6191 C CA . ASN A 1 1580 ? 285.151 199.872 259.421 1.00 42.07 1573 ASN A CA 1
ATOM 6192 C C . ASN A 1 1580 ? 286.672 199.854 259.459 1.00 42.07 1573 ASN A C 1
ATOM 6193 O O . ASN A 1 1580 ? 287.264 199.363 260.423 1.00 42.07 1573 ASN A O 1
ATOM 6198 N N . VAL A 1 1581 ? 287.309 200.384 258.422 1.00 39.28 1574 VAL A N 1
ATOM 6199 C CA . VAL A 1 1581 ? 288.768 200.395 258.390 1.00 39.28 1574 VAL A CA 1
ATOM 6200 C C . VAL A 1 1581 ? 289.289 201.492 259.308 1.00 39.28 1574 VAL A C 1
ATOM 6201 O O . VAL A 1 1581 ? 288.653 202.534 259.502 1.00 39.28 1574 VAL A O 1
ATOM 6205 N N . GLU A 1 1582 ? 290.448 201.245 259.892 1.00 38.04 1575 GLU A N 1
ATOM 6206 C CA . GLU A 1 1582 ? 291.165 202.258 260.654 1.00 38.04 1575 GLU A CA 1
ATOM 6207 C C . GLU A 1 1582 ? 292.591 202.448 260.166 1.00 38.04 1575 GLU A C 1
ATOM 6208 O O . GLU A 1 1582 ? 293.076 203.582 260.134 1.00 38.04 1575 GLU A O 1
ATOM 6214 N N . ASP A 1 1583 ? 293.273 201.373 259.779 1.00 35.36 1576 ASP A N 1
ATOM 6215 C CA . ASP A 1 1583 ? 294.611 201.499 259.222 1.00 35.36 1576 ASP A CA 1
ATOM 6216 C C . ASP A 1 1583 ? 294.923 200.280 258.370 1.00 35.36 1576 ASP A C 1
ATOM 6217 O O . ASP A 1 1583 ? 294.340 199.206 258.539 1.00 35.36 1576 ASP A O 1
ATOM 6222 N N . VAL A 1 1584 ? 295.853 200.477 257.440 1.00 34.49 1577 VAL A N 1
ATOM 6223 C CA . VAL A 1 1584 ? 296.255 199.462 256.476 1.00 34.49 1577 VAL A CA 1
ATOM 6224 C C . VAL A 1 1584 ? 297.767 199.524 256.321 1.00 34.49 1577 VAL A C 1
ATOM 6225 O O . VAL A 1 1584 ? 298.357 200.610 256.303 1.00 34.49 1577 VAL A O 1
ATOM 6229 N N . GLU A 1 1585 ? 298.397 198.358 256.232 1.00 36.18 1578 GLU A N 1
ATOM 6230 C CA . GLU A 1 1585 ? 299.836 198.249 256.057 1.00 36.18 1578 GLU A CA 1
ATOM 6231 C C . GLU A 1 1585 ? 300.125 197.400 254.832 1.00 36.18 1578 GLU A C 1
ATOM 6232 O O . GLU A 1 1585 ? 299.509 196.348 254.640 1.00 36.18 1578 GLU A O 1
ATOM 6238 N N . ILE A 1 1586 ? 301.068 197.859 254.013 1.00 36.11 1579 ILE A N 1
ATOM 6239 C CA . ILE A 1 1586 ? 301.455 197.182 252.782 1.00 36.11 1579 ILE A CA 1
ATOM 6240 C C . ILE A 1 1586 ? 302.932 196.826 252.868 1.00 36.11 1579 ILE A C 1
ATOM 6241 O O . ILE A 1 1586 ? 303.762 197.665 253.236 1.00 36.11 1579 ILE A O 1
ATOM 6246 N N . ILE A 1 1587 ? 303.253 195.577 252.545 1.00 37.03 1580 ILE A N 1
ATOM 6247 C CA . ILE A 1 1587 ? 304.583 195.014 252.715 1.00 37.03 1580 ILE A CA 1
ATOM 6248 C C . ILE A 1 1587 ? 304.992 194.363 251.406 1.00 37.03 1580 ILE A C 1
ATOM 6249 O O . ILE A 1 1587 ? 304.228 193.575 250.836 1.00 37.03 1580 ILE A O 1
ATOM 6254 N N . ASN A 1 1588 ? 306.191 194.685 250.934 1.00 43.34 1581 ASN A N 1
ATOM 6255 C CA . ASN A 1 1588 ? 306.691 194.181 249.660 1.00 43.34 1581 ASN A CA 1
ATOM 6256 C C . ASN A 1 1588 ? 307.647 193.032 249.949 1.00 43.34 1581 ASN A C 1
ATOM 6257 O O . ASN A 1 1588 ? 308.784 193.248 250.374 1.00 43.34 1581 ASN A O 1
ATOM 6262 N N . GLN A 1 1589 ? 307.186 191.809 249.714 1.00 45.37 1582 GLN A N 1
ATOM 6263 C CA . GLN A 1 1589 ? 308.025 190.645 249.932 1.00 45.37 1582 GLN A CA 1
ATOM 6264 C C . GLN A 1 1589 ? 309.101 190.547 248.855 1.00 45.37 1582 GLN A C 1
ATOM 6265 O O . GLN A 1 1589 ? 309.039 191.201 247.811 1.00 45.37 1582 GLN A O 1
ATOM 6271 N N . GLU A 1 1590 ? 310.111 189.721 249.133 1.00 51.90 1583 GLU A N 1
ATOM 6272 C CA . GLU A 1 1590 ? 311.191 189.524 248.173 1.00 51.90 1583 GLU A CA 1
ATOM 6273 C C . GLU A 1 1590 ? 310.741 188.697 246.977 1.00 51.90 1583 GLU A C 1
ATOM 6274 O O . GLU A 1 1590 ? 311.176 188.954 245.848 1.00 51.90 1583 GLU A O 1
ATOM 6276 N N . ASP A 1 1591 ? 309.876 187.708 247.198 1.00 55.80 1584 ASP A N 1
ATOM 6277 C CA . ASP A 1 1591 ? 309.376 186.866 246.120 1.00 55.80 1584 ASP A CA 1
ATOM 6278 C C . ASP A 1 1591 ? 308.665 187.665 245.035 1.00 55.80 1584 ASP A C 1
ATOM 6279 O O . ASP A 1 1591 ? 308.757 187.303 243.858 1.00 55.80 1584 ASP A O 1
ATOM 6284 N N . GLY A 1 1592 ? 307.990 188.756 245.398 1.00 49.29 1585 GLY A N 1
ATOM 6285 C CA . GLY A 1 1592 ? 307.188 189.542 244.486 1.00 49.29 1585 GLY A CA 1
ATOM 6286 C C . GLY A 1 1592 ? 305.755 189.714 244.946 1.00 49.29 1585 GLY A C 1
ATOM 6287 O O . GLY A 1 1592 ? 305.130 190.733 244.630 1.00 49.29 1585 GLY A O 1
ATOM 6288 N N . ASN A 1 1593 ? 305.229 188.746 245.690 1.00 46.05 1586 ASN A N 1
ATOM 6289 C CA . ASN A 1 1593 ? 303.898 188.879 246.259 1.00 46.05 1586 ASN A CA 1
ATOM 6290 C C . ASN A 1 1593 ? 303.873 190.022 247.264 1.00 46.05 1586 ASN A C 1
ATOM 6291 O O . ASN A 1 1593 ? 304.871 190.318 247.925 1.00 46.05 1586 ASN A O 1
ATOM 6296 N N . VAL A 1 1594 ? 302.720 190.674 247.374 1.00 41.03 1587 VAL A N 1
ATOM 6297 C CA . VAL A 1 1594 ? 302.560 191.834 248.243 1.00 41.03 1587 VAL A CA 1
ATOM 6298 C C . VAL A 1 1594 ? 301.586 191.473 249.353 1.00 41.03 1587 VAL A C 1
ATOM 6299 O O . VAL A 1 1594 ? 300.474 191.012 249.080 1.00 41.03 1587 VAL A O 1
ATOM 6303 N N . ARG A 1 1595 ? 302.001 191.678 250.599 1.00 40.53 1588 ARG A N 1
ATOM 6304 C CA . ARG A 1 1595 ? 301.153 191.412 251.751 1.00 40.53 1588 ARG A CA 1
ATOM 6305 C C . ARG A 1 1595 ? 300.497 192.706 252.209 1.00 40.53 1588 ARG A C 1
ATOM 6306 O O . ARG A 1 1595 ? 301.092 193.780 252.111 1.00 40.53 1588 ARG A O 1
ATOM 6314 N N . ILE A 1 1596 ? 299.262 192.609 252.688 1.00 38.80 1589 ILE A N 1
ATOM 6315 C CA . ILE A 1 1596 ? 298.529 193.770 253.176 1.00 38.80 1589 ILE A CA 1
ATOM 6316 C C . ILE A 1 1596 ? 297.694 193.355 254.376 1.00 38.80 1589 ILE A C 1
ATOM 6317 O O . ILE A 1 1596 ? 296.973 192.352 254.328 1.00 38.80 1589 ILE A O 1
ATOM 6322 N N . LEU A 1 1597 ? 297.792 194.130 255.451 1.00 36.60 1590 LEU A N 1
ATOM 6323 C CA . LEU A 1 1597 ? 297.071 193.867 256.688 1.00 36.60 1590 LEU A CA 1
ATOM 6324 C C . LEU A 1 1597 ? 296.191 195.063 257.007 1.00 36.60 1590 LEU A C 1
ATOM 6325 O O . LEU A 1 1597 ? 296.662 196.203 256.990 1.00 36.60 1590 LEU A O 1
ATOM 6330 N N . VAL A 1 1598 ? 294.922 194.808 257.305 1.00 33.46 1591 VAL A N 1
ATOM 6331 C CA . VAL A 1 1598 ? 293.944 195.865 257.528 1.00 33.46 1591 VAL A CA 1
ATOM 6332 C C . VAL A 1 1598 ? 293.306 195.671 258.898 1.00 33.46 1591 VAL A C 1
ATOM 6333 O O . VAL A 1 1598 ? 293.011 194.541 259.306 1.00 33.46 1591 VAL A O 1
ATOM 6337 N N . LEU A 1 1599 ? 293.114 196.780 259.616 1.00 32.33 1592 LEU A N 1
ATOM 6338 C CA . LEU A 1 1599 ? 292.632 196.770 260.993 1.00 32.33 1592 LEU A CA 1
ATOM 6339 C C . LEU A 1 1599 ? 291.174 197.213 261.005 1.00 32.33 1592 LEU A C 1
ATOM 6340 O O . LEU A 1 1599 ? 290.875 198.390 260.780 1.00 32.33 1592 LEU A O 1
ATOM 6345 N N . SER A 1 1600 ? 290.272 196.275 261.282 1.00 38.95 1593 SER A N 1
ATOM 6346 C CA . SER A 1 1600 ? 288.848 196.564 261.278 1.00 38.95 1593 SER A CA 1
ATOM 6347 C C . SER A 1 1600 ? 288.467 197.375 262.516 1.00 38.95 1593 SER A C 1
ATOM 6348 O O . SER A 1 1600 ? 289.300 197.707 263.361 1.00 38.95 1593 SER A O 1
ATOM 6351 N N . SER A 1 1601 ? 287.179 197.707 262.619 1.00 40.78 1594 SER A N 1
ATOM 6352 C CA . SER A 1 1601 ? 286.716 198.529 263.732 1.00 40.78 1594 SER A CA 1
ATOM 6353 C C . SER A 1 1601 ? 286.606 197.719 265.014 1.00 40.78 1594 SER A C 1
ATOM 6354 O O . SER A 1 1601 ? 286.885 198.232 266.103 1.00 40.78 1594 SER A O 1
ATOM 6357 N N . SER A 1 1602 ? 286.194 196.457 264.910 1.00 46.25 1595 SER A N 1
ATOM 6358 C CA . SER A 1 1602 ? 286.092 195.599 266.082 1.00 46.25 1595 SER A CA 1
ATOM 6359 C C . SER A 1 1602 ? 287.448 195.222 266.660 1.00 46.25 1595 SER A C 1
ATOM 6360 O O . SER A 1 1602 ? 287.501 194.673 267.765 1.00 46.25 1595 SER A O 1
ATOM 6363 N N . GLY A 1 1603 ? 288.536 195.508 265.950 1.00 43.79 1596 GLY A N 1
ATOM 6364 C CA . GLY A 1 1603 ? 289.856 195.080 266.352 1.00 43.79 1596 GLY A CA 1
ATOM 6365 C C . GLY A 1 1603 ? 290.378 193.877 265.605 1.00 43.79 1596 GLY A C 1
ATOM 6366 O O . GLY A 1 1603 ? 291.542 193.509 265.797 1.00 43.79 1596 GLY A O 1
ATOM 6367 N N . TYR A 1 1604 ? 289.559 193.253 264.763 1.00 42.11 1597 TYR A N 1
ATOM 6368 C CA . TYR A 1 1604 ? 290.023 192.131 263.962 1.00 42.11 1597 TYR A CA 1
ATOM 6369 C C . TYR A 1 1604 ? 291.063 192.593 262.952 1.00 42.11 1597 TYR A C 1
ATOM 6370 O O . TYR A 1 1604 ? 290.984 193.701 262.417 1.00 42.11 1597 TYR A O 1
ATOM 6379 N N . LEU A 1 1605 ? 292.045 191.737 262.697 1.00 39.58 1598 LEU A N 1
ATOM 6380 C CA . LEU A 1 1605 ? 293.106 192.010 261.738 1.00 39.58 1598 LEU A CA 1
ATOM 6381 C C . LEU A 1 1605 ? 292.946 191.057 260.562 1.00 39.58 1598 LEU A C 1
ATOM 6382 O O . LEU A 1 1605 ? 292.905 189.837 260.753 1.00 39.58 1598 LEU A O 1
ATOM 6387 N N . TYR A 1 1606 ? 292.848 191.607 259.356 1.00 41.08 1599 TYR A N 1
ATOM 6388 C CA . TYR A 1 1606 ? 292.645 190.809 258.154 1.00 41.08 1599 TYR A CA 1
ATOM 6389 C C . TYR A 1 1606 ? 293.862 190.920 257.250 1.00 41.08 1599 TYR A C 1
ATOM 6390 O O . TYR A 1 1606 ? 294.298 192.028 256.924 1.00 41.08 1599 TYR A O 1
ATOM 6399 N N . GLU A 1 1607 ? 294.398 189.776 256.836 1.00 43.56 1600 GLU A N 1
ATOM 6400 C CA . GLU A 1 1607 ? 295.595 189.724 256.014 1.00 43.56 1600 GLU A CA 1
ATOM 6401 C C . GLU A 1 1607 ? 295.277 189.137 254.646 1.00 43.56 1600 GLU A C 1
ATOM 6402 O O . GLU A 1 1607 ? 294.630 188.094 254.535 1.00 43.56 1600 GLU A O 1
ATOM 6408 N N . HIS A 1 1608 ? 295.746 189.813 253.601 1.00 46.58 1601 HIS A N 1
ATOM 6409 C CA . HIS A 1 1608 ? 295.622 189.292 252.250 1.00 46.58 1601 HIS A CA 1
ATOM 6410 C C . HIS A 1 1608 ? 296.973 189.406 251.563 1.00 46.58 1601 HIS A C 1
ATOM 6411 O O . HIS A 1 1608 ? 297.801 190.243 251.930 1.00 46.58 1601 HIS A O 1
ATOM 6418 N N . ASN A 1 1609 ? 297.202 188.539 250.582 1.00 48.91 1602 ASN A N 1
ATOM 6419 C CA . ASN A 1 1609 ? 298.434 188.553 249.807 1.00 48.91 1602 ASN A CA 1
ATOM 6420 C C . ASN A 1 1609 ? 298.095 188.479 248.328 1.00 48.91 1602 ASN A C 1
ATOM 6421 O O . ASN A 1 1609 ? 297.205 187.725 247.925 1.00 48.91 1602 ASN A O 1
ATOM 6426 N N . ILE A 1 1610 ? 298.809 189.263 247.528 1.00 45.68 1603 ILE A N 1
ATOM 6427 C CA . ILE A 1 1610 ? 298.546 189.425 246.104 1.00 45.68 1603 ILE A CA 1
ATOM 6428 C C . ILE A 1 1610 ? 299.725 188.858 245.330 1.00 45.68 1603 ILE A C 1
ATOM 6429 O O . ILE A 1 1610 ? 300.880 189.218 245.596 1.00 45.68 1603 ILE A O 1
ATOM 6434 N N . SER A 1 1611 ? 299.436 187.977 244.375 1.00 48.27 1604 SER A N 1
ATOM 6435 C CA . SER A 1 1611 ? 300.453 187.370 243.523 1.00 48.27 1604 SER A CA 1
ATOM 6436 C C . SER A 1 1611 ? 300.345 187.781 242.065 1.00 48.27 1604 SER A C 1
ATOM 6437 O O . SER A 1 1611 ? 301.364 188.079 241.439 1.00 48.27 1604 SER A O 1
ATOM 6440 N N . VAL A 1 1612 ? 299.144 187.801 241.507 1.00 50.65 1605 VAL A N 1
ATOM 6441 C CA . VAL A 1 1612 ? 298.933 188.213 240.125 1.00 50.65 1605 VAL A CA 1
ATOM 6442 C C . VAL A 1 1612 ? 298.607 189.699 240.098 1.00 50.65 1605 VAL A C 1
ATOM 6443 O O . VAL A 1 1612 ? 297.933 190.231 240.984 1.00 50.65 1605 VAL A O 1
ATOM 6447 N N . PHE A 1 1613 ? 299.108 190.387 239.077 1.00 50.27 1606 PHE A N 1
ATOM 6448 C CA . PHE A 1 1613 ? 298.980 191.834 238.978 1.00 50.27 1606 PHE A CA 1
ATOM 6449 C C . PHE A 1 1613 ? 298.387 192.189 237.625 1.00 50.27 1606 PHE A C 1
ATOM 6450 O O . PHE A 1 1613 ? 299.037 192.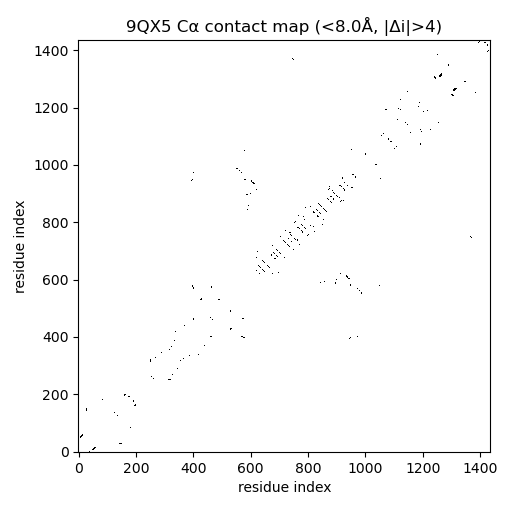003 236.592 1.00 50.27 1606 PHE A O 1
ATOM 6458 N N . ASN A 1 1614 ? 297.161 192.706 237.637 1.00 56.82 1607 ASN A N 1
ATOM 6459 C CA . ASN A 1 1614 ? 296.485 193.135 236.423 1.00 56.82 1607 ASN A CA 1
ATOM 6460 C C . ASN A 1 1614 ? 295.620 194.337 236.761 1.00 56.82 1607 ASN A C 1
ATOM 6461 O O . ASN A 1 1614 ? 295.001 194.387 237.826 1.00 56.82 1607 ASN A O 1
ATOM 6466 N N . ALA A 1 1615 ? 295.576 195.302 235.841 1.00 58.03 1608 ALA A N 1
ATOM 6467 C CA . ALA A 1 1615 ? 294.800 196.526 236.041 1.00 58.03 1608 ALA A CA 1
ATOM 6468 C C . ALA A 1 1615 ? 293.326 196.281 235.708 1.00 58.03 1608 ALA A C 1
ATOM 6469 O O . ALA A 1 1615 ? 292.738 196.886 234.813 1.00 58.03 1608 ALA A O 1
ATOM 6471 N N . GLU A 1 1616 ? 292.732 195.367 236.469 1.00 56.81 1609 GLU A N 1
ATOM 6472 C CA . GLU A 1 1616 ? 291.341 194.971 236.324 1.00 56.81 1609 GLU A CA 1
ATOM 6473 C C . GLU A 1 1616 ? 290.617 195.214 237.639 1.00 56.81 1609 GLU A C 1
ATOM 6474 O O . GLU A 1 1616 ? 291.113 194.847 238.707 1.00 56.81 1609 GLU A O 1
ATOM 6480 N N . ASN A 1 1617 ? 289.443 195.829 237.558 1.00 55.43 1610 ASN A N 1
ATOM 6481 C CA . ASN A 1 1617 ? 288.677 196.174 238.752 1.00 55.43 1610 ASN A CA 1
ATOM 6482 C C . ASN A 1 1617 ? 288.137 194.897 239.376 1.00 55.43 1610 ASN A C 1
ATOM 6483 O O . ASN A 1 1617 ? 287.139 194.338 238.918 1.00 55.43 1610 ASN A O 1
ATOM 6488 N N . ASN A 1 1618 ? 288.799 194.428 240.426 1.00 50.82 1611 ASN A N 1
ATOM 6489 C CA . ASN A 1 1618 ? 288.425 193.206 241.118 1.00 50.82 1611 ASN A CA 1
ATOM 6490 C C . ASN A 1 1618 ? 288.038 193.534 242.552 1.00 50.82 1611 ASN A C 1
ATOM 6491 O O . ASN A 1 1618 ? 288.676 194.371 243.198 1.00 50.82 1611 ASN A O 1
ATOM 6496 N N . SER A 1 1619 ? 286.984 192.888 243.044 1.00 50.27 1612 SER A N 1
ATOM 6497 C CA . SER A 1 1619 ? 286.483 193.111 244.394 1.00 50.27 1612 SER A CA 1
ATOM 6498 C C . SER A 1 1619 ? 286.597 191.822 245.193 1.00 50.27 1612 SER A C 1
ATOM 6499 O O . SER A 1 1619 ? 286.246 190.747 244.699 1.00 50.27 1612 SER A O 1
ATOM 6502 N N . ILE A 1 1620 ? 287.103 191.931 246.420 1.00 49.97 1613 ILE A N 1
ATOM 6503 C CA . ILE A 1 1620 ? 287.335 190.772 247.273 1.00 49.97 1613 ILE A CA 1
ATOM 6504 C C . ILE A 1 1620 ? 286.703 190.995 248.640 1.00 49.97 1613 ILE A C 1
ATOM 6505 O O . ILE A 1 1620 ? 286.803 192.084 249.220 1.00 49.97 1613 ILE A O 1
ATOM 6510 N N . PHE A 1 1621 ? 286.066 189.950 249.159 1.00 50.80 1614 PHE A N 1
ATOM 6511 C CA . PHE A 1 1621 ? 285.615 189.917 250.541 1.00 50.80 1614 PHE A CA 1
ATOM 6512 C C . PHE A 1 1621 ? 286.734 189.359 251.410 1.00 50.80 1614 PHE A C 1
ATOM 6513 O O . PHE A 1 1621 ? 287.244 188.265 251.154 1.00 50.80 1614 PHE A O 1
ATOM 6521 N N . LEU A 1 1622 ? 287.108 190.106 252.444 1.00 47.62 1615 LEU A N 1
ATOM 6522 C CA . LEU A 1 1622 ? 288.246 189.746 253.289 1.00 47.62 1615 LEU A CA 1
ATOM 6523 C C . LEU A 1 1622 ? 287.794 188.702 254.303 1.00 47.62 1615 LEU A C 1
ATOM 6524 O O . LEU A 1 1622 ? 286.990 188.989 255.191 1.00 47.62 1615 LEU A O 1
ATOM 6529 N N . THR A 1 1623 ? 288.309 187.479 254.165 1.00 49.47 1616 THR A N 1
ATOM 6530 C CA . THR A 1 1623 ? 287.905 186.360 255.008 1.00 49.47 1616 THR A CA 1
ATOM 6531 C C . THR A 1 1623 ? 289.089 185.645 255.655 1.00 49.47 1616 THR A C 1
ATOM 6532 O O . THR A 1 1623 ? 288.945 184.507 256.111 1.00 49.47 1616 THR A O 1
ATOM 6536 N N . ASN A 1 1624 ? 290.258 186.281 255.700 1.00 49.27 1617 ASN A N 1
ATOM 6537 C CA . ASN A 1 1624 ? 291.424 185.750 256.404 1.00 49.27 1617 ASN A CA 1
ATOM 6538 C C . ASN A 1 1624 ? 291.613 186.547 257.688 1.00 49.27 1617 ASN A C 1
ATOM 6539 O O . ASN A 1 1624 ? 291.988 187.722 257.646 1.00 49.27 1617 ASN A O 1
ATOM 6544 N N . VAL A 1 1625 ? 291.368 185.902 258.824 1.00 48.78 1618 VAL A N 1
ATOM 6545 C CA . VAL A 1 1625 ? 291.447 186.543 260.129 1.00 48.78 1618 VAL A CA 1
ATOM 6546 C C . VAL A 1 1625 ? 292.558 185.879 260.929 1.00 48.78 1618 VAL A C 1
ATOM 6547 O O . VAL A 1 1625 ? 292.591 184.650 261.059 1.00 48.78 1618 VAL A O 1
ATOM 6551 N N . VAL A 1 1626 ? 293.476 186.691 261.445 1.00 49.62 1619 VAL A N 1
ATOM 6552 C CA . VAL A 1 1626 ? 294.572 186.195 262.267 1.00 49.62 1619 VAL A CA 1
ATOM 6553 C C . VAL A 1 1626 ? 294.152 186.260 263.726 1.00 49.62 1619 VAL A C 1
ATOM 6554 O O . VAL A 1 1626 ? 293.217 186.987 264.077 1.00 49.62 1619 VAL A O 1
ATOM 6558 N N . ASN A 1 1627 ? 294.832 185.502 264.586 1.00 55.24 1620 ASN A N 1
ATOM 6559 C CA . ASN A 1 1627 ? 294.502 185.503 266.005 1.00 55.24 1620 ASN A CA 1
ATOM 6560 C C . ASN A 1 1627 ? 294.630 186.907 266.579 1.00 55.24 1620 ASN A C 1
ATOM 6561 O O . ASN A 1 1627 ? 295.733 187.454 266.670 1.00 55.24 1620 ASN A O 1
ATOM 6566 N N . THR A 1 1628 ? 293.500 187.487 266.968 1.00 56.90 1621 THR A N 1
ATOM 6567 C CA . THR A 1 1628 ? 293.463 188.891 267.341 1.00 56.90 1621 THR A CA 1
ATOM 6568 C C . THR A 1 1628 ? 294.200 189.120 268.660 1.00 56.90 1621 THR A C 1
ATOM 6569 O O . THR A 1 1628 ? 294.196 188.249 269.535 1.00 56.90 1621 THR A O 1
ATOM 6573 N N . PRO A 1 1629 ? 294.854 190.268 268.823 1.00 55.90 1622 PRO A N 1
ATOM 6574 C CA . PRO A 1 1629 ? 295.497 190.570 270.104 1.00 55.90 1622 PRO A CA 1
ATOM 6575 C C . PRO A 1 1629 ? 294.473 190.770 271.208 1.00 55.90 1622 PRO A C 1
ATOM 6576 O O . PRO A 1 1629 ? 293.364 191.255 270.977 1.00 55.90 1622 PRO A O 1
ATOM 6580 N N . GLY A 1 1630 ? 294.864 190.399 272.424 1.00 74.46 1623 GLY A N 1
ATOM 6581 C CA . GLY A 1 1630 ? 293.997 190.598 273.568 1.00 74.46 1623 GLY A CA 1
ATOM 6582 C C . GLY A 1 1630 ? 292.668 189.886 273.436 1.00 74.46 1623 GLY A C 1
ATOM 6583 O O . GLY A 1 1630 ? 291.632 190.527 273.231 1.00 74.46 1623 GLY A O 1
ATOM 6584 N N . MET A 1 1631 ? 292.693 188.558 273.528 1.00 95.60 1624 MET A N 1
ATOM 6585 C CA . MET A 1 1631 ? 291.504 187.758 273.272 1.00 95.60 1624 MET A CA 1
ATOM 6586 C C . MET A 1 1631 ? 290.363 188.150 274.203 1.00 95.60 1624 MET A C 1
ATOM 6587 O O . MET A 1 1631 ? 290.549 188.302 275.414 1.00 95.60 1624 MET A O 1
ATOM 6592 N N . ASP A 1 1632 ? 289.175 188.326 273.618 1.00 103.05 1625 ASP A N 1
ATOM 6593 C CA . ASP A 1 1632 ? 287.942 188.607 274.360 1.00 103.05 1625 ASP A CA 1
ATOM 6594 C C . ASP A 1 1632 ? 288.041 189.904 275.162 1.00 103.05 1625 ASP A C 1
ATOM 6595 O O . ASP A 1 1632 ? 287.297 190.118 276.123 1.00 103.05 1625 ASP A O 1
ATOM 6597 N N . MET A 1 1633 ? 288.961 190.781 274.769 1.00 81.44 1626 MET A N 1
ATOM 6598 C CA . MET A 1 1633 ? 289.097 192.093 275.392 1.00 81.44 1626 MET A CA 1
ATOM 6599 C C . MET A 1 1633 ? 289.248 193.218 274.385 1.00 81.44 1626 MET A C 1
ATOM 6600 O O . MET A 1 1633 ? 289.008 194.377 274.743 1.00 81.44 1626 MET A O 1
ATOM 6605 N N . ASN A 1 1634 ? 289.547 192.913 273.126 1.00 69.11 1627 ASN A N 1
ATOM 6606 C CA . ASN A 1 1634 ? 289.960 193.899 272.135 1.00 69.11 1627 ASN A CA 1
ATOM 6607 C C . ASN A 1 1634 ? 288.964 195.043 272.013 1.00 69.11 1627 ASN A C 1
ATOM 6608 O O . ASN A 1 1634 ? 287.758 194.824 271.872 1.00 69.11 1627 ASN A O 1
ATOM 6613 N N . GLY A 1 1635 ? 289.480 196.267 272.073 1.00 60.61 1628 GLY A N 1
ATOM 6614 C CA . GLY A 1 1635 ? 288.684 197.447 271.829 1.00 60.61 1628 GLY A CA 1
ATOM 6615 C C . GLY A 1 1635 ? 288.656 197.792 270.354 1.00 60.61 1628 GLY A C 1
ATOM 6616 O O . GLY A 1 1635 ? 288.879 196.957 269.476 1.00 60.61 1628 GLY A O 1
ATOM 6617 N N . ASP A 1 1636 ? 288.364 199.058 270.081 1.00 48.56 1629 ASP A N 1
ATOM 6618 C CA . ASP A 1 1636 ? 288.403 199.539 268.708 1.00 48.56 1629 ASP A CA 1
ATOM 6619 C C . ASP A 1 1636 ? 289.849 199.694 268.257 1.00 48.56 1629 ASP A C 1
ATOM 6620 O O . ASP A 1 1636 ? 290.660 200.316 268.947 1.00 48.56 1629 ASP A O 1
ATOM 6622 N N . GLY A 1 1637 ? 290.175 199.122 267.101 1.00 39.42 1630 GLY A N 1
ATOM 6623 C CA . GLY A 1 1637 ? 291.508 199.289 266.560 1.00 39.42 1630 GLY A CA 1
ATOM 6624 C C . GLY A 1 1637 ? 291.799 200.741 266.234 1.00 39.42 1630 GLY A C 1
ATOM 6625 O O . GLY A 1 1637 ? 290.917 201.507 265.853 1.00 39.42 1630 GLY A O 1
ATOM 6626 N N . VAL A 1 1638 ? 293.062 201.129 266.398 1.00 33.86 1631 VAL A N 1
ATOM 6627 C CA . VAL A 1 1638 ? 293.491 202.510 266.224 1.00 33.86 1631 VAL A CA 1
ATOM 6628 C C . VAL A 1 1638 ? 294.577 202.635 265.162 1.00 33.86 1631 VAL A C 1
ATOM 6629 O O . VAL A 1 1638 ? 294.478 203.470 264.258 1.00 33.86 1631 VAL A O 1
ATOM 6633 N N . SER A 1 1639 ? 295.632 201.827 265.260 1.00 31.29 1632 SER A N 1
ATOM 6634 C CA . SER A 1 1639 ? 296.714 201.977 264.296 1.00 31.29 1632 SER A CA 1
ATOM 6635 C C . SER A 1 1639 ? 297.494 200.683 264.123 1.00 31.29 1632 SER A C 1
ATOM 6636 O O . SER A 1 1639 ? 297.490 199.800 264.985 1.00 31.29 1632 SER A O 1
ATOM 6639 N N . LEU A 1 1640 ? 298.194 200.609 262.991 1.00 28.26 1633 LEU A N 1
ATOM 6640 C CA . LEU A 1 1640 ? 299.040 199.487 262.618 1.00 28.26 1633 LEU A CA 1
ATOM 6641 C C . LEU A 1 1640 ? 300.369 200.022 262.110 1.00 28.26 1633 LEU A C 1
ATOM 6642 O O . LEU A 1 1640 ? 300.404 201.027 261.396 1.00 28.26 1633 LEU A O 1
ATOM 6647 N N . HIS A 1 1641 ? 301.462 199.354 262.475 1.00 24.56 1634 HIS A N 1
ATOM 6648 C CA . HIS A 1 1641 ? 302.777 199.747 261.987 1.00 24.56 1634 HIS A CA 1
ATOM 6649 C C . HIS A 1 1641 ? 303.615 198.504 261.751 1.00 24.56 1634 HIS A C 1
ATOM 6650 O O . HIS A 1 1641 ? 303.459 197.495 262.441 1.00 24.56 1634 HIS A O 1
ATOM 6657 N N . TYR A 1 1642 ? 304.510 198.586 260.771 1.00 26.13 1635 TYR A N 1
ATOM 6658 C CA . TYR A 1 1642 ? 305.394 197.477 260.438 1.00 26.13 1635 TYR A CA 1
ATOM 6659 C C . TYR A 1 1642 ? 306.811 198.007 260.320 1.00 26.13 1635 TYR A C 1
ATOM 6660 O O . TYR A 1 1642 ? 307.092 198.845 259.458 1.00 26.13 1635 TYR A O 1
ATOM 6669 N N . SER A 1 1643 ? 307.696 197.520 261.182 1.00 25.06 1636 SER A N 1
ATOM 6670 C CA . SER A 1 1643 ? 309.111 197.858 261.145 1.00 25.06 1636 SER A CA 1
ATOM 6671 C C . SER A 1 1643 ? 309.825 196.802 260.315 1.00 25.06 1636 SER A C 1
ATOM 6672 O O . SER A 1 1643 ? 309.896 195.633 260.712 1.00 25.06 1636 SER A O 1
ATOM 6675 N N . SER A 1 1644 ? 310.346 197.218 259.161 1.00 25.72 1637 SER A N 1
ATOM 6676 C CA . SER A 1 1644 ? 311.014 196.300 258.249 1.00 25.72 1637 SER A CA 1
ATOM 6677 C C . SER A 1 1644 ? 312.418 195.940 258.713 1.00 25.72 1637 SER A C 1
ATOM 6678 O O . SER A 1 1644 ? 312.882 194.827 258.448 1.00 25.72 1637 SER A O 1
ATOM 6681 N N . THR A 1 1645 ? 313.113 196.863 259.383 1.00 23.45 1638 THR A N 1
ATOM 6682 C CA . THR A 1 1645 ? 314.465 196.567 259.842 1.00 23.45 1638 THR A CA 1
ATOM 6683 C C . THR A 1 1645 ? 314.464 195.435 260.858 1.00 23.45 1638 THR A C 1
ATOM 6684 O O . THR A 1 1645 ? 315.318 194.545 260.806 1.00 23.45 1638 THR A O 1
ATOM 6688 N N . PHE A 1 1646 ? 313.511 195.447 261.785 1.00 22.57 1639 PHE A N 1
ATOM 6689 C CA . PHE A 1 1646 ? 313.417 194.423 262.813 1.00 22.57 1639 PHE A CA 1
ATOM 6690 C C . PHE A 1 1646 ? 312.421 193.325 262.476 1.00 22.57 1639 PHE A C 1
ATOM 6691 O O . PHE A 1 1646 ? 312.340 192.341 263.216 1.00 22.57 1639 PHE A O 1
ATOM 6699 N N . ASN A 1 1647 ? 311.672 193.463 261.380 1.00 26.10 1640 ASN A N 1
ATOM 6700 C CA . ASN A 1 1647 ? 310.631 192.506 261.003 1.00 26.10 1640 ASN A CA 1
ATOM 6701 C C . ASN A 1 1647 ? 309.577 192.368 262.102 1.00 26.10 1640 ASN A C 1
ATOM 6702 O O . ASN A 1 1647 ? 309.215 191.263 262.510 1.00 26.10 1640 ASN A O 1
ATOM 6707 N N . LEU A 1 1648 ? 309.071 193.503 262.577 1.00 24.60 1641 LEU A N 1
ATOM 6708 C CA . LEU A 1 1648 ? 308.126 193.521 263.685 1.00 24.60 1641 LEU A CA 1
ATOM 6709 C C . LEU A 1 1648 ? 306.839 194.227 263.285 1.00 24.60 1641 LEU A C 1
ATOM 6710 O O . LEU A 1 1648 ? 306.829 195.073 262.391 1.00 24.60 1641 LEU A O 1
ATOM 6715 N N . LEU A 1 1649 ? 305.752 193.873 263.966 1.00 26.61 1642 LEU A N 1
ATOM 6716 C CA . LEU A 1 1649 ? 304.435 194.443 263.722 1.00 26.61 1642 LEU A CA 1
ATOM 6717 C C . LEU A 1 1649 ? 303.871 194.979 265.029 1.00 26.61 1642 LEU A C 1
ATOM 6718 O O . LEU A 1 1649 ? 303.763 194.237 266.012 1.00 26.61 1642 LEU A O 1
ATOM 6723 N N . PHE A 1 1650 ? 303.515 196.262 265.036 1.00 27.10 1643 PHE A N 1
ATOM 6724 C CA . PHE A 1 1650 ? 302.916 196.926 266.185 1.00 27.10 1643 PHE A CA 1
ATOM 6725 C C . PHE A 1 1650 ? 301.442 197.177 265.910 1.00 27.10 1643 PHE A C 1
ATOM 6726 O O . PHE A 1 1650 ? 301.089 197.738 264.867 1.00 27.10 1643 PHE A O 1
ATOM 6734 N N . VAL A 1 1651 ? 300.588 196.777 266.847 1.00 31.40 1644 VAL A N 1
ATOM 6735 C CA . VAL A 1 1651 ? 299.144 196.964 266.747 1.00 31.40 1644 VAL A CA 1
ATOM 6736 C C . VAL A 1 1651 ? 298.697 197.773 267.953 1.00 31.40 1644 VAL A C 1
ATOM 6737 O O . VAL A 1 1651 ? 298.846 197.320 269.093 1.00 31.40 1644 VAL A O 1
ATOM 6741 N N . SER A 1 1652 ? 298.135 198.954 267.714 1.00 33.02 1645 SER A N 1
ATOM 6742 C CA . SER A 1 1652 ? 297.674 199.817 268.796 1.00 33.02 1645 SER A CA 1
ATOM 6743 C C . SER A 1 1652 ? 296.154 199.854 268.787 1.00 33.02 1645 SER A C 1
ATOM 6744 O O . SER A 1 1652 ? 295.547 200.346 267.829 1.00 33.02 1645 SER A O 1
ATOM 6747 N N . LEU A 1 1653 ? 295.555 199.352 269.862 1.00 40.01 1646 LEU A N 1
ATOM 6748 C CA . LEU A 1 1653 ? 294.119 199.336 270.085 1.00 40.01 1646 LEU A CA 1
ATOM 6749 C C . LEU A 1 1653 ? 293.753 200.392 271.123 1.00 40.01 1646 LEU A C 1
ATOM 6750 O O . LEU A 1 1653 ? 294.575 201.218 271.528 1.00 40.01 1646 LEU A O 1
ATOM 6755 N N . GLU A 1 1654 ? 292.488 200.369 271.542 1.00 45.54 1647 GLU A N 1
ATOM 6756 C CA . GLU A 1 1654 ? 292.022 201.323 272.542 1.00 45.54 1647 GLU A CA 1
ATOM 6757 C C . GLU A 1 1654 ? 292.569 200.988 273.925 1.00 45.54 1647 GLU A C 1
ATOM 6758 O O . GLU A 1 1654 ? 293.024 201.876 274.654 1.00 45.54 1647 GLU A O 1
ATOM 6764 N N . ASN A 1 1655 ? 292.535 199.709 274.304 1.00 49.72 1648 ASN A N 1
ATOM 6765 C CA . ASN A 1 1655 ? 292.946 199.308 275.645 1.00 49.72 1648 ASN A CA 1
ATOM 6766 C C . ASN A 1 1655 ? 294.455 199.233 275.823 1.00 49.72 1648 ASN A C 1
ATOM 6767 O O . ASN A 1 1655 ? 294.926 199.217 276.964 1.00 49.72 1648 ASN A O 1
ATOM 6772 N N . GLY A 1 1656 ? 295.221 199.181 274.742 1.00 40.03 1649 GLY A N 1
ATOM 6773 C CA . GLY A 1 1656 ? 296.657 199.048 274.876 1.00 40.03 1649 GLY A CA 1
ATOM 6774 C C . GLY A 1 1656 ? 297.321 198.841 273.536 1.00 40.03 1649 GLY A C 1
ATOM 6775 O O . GLY A 1 1656 ? 296.765 199.186 272.493 1.00 40.03 1649 GLY A O 1
ATOM 6776 N N . ALA A 1 1657 ? 298.527 198.281 273.579 1.00 33.58 1650 ALA A N 1
ATOM 6777 C CA . ALA A 1 1657 ? 299.312 198.013 272.385 1.00 33.58 1650 ALA A CA 1
ATOM 6778 C C . ALA A 1 1657 ? 299.896 196.613 272.461 1.00 33.58 1650 ALA A C 1
ATOM 6779 O O . ALA A 1 1657 ? 300.019 196.026 273.537 1.00 33.58 1650 ALA A O 1
ATOM 6781 N N . PHE A 1 1658 ? 300.229 196.069 271.296 1.00 34.63 1651 PHE A N 1
ATOM 6782 C CA . PHE A 1 1658 ? 300.798 194.736 271.198 1.00 34.63 1651 PHE A CA 1
ATOM 6783 C C . PHE A 1 1658 ? 301.853 194.729 270.103 1.00 34.63 1651 PHE A C 1
ATOM 6784 O O . PHE A 1 1658 ? 301.814 195.546 269.180 1.00 34.63 1651 PHE A O 1
ATOM 6792 N N . VAL A 1 1659 ? 302.797 193.799 270.212 1.00 28.76 1652 VAL A N 1
ATOM 6793 C CA . VAL A 1 1659 ? 303.839 193.628 269.210 1.00 28.76 1652 VAL A CA 1
ATOM 6794 C C . VAL A 1 1659 ? 303.948 192.149 268.878 1.00 28.76 1652 VAL A C 1
ATOM 6795 O O . VAL A 1 1659 ? 303.653 191.282 269.708 1.00 28.76 1652 VAL A O 1
ATOM 6799 N N . ALA A 1 1660 ? 304.351 191.862 267.643 1.00 30.08 1653 ALA A N 1
ATOM 6800 C CA . ALA A 1 1660 ? 304.522 190.481 267.214 1.00 30.08 1653 ALA A CA 1
ATOM 6801 C C . ALA A 1 1660 ? 305.558 190.417 266.104 1.00 30.08 1653 ALA A C 1
ATOM 6802 O O . ALA A 1 1660 ? 305.889 191.424 265.476 1.00 30.08 1653 ALA A O 1
ATOM 6804 N N . GLN A 1 1661 ? 306.078 189.217 265.872 1.00 31.55 1654 GLN A N 1
ATOM 6805 C CA . GLN A 1 1661 ? 306.993 188.973 264.768 1.00 31.55 1654 GLN A CA 1
ATOM 6806 C C . GLN A 1 1661 ? 306.209 188.394 263.601 1.00 31.55 1654 GLN A C 1
ATOM 6807 O O . GLN A 1 1661 ? 305.508 187.389 263.758 1.00 31.55 1654 GLN A O 1
ATOM 6813 N N . LEU A 1 1662 ? 306.332 189.022 262.443 1.00 31.59 1655 LEU A N 1
ATOM 6814 C CA . LEU A 1 1662 ? 305.567 188.604 261.280 1.00 31.59 1655 LEU A CA 1
ATOM 6815 C C . LEU A 1 1662 ? 305.984 187.201 260.867 1.00 31.59 1655 LEU A C 1
ATOM 6816 O O . LEU A 1 1662 ? 307.164 186.980 260.570 1.00 31.59 1655 LEU A O 1
ATOM 6821 N N . PRO A 1 1663 ? 305.073 186.238 260.825 1.00 34.99 1656 PRO A N 1
ATOM 6822 C CA . PRO A 1 1663 ? 305.444 184.870 260.469 1.00 34.99 1656 PRO A CA 1
ATOM 6823 C C . PRO A 1 1663 ? 305.490 184.676 258.958 1.00 34.99 1656 PRO A C 1
ATOM 6824 O O . PRO A 1 1663 ? 305.014 185.502 258.180 1.00 34.99 1656 PRO A O 1
ATOM 6828 N N . GLU A 1 1664 ? 306.086 183.559 258.561 1.00 38.68 1657 GLU A N 1
ATOM 6829 C CA . GLU A 1 1664 ? 306.212 183.246 257.148 1.00 38.68 1657 GLU A CA 1
ATOM 6830 C C . GLU A 1 1664 ? 304.833 182.990 256.546 1.00 38.68 1657 GLU A C 1
ATOM 6831 O O . GLU A 1 1664 ? 303.973 182.393 257.199 1.00 38.68 1657 GLU A O 1
ATOM 6833 N N . PRO A 1 1665 ? 304.591 183.431 255.315 1.00 41.30 1658 PRO A N 1
ATOM 6834 C CA . PRO A 1 1665 ? 303.281 183.200 254.701 1.00 41.30 1658 PRO A CA 1
ATOM 6835 C C . PRO A 1 1665 ? 303.043 181.722 254.450 1.00 41.30 1658 PRO A C 1
ATOM 6836 O O . PRO A 1 1665 ? 303.971 180.949 254.202 1.00 41.30 1658 PRO A O 1
ATOM 6840 N N . THR A 1 1666 ? 301.775 181.333 254.522 1.00 47.14 1659 THR A N 1
ATOM 6841 C CA . THR A 1 1666 ? 301.368 179.947 254.334 1.00 47.14 1659 THR A CA 1
ATOM 6842 C C . THR A 1 1666 ? 300.464 179.770 253.125 1.00 47.14 1659 THR A C 1
ATOM 6843 O O . THR A 1 1666 ? 300.651 178.826 252.349 1.00 47.14 1659 THR A O 1
ATOM 6847 N N . GLY A 1 1667 ? 299.493 180.654 252.941 1.00 55.36 1660 GLY A N 1
ATOM 6848 C CA . GLY A 1 1667 ? 298.619 180.576 251.790 1.00 55.36 1660 GLY A CA 1
ATOM 6849 C C . GLY A 1 1667 ? 297.496 181.582 251.907 1.00 55.36 1660 GLY A C 1
ATOM 6850 O O . GLY A 1 1667 ? 297.389 182.324 252.889 1.00 55.36 1660 GLY A O 1
ATOM 6851 N N . ASN A 1 1668 ? 296.656 181.594 250.875 1.00 58.89 1661 ASN A N 1
ATOM 6852 C CA . ASN A 1 1668 ? 295.494 182.468 250.827 1.00 58.89 1661 ASN A CA 1
ATOM 6853 C C . ASN A 1 1668 ? 294.239 181.815 251.382 1.00 58.89 1661 ASN A C 1
ATOM 6854 O O . ASN A 1 1668 ? 293.195 182.470 251.451 1.00 58.89 1661 ASN A O 1
ATOM 6859 N N . SER A 1 1669 ? 294.313 180.547 251.781 1.00 62.03 1662 SER A N 1
ATOM 6860 C CA . SER A 1 1669 ? 293.158 179.824 252.294 1.00 62.03 1662 SER A CA 1
ATOM 6861 C C . SER A 1 1669 ? 293.169 179.645 253.802 1.00 62.03 1662 SER A C 1
ATOM 6862 O O . SER A 1 1669 ? 292.106 179.692 254.422 1.00 62.03 1662 SER A O 1
ATOM 6865 N N . THR A 1 1670 ? 294.334 179.448 254.404 1.00 58.98 1663 THR A N 1
ATOM 6866 C CA . THR A 1 1670 ? 294.449 179.255 255.837 1.00 58.98 1663 THR A CA 1
ATOM 6867 C C . THR A 1 1670 ? 294.856 180.579 256.482 1.00 58.98 1663 THR A C 1
ATOM 6868 O O . THR A 1 1670 ? 294.885 181.629 255.832 1.00 58.98 1663 THR A O 1
ATOM 6872 N N . ALA A 1 1671 ? 295.162 180.544 257.776 1.00 54.06 1664 ALA A N 1
ATOM 6873 C CA . ALA A 1 1671 ? 295.607 181.730 258.483 1.00 54.06 1664 ALA A CA 1
ATOM 6874 C C . ALA A 1 1671 ? 296.827 181.403 259.331 1.00 54.06 1664 ALA A C 1
ATOM 6875 O O . ALA A 1 1671 ? 296.875 180.348 259.974 1.00 54.06 1664 ALA A O 1
ATOM 6877 N N . PRO A 1 1672 ? 297.826 182.278 259.348 1.00 49.29 1665 PRO A N 1
ATOM 6878 C CA . PRO A 1 1672 ? 298.989 182.060 260.211 1.00 49.29 1665 PRO A CA 1
ATOM 6879 C C . PRO A 1 1672 ? 298.676 182.386 261.664 1.00 49.29 1665 PRO A C 1
ATOM 6880 O O . PRO A 1 1672 ? 297.683 183.039 261.987 1.00 49.29 1665 PRO A O 1
ATOM 6884 N N . ILE A 1 1673 ? 299.551 181.911 262.545 1.00 43.47 1666 ILE A N 1
ATOM 6885 C CA . ILE A 1 1673 ? 299.405 182.083 263.985 1.00 43.47 1666 ILE A CA 1
ATOM 6886 C C . ILE A 1 1673 ? 300.393 183.144 264.441 1.00 43.47 1666 ILE A C 1
ATOM 6887 O O . ILE A 1 1673 ? 301.589 183.058 264.141 1.00 43.47 1666 ILE A O 1
ATOM 6892 N N . TYR A 1 1674 ? 299.896 184.138 265.168 1.00 40.31 1667 TYR A N 1
ATOM 6893 C CA . TYR A 1 1674 ? 300.703 185.233 265.682 1.00 40.31 1667 TYR A CA 1
ATOM 6894 C C . TYR A 1 1674 ? 300.894 185.059 267.180 1.00 40.31 1667 TYR A C 1
ATOM 6895 O O . TYR A 1 1674 ? 299.955 184.694 267.893 1.00 40.31 1667 TYR A O 1
ATOM 6904 N N . ASP A 1 1675 ? 302.108 185.316 267.657 1.00 39.42 1668 ASP A N 1
ATOM 6905 C CA . ASP A 1 1675 ? 302.390 185.357 269.086 1.00 39.42 1668 ASP A CA 1
ATOM 6906 C C . ASP A 1 1675 ? 302.593 186.808 269.498 1.00 39.42 1668 ASP A C 1
ATOM 6907 O O . ASP A 1 1675 ? 303.432 187.507 268.922 1.00 39.42 1668 ASP A O 1
ATOM 6912 N N . TRP A 1 1676 ? 301.830 187.254 270.489 1.00 37.19 1669 TRP A N 1
ATOM 6913 C CA . TRP A 1 1676 ? 301.733 188.662 270.838 1.00 37.19 1669 TRP A CA 1
ATOM 6914 C C . TRP A 1 1676 ? 302.375 188.943 272.189 1.00 37.19 1669 TRP A C 1
ATOM 6915 O O . TRP A 1 1676 ? 302.338 188.114 273.102 1.00 37.19 1669 TRP A O 1
ATOM 6926 N N . LYS A 1 1677 ? 302.966 190.131 272.305 1.00 34.41 1670 LYS A N 1
ATOM 6927 C CA . LYS A 1 1677 ? 303.549 190.597 273.556 1.00 34.41 1670 LYS A CA 1
ATOM 6928 C C . LYS A 1 1677 ? 303.052 192.005 273.842 1.00 34.41 1670 LYS A C 1
ATOM 6929 O O . LYS A 1 1677 ? 303.056 192.859 272.952 1.00 34.41 1670 LYS A O 1
ATOM 6935 N N . HIS A 1 1678 ? 302.630 192.244 275.079 1.00 33.68 1671 HIS A N 1
ATOM 6936 C CA . HIS A 1 1678 ? 302.094 193.541 275.466 1.00 33.68 1671 HIS A CA 1
ATOM 6937 C C . HIS A 1 1678 ? 303.231 194.540 275.642 1.00 33.68 1671 HIS A C 1
ATOM 6938 O O . HIS A 1 1678 ? 304.260 194.216 276.239 1.00 33.68 1671 HIS A O 1
ATOM 6945 N N . LEU A 1 1679 ? 303.051 195.753 275.118 1.00 32.15 1672 LEU A N 1
ATOM 6946 C CA . LEU A 1 1679 ? 304.091 196.774 275.129 1.00 32.15 1672 LEU A CA 1
ATOM 6947 C C . LEU A 1 1679 ? 304.057 197.659 276.370 1.00 32.15 1672 LEU A C 1
ATOM 6948 O O . LEU A 1 1679 ? 304.590 198.773 276.330 1.00 32.15 1672 LEU A O 1
ATOM 6953 N N . ASN A 1 1680 ? 303.439 197.200 277.457 1.00 32.64 1673 ASN A N 1
ATOM 6954 C CA . ASN A 1 1680 ? 303.398 197.948 278.716 1.00 32.64 1673 ASN A CA 1
ATOM 6955 C C . ASN A 1 1680 ? 302.849 199.357 278.518 1.00 32.64 1673 ASN A C 1
ATOM 6956 O O . ASN A 1 1680 ? 303.342 200.327 279.096 1.00 32.64 1673 ASN A O 1
ATOM 6961 N N . ILE A 1 1681 ? 301.822 199.474 277.685 1.00 34.75 1674 ILE A N 1
ATOM 6962 C CA . ILE A 1 1681 ? 301.189 200.754 277.395 1.00 34.75 1674 ILE A CA 1
ATOM 6963 C C . ILE A 1 1681 ? 299.700 200.519 277.183 1.00 34.75 1674 ILE A C 1
ATOM 6964 O O . ILE A 1 1681 ? 299.302 199.538 276.549 1.00 34.75 1674 ILE A O 1
ATOM 6969 N N . LYS A 1 1682 ? 298.878 201.414 277.730 1.00 41.14 1675 LYS A N 1
ATOM 6970 C CA . LYS A 1 1682 ? 297.426 201.270 277.717 1.00 41.14 1675 LYS A CA 1
ATOM 6971 C C . LYS A 1 1682 ? 296.722 202.294 276.845 1.00 41.14 1675 LYS A C 1
ATOM 6972 O O . LYS A 1 1682 ? 295.742 201.961 276.179 1.00 41.14 1675 LYS A O 1
ATOM 6978 N N . ASN A 1 1683 ? 297.198 203.529 276.837 1.00 41.11 1676 ASN A N 1
ATOM 6979 C CA . ASN A 1 1683 ? 296.535 204.579 276.086 1.00 41.11 1676 ASN A CA 1
ATOM 6980 C C . ASN A 1 1683 ? 296.685 204.332 274.587 1.00 41.11 1676 ASN A C 1
ATOM 6981 O O . ASN A 1 1683 ? 297.705 203.796 274.145 1.00 41.11 1676 ASN A O 1
ATOM 6986 N N . PRO A 1 1684 ? 295.691 204.702 273.783 1.00 38.91 1677 PRO A N 1
ATOM 6987 C CA . PRO A 1 1684 ? 295.814 204.516 272.337 1.00 38.91 1677 PRO A CA 1
ATOM 6988 C C . PRO A 1 1684 ? 296.884 205.424 271.763 1.00 38.91 1677 PRO A C 1
ATOM 6989 O O . PRO A 1 1684 ? 297.146 206.517 272.269 1.00 38.91 1677 PRO A O 1
ATOM 6993 N N . VAL A 1 1685 ? 297.516 204.949 270.698 1.00 31.86 1678 VAL A N 1
ATOM 6994 C CA . VAL A 1 1685 ? 298.569 205.690 270.020 1.00 31.86 1678 VAL A CA 1
ATOM 6995 C C . VAL A 1 1685 ? 298.388 205.509 268.520 1.00 31.86 1678 VAL A C 1
ATOM 6996 O O . VAL A 1 1685 ? 298.102 204.403 268.053 1.00 31.86 1678 VAL A O 1
ATOM 7000 N N . ASP A 1 1686 ? 298.513 206.603 267.766 1.00 33.04 1679 ASP A N 1
ATOM 7001 C CA . ASP A 1 1686 ? 298.117 206.604 266.361 1.00 33.04 1679 ASP A CA 1
ATOM 7002 C C . ASP A 1 1686 ? 299.269 206.870 265.403 1.00 33.04 1679 ASP A C 1
ATOM 7003 O O . ASP A 1 1686 ? 299.532 206.040 264.530 1.00 33.04 1679 ASP A O 1
ATOM 7008 N N . ALA A 1 1687 ? 299.943 208.008 265.509 1.00 30.44 1680 ALA A N 1
ATOM 7009 C CA . ALA A 1 1687 ? 300.904 208.417 264.494 1.00 30.44 1680 ALA A CA 1
ATOM 7010 C C . ALA A 1 1687 ? 302.249 207.761 264.760 1.00 30.44 1680 ALA A C 1
ATOM 7011 O O . ALA A 1 1687 ? 302.815 207.922 265.844 1.00 30.44 1680 ALA A O 1
ATOM 7013 N N . TRP A 1 1688 ? 302.765 207.039 263.765 1.00 23.55 1681 TRP A N 1
ATOM 7014 C CA . TRP A 1 1688 ? 304.026 206.324 263.887 1.00 23.55 1681 TRP A CA 1
ATOM 7015 C C . TRP A 1 1688 ? 305.041 206.911 262.921 1.00 23.55 1681 TRP A C 1
ATOM 7016 O O . TRP A 1 1688 ? 304.684 207.367 261.832 1.00 23.55 1681 TRP A O 1
ATOM 7027 N N . LYS A 1 1689 ? 306.308 206.887 263.324 1.00 24.77 1682 LYS A N 1
ATOM 7028 C CA . LYS A 1 1689 ? 307.415 207.243 262.453 1.00 24.77 1682 LYS A CA 1
ATOM 7029 C C . LYS A 1 1689 ? 308.605 206.363 262.797 1.00 24.77 1682 LYS A C 1
ATOM 7030 O O . LYS A 1 1689 ? 308.781 205.959 263.947 1.00 24.77 1682 LYS A O 1
ATOM 7036 N N . GLU A 1 1690 ? 309.414 206.054 261.790 1.00 26.05 1683 GLU A N 1
ATOM 7037 C CA . GLU A 1 1690 ? 310.557 205.180 261.997 1.00 26.05 1683 GLU A CA 1
ATOM 7038 C C . GLU A 1 1690 ? 311.777 205.748 261.293 1.00 26.05 1683 GLU A C 1
ATOM 7039 O O . GLU A 1 1690 ? 311.666 206.349 260.223 1.00 26.05 1683 GLU A O 1
ATOM 7045 N N . THR A 1 1691 ? 312.934 205.557 261.910 1.00 28.11 1684 THR A N 1
ATOM 7046 C CA . THR A 1 1691 ? 314.220 205.920 261.332 1.00 28.11 1684 THR A CA 1
ATOM 7047 C C . THR A 1 1691 ? 315.243 204.934 261.891 1.00 28.11 1684 THR A C 1
ATOM 7048 O O . THR A 1 1691 ? 314.866 203.877 262.408 1.00 28.11 1684 THR A O 1
ATOM 7052 N N . SER A 1 1692 ? 316.527 205.291 261.849 1.00 28.26 1685 SER A N 1
ATOM 7053 C CA . SER A 1 1692 ? 317.586 204.299 261.981 1.00 28.26 1685 SER A CA 1
ATOM 7054 C C . SER A 1 1692 ? 317.559 203.642 263.350 1.00 28.26 1685 SER A C 1
ATOM 7055 O O . SER A 1 1692 ? 318.146 204.149 264.309 1.00 28.26 1685 SER A O 1
ATOM 7058 N N . GLY A 1 1693 ? 316.870 202.507 263.438 1.00 25.81 1686 GLY A N 1
ATOM 7059 C CA . GLY A 1 1693 ? 316.689 201.783 264.671 1.00 25.81 1686 GLY A CA 1
ATOM 7060 C C . GLY A 1 1693 ? 315.705 202.391 265.644 1.00 25.81 1686 GLY A C 1
ATOM 7061 O O . GLY A 1 1693 ? 315.439 201.779 266.684 1.00 25.81 1686 GLY A O 1
ATOM 7062 N N . ILE A 1 1694 ? 315.130 203.552 265.340 1.00 24.99 1687 ILE A N 1
ATOM 7063 C CA . ILE A 1 1694 ? 314.372 204.320 266.321 1.00 24.99 1687 ILE A CA 1
ATOM 7064 C C . ILE A 1 1694 ? 312.929 204.453 265.860 1.00 24.99 1687 ILE A C 1
ATOM 7065 O O . ILE A 1 1694 ? 312.664 204.942 264.756 1.00 24.99 1687 ILE A O 1
ATOM 7070 N N . ILE A 1 1695 ? 311.994 204.050 266.722 1.00 23.26 1688 ILE A N 1
ATOM 7071 C CA . ILE A 1 1695 ? 310.569 204.119 266.433 1.00 23.26 1688 ILE A CA 1
ATOM 7072 C C . ILE A 1 1695 ? 309.947 205.148 267.362 1.00 23.26 1688 ILE A C 1
ATOM 7073 O O . ILE A 1 1695 ? 310.263 205.182 268.553 1.00 23.26 1688 ILE A O 1
ATOM 7078 N N . ALA A 1 1696 ? 309.082 205.997 266.825 1.00 24.09 1689 ALA A N 1
ATOM 7079 C CA . ALA A 1 1696 ? 308.376 206.973 267.636 1.00 24.09 1689 ALA A CA 1
ATOM 7080 C C . ALA A 1 1696 ? 306.895 206.922 267.314 1.00 24.09 1689 ALA A C 1
ATOM 7081 O O . ALA A 1 1696 ? 306.496 206.573 266.201 1.00 24.09 1689 ALA A O 1
ATOM 7083 N N . CYS A 1 1697 ? 306.080 207.275 268.301 1.00 26.03 1690 CYS A N 1
ATOM 7084 C CA . CYS A 1 1697 ? 304.641 207.284 268.111 1.00 26.03 1690 CYS A CA 1
ATOM 7085 C C . CYS A 1 1697 ? 304.018 208.328 269.026 1.00 26.03 1690 CYS A C 1
ATOM 7086 O O . CYS A 1 1697 ? 304.560 208.654 270.085 1.00 26.03 1690 CYS A O 1
ATOM 7089 N N . LEU A 1 1698 ? 302.880 208.861 268.595 1.00 30.87 1691 LEU A N 1
ATOM 7090 C CA . LEU A 1 1698 ? 302.219 209.970 269.276 1.00 30.87 1691 LEU A CA 1
ATOM 7091 C C . LEU A 1 1698 ? 300.907 209.490 269.872 1.00 30.87 1691 LEU A C 1
ATOM 7092 O O . LEU A 1 1698 ? 300.015 209.050 269.139 1.00 30.87 1691 LEU A O 1
ATOM 7097 N N . SER A 1 1699 ? 300.780 209.597 271.191 1.00 33.48 1692 SER A N 1
ATOM 7098 C CA . SER A 1 1699 ? 299.538 209.226 271.848 1.00 33.48 1692 SER A CA 1
ATOM 7099 C C . SER A 1 1699 ? 298.444 210.227 271.499 1.00 33.48 1692 SER A C 1
ATOM 7100 O O . SER A 1 1699 ? 298.692 211.426 271.352 1.00 33.48 1692 SER A O 1
ATOM 7103 N N . THR A 1 1700 ? 297.221 209.719 271.361 1.00 37.91 1693 THR A N 1
ATOM 7104 C CA . THR A 1 1700 ? 296.122 210.517 270.834 1.00 37.91 1693 THR A CA 1
ATOM 7105 C C . THR A 1 1700 ? 295.196 211.071 271.909 1.00 37.91 1693 THR A C 1
ATOM 7106 O O . THR A 1 1700 ? 294.654 212.168 271.734 1.00 37.91 1693 THR A O 1
ATOM 7110 N N . ASN A 1 1701 ? 294.992 210.356 273.015 1.00 43.25 1694 ASN A N 1
ATOM 7111 C CA . ASN A 1 1701 ? 294.150 210.897 274.074 1.00 43.25 1694 ASN A CA 1
ATOM 7112 C C . ASN A 1 1701 ? 294.827 212.022 274.843 1.00 43.25 1694 ASN A C 1
ATOM 7113 O O . ASN A 1 1701 ? 294.172 212.677 275.659 1.00 43.25 1694 ASN A O 1
ATOM 7118 N N . CYS A 1 1702 ? 296.113 212.252 274.607 1.00 43.84 1695 CYS A N 1
ATOM 7119 C CA . CYS A 1 1702 ? 296.862 213.330 275.229 1.00 43.84 1695 CYS A CA 1
ATOM 7120 C C . CYS A 1 1702 ? 297.574 214.111 274.137 1.00 43.84 1695 CYS A C 1
ATOM 7121 O O . CYS A 1 1702 ? 297.984 213.540 273.124 1.00 43.84 1695 CYS A O 1
ATOM 7124 N N . ASN A 1 1703 ? 297.710 215.419 274.336 1.00 47.14 1696 ASN A N 1
ATOM 7125 C CA . ASN A 1 1703 ? 298.329 216.282 273.342 1.00 47.14 1696 ASN A CA 1
ATOM 7126 C C . ASN A 1 1703 ? 299.723 216.740 273.745 1.00 47.14 1696 ASN A C 1
ATOM 7127 O O . ASN A 1 1703 ? 300.209 217.751 273.227 1.00 47.14 1696 ASN A O 1
ATOM 7132 N N . HIS A 1 1704 ? 300.380 216.020 274.653 1.00 43.65 1697 HIS A N 1
ATOM 7133 C CA . HIS A 1 1704 ? 301.705 216.429 275.098 1.00 43.65 1697 HIS A CA 1
ATOM 7134 C C . HIS A 1 1704 ? 302.755 215.329 275.115 1.00 43.65 1697 HIS A C 1
ATOM 7135 O O . HIS A 1 1704 ? 303.938 215.662 275.216 1.00 43.65 1697 HIS A O 1
ATOM 7142 N N . GLN A 1 1705 ? 302.396 214.052 275.017 1.00 31.98 1698 GLN A N 1
ATOM 7143 C CA . GLN A 1 1705 ? 303.346 212.975 275.256 1.00 31.98 1698 GLN A CA 1
ATOM 7144 C C . GLN A 1 1705 ? 303.668 212.215 273.975 1.00 31.98 1698 GLN A C 1
ATOM 7145 O O . GLN A 1 1705 ? 302.808 212.035 273.108 1.00 31.98 1698 GLN A O 1
ATOM 7151 N N . VAL A 1 1706 ? 304.929 211.792 273.868 1.00 26.30 1699 VAL A N 1
ATOM 7152 C CA . VAL A 1 1706 ? 305.447 211.004 272.755 1.00 26.30 1699 VAL A CA 1
ATOM 7153 C C . VAL A 1 1706 ? 306.113 209.761 273.326 1.00 26.30 1699 VAL A C 1
ATOM 7154 O O . VAL A 1 1706 ? 306.732 209.816 274.395 1.00 26.30 1699 VAL A O 1
ATOM 7158 N N . ASN A 1 1707 ? 305.992 208.640 272.622 1.00 25.44 1700 ASN A N 1
ATOM 7159 C CA . ASN A 1 1707 ? 306.613 207.396 273.045 1.00 25.44 1700 ASN A CA 1
ATOM 7160 C C . ASN A 1 1707 ? 307.691 206.995 272.050 1.00 25.44 1700 ASN A C 1
ATOM 7161 O O . ASN A 1 1707 ? 307.525 207.172 270.840 1.00 25.44 1700 ASN A O 1
ATOM 7166 N N . TYR A 1 1708 ? 308.798 206.464 272.564 1.00 23.39 1701 TYR A N 1
ATOM 7167 C CA . TYR A 1 1708 ? 309.924 206.027 271.752 1.00 23.39 1701 TYR A CA 1
ATOM 7168 C C . TYR A 1 1708 ? 310.250 204.576 272.067 1.00 23.39 1701 TYR A C 1
ATOM 7169 O O . TYR A 1 1708 ? 310.334 204.194 273.239 1.00 23.39 1701 TYR A O 1
ATOM 7178 N N . PHE A 1 1709 ? 310.445 203.785 271.016 1.00 24.49 1702 PHE A N 1
ATOM 7179 C CA . PHE A 1 1709 ? 310.808 202.378 271.093 1.00 24.49 1702 PHE A CA 1
ATOM 7180 C C . PHE A 1 1709 ? 312.160 202.159 270.429 1.00 24.49 1702 PHE A C 1
ATOM 7181 O O . PHE A 1 1709 ? 312.449 202.733 269.368 1.00 24.49 1702 PHE A O 1
ATOM 7189 N N . HIS A 1 1710 ? 312.980 201.319 271.053 1.00 25.97 1703 HIS A N 1
ATOM 7190 C CA . HIS A 1 1710 ? 314.233 200.862 270.452 1.00 25.97 1703 HIS A CA 1
ATOM 7191 C C . HIS A 1 1710 ? 314.432 199.401 270.818 1.00 25.97 1703 HIS A C 1
ATOM 7192 O O . HIS A 1 1710 ? 314.687 199.073 271.985 1.00 25.97 1703 HIS A O 1
ATOM 7199 N N . PRO A 1 1711 ? 314.303 198.494 269.865 1.00 24.66 1704 PRO A N 1
ATOM 7200 C CA . PRO A 1 1711 ? 314.511 197.074 270.171 1.00 24.66 1704 PRO A CA 1
ATOM 7201 C C . PRO A 1 1711 ? 315.979 196.687 270.245 1.00 24.66 1704 PRO A C 1
ATOM 7202 O O . PRO A 1 1711 ? 316.753 196.974 269.329 1.00 24.66 1704 PRO A O 1
ATOM 7206 N N . THR A 1 1712 ? 316.372 196.054 271.344 1.00 27.01 1705 THR A N 1
ATOM 7207 C CA . THR A 1 1712 ? 317.702 195.505 271.541 1.00 27.01 1705 THR A CA 1
ATOM 7208 C C . THR A 1 1712 ? 317.562 194.006 271.781 1.00 27.01 1705 THR A C 1
ATOM 7209 O O . THR A 1 1712 ? 316.451 193.469 271.824 1.00 27.01 1705 THR A O 1
ATOM 7213 N N . VAL A 1 1713 ? 318.695 193.325 271.957 1.00 28.81 1706 VAL A N 1
ATOM 7214 C CA . VAL A 1 1713 ? 318.700 191.872 272.075 1.00 28.81 1706 VAL A CA 1
ATOM 7215 C C . VAL A 1 1713 ? 317.785 191.451 273.214 1.00 28.81 1706 VAL A C 1
ATOM 7216 O O . VAL A 1 1713 ? 318.065 191.718 274.387 1.00 28.81 1706 VAL A O 1
ATOM 7220 N N . GLY A 1 1714 ? 316.691 190.779 272.870 1.00 29.03 1707 GLY A N 1
ATOM 7221 C CA . GLY A 1 1714 ? 315.771 190.265 273.867 1.00 29.03 1707 GLY A CA 1
ATOM 7222 C C . GLY A 1 1714 ? 315.087 191.311 274.715 1.00 29.03 1707 GLY A C 1
ATOM 7223 O O . GLY A 1 1714 ? 314.609 190.985 275.804 1.00 29.03 1707 GLY A O 1
ATOM 7224 N N . LYS A 1 1715 ? 315.014 192.558 274.257 1.00 27.69 1708 LYS A N 1
ATOM 7225 C CA . LYS A 1 1715 ? 314.299 193.561 275.039 1.00 27.69 1708 LYS A CA 1
ATOM 7226 C C . LYS A 1 1715 ? 313.874 194.693 274.117 1.00 27.69 1708 LYS A C 1
ATOM 7227 O O . LYS A 1 1715 ? 314.363 194.825 272.994 1.00 27.69 1708 LYS A O 1
ATOM 7233 N N . ILE A 1 1716 ? 312.944 195.508 274.604 1.00 25.71 1709 ILE A N 1
ATOM 7234 C CA . ILE A 1 1716 ? 312.533 196.699 273.869 1.00 25.71 1709 ILE A CA 1
ATOM 7235 C C . ILE A 1 1716 ? 312.577 197.910 274.789 1.00 25.71 1709 ILE A C 1
ATOM 7236 O O . ILE A 1 1716 ? 311.706 198.079 275.647 1.00 25.71 1709 ILE A O 1
ATOM 7241 N N . LEU A 1 1717 ? 313.589 198.756 274.625 1.00 26.71 1710 LEU A N 1
ATOM 7242 C CA . LEU A 1 1717 ? 313.677 199.967 275.423 1.00 26.71 1710 LEU A CA 1
ATOM 7243 C C . LEU A 1 1717 ? 312.528 200.905 275.087 1.00 26.71 1710 LEU A C 1
ATOM 7244 O O . LEU A 1 1717 ? 312.265 201.188 273.913 1.00 26.71 1710 LEU A O 1
ATOM 7249 N N . LEU A 1 1718 ? 311.861 201.402 276.126 1.00 26.02 1711 LEU A N 1
ATOM 7250 C CA . LEU A 1 1718 ? 310.686 202.249 275.994 1.00 26.02 1711 LEU A CA 1
ATOM 7251 C C . LEU A 1 1718 ? 310.921 203.538 276.765 1.00 26.02 1711 LEU A C 1
ATOM 7252 O O . LEU A 1 1718 ? 311.377 203.502 277.911 1.00 26.02 1711 LEU A O 1
ATOM 7257 N N . GLN A 1 1719 ? 310.614 204.672 276.144 1.00 25.04 1712 GLN A N 1
ATOM 7258 C CA . GLN A 1 1719 ? 310.692 205.952 276.835 1.00 25.04 1712 GLN A CA 1
ATOM 7259 C C . GLN A 1 1719 ? 309.463 206.788 276.520 1.00 25.04 1712 GLN A C 1
ATOM 7260 O O . GLN A 1 1719 ? 309.154 207.022 275.350 1.00 25.04 1712 GLN A O 1
ATOM 7266 N N . LYS A 1 1720 ? 308.777 207.251 277.560 1.00 23.64 1713 LYS A N 1
ATOM 7267 C CA . LYS A 1 1720 ? 307.620 208.126 277.416 1.00 23.64 1713 LYS A CA 1
ATOM 7268 C C . LYS A 1 1720 ? 308.007 209.521 277.877 1.00 23.64 1713 LYS A C 1
ATOM 7269 O O . LYS A 1 1720 ? 308.291 209.726 279.061 1.00 23.64 1713 LYS A O 1
ATOM 7275 N N . THR A 1 1721 ? 308.006 210.480 276.956 1.00 26.54 1714 THR A N 1
ATOM 7276 C CA . THR A 1 1721 ? 308.354 211.852 277.283 1.00 26.54 1714 THR A CA 1
ATOM 7277 C C . THR A 1 1721 ? 307.126 212.735 277.145 1.00 26.54 1714 THR A C 1
ATOM 7278 O O . THR A 1 1721 ? 306.235 212.459 276.343 1.00 26.54 1714 THR A O 1
ATOM 7282 N N . SER A 1 1722 ? 307.079 213.790 277.948 1.00 34.67 1715 SER A N 1
ATOM 7283 C CA . SER A 1 1722 ? 305.994 214.756 277.909 1.00 34.67 1715 SER A CA 1
ATOM 7284 C C . SER A 1 1722 ? 306.572 216.154 277.776 1.00 34.67 1715 SER A C 1
ATOM 7285 O O . SER A 1 1722 ? 307.578 216.480 278.411 1.00 34.67 1715 SER A O 1
ATOM 7288 N N . VAL A 1 1723 ? 305.935 216.976 276.956 1.00 46.38 1716 VAL A N 1
ATOM 7289 C CA . VAL A 1 1723 ? 306.353 218.357 276.769 1.00 46.38 1716 VAL A CA 1
ATOM 7290 C C . VAL A 1 1723 ? 305.238 219.267 277.265 1.00 46.38 1716 VAL A C 1
ATOM 7291 O O . VAL A 1 1723 ? 304.051 218.950 277.149 1.00 46.38 1716 VAL A O 1
ATOM 7295 N N . LYS A 1 1724 ? 305.633 220.403 277.845 1.00 58.12 1717 LYS A N 1
ATOM 7296 C CA . LYS A 1 1724 ? 304.672 221.251 278.541 1.00 58.12 1717 LYS A CA 1
ATOM 7297 C C . LYS A 1 1724 ? 303.677 221.903 277.590 1.00 58.12 1717 LYS A C 1
ATOM 7298 O O . LYS A 1 1724 ? 302.609 222.343 278.028 1.00 58.12 1717 LYS A O 1
ATOM 7304 N N . ARG A 1 1725 ? 303.994 221.974 276.302 1.00 52.43 1718 ARG A N 1
ATOM 7305 C CA . ARG A 1 1725 ? 303.126 222.610 275.322 1.00 52.43 1718 ARG A CA 1
ATOM 7306 C C . ARG A 1 1725 ? 302.392 221.563 274.492 1.00 52.43 1718 ARG A C 1
ATOM 7307 O O . ARG A 1 1725 ? 302.811 220.407 274.409 1.00 52.43 1718 ARG A O 1
ATOM 7315 N N . SER A 1 1726 ? 301.271 221.970 273.902 1.00 51.12 1719 SER A N 1
ATOM 7316 C CA . SER A 1 1726 ? 300.536 221.087 273.007 1.00 51.12 1719 SER A CA 1
ATOM 7317 C C . SER A 1 1726 ? 301.233 221.004 271.655 1.00 51.12 1719 SER A C 1
ATOM 7318 O O . SER A 1 1726 ? 301.541 222.025 271.035 1.00 51.12 1719 SER A O 1
ATOM 7321 N N . ILE A 1 1727 ? 301.460 219.782 271.189 1.00 48.99 1720 ILE A N 1
ATOM 7322 C CA . ILE A 1 1727 ? 302.261 219.538 269.994 1.00 48.99 1720 ILE A CA 1
ATOM 7323 C C . ILE A 1 1727 ? 301.404 219.708 268.748 1.00 48.99 1720 ILE A C 1
ATOM 7324 O O . ILE A 1 1727 ? 300.216 219.362 268.735 1.00 48.99 1720 ILE A O 1
ATOM 7329 N N . MET A 1 1728 ? 301.999 220.274 267.700 1.00 49.02 1721 MET A N 1
ATOM 7330 C CA . MET A 1 1728 ? 301.347 220.326 266.399 1.00 49.02 1721 MET A CA 1
ATOM 7331 C C . MET A 1 1728 ? 301.778 219.193 265.485 1.00 49.02 1721 MET A C 1
ATOM 7332 O O . MET A 1 1728 ? 300.924 218.450 264.995 1.00 49.02 1721 MET A O 1
ATOM 7337 N N . THR A 1 1729 ? 303.077 219.028 265.244 1.00 40.99 1722 THR A N 1
ATOM 7338 C CA . THR A 1 1729 ? 303.521 217.883 264.454 1.00 40.99 1722 THR A CA 1
ATOM 7339 C C . THR A 1 1729 ? 304.957 217.548 264.838 1.00 40.99 1722 THR A C 1
ATOM 7340 O O . THR A 1 1729 ? 305.570 218.226 265.662 1.00 40.99 1722 THR A O 1
ATOM 7344 N N . TYR A 1 1730 ? 305.490 216.483 264.245 1.00 31.77 1723 TYR A N 1
ATOM 7345 C CA . TYR A 1 1730 ? 306.855 216.076 264.542 1.00 31.77 1723 TYR A CA 1
ATOM 7346 C C . TYR A 1 1730 ? 307.379 215.222 263.400 1.00 31.77 1723 TYR A C 1
ATOM 7347 O O . TYR A 1 1730 ? 306.616 214.749 262.557 1.00 31.77 1723 TYR A O 1
ATOM 7356 N N . PHE A 1 1731 ? 308.697 215.042 263.382 1.00 30.80 1724 PHE A N 1
ATOM 7357 C CA . PHE A 1 1731 ? 309.306 214.116 262.435 1.00 30.80 1724 PHE A CA 1
ATOM 7358 C C . PHE A 1 1731 ? 310.670 213.665 262.937 1.00 30.80 1724 PHE A C 1
ATOM 7359 O O . PHE A 1 1731 ? 311.373 214.418 263.614 1.00 30.80 1724 PHE A O 1
ATOM 7367 N N . LEU A 1 1732 ? 311.028 212.431 262.595 1.00 26.20 1725 LEU A N 1
ATOM 7368 C CA . LEU A 1 1732 ? 312.320 211.847 262.918 1.00 26.20 1725 LEU A CA 1
ATOM 7369 C C . LEU A 1 1732 ? 313.281 212.014 261.749 1.00 26.20 1725 LEU A C 1
ATOM 7370 O O . LEU A 1 1732 ? 312.873 212.137 260.593 1.00 26.20 1725 LEU A O 1
ATOM 7375 N N . MET A 1 1733 ? 314.573 212.009 262.060 1.00 23.70 1726 MET A N 1
ATOM 7376 C CA . MET A 1 1733 ? 315.568 212.230 261.022 1.00 23.70 1726 MET A CA 1
ATOM 7377 C C . MET A 1 1733 ? 316.908 211.677 261.485 1.00 23.70 1726 MET A C 1
ATOM 7378 O O . MET A 1 1733 ? 317.259 211.772 262.662 1.00 23.70 1726 MET A O 1
ATOM 7383 N N . THR A 1 1734 ? 317.636 211.068 260.554 1.00 25.24 1727 THR A N 1
ATOM 7384 C CA . THR A 1 1734 ? 319.012 210.667 260.802 1.00 25.24 1727 THR A CA 1
ATOM 7385 C C . THR A 1 1734 ? 319.928 211.825 260.451 1.00 25.24 1727 THR A C 1
ATOM 7386 O O . THR A 1 1734 ? 319.784 212.443 259.394 1.00 25.24 1727 THR A O 1
ATOM 7390 N N . SER A 1 1735 ? 320.863 212.121 261.345 1.00 24.18 1728 SER A N 1
ATOM 7391 C CA . SER A 1 1735 ? 321.659 213.331 261.213 1.00 24.18 1728 SER A CA 1
ATOM 7392 C C . SER A 1 1735 ? 322.481 213.305 259.932 1.00 24.18 1728 SER A C 1
ATOM 7393 O O . SER A 1 1735 ? 322.929 212.249 259.481 1.00 24.18 1728 SER A O 1
ATOM 7396 N N . ALA A 1 1736 ? 322.666 214.484 259.336 1.00 27.95 1729 ALA A N 1
ATOM 7397 C CA . ALA A 1 1736 ? 323.491 214.585 258.138 1.00 27.95 1729 ALA A CA 1
ATOM 7398 C C . ALA A 1 1736 ? 324.952 214.286 258.437 1.00 27.95 1729 ALA A C 1
ATOM 7399 O O . ALA A 1 1736 ? 325.726 214.000 257.519 1.00 27.95 1729 ALA A O 1
ATOM 7401 N N . LYS A 1 1737 ? 325.351 214.362 259.704 1.00 26.08 1730 LYS A N 1
ATOM 7402 C CA . LYS A 1 1737 ? 326.682 213.942 260.110 1.00 26.08 1730 LYS A CA 1
ATOM 7403 C C . LYS A 1 1737 ? 326.722 212.492 260.569 1.00 26.08 1730 LYS A C 1
ATOM 7404 O O . LYS A 1 1737 ? 327.777 212.029 261.006 1.00 26.08 1730 LYS A O 1
ATOM 7410 N N . ASN A 1 1738 ? 325.595 211.788 260.505 1.00 25.39 1731 ASN A N 1
ATOM 7411 C CA . ASN A 1 1738 ? 325.523 210.343 260.713 1.00 25.39 1731 ASN A CA 1
ATOM 7412 C C . ASN A 1 1738 ? 326.043 209.935 262.089 1.00 25.39 1731 ASN A C 1
ATOM 7413 O O . ASN A 1 1738 ? 326.665 208.886 262.255 1.00 25.39 1731 ASN A O 1
ATOM 7418 N N . GLN A 1 1739 ? 325.760 210.759 263.094 1.00 25.66 1732 GLN A N 1
ATOM 7419 C CA . GLN A 1 1739 ? 326.230 210.468 264.439 1.00 25.66 1732 GLN A CA 1
ATOM 7420 C C . GLN A 1 1739 ? 325.128 210.383 265.482 1.00 25.66 1732 GLN A C 1
ATOM 7421 O O . GLN A 1 1739 ? 325.395 209.886 266.581 1.00 25.66 1732 GLN A O 1
ATOM 7427 N N . SER A 1 1740 ? 323.911 210.822 265.182 1.00 23.34 1733 SER A N 1
ATOM 7428 C CA . SER A 1 1740 ? 322.815 210.740 266.138 1.00 23.34 1733 SER A CA 1
ATOM 7429 C C . SER A 1 1740 ? 321.499 210.753 265.372 1.00 23.34 1733 SER A C 1
ATOM 7430 O O . SER A 1 1740 ? 321.465 210.967 264.159 1.00 23.34 1733 SER A O 1
ATOM 7433 N N . VAL A 1 1741 ? 320.410 210.526 266.100 1.00 23.84 1734 VAL A N 1
ATOM 7434 C CA . VAL A 1 1741 ? 319.060 210.563 265.554 1.00 23.84 1734 VAL A CA 1
ATOM 7435 C C . VAL A 1 1741 ? 318.321 211.720 266.208 1.00 23.84 1734 VAL A C 1
ATOM 7436 O O . VAL A 1 1741 ? 318.251 211.800 267.441 1.00 23.84 1734 VAL A O 1
ATOM 7440 N N . TYR A 1 1742 ? 317.778 212.612 265.383 1.00 25.66 1735 TYR A N 1
ATOM 7441 C CA . TYR A 1 1742 ? 317.074 213.799 265.835 1.00 25.66 1735 TYR A CA 1
ATOM 7442 C C . TYR A 1 1742 ? 315.572 213.619 265.675 1.00 25.66 1735 TYR A C 1
ATOM 7443 O O . TYR A 1 1742 ? 315.101 212.918 264.777 1.00 25.66 1735 TYR A O 1
ATOM 7452 N N . SER A 1 1743 ? 314.828 214.270 266.562 1.00 28.82 1736 SER A N 1
ATOM 7453 C CA . SER A 1 1743 ? 313.373 214.305 266.514 1.00 28.82 1736 SER A CA 1
ATOM 7454 C C . SER A 1 1743 ? 312.942 215.752 266.667 1.00 28.82 1736 SER A C 1
ATOM 7455 O O . SER A 1 1743 ? 313.194 216.368 267.707 1.00 28.82 1736 SER A O 1
ATOM 7458 N N . VAL A 1 1744 ? 312.303 216.298 265.639 1.00 32.60 1737 VAL A N 1
ATOM 7459 C CA . VAL A 1 1744 ? 311.953 217.711 265.597 1.00 32.60 1737 VAL A CA 1
ATOM 7460 C C . VAL A 1 1744 ? 310.453 217.841 265.796 1.00 32.60 1737 VAL A C 1
ATOM 7461 O O . VAL A 1 1744 ? 309.668 217.219 265.072 1.00 32.60 1737 VAL A O 1
ATOM 7465 N N . LEU A 1 1745 ? 310.065 218.643 266.783 1.00 39.34 1738 LEU A N 1
ATOM 7466 C CA . LEU A 1 1745 ? 308.676 218.885 267.141 1.00 39.34 1738 LEU A CA 1
ATOM 7467 C C . LEU A 1 1745 ? 308.322 220.316 266.765 1.00 39.34 1738 LEU A C 1
ATOM 7468 O O . LEU A 1 1745 ? 309.019 221.254 267.161 1.00 39.34 1738 LEU A O 1
ATOM 7473 N N . ILE A 1 1746 ? 307.245 220.478 266.005 1.00 46.02 1739 ILE A N 1
ATOM 7474 C CA . ILE A 1 1746 ? 306.844 221.759 265.441 1.00 46.02 1739 ILE A CA 1
ATOM 7475 C C . ILE A 1 1746 ? 305.580 222.224 266.147 1.00 46.02 1739 ILE A C 1
ATOM 7476 O O . ILE A 1 1746 ? 304.613 221.456 266.278 1.00 46.02 1739 ILE A O 1
ATOM 7481 N N . TYR A 1 1747 ? 305.591 223.489 266.565 1.00 52.39 1740 TYR A N 1
ATOM 7482 C CA . TYR A 1 1747 ? 304.617 224.181 267.392 1.00 52.39 1740 TYR A CA 1
ATOM 7483 C C . TYR A 1 1747 ? 304.112 225.423 266.665 1.00 52.39 1740 TYR A C 1
ATOM 7484 O O . TYR A 1 1747 ? 304.750 225.897 265.718 1.00 52.39 1740 TYR A O 1
ATOM 7493 N N . PRO A 1 1748 ? 302.965 225.983 267.081 1.00 60.50 1741 PRO A N 1
ATOM 7494 C CA . PRO A 1 1748 ? 302.440 227.173 266.393 1.00 60.50 1741 PRO A CA 1
ATOM 7495 C C . PRO A 1 1748 ? 303.032 228.504 266.840 1.00 60.50 1741 PRO A C 1
ATOM 7496 O O . PRO A 1 1748 ? 303.042 229.458 266.058 1.00 60.50 1741 PRO A O 1
ATOM 7500 N N . ASN A 1 1749 ? 303.520 228.598 268.074 1.00 68.83 1742 ASN A N 1
ATOM 7501 C CA . ASN A 1 1749 ? 303.874 229.890 268.651 1.00 68.83 1742 ASN A CA 1
ATOM 7502 C C . ASN A 1 1749 ? 305.291 230.318 268.264 1.00 68.83 1742 ASN A C 1
ATOM 7503 O O . ASN A 1 1749 ? 305.940 229.722 267.401 1.00 68.83 1742 ASN A O 1
ATOM 7508 N N . VAL A 1 1750 ? 305.772 231.385 268.917 1.00 72.25 1743 VAL A N 1
ATOM 7509 C CA . VAL A 1 1750 ? 307.057 231.980 268.530 1.00 72.25 1743 VAL A CA 1
ATOM 7510 C C . VAL A 1 1750 ? 308.217 231.009 268.690 1.00 72.25 1743 VAL A C 1
ATOM 7511 O O . VAL A 1 1750 ? 309.067 230.947 267.789 1.00 72.25 1743 VAL A O 1
ATOM 7515 N N . PRO A 1 1751 ? 308.348 230.245 269.789 1.00 65.21 1744 PRO A N 1
ATOM 7516 C CA . PRO A 1 1751 ? 309.324 229.146 269.777 1.00 65.21 1744 PRO A CA 1
ATOM 7517 C C . PRO A 1 1751 ? 308.840 228.037 268.858 1.00 65.21 1744 PRO A C 1
ATOM 7518 O O . PRO A 1 1751 ? 308.258 227.047 269.310 1.00 65.21 1744 PRO A O 1
ATOM 7522 N N . THR A 1 1752 ? 309.072 228.216 267.555 1.00 59.78 1745 THR A N 1
ATOM 7523 C CA . THR A 1 1752 ? 308.379 227.415 266.553 1.00 59.78 1745 THR A CA 1
ATOM 7524 C C . THR A 1 1752 ? 308.727 225.940 266.666 1.00 59.78 1745 THR A C 1
ATOM 7525 O O . THR A 1 1752 ? 307.851 225.081 266.524 1.00 59.78 1745 THR A O 1
ATOM 7529 N N . CYS A 1 1753 ? 309.993 225.614 266.910 1.00 53.90 1746 CYS A N 1
ATOM 7530 C CA . CYS A 1 1753 ? 310.399 224.219 266.900 1.00 53.90 1746 CYS A CA 1
ATOM 7531 C C . CYS A 1 1753 ? 311.250 223.883 268.114 1.00 53.90 1746 CYS A C 1
ATOM 7532 O O . CYS A 1 1753 ? 311.917 224.740 268.695 1.00 53.90 1746 CYS A O 1
ATOM 7535 N N . GLU A 1 1754 ? 311.203 222.614 268.488 1.00 42.85 1747 GLU A N 1
ATOM 7536 C CA . GLU A 1 1754 ? 312.075 222.034 269.493 1.00 42.85 1747 GLU A CA 1
ATOM 7537 C C . GLU A 1 1754 ? 312.755 220.834 268.860 1.00 42.85 1747 GLU A C 1
ATOM 7538 O O . GLU A 1 1754 ? 312.174 220.185 267.989 1.00 42.85 1747 GLU A O 1
ATOM 7544 N N . ILE A 1 1755 ? 313.989 220.554 269.262 1.00 35.49 1748 ILE A N 1
ATOM 7545 C CA . ILE A 1 1755 ? 314.745 219.435 268.722 1.00 35.49 1748 ILE A CA 1
ATOM 7546 C C . ILE A 1 1755 ? 315.239 218.589 269.883 1.00 35.49 1748 ILE A C 1
ATOM 7547 O O . ILE A 1 1755 ? 315.871 219.112 270.810 1.00 35.49 1748 ILE A O 1
ATOM 7552 N N . TRP A 1 1756 ? 314.942 217.293 269.829 1.00 30.17 1749 TRP A N 1
ATOM 7553 C CA . TRP A 1 1756 ? 315.470 216.281 270.727 1.00 30.17 1749 TRP A CA 1
ATOM 7554 C C . TRP A 1 1756 ? 316.451 215.409 269.957 1.00 30.17 1749 TRP A C 1
ATOM 7555 O O . TRP A 1 1756 ? 316.402 215.330 268.730 1.00 30.17 1749 TRP A O 1
ATOM 7566 N N . GLU A 1 1757 ? 317.347 214.749 270.685 1.00 29.61 1750 GLU A N 1
ATOM 7567 C CA . GLU A 1 1757 ? 318.376 213.929 270.064 1.00 29.61 1750 GLU A CA 1
ATOM 7568 C C . GLU A 1 1757 ? 318.592 212.665 270.880 1.00 29.61 1750 GLU A C 1
ATOM 7569 O O . GLU A 1 1757 ? 318.196 212.577 272.043 1.00 29.61 1750 GLU A O 1
ATOM 7575 N N . THR A 1 1758 ? 319.208 211.669 270.247 1.00 23.31 1751 THR A N 1
ATOM 7576 C CA . THR A 1 1758 ? 319.658 210.497 270.989 1.00 23.31 1751 THR A CA 1
ATOM 7577 C C . THR A 1 1758 ? 320.728 210.903 271.995 1.00 23.31 1751 THR A C 1
ATOM 7578 O O . THR A 1 1758 ? 321.604 211.715 271.693 1.00 23.31 1751 THR A O 1
ATOM 7582 N N . SER A 1 1759 ? 320.655 210.333 273.197 1.00 24.40 1752 SER A N 1
ATOM 7583 C CA . SER A 1 1759 ? 321.492 210.799 274.297 1.00 24.40 1752 SER A CA 1
ATOM 7584 C C . SER A 1 1759 ? 322.971 210.686 273.959 1.00 24.40 1752 SER A C 1
ATOM 7585 O O . SER A 1 1759 ? 323.447 209.646 273.499 1.00 24.40 1752 SER A O 1
ATOM 7588 N N . TRP A 1 1760 ? 323.700 211.771 274.218 1.00 26.09 1753 TRP A N 1
ATOM 7589 C CA . TRP A 1 1760 ? 325.114 211.833 273.869 1.00 26.09 1753 TRP A CA 1
ATOM 7590 C C . TRP A 1 1760 ? 325.938 210.818 274.646 1.00 26.09 1753 TRP A C 1
ATOM 7591 O O . TRP A 1 1760 ? 326.813 210.160 274.075 1.00 26.09 1753 TRP A O 1
ATOM 7602 N N . ASN A 1 1761 ? 325.680 210.675 275.945 1.00 24.71 1754 ASN A N 1
ATOM 7603 C CA . ASN A 1 1761 ? 326.524 209.818 276.771 1.00 24.71 1754 ASN A CA 1
ATOM 7604 C C . ASN A 1 1761 ? 326.426 208.359 276.346 1.00 24.71 1754 ASN A C 1
ATOM 7605 O O . ASN A 1 1761 ? 327.406 207.614 276.441 1.00 24.71 1754 ASN A O 1
ATOM 7610 N N . ASN A 1 1762 ? 325.256 207.930 275.882 1.00 23.89 1755 ASN A N 1
ATOM 7611 C CA . ASN A 1 1762 ? 325.049 206.570 275.389 1.00 23.89 1755 ASN A CA 1
ATOM 7612 C C . ASN A 1 1762 ? 324.228 206.657 274.109 1.00 23.89 1755 ASN A C 1
ATOM 7613 O O . ASN A 1 1762 ? 322.996 206.684 274.153 1.00 23.89 1755 ASN A O 1
ATOM 7618 N N . VAL A 1 1763 ? 324.914 206.697 272.972 1.00 22.76 1756 VAL A N 1
ATOM 7619 C CA . VAL A 1 1763 ? 324.267 206.780 271.669 1.00 22.76 1756 VAL A CA 1
ATOM 7620 C C . VAL A 1 1763 ? 323.999 205.370 271.174 1.00 22.76 1756 VAL A C 1
ATOM 7621 O O . VAL A 1 1763 ? 324.838 204.477 271.332 1.00 22.76 1756 VAL A O 1
ATOM 7625 N N . HIS A 1 1764 ? 322.822 205.159 270.598 1.00 29.37 1757 HIS A N 1
ATOM 7626 C CA . HIS A 1 1764 ? 322.428 203.859 270.059 1.00 29.37 1757 HIS A CA 1
ATOM 7627 C C . HIS A 1 1764 ? 322.411 203.968 268.539 1.00 29.37 1757 HIS A C 1
ATOM 7628 O O . HIS A 1 1764 ? 321.387 204.283 267.932 1.00 29.37 1757 HIS A O 1
ATOM 7635 N N . ASP A 1 1765 ? 323.556 203.706 267.916 1.00 28.47 1758 ASP A N 1
ATOM 7636 C CA . ASP A 1 1765 ? 323.701 203.828 266.472 1.00 28.47 1758 ASP A CA 1
ATOM 7637 C C . ASP A 1 1765 ? 324.118 202.511 265.835 1.00 28.47 1758 ASP A C 1
ATOM 7638 O O . ASP A 1 1765 ? 324.977 202.477 264.957 1.00 28.47 1758 ASP A O 1
ATOM 7643 N N . LEU A 1 1766 ? 323.518 201.402 266.261 1.00 21.36 1759 LEU A N 1
ATOM 7644 C CA . LEU A 1 1766 ? 323.848 200.136 265.621 1.00 21.36 1759 LEU A CA 1
ATOM 7645 C C . LEU A 1 1766 ? 323.334 200.084 264.190 1.00 21.36 1759 LEU A C 1
ATOM 7646 O O . LEU A 1 1766 ? 323.910 199.384 263.350 1.00 21.36 1759 LEU A O 1
ATOM 7651 N N . TRP A 1 1767 ? 322.271 200.825 263.884 1.00 41.52 1760 TRP A N 1
ATOM 7652 C CA . TRP A 1 1767 ? 321.619 200.748 262.585 1.00 41.52 1760 TRP A CA 1
ATOM 7653 C C . TRP A 1 1767 ? 321.919 201.945 261.693 1.00 41.52 1760 TRP A C 1
ATOM 7654 O O . TRP A 1 1767 ? 321.290 202.090 260.642 1.00 41.52 1760 TRP A O 1
ATOM 7665 N N . ILE A 1 1768 ? 322.861 202.798 262.074 1.00 26.29 1761 ILE A N 1
ATOM 7666 C CA . ILE A 1 1768 ? 323.334 203.864 261.200 1.00 26.29 1761 ILE A CA 1
ATOM 7667 C C . ILE A 1 1768 ? 324.380 203.280 260.262 1.00 26.29 1761 ILE A C 1
ATOM 7668 O O . ILE A 1 1768 ? 325.307 202.593 260.704 1.00 26.29 1761 ILE A O 1
ATOM 7673 N N . ASP A 1 1769 ? 324.235 203.551 258.966 1.00 28.84 1762 ASP A N 1
ATOM 7674 C CA . ASP A 1 1769 ? 325.061 202.934 257.929 1.00 28.84 1762 ASP A CA 1
ATOM 7675 C C . ASP A 1 1769 ? 326.126 203.880 257.394 1.00 28.84 1762 ASP A C 1
ATOM 7676 O O . ASP A 1 1769 ? 326.365 203.940 256.187 1.00 28.84 1762 ASP A O 1
ATOM 7681 N N . ASP A 1 1770 ? 326.770 204.642 258.271 1.00 30.53 1763 ASP A N 1
ATOM 7682 C CA . ASP A 1 1770 ? 327.878 205.502 257.884 1.00 30.53 1763 ASP A CA 1
ATOM 7683 C C . ASP A 1 1770 ? 328.687 205.842 259.124 1.00 30.53 1763 ASP A C 1
ATOM 7684 O O . ASP A 1 1770 ? 328.239 205.642 260.254 1.00 30.53 1763 ASP A O 1
ATOM 7689 N N . VAL A 1 1771 ? 329.896 206.339 258.897 1.00 24.72 1764 VAL A N 1
ATOM 7690 C CA . VAL A 1 1771 ? 330.726 206.848 259.982 1.00 24.72 1764 VAL A CA 1
ATOM 7691 C C . VAL A 1 1771 ? 330.494 208.351 260.078 1.00 24.72 1764 VAL A C 1
ATOM 7692 O O . VAL A 1 1771 ? 330.046 208.960 259.099 1.00 24.72 1764 VAL A O 1
ATOM 7696 N N . PRO A 1 1772 ? 330.737 208.979 261.227 1.00 23.96 1765 PRO A N 1
ATOM 7697 C CA . PRO A 1 1772 ? 330.522 210.427 261.332 1.00 23.96 1765 PRO A CA 1
ATOM 7698 C C . PRO A 1 1772 ? 331.362 211.195 260.326 1.00 23.96 1765 PRO A C 1
ATOM 7699 O O . PRO A 1 1772 ? 332.532 210.885 260.102 1.00 23.96 1765 PRO A O 1
ATOM 7703 N N . THR A 1 1773 ? 330.752 212.212 259.719 1.00 27.77 1766 THR A N 1
ATOM 7704 C CA . THR A 1 1773 ? 331.406 213.030 258.708 1.00 27.77 1766 THR A CA 1
ATOM 7705 C C . THR A 1 1773 ? 331.119 214.496 258.979 1.00 27.77 1766 THR A C 1
ATOM 7706 O O . THR A 1 1773 ? 330.287 214.847 259.817 1.00 27.77 1766 THR A O 1
ATOM 7710 N N . GLU A 1 1774 ? 331.822 215.358 258.250 1.00 36.30 1767 GLU A N 1
ATOM 7711 C CA . GLU A 1 1774 ? 331.656 216.796 258.380 1.00 36.30 1767 GLU A CA 1
ATOM 7712 C C . GLU A 1 1774 ? 332.115 217.463 257.095 1.00 36.30 1767 GLU A C 1
ATOM 7713 O O . GLU A 1 1774 ? 332.829 216.866 256.286 1.00 36.30 1767 GLU A O 1
ATOM 7719 N N . ARG A 1 1775 ? 331.682 218.708 256.902 1.00 41.22 1768 ARG A N 1
ATOM 7720 C CA . ARG A 1 1775 ? 332.118 219.509 255.762 1.00 41.22 1768 ARG A CA 1
ATOM 7721 C C . ARG A 1 1775 ? 333.200 220.471 256.241 1.00 41.22 1768 ARG A C 1
ATOM 7722 O O . ARG A 1 1775 ? 332.973 221.658 256.469 1.00 41.22 1768 ARG A 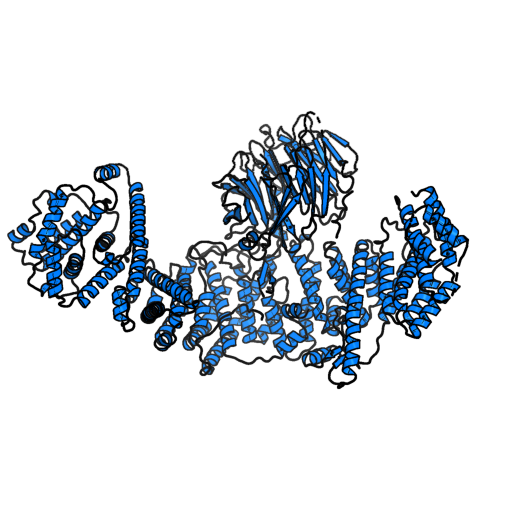O 1
ATOM 7730 N N . TYR A 1 1776 ? 334.404 219.929 256.379 1.00 46.58 1769 TYR A N 1
ATOM 7731 C CA . TYR A 1 1776 ? 335.527 220.680 256.916 1.00 46.58 1769 TYR A CA 1
ATOM 7732 C C . TYR A 1 1776 ? 335.987 221.730 255.908 1.00 46.58 1769 TYR A C 1
ATOM 7733 O O . TYR A 1 1776 ? 336.044 221.487 254.699 1.00 46.58 1769 TYR A O 1
ATOM 7742 N N . ALA A 1 1777 ? 336.305 222.917 256.419 1.00 52.67 1770 ALA A N 1
ATOM 7743 C CA . ALA A 1 1777 ? 336.786 224.017 255.584 1.00 52.67 1770 ALA A CA 1
ATOM 7744 C C . ALA A 1 1777 ? 338.299 223.904 255.464 1.00 52.67 1770 ALA A C 1
ATOM 7745 O O . ALA A 1 1777 ? 339.052 224.443 256.275 1.00 52.67 1770 ALA A O 1
ATOM 7747 N N . VAL A 1 1778 ? 338.751 223.195 254.437 1.00 55.60 1771 VAL A N 1
ATOM 7748 C CA . VAL A 1 1778 ? 340.179 223.027 254.202 1.00 55.60 1771 VAL A CA 1
ATOM 7749 C C . VAL A 1 1778 ? 340.774 224.310 253.638 1.00 55.60 1771 VAL A C 1
ATOM 7750 O O . VAL A 1 1778 ? 341.473 225.041 254.337 1.00 55.60 1771 VAL A O 1
ATOM 7754 N N . PRO A 1 1940 ? 335.650 229.910 249.903 1.00 80.38 1933 PRO A N 1
ATOM 7755 C CA . PRO A 1 1940 ? 336.167 228.924 250.858 1.00 80.38 1933 PRO A CA 1
ATOM 7756 C C . PRO A 1 1940 ? 336.002 227.487 250.374 1.00 80.38 1933 PRO A C 1
ATOM 7757 O O . PRO A 1 1940 ? 334.934 227.119 249.885 1.00 80.38 1933 PRO A O 1
ATOM 7761 N N . ARG A 1 1941 ? 337.056 226.689 250.514 1.00 67.15 1934 ARG A N 1
ATOM 7762 C CA . ARG A 1 1941 ? 337.022 225.297 250.089 1.00 67.15 1934 ARG A CA 1
ATOM 7763 C C . ARG A 1 1941 ? 336.355 224.446 251.160 1.00 67.15 1934 ARG A C 1
ATOM 7764 O O . ARG A 1 1941 ? 336.618 224.620 252.353 1.00 67.15 1934 ARG A O 1
ATOM 7772 N N . TYR A 1 1942 ? 335.488 223.532 250.735 1.00 54.90 1935 TYR A N 1
ATOM 7773 C CA . TYR A 1 1942 ? 334.749 222.670 251.646 1.00 54.90 1935 TYR A CA 1
ATOM 7774 C C . TYR A 1 1942 ? 334.906 221.226 251.199 1.00 54.90 1935 TYR A C 1
ATOM 7775 O O . TYR A 1 1942 ? 334.692 220.915 250.025 1.00 54.90 1935 TYR A O 1
ATOM 7784 N N . GLU A 1 1943 ? 335.274 220.347 252.128 1.00 46.48 1936 GLU A N 1
ATOM 7785 C CA . GLU A 1 1943 ? 335.494 218.947 251.804 1.00 46.48 1936 GLU A CA 1
ATOM 7786 C C . GLU A 1 1943 ? 334.787 218.055 252.810 1.00 46.48 1936 GLU A C 1
ATOM 7787 O O . GLU A 1 1943 ? 334.818 218.314 254.015 1.00 46.48 1936 GLU A O 1
ATOM 7793 N N . ARG A 1 1944 ? 334.161 216.996 252.307 1.00 37.09 1937 ARG A N 1
ATOM 7794 C CA . ARG A 1 1944 ? 333.502 216.009 253.153 1.00 37.09 1937 ARG A CA 1
ATOM 7795 C C . ARG A 1 1944 ? 334.551 215.060 253.717 1.00 37.09 1937 ARG A C 1
ATOM 7796 O O . ARG A 1 1944 ? 335.093 214.223 252.991 1.00 37.09 1937 ARG A O 1
ATOM 7804 N N . GLN A 1 1945 ? 334.830 215.178 255.010 1.00 32.09 1938 GLN A N 1
ATOM 7805 C CA . GLN A 1 1945 ? 335.844 214.362 255.654 1.00 32.09 1938 GLN A CA 1
ATOM 7806 C C . GLN A 1 1945 ? 335.281 213.699 256.898 1.00 32.09 1938 GLN A C 1
ATOM 7807 O O . GLN A 1 1945 ? 334.436 214.276 257.588 1.00 32.09 1938 GLN A O 1
ATOM 7813 N N . PRO A 1 1946 ? 335.738 212.490 257.214 1.00 23.17 1939 PRO A N 1
ATOM 7814 C CA . PRO A 1 1946 ? 335.298 211.844 258.453 1.00 23.17 1939 PRO A CA 1
ATOM 7815 C C . PRO A 1 1946 ? 335.768 212.615 259.675 1.00 23.17 1939 PRO A C 1
ATOM 7816 O O . PRO A 1 1946 ? 336.788 213.304 259.650 1.00 23.17 1939 PRO A O 1
ATOM 7820 N N . ILE A 1 1947 ? 334.990 212.506 260.752 1.00 26.43 1940 ILE A N 1
ATOM 7821 C CA . ILE A 1 1947 ? 335.331 213.179 261.996 1.00 26.43 1940 ILE A CA 1
ATOM 7822 C C . ILE A 1 1947 ? 336.624 212.600 262.554 1.00 26.43 1940 ILE A C 1
ATOM 7823 O O . ILE A 1 1947 ? 336.822 211.379 262.596 1.00 26.43 1940 ILE A O 1
ATOM 7828 N N . LEU A 1 1948 ? 337.521 213.485 262.981 1.00 26.33 1941 LEU A N 1
ATOM 7829 C CA . LEU A 1 1948 ? 338.813 213.098 263.537 1.00 26.33 1941 LEU A CA 1
ATOM 7830 C C . LEU A 1 1948 ? 338.648 212.843 265.030 1.00 26.33 1941 LEU A C 1
ATOM 7831 O O . LEU A 1 1948 ? 338.578 213.785 265.824 1.00 26.33 1941 LEU A O 1
ATOM 7836 N N . THR A 1 1949 ? 338.599 211.571 265.408 1.00 26.22 1942 THR A N 1
ATOM 7837 C CA . THR A 1 1949 ? 338.471 211.214 266.808 1.00 26.22 1942 THR A CA 1
ATOM 7838 C C . THR A 1 1949 ? 339.777 211.496 267.545 1.00 26.22 1942 THR A C 1
ATOM 7839 O O . THR A 1 1949 ? 340.781 211.899 266.956 1.00 26.22 1942 THR A O 1
ATOM 7843 N N . ASN A 1 1950 ? 339.754 211.291 268.862 1.00 26.11 1943 ASN A N 1
ATOM 7844 C CA . ASN A 1 1950 ? 340.963 211.502 269.648 1.00 26.11 1943 ASN A CA 1
ATOM 7845 C C . ASN A 1 1950 ? 341.988 210.398 269.418 1.00 26.11 1943 ASN A C 1
ATOM 7846 O O . ASN A 1 1950 ? 343.194 210.667 269.429 1.00 26.11 1943 ASN A O 1
ATOM 7851 N N . SER A 1 1951 ? 341.538 209.160 269.204 1.00 26.34 1944 SER A N 1
ATOM 7852 C CA . SER A 1 1951 ? 342.477 208.075 268.938 1.00 26.34 1944 SER A CA 1
ATOM 7853 C C . SER A 1 1951 ? 343.230 208.300 267.632 1.00 26.34 1944 SER A C 1
ATOM 7854 O O . SER A 1 1951 ? 344.450 208.107 267.566 1.00 26.34 1944 SER A O 1
ATOM 7857 N N . ASN A 1 1952 ? 342.525 208.719 266.581 1.00 27.91 1945 ASN A N 1
ATOM 7858 C CA . ASN A 1 1952 ? 343.201 208.989 265.317 1.00 27.91 1945 ASN A CA 1
ATOM 7859 C C . ASN A 1 1952 ? 344.085 210.222 265.404 1.00 27.91 1945 ASN A C 1
ATOM 7860 O O . ASN A 1 1952 ? 345.123 210.283 264.736 1.00 27.91 1945 ASN A O 1
ATOM 7865 N N . LYS A 1 1953 ? 343.707 211.206 266.217 1.00 30.21 1946 LYS A N 1
ATOM 7866 C CA . LYS A 1 1953 ? 344.604 212.330 266.453 1.00 30.21 1946 LYS A CA 1
ATOM 7867 C C . LYS A 1 1953 ? 345.891 211.863 267.120 1.00 30.21 1946 LYS A C 1
ATOM 7868 O O . LYS A 1 1953 ? 346.986 212.312 266.762 1.00 30.21 1946 LYS A O 1
ATOM 7874 N N . LEU A 1 1954 ? 345.778 210.945 268.083 1.00 41.52 1947 LEU A N 1
ATOM 7875 C CA . LEU A 1 1954 ? 346.965 210.377 268.712 1.00 41.52 1947 LEU A CA 1
ATOM 7876 C C . LEU A 1 1954 ? 347.834 209.653 267.693 1.00 41.52 1947 LEU A C 1
ATOM 7877 O O . LEU A 1 1954 ? 349.064 209.801 267.691 1.00 41.52 1947 LEU A O 1
ATOM 7882 N N . VAL A 1 1955 ? 347.208 208.865 266.818 1.00 28.57 1948 VAL A N 1
ATOM 7883 C CA . VAL A 1 1955 ? 347.956 208.126 265.805 1.00 28.57 1948 VAL A CA 1
ATOM 7884 C C . VAL A 1 1955 ? 348.700 209.087 264.887 1.00 28.57 1948 VAL A C 1
ATOM 7885 O O . VAL A 1 1955 ? 349.882 208.888 264.577 1.00 28.57 1948 VAL A O 1
ATOM 7889 N N . TYR A 1 1956 ? 348.021 210.143 264.441 1.00 26.70 1949 TYR A N 1
ATOM 7890 C CA . TYR A 1 1956 ? 348.652 211.114 263.555 1.00 26.70 1949 TYR A CA 1
ATOM 7891 C C . TYR A 1 1956 ? 349.810 211.819 264.244 1.00 26.70 1949 TYR A C 1
ATOM 7892 O O . TYR A 1 1956 ? 350.847 212.078 263.622 1.00 26.70 1949 TYR A O 1
ATOM 7901 N N . SER A 1 1957 ? 349.649 212.153 265.525 1.00 30.41 1950 SER A N 1
ATOM 7902 C CA . SER A 1 1957 ? 350.734 212.793 266.262 1.00 30.41 1950 SER A CA 1
ATOM 7903 C C . SER A 1 1957 ? 351.951 211.883 266.351 1.00 30.41 1950 SER A C 1
ATOM 7904 O O . SER A 1 1957 ? 353.088 212.323 266.134 1.00 30.41 1950 SER A O 1
ATOM 7907 N N . ILE A 1 1958 ? 351.730 210.605 266.668 1.00 27.41 1951 ILE A N 1
ATOM 7908 C CA . ILE A 1 1958 ? 352.843 209.660 266.732 1.00 27.41 1951 ILE A CA 1
ATOM 7909 C C . ILE A 1 1958 ? 353.542 209.577 265.386 1.00 27.41 1951 ILE A C 1
ATOM 7910 O O . ILE A 1 1958 ? 354.774 209.600 265.303 1.00 27.41 1951 ILE A O 1
ATOM 7915 N N . LEU A 1 1959 ? 352.761 209.475 264.309 1.00 27.36 1952 LEU A N 1
ATOM 7916 C CA . LEU A 1 1959 ? 353.351 209.318 262.985 1.00 27.36 1952 LEU A CA 1
ATOM 7917 C C . LEU A 1 1959 ? 354.173 210.538 262.591 1.00 27.36 1952 LEU A C 1
ATOM 7918 O O . LEU A 1 1959 ? 355.285 210.403 262.070 1.00 27.36 1952 LEU A O 1
ATOM 7923 N N . GLU A 1 1960 ? 353.647 211.739 262.833 1.00 27.96 1953 GLU A N 1
ATOM 7924 C CA . GLU A 1 1960 ? 354.385 212.942 262.462 1.00 27.96 1953 GLU A CA 1
ATOM 7925 C C . GLU A 1 1960 ? 355.653 213.094 263.293 1.00 27.96 1953 GLU A C 1
ATOM 7926 O O . GLU A 1 1960 ? 356.716 213.454 262.763 1.00 27.96 1953 GLU A O 1
ATOM 7932 N N . PHE A 1 1961 ? 355.573 212.812 264.594 1.00 25.92 1954 PHE A N 1
ATOM 7933 C CA . PHE A 1 1961 ? 356.772 212.887 265.417 1.00 25.92 1954 PHE A CA 1
ATOM 7934 C C . PHE A 1 1961 ? 357.804 211.861 264.971 1.00 25.92 1954 PHE A C 1
ATOM 7935 O O . PHE A 1 1961 ? 359.008 212.131 265.010 1.00 25.92 1954 PHE A O 1
ATOM 7943 N N . ALA A 1 1962 ? 357.356 210.682 264.533 1.00 25.69 1955 ALA A N 1
ATOM 7944 C CA . ALA A 1 1962 ? 358.290 209.682 264.029 1.00 25.69 1955 ALA A CA 1
ATOM 7945 C C . ALA A 1 1962 ? 358.958 210.142 262.742 1.00 25.69 1955 ALA A C 1
ATOM 7946 O O . ALA A 1 1962 ? 360.172 209.981 262.578 1.00 25.69 1955 ALA A O 1
ATOM 7948 N N . THR A 1 1963 ? 358.188 210.711 261.811 1.00 24.03 1956 THR A N 1
ATOM 7949 C CA . THR A 1 1963 ? 358.802 211.197 260.577 1.00 24.03 1956 THR A CA 1
ATOM 7950 C C . THR A 1 1963 ? 359.826 212.281 260.873 1.00 24.03 1956 THR A C 1
ATOM 7951 O O . THR A 1 1963 ? 360.838 212.395 260.174 1.00 24.03 1956 THR A O 1
ATOM 7955 N N . LEU A 1 1964 ? 359.579 213.095 261.900 1.00 22.98 1957 LEU A N 1
ATOM 7956 C CA . LEU A 1 1964 ? 360.577 214.096 262.264 1.00 22.98 1957 LEU A CA 1
ATOM 7957 C C . LEU A 1 1964 ? 361.798 213.464 262.926 1.00 22.98 1957 LEU A C 1
ATOM 7958 O O . LEU A 1 1964 ? 362.933 213.870 262.654 1.00 22.98 1957 LEU A O 1
ATOM 7963 N N . SER A 1 1965 ? 361.595 212.471 263.792 1.00 28.15 1958 SER A N 1
ATOM 7964 C CA . SER A 1 1965 ? 362.689 211.963 264.616 1.00 28.15 1958 SER A CA 1
ATOM 7965 C C . SER A 1 1965 ? 363.378 210.748 264.000 1.00 28.15 1958 SER A C 1
ATOM 7966 O O . SER A 1 1965 ? 364.533 210.832 263.575 1.00 28.15 1958 SER A O 1
ATOM 7969 N N . GLY A 1 1966 ? 362.675 209.621 263.925 1.00 32.39 1959 GLY A N 1
ATOM 7970 C CA . GLY A 1 1966 ? 363.266 208.411 263.387 1.00 32.39 1959 GLY A CA 1
ATOM 7971 C C . GLY A 1 1966 ? 362.647 208.019 262.064 1.00 32.39 1959 GLY A C 1
ATOM 7972 O O . GLY A 1 1966 ? 361.524 207.514 262.021 1.00 32.39 1959 GLY A O 1
ATOM 7973 N N . LEU A 1 1967 ? 363.388 208.226 260.977 1.00 34.09 1960 LEU A N 1
ATOM 7974 C CA . LEU A 1 1967 ? 362.795 208.111 259.651 1.00 34.09 1960 LEU A CA 1
ATOM 7975 C C . LEU A 1 1967 ? 362.554 206.659 259.263 1.00 34.09 1960 LEU A C 1
ATOM 7976 O O . LEU A 1 1967 ? 361.546 206.346 258.620 1.00 34.09 1960 LEU A O 1
ATOM 7981 N N . GLU A 1 1968 ? 363.468 205.759 259.629 1.00 35.81 1961 GLU A N 1
ATOM 7982 C CA . GLU A 1 1968 ? 363.305 204.362 259.241 1.00 35.81 1961 GLU A CA 1
ATOM 7983 C C . GLU A 1 1968 ? 362.061 203.755 259.876 1.00 35.81 1961 GLU A C 1
ATOM 7984 O O . GLU A 1 1968 ? 361.286 203.064 259.204 1.00 35.81 1961 GLU A O 1
ATOM 7990 N N . TRP A 1 1969 ? 361.841 204.018 261.164 1.00 31.19 1962 TRP A N 1
ATOM 7991 C CA . TRP A 1 1969 ? 360.652 203.494 261.823 1.00 31.19 1962 TRP A CA 1
ATOM 7992 C C . TRP A 1 1969 ? 359.385 204.116 261.251 1.00 31.19 1962 TRP A C 1
ATOM 7993 O O . TRP A 1 1969 ? 358.366 203.434 261.101 1.00 31.19 1962 TRP A O 1
ATOM 8004 N N . ALA A 1 1970 ? 359.425 205.413 260.941 1.00 29.07 1963 ALA A N 1
ATOM 8005 C CA . ALA A 1 1970 ? 358.256 206.065 260.364 1.00 29.07 1963 ALA A CA 1
ATOM 8006 C C . ALA A 1 1970 ? 357.897 205.455 259.020 1.00 29.07 1963 ALA A C 1
ATOM 8007 O O . ALA A 1 1970 ? 356.721 205.207 258.734 1.00 29.07 1963 ALA A O 1
ATOM 8009 N N . GLY A 1 1971 ? 358.900 205.202 258.180 1.00 30.23 1964 GLY A N 1
ATOM 8010 C CA . GLY A 1 1971 ? 358.636 204.557 256.908 1.00 30.23 1964 GLY A CA 1
ATOM 8011 C C . GLY A 1 1971 ? 358.123 203.141 257.072 1.00 30.23 1964 GLY A C 1
ATOM 8012 O O . GLY A 1 1971 ? 357.252 202.696 256.323 1.00 30.23 1964 GLY A O 1
ATOM 8013 N N . ASN A 1 1972 ? 358.664 202.408 258.046 1.00 32.16 1965 ASN A N 1
ATOM 8014 C CA . ASN A 1 1972 ? 358.211 201.039 258.269 1.00 32.16 1965 ASN A CA 1
ATOM 8015 C C . ASN A 1 1972 ? 356.760 201.002 258.729 1.00 32.16 1965 ASN A C 1
ATOM 8016 O O . ASN A 1 1972 ? 355.987 200.138 258.304 1.00 32.16 1965 ASN A O 1
ATOM 8021 N N . MET A 1 1973 ? 356.376 201.922 259.615 1.00 30.61 1966 MET A N 1
ATOM 8022 C CA . MET A 1 1973 ? 355.022 201.917 260.155 1.00 30.61 1966 MET A CA 1
ATOM 8023 C C . MET A 1 1973 ? 354.005 202.508 259.189 1.00 30.61 1966 MET A C 1
ATOM 8024 O O . MET A 1 1973 ? 352.845 202.085 259.189 1.00 30.61 1966 MET A O 1
ATOM 8029 N N . ALA A 1 1974 ? 354.411 203.478 258.367 1.00 27.61 1967 ALA A N 1
ATOM 8030 C CA . ALA A 1 1974 ? 353.466 204.125 257.465 1.00 27.61 1967 ALA A CA 1
ATOM 8031 C C . ALA A 1 1974 ? 352.905 203.154 256.439 1.00 27.61 1967 ALA A C 1
ATOM 8032 O O . ALA A 1 1974 ? 351.768 203.320 255.988 1.00 27.61 1967 ALA A O 1
ATOM 8034 N N . LYS A 1 1975 ? 353.673 202.130 256.068 1.00 28.61 1968 LYS A N 1
ATOM 8035 C CA . LYS A 1 1975 ? 353.196 201.155 255.096 1.00 28.61 1968 LYS A CA 1
ATOM 8036 C C . LYS A 1 1975 ? 351.974 200.399 255.594 1.00 28.61 1968 LYS A C 1
ATOM 8037 O O . LYS A 1 1975 ? 351.276 199.774 254.792 1.00 28.61 1968 LYS A O 1
ATOM 8043 N N . LYS A 1 1976 ? 351.706 200.439 256.898 1.00 30.34 1969 LYS A N 1
ATOM 8044 C CA . LYS A 1 1976 ? 350.537 199.763 257.445 1.00 30.34 1969 LYS A CA 1
ATOM 8045 C C . LYS A 1 1976 ? 349.302 200.654 257.403 1.00 30.34 1969 LYS A C 1
ATOM 8046 O O . LYS A 1 1976 ? 348.180 200.156 257.271 1.00 30.34 1969 LYS A O 1
ATOM 8052 N N . HIS A 1 1977 ? 349.486 201.968 257.529 1.00 26.46 1970 HIS A N 1
ATOM 8053 C CA . HIS A 1 1977 ? 348.374 202.916 257.559 1.00 26.46 1970 HIS A CA 1
ATOM 8054 C C . HIS A 1 1977 ? 348.292 203.630 256.213 1.00 26.46 1970 HIS A C 1
ATOM 8055 O O . HIS A 1 1977 ? 348.699 204.780 256.061 1.00 26.46 1970 HIS A O 1
ATOM 8062 N N . LEU A 1 1978 ? 347.731 202.934 255.226 1.00 25.25 1971 LEU A N 1
ATOM 8063 C CA . LEU A 1 1978 ? 347.585 203.493 253.891 1.00 25.25 1971 LEU A CA 1
ATOM 8064 C C . LEU A 1 1978 ? 346.197 203.322 253.298 1.00 25.25 1971 LEU A C 1
ATOM 8065 O O . LEU A 1 1978 ? 345.913 203.937 252.265 1.00 25.25 1971 LEU A O 1
ATOM 8070 N N . SER A 1 1979 ? 345.332 202.516 253.902 1.00 26.12 1972 SER A N 1
ATOM 8071 C CA . SER A 1 1979 ? 343.980 202.340 253.397 1.00 26.12 1972 SER A CA 1
ATOM 8072 C C . SER A 1 1979 ? 343.127 203.541 253.771 1.00 26.12 1972 SER A C 1
ATOM 8073 O O . SER A 1 1979 ? 343.127 203.978 254.924 1.00 26.12 1972 SER A O 1
ATOM 8076 N N . ARG A 1 1980 ? 342.403 204.076 252.792 1.00 25.41 1973 ARG A N 1
ATOM 8077 C CA . ARG A 1 1980 ? 341.582 205.261 252.991 1.00 25.41 1973 ARG A CA 1
ATOM 8078 C C . ARG A 1 1980 ? 340.219 204.952 253.590 1.00 25.41 1973 ARG A C 1
ATOM 8079 O O . ARG A 1 1980 ? 339.540 205.877 254.043 1.00 25.41 1973 ARG A O 1
ATOM 8087 N N . LYS A 1 1981 ? 339.799 203.691 253.599 1.00 26.03 1974 LYS A N 1
ATOM 8088 C CA . LYS A 1 1981 ? 338.531 203.318 254.207 1.00 26.03 1974 LYS A CA 1
ATOM 8089 C C . LYS A 1 1981 ? 338.646 203.037 255.694 1.00 26.03 1974 LYS A C 1
ATOM 8090 O O . LYS A 1 1981 ? 337.618 202.873 256.358 1.00 26.03 1974 LYS A O 1
ATOM 8096 N N . LEU A 1 1982 ? 339.861 202.974 256.231 1.00 26.66 1975 LEU A N 1
ATOM 8097 C CA . LEU A 1 1982 ? 340.066 202.718 257.644 1.00 26.66 1975 LEU A CA 1
ATOM 8098 C C . LEU A 1 1982 ? 340.805 203.838 258.356 1.00 26.66 1975 LEU A C 1
ATOM 8099 O O . LEU A 1 1982 ? 340.946 203.776 259.580 1.00 26.66 1975 LEU A O 1
ATOM 8104 N N . ASN A 1 1983 ? 341.278 204.854 257.641 1.00 24.94 1976 ASN A N 1
ATOM 8105 C CA . ASN A 1 1983 ? 342.100 205.893 258.237 1.00 24.94 1976 ASN A CA 1
ATOM 8106 C C . ASN A 1 1983 ? 341.620 207.270 257.806 1.00 24.94 1976 ASN A C 1
ATOM 8107 O O . ASN A 1 1983 ? 341.097 207.450 256.705 1.00 24.94 1976 ASN A O 1
ATOM 8112 N N . HIS A 1 1984 ? 341.810 208.240 258.691 1.00 41.52 1977 HIS A N 1
ATOM 8113 C CA . HIS A 1 1984 ? 341.483 209.620 258.385 1.00 41.52 1977 HIS A CA 1
ATOM 8114 C C . HIS A 1 1984 ? 342.392 210.137 257.271 1.00 41.52 1977 HIS A C 1
ATOM 8115 O O . HIS A 1 1984 ? 343.505 209.641 257.093 1.00 41.52 1977 HIS A O 1
ATOM 8122 N N . PRO A 1 1985 ? 341.933 211.117 256.490 1.00 25.79 1978 PRO A N 1
ATOM 8123 C CA . PRO A 1 1985 ? 342.801 211.674 255.440 1.00 25.79 1978 PRO A CA 1
ATOM 8124 C C . PRO A 1 1985 ? 344.146 212.176 255.936 1.00 25.79 1978 PRO A C 1
ATOM 8125 O O . PRO A 1 1985 ? 345.148 212.023 255.228 1.00 25.79 1978 PRO A O 1
ATOM 8129 N N . ALA A 1 1986 ? 344.204 212.774 257.127 1.00 32.27 1979 ALA A N 1
ATOM 8130 C CA . ALA A 1 1986 ? 345.472 213.298 257.626 1.00 32.27 1979 ALA A CA 1
ATOM 8131 C C . ALA A 1 1986 ? 346.476 212.181 257.877 1.00 32.27 1979 ALA A C 1
ATOM 8132 O O . ALA A 1 1986 ? 347.669 212.328 257.579 1.00 32.27 1979 ALA A O 1
ATOM 8134 N N . VAL A 1 1987 ? 346.014 211.058 258.431 1.00 21.03 1980 VAL A N 1
ATOM 8135 C CA . VAL A 1 1987 ? 346.903 209.928 258.678 1.00 21.03 1980 VAL A CA 1
ATOM 8136 C C . VAL A 1 1987 ? 347.473 209.401 257.368 1.00 21.03 1980 VAL A C 1
ATOM 8137 O O . VAL A 1 1987 ? 348.674 209.125 257.261 1.00 21.03 1980 VAL A O 1
ATOM 8141 N N . CYS A 1 1988 ? 346.625 209.256 256.350 1.00 35.64 1981 CYS A N 1
ATOM 8142 C CA . CYS A 1 1988 ? 347.108 208.790 255.056 1.00 35.64 1981 CYS A CA 1
ATOM 8143 C C . CYS A 1 1988 ? 348.096 209.777 254.449 1.00 35.64 1981 CYS A C 1
ATOM 8144 O O . CYS A 1 1988 ? 349.103 209.374 253.852 1.00 35.64 1981 CYS A O 1
ATOM 8147 N N . SER A 1 1989 ? 347.825 211.075 254.590 1.00 22.63 1982 SER A N 1
ATOM 8148 C CA . SER A 1 1989 ? 348.729 212.079 254.039 1.00 22.63 1982 SER A CA 1
ATOM 8149 C C . SER A 1 1989 ? 350.104 212.010 254.694 1.00 22.63 1982 SER A C 1
ATOM 8150 O O . SER A 1 1989 ? 351.133 212.036 254.003 1.00 22.63 1982 SER A O 1
ATOM 8153 N N . VAL A 1 1990 ? 350.151 211.910 256.024 1.00 23.63 1983 VAL A N 1
ATOM 8154 C CA . VAL A 1 1990 ? 351.460 211.837 256.665 1.00 23.63 1983 VAL A CA 1
ATOM 8155 C C . VAL A 1 1990 ? 352.142 210.514 256.357 1.00 23.63 1983 VAL A C 1
ATOM 8156 O O . VAL A 1 1990 ? 353.371 210.462 256.255 1.00 23.63 1983 VAL A O 1
ATOM 8160 N N . SER A 1 1991 ? 351.383 209.431 256.191 1.00 26.80 1984 SER A N 1
ATOM 8161 C CA . SER A 1 1991 ? 352.014 208.170 255.820 1.00 26.80 1984 SER A CA 1
ATOM 8162 C C . SER A 1 1991 ? 352.671 208.264 254.448 1.00 26.80 1984 SER A C 1
ATOM 8163 O O . SER A 1 1991 ? 353.801 207.792 254.259 1.00 26.80 1984 SER A O 1
ATOM 8166 N N . THR A 1 1992 ? 351.988 208.879 253.478 1.00 23.37 1985 THR A N 1
ATOM 8167 C CA . THR A 1 1992 ? 352.590 209.020 252.155 1.00 23.37 1985 THR A CA 1
ATOM 8168 C C . THR A 1 1992 ? 353.806 209.934 252.201 1.00 23.37 1985 THR A C 1
ATOM 8169 O O . THR A 1 1992 ? 354.811 209.672 251.530 1.00 23.37 1985 THR A O 1
ATOM 8173 N N . ARG A 1 1993 ? 353.741 211.013 252.986 1.00 25.91 1986 ARG A N 1
ATOM 8174 C CA . ARG A 1 1993 ? 354.911 211.878 253.114 1.00 25.91 1986 ARG A CA 1
ATOM 8175 C C . ARG A 1 1993 ? 356.085 211.129 253.732 1.00 25.91 1986 ARG A C 1
ATOM 8176 O O . ARG A 1 1993 ? 357.236 211.302 253.311 1.00 25.91 1986 ARG A O 1
ATOM 8184 N N . ALA A 1 1994 ? 355.815 210.291 254.735 1.00 23.95 1987 ALA A N 1
ATOM 8185 C CA . ALA A 1 1994 ? 356.875 209.501 255.347 1.00 23.95 1987 ALA A CA 1
ATOM 8186 C C . ALA A 1 1994 ? 357.508 208.553 254.343 1.00 23.95 1987 ALA A C 1
ATOM 8187 O O . ALA A 1 1994 ? 358.738 208.451 254.263 1.00 23.95 1987 ALA A O 1
ATOM 8189 N N . ILE A 1 1995 ? 356.683 207.853 253.563 1.00 22.45 1988 ILE A N 1
ATOM 8190 C CA . ILE A 1 1995 ? 357.217 206.908 252.585 1.00 22.45 1988 ILE A CA 1
ATOM 8191 C C . ILE A 1 1995 ? 358.040 207.638 251.533 1.00 22.45 1988 ILE A C 1
ATOM 8192 O O . ILE A 1 1995 ? 359.103 207.163 251.115 1.00 22.45 1988 ILE A O 1
ATOM 8197 N N . VAL A 1 1996 ? 357.569 208.804 251.091 1.00 24.62 1989 VAL A N 1
ATOM 8198 C CA . VAL A 1 1996 ? 358.325 209.586 250.117 1.00 24.62 1989 VAL A CA 1
ATOM 8199 C C . VAL A 1 1996 ? 359.674 209.993 250.688 1.00 24.62 1989 VAL A C 1
ATOM 8200 O O . VAL A 1 1996 ? 360.703 209.901 250.011 1.00 24.62 1989 VAL A O 1
ATOM 8204 N N . LYS A 1 1997 ? 359.693 210.453 251.940 1.00 30.05 1990 LYS A N 1
ATOM 8205 C CA . LYS A 1 1997 ? 360.953 210.874 252.545 1.00 30.05 1990 LYS A CA 1
ATOM 8206 C C . LYS A 1 1997 ? 361.904 209.697 252.720 1.00 30.05 1990 LYS A C 1
ATOM 8207 O O . LYS A 1 1997 ? 363.125 209.860 252.624 1.00 30.05 1990 LYS A O 1
ATOM 8213 N N . CYS A 1 1998 ? 361.366 208.505 252.982 1.00 33.34 1991 CYS A N 1
ATOM 8214 C CA . CYS A 1 1998 ? 362.219 207.340 253.195 1.00 33.34 1991 CYS A CA 1
ATOM 8215 C C . CYS A 1 1998 ? 362.985 206.963 251.931 1.00 33.34 1991 CYS A C 1
ATOM 8216 O O . CYS A 1 1998 ? 364.158 206.581 252.002 1.00 33.34 1991 CYS A O 1
ATOM 8219 N N . HIS A 1 1999 ? 362.343 207.057 250.763 1.00 28.60 1992 HIS A N 1
ATOM 8220 C CA . HIS A 1 1999 ? 363.016 206.768 249.504 1.00 28.60 1992 HIS A CA 1
ATOM 8221 C C . HIS A 1 1999 ? 363.470 208.070 248.867 1.00 28.60 1992 HIS A C 1
ATOM 8222 O O . HIS A 1 1999 ? 362.635 208.800 248.315 1.00 28.60 1992 HIS A O 1
ATOM 8229 N N . PRO A 1 2000 ? 364.756 208.394 248.889 1.00 28.64 1993 PRO A N 1
ATOM 8230 C CA . PRO A 1 2000 ? 365.204 209.654 248.285 1.00 28.64 1993 PRO A CA 1
ATOM 8231 C C . PRO A 1 2000 ? 365.402 209.536 246.785 1.00 28.64 1993 PRO A C 1
ATOM 8232 O O . PRO A 1 2000 ? 365.224 210.513 246.050 1.00 28.64 1993 PRO A O 1
ATOM 8236 N N . SER A 1 2001 ? 365.765 208.343 246.320 1.00 29.81 1994 SER A N 1
ATOM 8237 C CA . SER A 1 2001 ? 365.931 208.066 244.900 1.00 29.81 1994 SER A CA 1
ATOM 8238 C C . SER A 1 2001 ? 364.660 207.408 244.385 1.00 29.81 1994 SER A C 1
ATOM 8239 O O . SER A 1 2001 ? 364.307 206.306 244.819 1.00 29.81 1994 SER A O 1
ATOM 8242 N N . VAL A 1 2002 ? 363.985 208.076 243.454 1.00 29.05 1995 VAL A N 1
ATOM 8243 C CA . VAL A 1 2002 ? 362.683 207.626 242.973 1.00 29.05 1995 VAL A CA 1
ATOM 8244 C C . VAL A 1 2002 ? 362.894 206.390 242.104 1.00 29.05 1995 VAL A C 1
ATOM 8245 O O . VAL A 1 2002 ? 363.519 206.462 241.043 1.00 29.05 1995 VAL A O 1
ATOM 8249 N N . ASP A 1 2003 ? 362.369 205.253 242.549 1.00 27.94 1996 ASP A N 1
ATOM 8250 C CA . ASP A 1 2003 ? 362.531 203.997 241.837 1.00 27.94 1996 ASP A CA 1
ATOM 8251 C C . ASP A 1 2003 ? 361.194 203.278 241.771 1.00 27.94 1996 ASP A C 1
ATOM 8252 O O . ASP A 1 2003 ? 360.151 203.828 242.127 1.00 27.94 1996 ASP A O 1
ATOM 8257 N N . GLU A 1 2004 ? 361.238 202.030 241.310 1.00 25.59 1997 GLU A N 1
ATOM 8258 C CA . GLU A 1 2004 ? 360.016 201.249 241.195 1.00 25.59 1997 GLU A CA 1
ATOM 8259 C C . GLU A 1 2004 ? 359.463 200.831 242.550 1.00 25.59 1997 GLU A C 1
ATOM 8260 O O . GLU A 1 2004 ? 358.281 200.492 242.640 1.00 25.59 1997 GLU A O 1
ATOM 8266 N N . GLU A 1 2005 ? 360.276 200.852 243.607 1.00 26.61 1998 GLU A N 1
ATOM 8267 C CA . GLU A 1 2005 ? 359.809 200.350 244.897 1.00 26.61 1998 GLU A CA 1
ATOM 8268 C C . GLU A 1 2005 ? 358.778 201.278 245.528 1.00 26.61 1998 GLU A C 1
ATOM 8269 O O . GLU A 1 2005 ? 357.775 200.814 246.082 1.00 26.61 1998 GLU A O 1
ATOM 8275 N N . LEU A 1 2006 ? 359.011 202.589 245.467 1.00 22.07 1999 LEU A N 1
ATOM 8276 C CA . LEU A 1 2006 ? 358.093 203.539 246.089 1.00 22.07 1999 LEU A CA 1
ATOM 8277 C C . LEU A 1 2006 ? 356.712 203.464 245.447 1.00 22.07 1999 LEU A C 1
ATOM 8278 O O . LEU A 1 2006 ? 355.691 203.286 246.133 1.00 22.07 1999 LEU A O 1
ATOM 8283 N N . PHE A 1 2007 ? 356.665 203.577 244.120 1.00 21.59 2000 PHE A N 1
ATOM 8284 C CA . PHE A 1 2007 ? 355.396 203.472 243.421 1.00 21.59 2000 PHE A CA 1
ATOM 8285 C C . PHE A 1 2007 ? 354.817 202.075 243.542 1.00 21.59 2000 PHE A C 1
ATOM 8286 O O . PHE A 1 2007 ? 353.596 201.916 243.532 1.00 21.59 2000 PHE A O 1
ATOM 8294 N N . LYS A 1 2008 ? 355.666 201.060 243.682 1.00 22.99 2001 LYS A N 1
ATOM 8295 C CA . LYS A 1 2008 ? 355.163 199.710 243.894 1.00 22.99 2001 LYS A CA 1
ATOM 8296 C C . LYS A 1 2008 ? 354.381 199.626 245.197 1.00 22.99 2001 LYS A C 1
ATOM 8297 O O . LYS A 1 2008 ? 353.276 199.083 245.232 1.00 22.99 2001 LYS A O 1
ATOM 8303 N N . ILE A 1 2009 ? 354.922 200.206 246.269 1.00 20.96 2002 ILE A N 1
ATOM 8304 C CA . ILE A 1 2009 ? 354.227 200.206 247.557 1.00 20.96 2002 ILE A CA 1
ATOM 8305 C C . ILE A 1 2009 ? 352.906 200.960 247.451 1.00 20.96 2002 ILE A C 1
ATOM 8306 O O . ILE A 1 2009 ? 351.842 200.461 247.853 1.00 20.96 2002 ILE A O 1
ATOM 8311 N N . ILE A 1 2010 ? 352.954 202.174 246.898 1.00 21.22 2003 ILE A N 1
ATOM 8312 C CA . ILE A 1 2010 ? 351.758 203.014 246.871 1.00 21.22 2003 ILE A CA 1
ATOM 8313 C C . ILE A 1 2010 ? 350.668 202.382 246.010 1.00 21.22 2003 ILE A C 1
ATOM 8314 O O . ILE A 1 2010 ? 349.507 202.257 246.430 1.00 21.22 2003 ILE A O 1
ATOM 8319 N N . ASP A 1 2011 ? 351.022 201.958 244.798 1.00 21.09 2004 ASP A N 1
ATOM 8320 C CA . ASP A 1 2011 ? 350.024 201.381 243.915 1.00 21.09 2004 ASP A CA 1
ATOM 8321 C C . ASP A 1 2011 ? 349.580 200.009 244.391 1.00 21.09 2004 ASP A C 1
ATOM 8322 O O . ASP A 1 2011 ? 348.459 199.599 244.094 1.00 21.09 2004 ASP A O 1
ATOM 8327 N N . GLY A 1 2012 ? 350.415 199.292 245.143 1.00 18.58 2005 GLY A N 1
ATOM 8328 C CA . GLY A 1 2012 ? 349.939 198.076 245.772 1.00 18.58 2005 GLY A CA 1
ATOM 8329 C C . GLY A 1 2012 ? 348.847 198.356 246.782 1.00 18.58 2005 GLY A C 1
ATOM 8330 O O . GLY A 1 2012 ? 347.846 197.640 246.841 1.00 18.58 2005 GLY A O 1
ATOM 8331 N N . ALA A 1 2013 ? 349.017 199.413 247.579 1.00 20.69 2006 ALA A N 1
ATOM 8332 C CA . ALA A 1 2013 ? 347.955 199.799 248.504 1.00 20.69 2006 ALA A CA 1
ATOM 8333 C C . ALA A 1 2013 ? 346.676 200.157 247.756 1.00 20.69 2006 ALA A C 1
ATOM 8334 O O . ALA A 1 2013 ? 345.581 199.701 248.117 1.00 20.69 2006 ALA A O 1
ATOM 8336 N N . TYR A 1 2014 ? 346.800 200.953 246.692 1.00 19.57 2007 TYR A N 1
ATOM 8337 C CA . TYR A 1 2014 ? 345.624 201.344 245.913 1.00 19.57 2007 TYR A CA 1
ATOM 8338 C C . TYR A 1 2014 ? 344.930 200.134 245.287 1.00 19.57 2007 TYR A C 1
ATOM 8339 O O . TYR A 1 2014 ? 343.697 200.015 245.328 1.00 19.57 2007 TYR A O 1
ATOM 8348 N N . LEU A 1 2015 ? 345.707 199.215 244.719 1.00 18.81 2008 LEU A N 1
ATOM 8349 C CA . LEU A 1 2015 ? 345.121 198.073 244.032 1.00 18.81 2008 LEU A CA 1
ATOM 8350 C C . LEU A 1 2015 ? 344.507 197.091 245.017 1.00 18.81 2008 LEU A C 1
ATOM 8351 O O . LEU A 1 2015 ? 343.504 196.444 244.706 1.00 18.81 2008 LEU A O 1
ATOM 8356 N N . GLN A 1 2016 ? 345.089 196.954 246.210 1.00 22.11 2009 GLN A N 1
ATOM 8357 C CA . GLN A 1 2016 ? 344.446 196.129 247.223 1.00 22.11 2009 GLN A CA 1
ATOM 8358 C C . GLN A 1 2016 ? 343.151 196.760 247.703 1.00 22.11 2009 GLN A C 1
ATOM 8359 O O . GLN A 1 2016 ? 342.190 196.044 248.007 1.00 22.11 2009 GLN A O 1
ATOM 8365 N N . GLU A 1 2017 ? 343.100 198.092 247.770 1.00 24.83 2010 GLU A N 1
ATOM 8366 C CA . GLU A 1 2017 ? 341.832 198.754 248.055 1.00 24.83 2010 GLU A CA 1
ATOM 8367 C C . GLU A 1 2017 ? 340.788 198.403 247.007 1.00 24.83 2010 GLU A C 1
ATOM 8368 O O . GLU A 1 2017 ? 339.634 198.116 247.336 1.00 24.83 2010 GLU A O 1
ATOM 8374 N N . TRP A 1 2018 ? 341.179 198.420 245.732 1.00 22.42 2011 TRP A N 1
ATOM 8375 C CA . TRP A 1 2018 ? 340.246 198.014 244.682 1.00 22.42 2011 TRP A CA 1
ATOM 8376 C C . TRP A 1 2018 ? 339.824 196.557 244.836 1.00 22.42 2011 TRP A C 1
ATOM 8377 O O . TRP A 1 2018 ? 338.648 196.222 244.665 1.00 22.42 2011 TRP A O 1
ATOM 8388 N N . LYS A 1 2019 ? 340.774 195.677 245.149 1.00 22.54 2012 LYS A N 1
ATOM 8389 C CA . LYS A 1 2019 ? 340.479 194.253 245.255 1.00 22.54 2012 LYS A CA 1
ATOM 8390 C C . LYS A 1 2019 ? 339.553 193.946 246.422 1.00 22.54 2012 LYS A C 1
ATOM 8391 O O . LYS A 1 2019 ? 338.767 192.995 246.353 1.00 22.54 2012 LYS A O 1
ATOM 8397 N N . ALA A 1 2020 ? 339.631 194.726 247.500 1.00 23.42 2013 ALA A N 1
ATOM 8398 C CA . ALA A 1 2020 ? 338.803 194.460 248.671 1.00 23.42 2013 ALA A CA 1
ATOM 8399 C C . ALA A 1 2020 ? 337.319 194.694 248.424 1.00 23.42 2013 ALA A C 1
ATOM 8400 O O . ALA A 1 2020 ? 336.507 194.312 249.272 1.00 23.42 2013 ALA A O 1
ATOM 8402 N N . LEU A 1 2021 ? 336.942 195.313 247.302 1.00 21.79 2014 LEU A N 1
ATOM 8403 C CA . LEU A 1 2021 ? 335.533 195.557 247.015 1.00 21.79 2014 LEU A CA 1
ATOM 8404 C C . LEU A 1 2021 ? 334.752 194.269 246.807 1.00 21.79 2014 LEU A C 1
ATOM 8405 O O . LEU A 1 2021 ? 333.527 194.275 246.950 1.00 21.79 2014 LEU A O 1
ATOM 8410 N N . ILE A 1 2022 ? 335.429 193.172 246.467 1.00 24.22 2015 ILE A N 1
ATOM 8411 C CA . ILE A 1 2022 ? 334.731 191.919 246.199 1.00 24.22 2015 ILE A CA 1
ATOM 8412 C C . ILE A 1 2022 ? 334.040 191.406 247.455 1.00 24.22 2015 ILE A C 1
ATOM 8413 O O . ILE A 1 2022 ? 332.890 190.956 247.407 1.00 24.22 2015 ILE A O 1
ATOM 8418 N N . ASP A 1 2023 ? 334.722 191.464 248.597 1.00 27.48 2016 ASP A N 1
ATOM 8419 C CA . ASP A 1 2023 ? 334.168 190.935 249.835 1.00 27.48 2016 ASP A CA 1
ATOM 8420 C C . ASP A 1 2023 ? 333.082 191.816 250.433 1.00 27.48 2016 ASP A C 1
ATOM 8421 O O . ASP A 1 2023 ? 332.359 191.359 251.323 1.00 27.48 2016 ASP A O 1
ATOM 8426 N N . TRP A 1 2024 ? 332.946 193.056 249.969 1.00 25.05 2017 TRP A N 1
ATOM 8427 C CA . TRP A 1 2024 ? 331.992 194.004 250.541 1.00 25.05 2017 TRP A CA 1
ATOM 8428 C C . TRP A 1 2024 ? 330.624 193.810 249.887 1.00 25.05 2017 TRP A C 1
ATOM 8429 O O . TRP A 1 2024 ? 330.136 194.634 249.114 1.00 25.05 2017 TRP A O 1
ATOM 8440 N N . THR A 1 2025 ? 330.001 192.685 250.219 1.00 29.97 2018 THR A N 1
ATOM 8441 C CA . THR A 1 2025 ? 328.716 192.323 249.638 1.00 29.97 2018 THR A CA 1
ATOM 8442 C C . THR A 1 2025 ? 327.605 193.158 250.271 1.00 29.97 2018 THR A C 1
ATOM 8443 O O . THR A 1 2025 ? 327.848 194.070 251.065 1.00 29.97 2018 THR A O 1
ATOM 8447 N N . GLU A 1 2026 ? 326.357 192.854 249.909 1.00 30.14 2019 GLU A N 1
ATOM 8448 C CA . GLU A 1 2026 ? 325.229 193.636 250.400 1.00 30.14 2019 GLU A CA 1
ATOM 8449 C C . GLU A 1 2026 ? 324.943 193.364 251.869 1.00 30.14 2019 GLU A C 1
ATOM 8450 O O . GLU A 1 2026 ? 324.553 194.281 252.599 1.00 30.14 2019 GLU A O 1
ATOM 8452 N N . SER A 1 2027 ? 325.121 192.123 252.323 1.00 28.90 2020 SER A N 1
ATOM 8453 C CA . SER A 1 2027 ? 324.845 191.798 253.717 1.00 28.90 2020 SER A CA 1
ATOM 8454 C C . SER A 1 2027 ? 325.901 192.337 254.670 1.00 28.90 2020 SER A C 1
ATOM 8455 O O . SER A 1 2027 ? 325.680 192.320 255.884 1.00 28.90 2020 SER A O 1
ATOM 8458 N N . GLU A 1 2028 ? 327.032 192.818 254.156 1.00 30.02 2021 GLU A N 1
ATOM 8459 C CA . GLU A 1 2028 ? 328.087 193.359 255.001 1.00 30.02 2021 GLU A CA 1
ATOM 8460 C C . GLU A 1 2028 ? 327.704 194.672 255.659 1.00 30.02 2021 GLU A C 1
ATOM 8461 O O . GLU A 1 2028 ? 328.443 195.140 256.530 1.00 30.02 2021 GLU A O 1
ATOM 8467 N N . GLY A 1 2029 ? 326.589 195.279 255.272 1.00 28.90 2022 GLY A N 1
ATOM 8468 C CA . GLY A 1 2029 ? 326.116 196.455 255.969 1.00 28.90 2022 GLY A CA 1
ATOM 8469 C C . GLY A 1 2029 ? 326.232 197.761 255.217 1.00 28.90 2022 GLY A C 1
ATOM 8470 O O . GLY A 1 2029 ? 325.436 198.037 254.317 1.00 28.90 2022 GLY A O 1
ATOM 8471 N N . PHE A 1 2030 ? 327.221 198.572 255.588 1.00 26.11 2023 PHE A N 1
ATOM 8472 C CA . PHE A 1 2030 ? 327.269 199.986 255.234 1.00 26.11 2023 PHE A CA 1
ATOM 8473 C C . PHE A 1 2030 ? 327.133 200.218 253.736 1.00 26.11 2023 PHE A C 1
ATOM 8474 O O . PHE A 1 2030 ? 327.991 199.797 252.957 1.00 26.11 2023 PHE A O 1
ATOM 8482 N N . GLY A 1 2031 ? 326.064 200.892 253.327 1.00 23.67 2024 GLY A N 1
ATOM 8483 C CA . GLY A 1 2031 ? 325.809 201.114 251.920 1.00 23.67 2024 GLY A CA 1
ATOM 8484 C C . GLY A 1 2031 ? 326.307 202.445 251.402 1.00 23.67 2024 GLY A C 1
ATOM 8485 O O . GLY A 1 2031 ? 326.953 202.502 250.353 1.00 23.67 2024 GLY A O 1
ATOM 8486 N N . GLU A 1 2032 ? 326.010 203.527 252.120 1.00 25.63 2025 GLU A N 1
ATOM 8487 C CA . GLU A 1 2032 ? 326.424 204.848 251.660 1.00 25.63 2025 GLU A CA 1
ATOM 8488 C C . GLU A 1 2032 ? 327.939 205.009 251.713 1.00 25.63 2025 GLU A C 1
ATOM 8489 O O . GLU A 1 2032 ? 328.539 205.629 250.821 1.00 25.63 2025 GLU A O 1
ATOM 8495 N N . MET A 1 2033 ? 328.574 204.463 252.752 1.00 27.58 2026 MET A N 1
ATOM 8496 C CA . MET A 1 2033 ? 330.021 204.577 252.858 1.00 27.58 2026 MET A CA 1
ATOM 8497 C C . MET A 1 2033 ? 330.702 203.898 251.683 1.00 27.58 2026 MET A C 1
ATOM 8498 O O . MET A 1 2033 ? 331.679 204.418 251.140 1.00 27.58 2026 MET A O 1
ATOM 8503 N N . ARG A 1 2034 ? 330.186 202.740 251.266 1.00 24.18 2027 ARG A N 1
ATOM 8504 C CA . ARG A 1 2034 ? 330.738 202.048 250.107 1.00 24.18 2027 ARG A CA 1
ATOM 8505 C C . ARG A 1 2034 ? 330.606 202.889 248.847 1.00 24.18 2027 ARG A C 1
ATOM 8506 O O . ARG A 1 2034 ? 331.526 202.934 248.022 1.00 24.18 2027 ARG A O 1
ATOM 8514 N N . LEU A 1 2035 ? 329.466 203.557 248.677 1.00 26.66 2028 LEU A N 1
ATOM 8515 C CA . LEU A 1 2035 ? 329.266 204.404 247.506 1.00 26.66 2028 LEU A CA 1
ATOM 8516 C C . LEU A 1 2035 ? 330.289 205.531 247.466 1.00 26.66 2028 LEU A C 1
ATOM 8517 O O . LEU A 1 2035 ? 330.968 205.739 246.451 1.00 26.66 2028 LEU A O 1
ATOM 8522 N N . HIS A 1 2036 ? 330.428 206.259 248.576 1.00 27.10 2029 HIS A N 1
ATOM 8523 C CA . HIS A 1 2036 ? 331.387 207.359 248.602 1.00 27.10 2029 HIS A CA 1
ATOM 8524 C C . HIS A 1 2036 ? 332.814 206.843 248.476 1.00 27.10 2029 HIS A C 1
ATOM 8525 O O . HIS A 1 2036 ? 333.684 207.520 247.919 1.00 27.10 2029 HIS A O 1
ATOM 8532 N N . HIS A 1 2037 ? 333.067 205.633 248.971 1.00 24.19 2030 HIS A N 1
ATOM 8533 C CA . HIS A 1 2037 ? 334.382 205.021 248.850 1.00 24.19 2030 HIS A CA 1
ATOM 8534 C C . HIS A 1 2037 ? 334.722 204.721 247.397 1.00 24.19 2030 HIS A C 1
ATOM 8535 O O . HIS A 1 2037 ? 335.849 204.966 246.948 1.00 24.19 2030 HIS A O 1
ATOM 8542 N N . VAL A 1 2038 ? 333.757 204.201 246.640 1.00 21.80 2031 VAL A N 1
ATOM 8543 C CA . VAL A 1 2038 ? 334.003 203.933 245.227 1.00 21.80 2031 VAL A CA 1
ATOM 8544 C C . VAL A 1 2038 ? 334.181 205.238 244.460 1.00 21.80 2031 VAL A C 1
ATOM 8545 O O . VAL A 1 2038 ? 335.009 205.327 243.544 1.00 21.80 2031 VAL A O 1
ATOM 8549 N N . GLU A 1 2039 ? 333.427 206.277 244.825 1.00 27.18 2032 GLU A N 1
ATOM 8550 C CA . GLU A 1 2039 ? 333.663 207.580 244.205 1.00 27.18 2032 GLU A CA 1
ATOM 8551 C C . GLU A 1 2039 ? 335.068 208.090 244.503 1.00 27.18 2032 GLU A C 1
ATOM 8552 O O . GLU A 1 2039 ? 335.724 208.671 243.630 1.00 27.18 2032 GLU A O 1
ATOM 8558 N N . GLN A 1 2040 ? 335.545 207.891 245.733 1.00 24.56 2033 GLN A N 1
ATOM 8559 C CA . GLN A 1 2040 ? 336.904 208.299 246.077 1.00 24.56 2033 GLN A CA 1
ATOM 8560 C C . GLN A 1 2040 ? 337.935 207.539 245.256 1.00 24.56 2033 GLN A C 1
ATOM 8561 O O . GLN A 1 2040 ? 338.905 208.128 244.762 1.00 24.56 2033 GLN A O 1
ATOM 8567 N N . LEU A 1 2041 ? 337.744 206.228 245.099 1.00 20.02 2034 LEU A N 1
ATOM 8568 C CA . LEU A 1 2041 ? 338.669 205.445 244.284 1.00 20.02 2034 LEU A CA 1
ATOM 8569 C C . LEU A 1 2041 ? 338.688 205.942 242.845 1.00 20.02 2034 LEU A C 1
ATOM 8570 O O . LEU A 1 2041 ? 339.757 206.065 242.232 1.00 20.02 2034 LEU A O 1
ATOM 8575 N N . LEU A 1 2042 ? 337.513 206.235 242.289 1.00 22.91 2035 LEU A N 1
ATOM 8576 C CA . LEU A 1 2042 ? 337.457 206.732 240.919 1.00 22.91 2035 LEU A CA 1
ATOM 8577 C C . LEU A 1 2042 ? 338.149 208.081 240.790 1.00 22.91 2035 LEU A C 1
ATOM 8578 O O . LEU A 1 2042 ? 338.822 208.344 239.789 1.00 22.91 2035 LEU A O 1
ATOM 8583 N N . ASP A 1 2043 ? 337.988 208.956 241.783 1.00 25.88 2036 ASP A N 1
ATOM 8584 C CA . ASP A 1 2043 ? 338.688 210.237 241.735 1.00 25.88 2036 ASP A CA 1
ATOM 8585 C C . ASP A 1 2043 ? 340.196 210.045 241.808 1.00 25.88 2036 ASP A C 1
ATOM 8586 O O . ASP A 1 2043 ? 340.953 210.765 241.147 1.00 25.88 2036 ASP A O 1
ATOM 8591 N N . ARG A 1 2044 ? 340.653 209.083 242.609 1.00 23.03 2037 ARG A N 1
ATOM 8592 C CA . ARG A 1 2044 ? 342.085 208.858 242.772 1.00 23.03 2037 ARG A CA 1
ATOM 8593 C C . ARG A 1 2044 ? 342.713 208.103 241.609 1.00 23.03 2037 ARG A C 1
ATOM 8594 O O . ARG A 1 2044 ? 343.943 208.079 241.504 1.00 23.03 2037 ARG A O 1
ATOM 8602 N N . MET A 1 2045 ? 341.907 207.471 240.755 1.00 26.85 2038 MET A N 1
ATOM 8603 C CA . MET A 1 2045 ? 342.466 206.753 239.609 1.00 26.85 2038 MET A CA 1
ATOM 8604 C C . MET A 1 2045 ? 343.302 207.657 238.708 1.00 26.85 2038 MET A C 1
ATOM 8605 O O . MET A 1 2045 ? 344.223 207.179 238.039 1.00 26.85 2038 MET A O 1
ATOM 8610 N N . GLU A 1 2046 ? 343.017 208.959 238.689 1.00 27.24 2039 GLU A N 1
ATOM 8611 C CA . GLU A 1 2046 ? 343.626 209.840 237.698 1.00 27.24 2039 GLU A CA 1
ATOM 8612 C C . GLU A 1 2046 ? 345.139 209.912 237.828 1.00 27.24 2039 GLU A C 1
ATOM 8613 O O . GLU A 1 2046 ? 345.843 209.924 236.813 1.00 27.24 2039 GLU A O 1
ATOM 8619 N N . ALA A 1 2047 ? 345.660 209.958 239.054 1.00 24.64 2040 ALA A N 1
ATOM 8620 C CA . ALA A 1 2047 ? 347.074 210.253 239.258 1.00 24.64 2040 ALA A CA 1
ATOM 8621 C C . ALA A 1 2047 ? 347.998 209.194 238.680 1.00 24.64 2040 ALA A C 1
ATOM 8622 O O . ALA A 1 2047 ? 349.193 209.459 238.525 1.00 24.64 2040 ALA A O 1
ATOM 8624 N N . VAL A 1 2048 ? 347.473 208.016 238.348 1.00 21.52 2041 VAL A N 1
ATOM 8625 C CA . VAL A 1 2048 ? 348.296 206.935 237.819 1.00 21.52 2041 VAL A CA 1
ATOM 8626 C C . VAL A 1 2048 ? 348.912 207.312 236.477 1.00 21.52 2041 VAL A C 1
ATOM 8627 O O . VAL A 1 2048 ? 349.928 206.737 236.066 1.00 21.52 2041 VAL A O 1
ATOM 8631 N N . ARG A 1 2049 ? 348.364 208.324 235.807 1.00 23.75 2042 ARG A N 1
ATOM 8632 C CA . ARG A 1 2049 ? 348.812 208.671 234.465 1.00 23.75 2042 ARG A CA 1
ATOM 8633 C C . ARG A 1 2049 ? 350.259 209.143 234.416 1.00 23.75 2042 ARG A C 1
ATOM 8634 O O . ARG A 1 2049 ? 350.822 209.229 233.321 1.00 23.75 2042 ARG A O 1
ATOM 8642 N N . THR A 1 2050 ? 350.872 209.454 235.555 1.00 24.50 2043 THR A N 1
ATOM 8643 C CA . THR A 1 2050 ? 352.260 209.894 235.578 1.00 24.50 2043 THR A CA 1
ATOM 8644 C C . THR A 1 2050 ? 353.261 208.750 235.692 1.00 24.50 2043 THR A C 1
ATOM 8645 O O . THR A 1 2050 ? 354.467 208.999 235.615 1.00 24.50 2043 THR A O 1
ATOM 8649 N N . ARG A 1 2051 ? 352.805 207.515 235.886 1.00 21.00 2044 ARG A N 1
ATOM 8650 C CA . ARG A 1 2051 ? 353.704 206.388 236.107 1.00 21.00 2044 ARG A CA 1
ATOM 8651 C C . ARG A 1 2051 ? 353.203 205.146 235.382 1.00 21.00 2044 ARG A C 1
ATOM 8652 O O . ARG A 1 2051 ? 353.220 204.040 235.932 1.00 21.00 2044 ARG A O 1
ATOM 8660 N N . TRP A 1 2052 ? 352.772 205.300 234.130 1.00 20.11 2045 TRP A N 1
ATOM 8661 C CA . TRP A 1 2052 ? 351.980 204.249 233.491 1.00 20.11 2045 TRP A CA 1
ATOM 8662 C C . TRP A 1 2052 ? 352.654 202.880 233.459 1.00 20.11 2045 TRP A C 1
ATOM 8663 O O . TRP A 1 2052 ? 351.987 201.890 233.807 1.00 20.11 2045 TRP A O 1
ATOM 8674 N N . PRO A 1 2053 ? 353.919 202.729 233.043 1.00 19.65 2046 PRO A N 1
ATOM 8675 C CA . PRO A 1 2053 ? 354.498 201.373 233.013 1.00 19.65 2046 PRO A CA 1
ATOM 8676 C C . PRO A 1 2053 ? 354.512 200.697 234.369 1.00 19.65 2046 PRO A C 1
ATOM 8677 O O . PRO A 1 2053 ? 354.230 199.494 234.473 1.00 19.65 2046 PRO A O 1
ATOM 8681 N N . TYR A 1 2054 ? 354.816 201.454 235.424 1.00 23.48 2047 TYR A N 1
ATOM 8682 C CA . TYR A 1 2054 ? 354.824 200.884 236.764 1.00 23.48 2047 TYR A CA 1
ATOM 8683 C C . TYR A 1 2054 ? 353.430 200.431 237.171 1.00 23.48 2047 TYR A C 1
ATOM 8684 O O . TYR A 1 2054 ? 353.269 199.375 237.792 1.00 23.48 2047 TYR A O 1
ATOM 8693 N N . PHE A 1 2055 ? 352.410 201.220 236.831 1.00 23.68 2048 PHE A N 1
ATOM 8694 C CA . PHE A 1 2055 ? 351.047 200.834 237.163 1.00 23.68 2048 PHE A CA 1
ATOM 8695 C C . PHE A 1 2055 ? 350.633 199.583 236.405 1.00 23.68 2048 PHE A C 1
ATOM 8696 O O . PHE A 1 2055 ? 349.941 198.721 236.955 1.00 23.68 2048 PHE A O 1
ATOM 8704 N N . VAL A 1 2056 ? 351.038 199.464 235.140 1.00 20.17 2049 VAL A N 1
ATOM 8705 C CA . VAL A 1 2056 ? 350.719 198.255 234.387 1.00 20.17 2049 VAL A CA 1
ATOM 8706 C C . VAL A 1 2056 ? 351.378 197.043 235.028 1.00 20.17 2049 VAL A C 1
ATOM 8707 O O . VAL A 1 2056 ? 350.760 195.978 235.161 1.00 20.17 2049 VAL A O 1
ATOM 8711 N N . LYS A 1 2057 ? 352.638 197.183 235.443 1.00 23.19 2050 LYS A N 1
ATOM 8712 C CA . LYS A 1 2057 ? 353.311 196.067 236.103 1.00 23.19 2050 LYS A CA 1
ATOM 8713 C C . LYS A 1 2057 ? 352.622 195.695 237.411 1.00 23.19 2050 LYS A C 1
ATOM 8714 O O . LYS A 1 2057 ? 352.450 194.508 237.714 1.00 23.19 2050 LYS A O 1
ATOM 8720 N N . SER A 1 2058 ? 352.226 196.695 238.204 1.00 20.69 2051 SER A N 1
ATOM 8721 C CA . SER A 1 2058 ? 351.537 196.423 239.464 1.00 20.69 2051 SER A CA 1
ATOM 8722 C C . SER A 1 2058 ? 350.207 195.726 239.222 1.00 20.69 2051 SER A C 1
ATOM 8723 O O . SER A 1 2058 ? 349.845 194.784 239.937 1.00 20.69 2051 SER A O 1
ATOM 8726 N N . LEU A 1 2059 ? 349.470 196.180 238.211 1.00 20.90 2052 LEU A N 1
ATOM 8727 C CA . LEU A 1 2059 ? 348.213 195.548 237.839 1.00 20.90 2052 LEU A CA 1
ATOM 8728 C C . LEU A 1 2059 ? 348.424 194.092 237.460 1.00 20.90 2052 LEU A C 1
ATOM 8729 O O . LEU A 1 2059 ? 347.669 193.212 237.891 1.00 20.90 2052 LEU A O 1
ATOM 8734 N N . LYS A 1 2060 ? 349.459 193.820 236.664 1.00 23.03 2053 LYS A N 1
ATOM 8735 C CA . LYS A 1 2060 ? 349.733 192.448 236.259 1.00 23.03 2053 LYS A CA 1
ATOM 8736 C C . LYS A 1 2060 ? 350.121 191.586 237.452 1.00 23.03 2053 LYS A C 1
ATOM 8737 O O . LYS A 1 2060 ? 349.713 190.423 237.541 1.00 23.03 2053 LYS A O 1
ATOM 8743 N N . ARG A 1 2061 ? 350.907 192.132 238.381 1.00 24.29 2054 ARG A N 1
ATOM 8744 C CA . ARG A 1 2061 ? 351.340 191.326 239.517 1.00 24.29 2054 ARG A CA 1
ATOM 8745 C C . ARG A 1 2061 ? 350.217 191.088 240.515 1.00 24.29 2054 ARG A C 1
ATOM 8746 O O . ARG A 1 2061 ? 350.235 190.073 241.219 1.00 24.29 2054 ARG A O 1
ATOM 8754 N N . GLU A 1 2062 ? 349.238 191.989 240.586 1.00 25.22 2055 GLU A N 1
ATOM 8755 C CA . GLU A 1 2062 ? 348.154 191.855 241.552 1.00 25.22 2055 GLU A CA 1
ATOM 8756 C C . GLU A 1 2062 ? 347.015 191.005 240.991 1.00 25.22 2055 GLU A C 1
ATOM 8757 O O . GLU A 1 2062 ? 346.677 189.961 241.555 1.00 25.22 2055 GLU A O 1
ATOM 8763 N N . PHE A 1 2063 ? 346.430 191.427 239.872 1.00 23.11 2056 PHE A N 1
ATOM 8764 C CA . PHE A 1 2063 ? 345.279 190.725 239.327 1.00 23.11 2056 PHE A CA 1
ATOM 8765 C C . PHE A 1 2063 ? 345.643 189.609 238.360 1.00 23.11 2056 PHE A C 1
ATOM 8766 O O . PHE A 1 2063 ? 344.760 188.838 237.976 1.00 23.11 2056 PHE A O 1
ATOM 8774 N N . GLY A 1 2064 ? 346.907 189.491 237.970 1.00 24.72 2057 GLY A N 1
ATOM 8775 C CA . GLY A 1 2064 ? 347.301 188.473 237.016 1.00 24.72 2057 GLY A CA 1
ATOM 8776 C C . GLY A 1 2064 ? 347.177 188.932 235.580 1.00 24.72 2057 GLY A C 1
ATOM 8777 O O . GLY A 1 2064 ? 348.159 188.931 234.834 1.00 24.72 2057 GLY A O 1
ATOM 8778 N N . THR A 1 2065 ? 345.974 189.329 235.178 1.00 25.63 2058 THR A N 1
ATOM 8779 C CA . THR A 1 2065 ? 345.720 189.830 233.838 1.00 25.63 2058 THR A CA 1
ATOM 8780 C C . THR A 1 2065 ? 344.906 191.112 233.919 1.00 25.63 2058 THR A C 1
ATOM 8781 O O . THR A 1 2065 ? 344.086 191.289 234.821 1.00 25.63 2058 THR A O 1
ATOM 8785 N N . VAL A 1 2066 ? 345.141 192.007 232.959 1.00 21.33 2059 VAL A N 1
ATOM 8786 C CA . VAL A 1 2066 ? 344.414 193.271 232.921 1.00 21.33 2059 VAL A CA 1
ATOM 8787 C C . VAL A 1 2066 ? 342.927 193.044 232.687 1.00 21.33 2059 VAL A C 1
ATOM 8788 O O . VAL A 1 2066 ? 342.081 193.784 233.215 1.00 21.33 2059 VAL A O 1
ATOM 8792 N N . THR A 1 2067 ? 342.583 192.030 231.891 1.00 23.26 2060 THR A N 1
ATOM 8793 C CA . THR A 1 2067 ? 341.181 191.701 231.672 1.00 23.26 2060 THR A CA 1
ATOM 8794 C C . THR A 1 2067 ? 340.468 191.404 232.981 1.00 23.26 2060 THR A C 1
ATOM 8795 O O . THR A 1 2067 ? 339.275 191.686 233.109 1.00 23.26 2060 THR A O 1
ATOM 8799 N N . SER A 1 2068 ? 341.175 190.844 233.965 1.00 22.07 2061 SER A N 1
ATOM 8800 C CA . SER A 1 2068 ? 340.563 190.623 235.270 1.00 22.07 2061 SER A CA 1
ATOM 8801 C C . SER A 1 2068 ? 340.200 191.940 235.942 1.00 22.07 2061 SER A C 1
ATOM 8802 O O . SER A 1 2068 ? 339.130 192.062 236.546 1.00 22.07 2061 SER A O 1
ATOM 8805 N N . PHE A 1 2069 ? 341.075 192.940 235.849 1.00 19.47 2062 PHE A N 1
ATOM 8806 C CA . PHE A 1 2069 ? 340.756 194.235 236.438 1.00 19.47 2062 PHE A CA 1
ATOM 8807 C C . PHE A 1 2069 ? 339.576 194.890 235.735 1.00 19.47 2062 PHE A C 1
ATOM 8808 O O . PHE A 1 2069 ? 338.701 195.478 236.386 1.00 19.47 2062 PHE A O 1
ATOM 8816 N N . VAL A 1 2070 ? 339.526 194.801 234.406 1.00 20.03 2063 VAL A N 1
ATOM 8817 C CA . VAL A 1 2070 ? 338.387 195.381 233.699 1.00 20.03 2063 VAL A CA 1
ATOM 8818 C C . VAL A 1 2070 ? 337.103 194.616 234.019 1.00 20.03 2063 VAL A C 1
ATOM 8819 O O . VAL A 1 2070 ? 336.023 195.209 234.112 1.00 20.03 2063 VAL A O 1
ATOM 8823 N N . GLU A 1 2071 ? 337.193 193.298 234.209 1.00 22.92 2064 GLU A N 1
ATOM 8824 C CA . GLU A 1 2071 ? 336.020 192.543 234.638 1.00 22.92 2064 GLU A CA 1
ATOM 8825 C C . GLU A 1 2071 ? 335.568 192.967 236.028 1.00 22.92 2064 GLU A C 1
ATOM 8826 O O . GLU A 1 2071 ? 334.367 193.004 236.307 1.00 22.92 2064 GLU A O 1
ATOM 8832 N N . LEU A 1 2072 ? 336.511 193.257 236.925 1.00 20.99 2065 LEU A N 1
ATOM 8833 C CA . LEU A 1 2072 ? 336.133 193.740 238.250 1.00 20.99 2065 LEU A CA 1
ATOM 8834 C C . LEU A 1 2072 ? 335.424 195.083 238.159 1.00 20.99 2065 LEU A C 1
ATOM 8835 O O . LEU A 1 2072 ? 334.417 195.312 238.841 1.00 20.99 2065 LEU A O 1
ATOM 8840 N N . MET A 1 2073 ? 335.929 195.983 237.316 1.00 21.15 2066 MET A N 1
ATOM 8841 C CA . MET A 1 2073 ? 335.233 197.249 237.108 1.00 21.15 2066 MET A CA 1
ATOM 8842 C C . MET A 1 2073 ? 333.836 197.027 236.541 1.00 21.15 2066 MET A C 1
ATOM 8843 O O . MET A 1 2073 ? 332.875 197.684 236.956 1.00 21.15 2066 MET A O 1
ATOM 8848 N N . ARG A 1 2074 ? 333.700 196.108 235.587 1.00 22.86 2067 ARG A N 1
ATOM 8849 C CA . ARG A 1 2074 ? 332.384 195.822 235.030 1.00 22.86 2067 ARG A CA 1
ATOM 8850 C C . ARG A 1 2074 ? 331.444 195.271 236.094 1.00 22.86 2067 ARG A C 1
ATOM 8851 O O . ARG A 1 2074 ? 330.268 195.646 236.146 1.00 22.86 2067 ARG A O 1
ATOM 8859 N N . ASN A 1 2075 ? 331.946 194.382 236.951 1.00 23.68 2068 ASN A N 1
ATOM 8860 C CA . ASN A 1 2075 ? 331.126 193.833 238.023 1.00 23.68 2068 ASN A CA 1
ATOM 8861 C C . ASN A 1 2075 ? 330.676 194.927 238.979 1.00 23.68 2068 ASN A C 1
ATOM 8862 O O . ASN A 1 2075 ? 329.537 194.916 239.458 1.00 23.68 2068 ASN A O 1
ATOM 8867 N N . GLU A 1 2076 ? 331.564 195.874 239.278 1.00 25.76 2069 GLU A N 1
ATOM 8868 C CA . GLU A 1 2076 ? 331.202 196.976 240.160 1.00 25.76 2069 GLU A CA 1
ATOM 8869 C C . GLU A 1 2076 ? 330.259 197.969 239.497 1.00 25.76 2069 GLU A C 1
ATOM 8870 O O . GLU A 1 2076 ? 329.564 198.707 240.201 1.00 25.76 2069 GLU A O 1
ATOM 8876 N N . MET A 1 2077 ? 330.236 198.020 238.165 1.00 26.30 2070 MET A N 1
ATOM 8877 C CA . MET A 1 2077 ? 329.331 198.934 237.474 1.00 26.30 2070 MET A CA 1
ATOM 8878 C C . MET A 1 2077 ? 327.870 198.630 237.785 1.00 26.30 2070 MET A C 1
ATOM 8879 O O . MET A 1 2077 ? 327.067 199.548 237.984 1.00 26.30 2070 MET A O 1
ATOM 8884 N N . LYS A 1 2078 ? 327.502 197.348 237.814 1.00 25.51 2071 LYS A N 1
ATOM 8885 C CA . LYS A 1 2078 ? 326.100 196.982 237.998 1.00 25.51 2071 LYS A CA 1
ATOM 8886 C C . LYS A 1 2078 ? 325.568 197.400 239.362 1.00 25.51 2071 LYS A C 1
ATOM 8887 O O . LYS A 1 2078 ? 324.420 197.844 239.466 1.00 25.51 2071 LYS A O 1
ATOM 8893 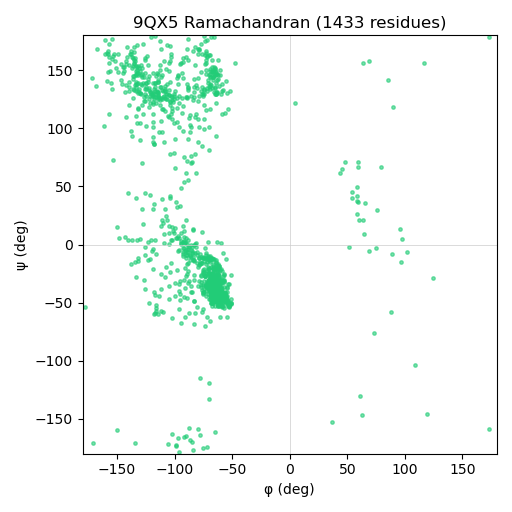N N . ARG A 1 2079 ? 326.375 197.265 240.414 1.00 28.29 2072 ARG A N 1
ATOM 8894 C CA . ARG A 1 2079 ? 325.903 197.551 241.763 1.00 28.29 2072 ARG A CA 1
ATOM 8895 C C . ARG A 1 2079 ? 325.585 199.023 241.982 1.00 28.29 2072 ARG A C 1
ATOM 8896 O O . ARG A 1 2079 ? 324.842 199.349 242.913 1.00 28.29 2072 ARG A O 1
ATOM 8904 N N . MET A 1 2080 ? 326.123 199.912 241.161 1.00 29.04 2073 MET A N 1
ATOM 8905 C CA . MET A 1 2080 ? 325.908 201.337 241.336 1.00 29.04 2073 MET A CA 1
ATOM 8906 C C . MET A 1 2080 ? 324.481 201.718 240.949 1.00 29.04 2073 MET A C 1
ATOM 8907 O O . MET A 1 2080 ? 323.857 201.058 240.116 1.00 29.04 2073 MET A O 1
ATOM 8912 N N . PRO A 1 2081 ? 323.924 202.762 241.569 1.00 32.14 2074 PRO A N 1
ATOM 8913 C CA . PRO A 1 2081 ? 322.618 203.263 241.128 1.00 32.14 2074 PRO A CA 1
ATOM 8914 C C . PRO A 1 2081 ? 322.664 203.720 239.679 1.00 32.14 2074 PRO A C 1
ATOM 8915 O O . PRO A 1 2081 ? 323.696 204.166 239.175 1.00 32.14 2074 PRO A O 1
ATOM 8919 N N . LEU A 1 2082 ? 321.518 203.601 239.009 1.00 34.66 2075 LEU A N 1
ATOM 8920 C CA . LEU A 1 2082 ? 321.454 203.820 237.570 1.00 34.66 2075 LEU A CA 1
ATOM 8921 C C . LEU A 1 2082 ? 321.760 205.253 237.159 1.00 34.66 2075 LEU A C 1
ATOM 8922 O O . LEU A 1 2082 ? 322.198 205.471 236.027 1.00 34.66 2075 LEU A O 1
ATOM 8927 N N . HIS A 1 2083 ? 321.532 206.233 238.025 1.00 36.93 2076 HIS A N 1
ATOM 8928 C CA . HIS A 1 2083 ? 321.777 207.617 237.646 1.00 36.93 2076 HIS A CA 1
ATOM 8929 C C . HIS A 1 2083 ? 323.159 208.110 238.048 1.00 36.93 2076 HIS A C 1
ATOM 8930 O O . HIS A 1 2083 ? 323.468 209.285 237.828 1.00 36.93 2076 HIS A O 1
ATOM 8937 N N . ARG A 1 2084 ? 323.999 207.248 238.621 1.00 34.57 2077 ARG A N 1
ATOM 8938 C CA . ARG A 1 2084 ? 325.345 207.630 239.026 1.00 34.57 2077 ARG A CA 1
ATOM 8939 C C . ARG A 1 2084 ? 326.421 206.808 238.335 1.00 34.57 2077 ARG A C 1
ATOM 8940 O O . ARG A 1 2084 ? 327.605 206.983 238.639 1.00 34.57 2077 ARG A O 1
ATOM 8948 N N . CYS A 1 2085 ? 326.052 205.927 237.411 1.00 31.26 2078 CYS A N 1
ATOM 8949 C CA . CYS A 1 2085 ? 327.021 205.025 236.806 1.00 31.26 2078 CYS A CA 1
ATOM 8950 C C . CYS A 1 2085 ? 327.812 205.671 235.682 1.00 31.26 2078 CYS A C 1
ATOM 8951 O O . CYS A 1 2085 ? 328.638 204.994 235.064 1.00 31.26 2078 CYS A O 1
ATOM 8954 N N . GLN A 1 2086 ? 327.569 206.949 235.390 1.00 30.89 2079 GLN A N 1
ATOM 8955 C CA . GLN A 1 2086 ? 328.268 207.600 234.288 1.00 30.89 2079 GLN A CA 1
ATOM 8956 C C . GLN A 1 2086 ? 329.759 207.723 234.567 1.00 30.89 2079 GLN A C 1
ATOM 8957 O O . GLN A 1 2086 ? 330.587 207.492 233.676 1.00 30.89 2079 GLN A O 1
ATOM 8963 N N . MET A 1 2087 ? 330.124 208.081 235.798 1.00 31.23 2080 MET A N 1
ATOM 8964 C CA . MET A 1 2087 ? 331.527 208.324 236.110 1.00 31.23 2080 MET A CA 1
ATOM 8965 C C . MET A 1 2087 ? 332.358 207.063 235.920 1.00 31.23 2080 MET A C 1
ATOM 8966 O O . MET A 1 2087 ? 333.462 207.105 235.365 1.00 31.23 2080 MET A O 1
ATOM 8971 N N . MET A 1 2088 ? 331.842 205.923 236.362 1.00 27.46 2081 MET A N 1
ATOM 8972 C CA . MET A 1 2088 ? 332.629 204.709 236.242 1.00 27.46 2081 MET A CA 1
ATOM 8973 C C . MET A 1 2088 ? 332.620 204.157 234.825 1.00 27.46 2081 MET A C 1
ATOM 8974 O O . MET A 1 2088 ? 333.587 203.504 234.421 1.00 27.46 2081 MET A O 1
ATOM 8979 N N . ALA A 1 2089 ? 331.572 204.432 234.048 1.00 25.79 2082 ALA A N 1
ATOM 8980 C CA . ALA A 1 2089 ? 331.629 204.141 232.620 1.00 25.79 2082 ALA A CA 1
ATOM 8981 C C . ALA A 1 2089 ? 332.737 204.939 231.951 1.00 25.79 2082 ALA A C 1
ATOM 8982 O O . ALA A 1 2089 ? 333.494 204.405 231.130 1.00 25.79 2082 ALA A O 1
ATOM 8984 N N . GLN A 1 2090 ? 332.854 206.220 232.300 1.00 26.35 2083 GLN A N 1
ATOM 8985 C CA . GLN A 1 2090 ? 333.947 207.024 231.770 1.00 26.35 2083 GLN A CA 1
ATOM 8986 C C . GLN A 1 2090 ? 335.295 206.461 232.196 1.00 26.35 2083 GLN A C 1
ATOM 8987 O O . GLN A 1 2090 ? 336.247 206.447 231.409 1.00 26.35 2083 GLN A O 1
ATOM 8993 N N . ALA A 1 2091 ? 335.396 205.993 233.442 1.00 24.23 2084 ALA A N 1
ATOM 8994 C CA . ALA A 1 2091 ? 336.646 205.396 233.908 1.00 24.23 2084 ALA A CA 1
ATOM 8995 C C . ALA A 1 2091 ? 336.998 204.137 233.121 1.00 24.23 2084 ALA A C 1
ATOM 8996 O O . ALA A 1 2091 ? 338.160 203.937 232.747 1.00 24.23 2084 ALA A O 1
ATOM 8998 N N . ILE A 1 2092 ? 336.013 203.271 232.870 1.00 20.06 2085 ILE A N 1
ATOM 8999 C CA . ILE A 1 2092 ? 336.264 202.056 232.093 1.00 20.06 2085 ILE A CA 1
ATOM 9000 C C . ILE A 1 2092 ? 336.740 202.414 230.693 1.00 20.06 2085 ILE A C 1
ATOM 9001 O O . ILE A 1 2092 ? 337.710 201.842 230.178 1.00 20.06 2085 ILE A O 1
ATOM 9006 N N . VAL A 1 2093 ? 336.061 203.368 230.054 1.00 21.76 2086 VAL A N 1
ATOM 9007 C CA . VAL A 1 2093 ? 336.446 203.769 228.704 1.00 21.76 2086 VAL A CA 1
ATOM 9008 C C . VAL A 1 2093 ? 337.866 204.319 228.697 1.00 21.76 2086 VAL A C 1
ATOM 9009 O O . VAL A 1 2093 ? 338.681 203.967 227.838 1.00 21.76 2086 VAL A O 1
ATOM 9013 N N . LYS A 1 2094 ? 338.188 205.181 229.664 1.00 21.91 2087 LYS A N 1
ATOM 9014 C CA . LYS A 1 2094 ? 339.515 205.786 229.700 1.00 21.91 2087 LYS A CA 1
ATOM 9015 C C . LYS A 1 2094 ? 340.603 204.747 229.924 1.00 21.91 2087 LYS A C 1
ATOM 9016 O O . LYS A 1 2094 ? 341.649 204.792 229.269 1.00 21.91 2087 LYS A O 1
ATOM 9022 N N . ILE A 1 2095 ? 340.383 203.795 230.832 1.00 20.10 2088 ILE A N 1
ATOM 9023 C CA . ILE A 1 2095 ? 341.432 202.816 231.088 1.00 20.10 2088 ILE A CA 1
ATOM 9024 C C . ILE A 1 2095 ? 341.607 201.888 229.891 1.00 20.10 2088 ILE A C 1
ATOM 9025 O O . ILE A 1 2095 ? 342.737 201.541 229.524 1.00 20.10 2088 ILE A O 1
ATOM 9030 N N . VAL A 1 2096 ? 340.509 201.489 229.243 1.00 19.57 2089 VAL A N 1
ATOM 9031 C CA . VAL A 1 2096 ? 340.630 200.614 228.079 1.00 19.57 2089 VAL A CA 1
ATOM 9032 C C . VAL A 1 2096 ? 341.347 201.335 226.945 1.00 19.57 2089 VAL A C 1
ATOM 9033 O O . VAL A 1 2096 ? 342.236 200.774 226.290 1.00 19.57 2089 VAL A O 1
ATOM 9037 N N . PHE A 1 2097 ? 340.980 202.592 226.697 1.00 20.29 2090 PHE A N 1
ATOM 9038 C CA . PHE A 1 2097 ? 341.639 203.342 225.636 1.00 20.29 2090 PHE A CA 1
ATOM 9039 C C . PHE A 1 2097 ? 343.117 203.536 225.938 1.00 20.29 2090 PHE A C 1
ATOM 9040 O O . PHE A 1 2097 ? 343.954 203.429 225.038 1.00 20.29 2090 PHE A O 1
ATOM 9048 N N . GLY A 1 2098 ? 343.463 203.823 227.194 1.00 20.83 2091 GLY A N 1
ATOM 9049 C CA . GLY A 1 2098 ? 344.868 203.966 227.538 1.00 20.83 2091 GLY A CA 1
ATOM 9050 C C . GLY A 1 2098 ? 345.649 202.685 227.326 1.00 20.83 2091 GLY A C 1
ATOM 9051 O O . GLY A 1 2098 ? 346.746 202.700 226.758 1.00 20.83 2091 GLY A O 1
ATOM 9052 N N . LEU A 1 2099 ? 345.087 201.554 227.761 1.00 20.39 2092 LEU A N 1
ATOM 9053 C CA . LEU A 1 2099 ? 345.774 200.279 227.591 1.00 20.39 2092 LEU A CA 1
ATOM 9054 C C . LEU A 1 2099 ? 345.975 199.949 226.119 1.00 20.39 2092 LEU A C 1
ATOM 9055 O O . LEU A 1 2099 ? 347.042 199.464 225.727 1.00 20.39 2092 LEU A O 1
ATOM 9060 N N . LEU A 1 2100 ? 344.957 200.186 225.290 1.00 20.23 2093 LEU A N 1
ATOM 9061 C CA . LEU A 1 2100 ? 345.105 199.911 223.865 1.00 20.23 2093 LEU A CA 1
ATOM 9062 C C . LEU A 1 2100 ? 346.107 200.855 223.217 1.00 20.23 2093 LEU A C 1
ATOM 9063 O O . LEU A 1 2100 ? 346.917 200.435 222.384 1.00 20.23 2093 LEU A O 1
ATOM 9068 N N . SER A 1 2101 ? 346.068 202.137 223.584 1.00 23.77 2094 SER A N 1
ATOM 9069 C CA . SER A 1 2101 ? 346.962 203.112 222.975 1.00 23.77 2094 SER A CA 1
ATOM 9070 C C . SER A 1 2101 ? 348.414 202.806 223.296 1.00 23.77 2094 SER A C 1
ATOM 9071 O O . SER A 1 2101 ? 349.281 202.888 222.420 1.00 23.77 2094 SER A O 1
ATOM 9074 N N . ASN A 1 2102 ? 348.701 202.443 224.540 1.00 24.70 2095 ASN A N 1
ATOM 9075 C CA . ASN A 1 2102 ? 350.078 202.197 224.935 1.00 24.70 2095 ASN A CA 1
ATOM 9076 C C . ASN A 1 2102 ? 350.563 200.802 224.565 1.00 24.70 2095 ASN A C 1
ATOM 9077 O O . ASN A 1 2102 ? 351.753 200.515 224.719 1.00 24.70 2095 ASN A O 1
ATOM 9082 N N . GLY A 1 2103 ? 349.681 199.935 224.080 1.00 24.19 2096 GLY A N 1
ATOM 9083 C CA . GLY A 1 2103 ? 350.094 198.637 223.592 1.00 24.19 2096 GLY A CA 1
ATOM 9084 C C . GLY A 1 2103 ? 350.104 197.567 224.659 1.00 24.19 2096 GLY A C 1
ATOM 9085 O O . GLY A 1 2103 ? 350.844 197.670 225.640 1.00 24.19 2096 GLY A O 1
ATOM 9086 N N . THR A 1 2104 ? 349.283 196.535 224.482 1.00 26.20 2097 THR A N 1
ATOM 9087 C CA . THR A 1 2104 ? 349.237 195.406 225.398 1.00 26.20 2097 THR A CA 1
ATOM 9088 C C . THR A 1 2104 ? 349.177 194.124 224.585 1.00 26.20 2097 THR A C 1
ATOM 9089 O O . THR A 1 2104 ? 348.815 194.131 223.407 1.00 26.20 2097 THR A O 1
ATOM 9093 N N . ASN A 1 2105 ? 349.539 193.018 225.228 1.00 31.47 2098 ASN A N 1
ATOM 9094 C CA . ASN A 1 2105 ? 349.489 191.709 224.593 1.00 31.47 2098 ASN A CA 1
ATOM 9095 C C . ASN A 1 2105 ? 348.167 190.992 224.826 1.00 31.47 2098 ASN A C 1
ATOM 9096 O O . ASN A 1 2105 ? 348.011 189.848 224.388 1.00 31.47 2098 ASN A O 1
ATOM 9101 N N . GLU A 1 2106 ? 347.216 191.632 225.503 1.00 29.72 2099 GLU A N 1
ATOM 9102 C CA . GLU A 1 2106 ? 345.867 191.102 225.666 1.00 29.72 2099 GLU A CA 1
ATOM 9103 C C . GLU A 1 2106 ? 344.852 192.028 225.018 1.00 29.72 2099 GLU A C 1
ATOM 9104 O O . GLU A 1 2106 ? 343.734 192.189 225.512 1.00 29.72 2099 GLU A O 1
ATOM 9110 N N . ALA A 1 2107 ? 345.226 192.659 223.903 1.00 29.48 2100 ALA A N 1
ATOM 9111 C CA . ALA A 1 2107 ? 344.319 193.597 223.250 1.00 29.48 2100 ALA A CA 1
ATOM 9112 C C . ALA A 1 2107 ? 343.055 192.899 222.767 1.00 29.48 2100 ALA A C 1
ATOM 9113 O O . ALA A 1 2107 ? 341.954 193.451 222.872 1.00 29.48 2100 ALA A O 1
ATOM 9115 N N . GLU A 1 2108 ? 343.191 191.681 222.242 1.00 29.48 2101 GLU A N 1
ATOM 9116 C CA . GLU A 1 2108 ? 342.032 190.981 221.702 1.00 29.48 2101 GLU A CA 1
ATOM 9117 C C . GLU A 1 2108 ? 340.996 190.710 222.785 1.00 29.48 2101 GLU A C 1
ATOM 9118 O O . GLU A 1 2108 ? 339.820 191.054 222.631 1.00 29.48 2101 GLU A O 1
ATOM 9124 N N . GLN A 1 2109 ? 341.413 190.100 223.895 1.00 27.92 2102 GLN A N 1
ATOM 9125 C CA . GLN A 1 2109 ? 340.456 189.762 224.944 1.00 27.92 2102 GLN A CA 1
ATOM 9126 C C . GLN A 1 2109 ? 339.923 191.010 225.632 1.00 27.92 2102 GLN A C 1
ATOM 9127 O O . GLN A 1 2109 ? 338.755 191.052 226.042 1.00 27.92 2102 GLN A O 1
ATOM 9133 N N . LEU A 1 2110 ? 340.760 192.037 225.764 1.00 24.82 2103 LEU A N 1
ATOM 9134 C CA . LEU A 1 2110 ? 340.310 193.278 226.382 1.00 24.82 2103 LEU A CA 1
ATOM 9135 C C . LEU A 1 2110 ? 339.213 193.932 225.550 1.00 24.82 2103 LEU A C 1
ATOM 9136 O O . LEU A 1 2110 ? 338.163 194.320 226.078 1.00 24.82 2103 LEU A O 1
ATOM 9141 N N . ILE A 1 2111 ? 339.423 194.042 224.237 1.00 25.43 2104 ILE A N 1
ATOM 9142 C CA . ILE A 1 2111 ? 338.370 194.605 223.402 1.00 25.43 2104 ILE A CA 1
ATOM 9143 C C . ILE A 1 2111 ? 337.161 193.682 223.381 1.00 25.43 2104 ILE A C 1
ATOM 9144 O O . ILE A 1 2111 ? 336.018 194.147 223.316 1.00 25.43 2104 ILE A O 1
ATOM 9149 N N . HIS A 1 2112 ? 337.385 192.370 223.445 1.00 26.67 2105 HIS A N 1
ATOM 9150 C CA . HIS A 1 2112 ? 336.278 191.424 223.443 1.00 26.67 2105 HIS A CA 1
ATOM 9151 C C . HIS A 1 2112 ? 335.347 191.675 224.619 1.00 26.67 2105 HIS A C 1
ATOM 9152 O O . HIS A 1 2112 ? 334.128 191.766 224.447 1.00 26.67 2105 HIS A O 1
ATOM 9159 N N . VAL A 1 2113 ? 335.905 191.808 225.825 1.00 23.89 2106 VAL A N 1
ATOM 9160 C CA . VAL A 1 2113 ? 335.060 192.049 226.994 1.00 23.89 2106 VAL A CA 1
ATOM 9161 C C . VAL A 1 2113 ? 334.462 193.455 226.951 1.00 23.89 2106 VAL A C 1
ATOM 9162 O O . VAL A 1 2113 ? 333.289 193.659 227.306 1.00 23.89 2106 VAL A O 1
ATOM 9166 N N . PHE A 1 2114 ? 335.240 194.440 226.487 1.00 22.88 2107 PHE A N 1
ATOM 9167 C CA . PHE A 1 2114 ? 334.728 195.804 226.405 1.00 22.88 2107 PHE A CA 1
ATOM 9168 C C . PHE A 1 2114 ? 333.498 195.880 225.511 1.00 22.88 2107 PHE A C 1
ATOM 9169 O O . PHE A 1 2114 ? 332.539 196.593 225.823 1.00 22.88 2107 PHE A O 1
ATOM 9177 N N . LEU A 1 2115 ? 333.511 195.159 224.389 1.00 25.41 2108 LEU A N 1
ATOM 9178 C CA . LEU A 1 2115 ? 332.347 195.128 223.510 1.00 25.41 2108 LEU A CA 1
ATOM 9179 C C . LEU A 1 2115 ? 331.239 194.246 224.065 1.00 25.41 2108 LEU A C 1
ATOM 9180 O O . LEU A 1 2115 ? 330.060 194.594 223.958 1.00 25.41 2108 LEU A O 1
ATOM 9185 N N . ASN A 1 2116 ? 331.590 193.107 224.665 1.00 26.66 2109 ASN A N 1
ATOM 9186 C CA . ASN A 1 2116 ? 330.578 192.222 225.223 1.00 26.66 2109 ASN A CA 1
ATOM 9187 C C . ASN A 1 2116 ? 329.763 192.905 226.306 1.00 26.66 2109 ASN A C 1
ATOM 9188 O O . ASN A 1 2116 ? 328.644 192.468 226.589 1.00 26.66 2109 ASN A O 1
ATOM 9193 N N . ILE A 1 2117 ? 330.304 193.960 226.920 1.00 25.67 2110 ILE A N 1
ATOM 9194 C CA . ILE A 1 2117 ? 329.525 194.724 227.895 1.00 25.67 2110 ILE A CA 1
ATOM 9195 C C . ILE A 1 2117 ? 328.233 195.232 227.263 1.00 25.67 2110 ILE A C 1
ATOM 9196 O O . ILE A 1 2117 ? 327.166 195.209 227.888 1.00 25.67 2110 ILE A O 1
ATOM 9201 N N . PHE A 1 2118 ? 328.309 195.694 226.012 1.00 24.96 2111 PHE A N 1
ATOM 9202 C CA . PHE A 1 2118 ? 327.148 196.292 225.358 1.00 24.96 2111 PHE A CA 1
ATOM 9203 C C . PHE A 1 2118 ? 326.016 195.291 225.176 1.00 24.96 2111 PHE A C 1
ATOM 9204 O O . PHE A 1 2118 ? 324.844 195.637 225.344 1.00 24.96 2111 PHE A O 1
ATOM 9212 N N . THR A 1 2119 ? 326.340 194.052 224.816 1.00 27.93 2112 THR A N 1
ATOM 9213 C CA . THR A 1 2119 ? 325.342 193.104 224.344 1.00 27.93 2112 THR A CA 1
ATOM 9214 C C . THR A 1 2119 ? 325.047 191.968 225.313 1.00 27.93 2112 THR A C 1
ATOM 9215 O O . THR A 1 2119 ? 324.235 191.098 224.987 1.00 27.93 2112 THR A O 1
ATOM 9219 N N . ASP A 1 2120 ? 325.676 191.936 226.482 1.00 32.46 2113 ASP A N 1
ATOM 9220 C CA . ASP A 1 2120 ? 325.403 190.860 227.423 1.00 32.46 2113 ASP A CA 1
ATOM 9221 C C . ASP A 1 2120 ? 324.028 191.031 228.056 1.00 32.46 2113 ASP A C 1
ATOM 9222 O O . ASP A 1 2120 ? 323.480 192.133 228.122 1.00 32.46 2113 ASP A O 1
ATOM 9227 N N . GLN A 1 2121 ? 323.469 189.912 228.524 1.00 35.81 2114 GLN A N 1
ATOM 9228 C CA . GLN A 1 2121 ? 322.135 189.937 229.114 1.00 35.81 2114 GLN A CA 1
ATOM 9229 C C . GLN A 1 2121 ? 322.098 190.754 230.397 1.00 35.81 2114 GLN A C 1
ATOM 9230 O O . GLN A 1 2121 ? 321.083 191.390 230.699 1.00 35.81 2114 GLN A O 1
ATOM 9236 N N . ASP A 1 2122 ? 323.185 190.753 231.162 1.00 36.61 2115 ASP A N 1
ATOM 9237 C CA . ASP A 1 2122 ? 323.223 191.441 232.442 1.00 36.61 2115 ASP A CA 1
ATOM 9238 C C . ASP A 1 2122 ? 323.601 192.909 232.331 1.00 36.61 2115 ASP A C 1
ATOM 9239 O O . ASP A 1 2122 ? 323.485 193.636 233.323 1.00 36.61 2115 ASP A O 1
ATOM 9244 N N . THR A 1 2123 ? 324.039 193.371 231.161 1.00 34.08 2116 THR A N 1
ATOM 9245 C CA . THR A 1 2123 ? 324.609 194.708 231.074 1.00 34.08 2116 THR A CA 1
ATOM 9246 C C . THR A 1 2123 ? 324.132 195.485 229.852 1.00 34.08 2116 THR A C 1
ATOM 9247 O O . THR A 1 2123 ? 324.587 196.616 229.643 1.00 34.08 2116 THR A O 1
ATOM 9251 N N . TYR A 1 2124 ? 323.222 194.937 229.045 1.00 33.67 2117 TYR A N 1
ATOM 9252 C CA . TYR A 1 2124 ? 322.852 195.624 227.812 1.00 33.67 2117 TYR A CA 1
ATOM 9253 C C . TYR A 1 2124 ? 322.121 196.928 228.096 1.00 33.67 2117 TYR A C 1
ATOM 9254 O O . TYR A 1 2124 ? 322.265 197.893 227.337 1.00 33.67 2117 TYR A O 1
ATOM 9263 N N . HIS A 1 2125 ? 321.362 196.988 229.192 1.00 32.64 2118 HIS A N 1
ATOM 9264 C CA . HIS A 1 2125 ? 320.670 198.219 229.551 1.00 32.64 2118 HIS A CA 1
ATOM 9265 C C . HIS A 1 2125 ? 321.635 199.365 229.810 1.00 32.64 2118 HIS A C 1
ATOM 9266 O O . HIS A 1 2125 ? 321.223 200.529 229.781 1.00 32.64 2118 HIS A O 1
ATOM 9273 N N . LEU A 1 2126 ? 322.904 199.062 230.062 1.00 31.53 2119 LEU A N 1
ATOM 9274 C CA . LEU A 1 2126 ? 323.916 200.077 230.301 1.00 31.53 2119 LEU A CA 1
ATOM 9275 C C . LEU A 1 2126 ? 324.579 200.569 229.027 1.00 31.53 2119 LEU A C 1
ATOM 9276 O O . LEU A 1 2126 ? 325.396 201.495 229.095 1.00 31.53 2119 LEU A O 1
ATOM 9281 N N . ALA A 1 2127 ? 324.245 199.983 227.873 1.00 32.05 2120 ALA A N 1
ATOM 9282 C CA . ALA A 1 2127 ? 324.895 200.379 226.629 1.00 32.05 2120 ALA A CA 1
ATOM 9283 C C . ALA A 1 2127 ? 324.741 201.872 226.379 1.00 32.05 2120 ALA A C 1
ATOM 9284 O O . ALA A 1 2127 ? 325.724 202.563 226.083 1.00 32.05 2120 ALA A O 1
ATOM 9286 N N . ASN A 1 2128 ? 323.524 202.394 226.550 1.00 35.48 2121 ASN A N 1
ATOM 9287 C CA . ASN A 1 2128 ? 323.277 203.813 226.326 1.00 35.48 2121 ASN A CA 1
ATOM 9288 C C . ASN A 1 2128 ? 324.242 204.673 227.126 1.00 35.48 2121 ASN A C 1
ATOM 9289 O O . ASN A 1 2128 ? 324.644 205.751 226.679 1.00 35.48 2121 ASN A O 1
ATOM 9294 N N . ASP A 1 2129 ? 324.626 204.212 228.317 1.00 33.70 2122 ASP A N 1
ATOM 9295 C CA . ASP A 1 2129 ? 325.582 204.967 229.117 1.00 33.70 2122 ASP A CA 1
ATOM 9296 C C . ASP A 1 2129 ? 326.956 204.972 228.466 1.00 33.70 2122 ASP A C 1
ATOM 9297 O O . ASP A 1 2129 ? 327.534 206.039 228.220 1.00 33.70 2122 ASP A O 1
ATOM 9302 N N . MET A 1 2130 ? 327.475 203.785 228.137 1.00 29.65 2123 MET A N 1
ATOM 9303 C CA . MET A 1 2130 ? 328.870 203.683 227.724 1.00 29.65 2123 MET A CA 1
ATOM 9304 C C . MET A 1 2130 ? 329.125 204.442 226.434 1.00 29.65 2123 MET A C 1
ATOM 9305 O O . MET A 1 2130 ? 330.158 205.106 226.293 1.00 29.65 2123 MET A O 1
ATOM 9310 N N . ARG A 1 2131 ? 328.190 204.365 225.486 1.00 31.73 2124 ARG A N 1
ATOM 9311 C CA . ARG A 1 2131 ? 328.301 205.166 224.275 1.00 31.73 2124 ARG A CA 1
ATOM 9312 C C . ARG A 1 2131 ? 328.538 206.626 224.622 1.00 31.73 2124 ARG A C 1
ATOM 9313 O O . ARG A 1 2131 ? 329.505 207.237 224.152 1.00 31.73 2124 ARG A O 1
ATOM 9321 N N . SER A 1 2132 ? 327.708 207.181 225.508 1.00 30.97 2125 SER A N 1
ATOM 9322 C CA . SER A 1 2132 ? 327.896 208.573 225.897 1.00 30.97 2125 SER A CA 1
ATOM 9323 C C . SER A 1 2132 ? 329.279 208.778 226.490 1.00 30.97 2125 SER A C 1
ATOM 9324 O O . SER A 1 2132 ? 329.960 209.761 226.171 1.00 30.97 2125 SER A O 1
ATOM 9327 N N . ALA A 1 2133 ? 329.729 207.829 227.314 1.00 29.19 2126 ALA A N 1
ATOM 9328 C CA . ALA A 1 2133 ? 331.069 207.905 227.880 1.00 29.19 2126 ALA A CA 1
ATOM 9329 C C . ALA A 1 2133 ? 332.108 208.069 226.783 1.00 29.19 2126 ALA A C 1
ATOM 9330 O O . ALA A 1 2133 ? 332.956 208.967 226.844 1.00 29.19 2126 ALA A O 1
ATOM 9332 N N . VAL A 1 2134 ? 332.023 207.241 225.738 1.00 26.94 2127 VAL A N 1
ATOM 9333 C CA . VAL A 1 2134 ? 332.975 207.363 224.640 1.00 26.94 2127 VAL A CA 1
ATOM 9334 C C . VAL A 1 2134 ? 332.868 208.742 224.016 1.00 26.94 2127 VAL A C 1
ATOM 9335 O O . VAL A 1 2134 ? 333.879 209.418 223.784 1.00 26.94 2127 VAL A O 1
ATOM 9339 N N . GLN A 1 2135 ? 331.638 209.206 223.790 1.00 32.20 2128 GLN A N 1
ATOM 9340 C CA . GLN A 1 2135 ? 331.435 210.509 223.179 1.00 32.20 2128 GLN A CA 1
ATOM 9341 C C . GLN A 1 2135 ? 332.010 211.627 224.027 1.00 32.20 2128 GLN A C 1
ATOM 9342 O O . GLN A 1 2135 ? 332.248 212.721 223.509 1.00 32.20 2128 GLN A O 1
ATOM 9348 N N . GLU A 1 2136 ? 332.234 211.382 225.318 1.00 33.15 2129 GLU A N 1
ATOM 9349 C CA . GLU A 1 2136 ? 332.949 212.361 226.123 1.00 33.15 2129 GLU A CA 1
ATOM 9350 C C . GLU A 1 2136 ? 334.452 212.201 225.948 1.00 33.15 2129 GLU A C 1
ATOM 9351 O O . GLU A 1 2136 ? 335.158 213.176 225.668 1.00 33.15 2129 GLU A O 1
ATOM 9357 N N . THR A 1 2137 ? 334.946 210.963 226.060 1.00 29.13 2130 THR A N 1
ATOM 9358 C CA . THR A 1 2137 ? 336.387 210.727 226.036 1.00 29.13 2130 THR A CA 1
ATOM 9359 C C . THR A 1 2137 ? 337.007 211.272 224.759 1.00 29.13 2130 THR A C 1
ATOM 9360 O O . THR A 1 2137 ? 337.998 212.010 224.803 1.00 29.13 2130 THR A O 1
ATOM 9364 N N . ILE A 1 2138 ? 336.401 210.958 223.613 1.00 32.67 2131 ILE A N 1
ATOM 9365 C CA . ILE A 1 2138 ? 336.910 211.453 222.339 1.00 32.67 2131 ILE A CA 1
ATOM 9366 C C . ILE A 1 2138 ? 337.015 212.970 222.363 1.00 32.67 2131 ILE A C 1
ATOM 9367 O O . ILE A 1 2138 ? 338.035 213.539 221.956 1.00 32.67 2131 ILE A O 1
ATOM 9372 N N . SER A 1 2139 ? 335.984 213.647 222.874 1.00 33.82 2132 SER A N 1
ATOM 9373 C CA . SER A 1 2139 ? 336.041 215.102 222.957 1.00 33.82 2132 SER A CA 1
ATOM 9374 C C . SER A 1 2139 ? 337.244 215.544 223.775 1.00 33.82 2132 SER A C 1
ATOM 9375 O O . SER A 1 2139 ? 338.010 216.418 223.352 1.00 33.82 2132 SER A O 1
ATOM 9378 N N . ARG A 1 2140 ? 337.457 214.907 224.930 1.00 34.82 2133 ARG A N 1
ATOM 9379 C CA . ARG A 1 2140 ? 338.626 215.231 225.736 1.00 34.82 2133 ARG A CA 1
ATOM 9380 C C . ARG A 1 2140 ? 339.903 214.990 224.947 1.00 34.82 2133 ARG A C 1
ATOM 9381 O O . ARG A 1 2140 ? 340.836 215.801 224.998 1.00 34.82 2133 ARG A O 1
ATOM 9389 N N . PHE A 1 2141 ? 339.942 213.899 224.178 1.00 34.56 2134 PHE A N 1
ATOM 9390 C CA . PHE A 1 2141 ? 341.092 213.639 223.322 1.00 34.56 2134 PHE A CA 1
ATOM 9391 C C . PHE A 1 2141 ? 341.368 214.825 222.414 1.00 34.56 2134 PHE A C 1
ATOM 9392 O O . PHE A 1 2141 ? 342.518 215.260 222.281 1.00 34.56 2134 PHE A O 1
ATOM 9400 N N . GLU A 1 2142 ? 340.319 215.389 221.812 1.00 40.71 2135 GLU A N 1
ATOM 9401 C CA . GLU A 1 2142 ? 340.512 216.561 220.969 1.00 40.71 2135 GLU A CA 1
ATOM 9402 C C . GLU A 1 2142 ? 341.104 217.706 221.773 1.00 40.71 2135 GLU A C 1
ATOM 9403 O O . GLU A 1 2142 ? 342.071 218.342 221.338 1.00 40.71 2135 GLU A O 1
ATOM 9409 N N . ASN A 1 2143 ? 340.579 217.938 222.979 1.00 41.89 2136 ASN A N 1
ATOM 9410 C CA . ASN A 1 2143 ? 341.110 218.998 223.825 1.00 41.89 2136 ASN A CA 1
ATOM 9411 C C . ASN A 1 2143 ? 342.586 218.796 224.122 1.00 41.89 2136 ASN A C 1
ATOM 9412 O O . ASN A 1 2143 ? 343.284 219.765 224.436 1.00 41.89 2136 ASN A O 1
ATOM 9417 N N . ALA A 1 2144 ? 343.077 217.561 224.028 1.00 45.73 2137 ALA A N 1
ATOM 9418 C CA . ALA A 1 2144 ? 344.514 217.351 224.094 1.00 45.73 2137 ALA A CA 1
ATOM 9419 C C . ALA A 1 2144 ? 345.175 217.746 222.781 1.00 45.73 2137 ALA A C 1
ATOM 9420 O O . ALA A 1 2144 ? 346.029 218.638 222.755 1.00 45.73 2137 ALA A O 1
ATOM 9422 N N . LEU A 1 2145 ? 344.752 217.126 221.674 1.00 48.54 2138 LEU A N 1
ATOM 9423 C CA . LEU A 1 2145 ? 345.480 217.270 220.415 1.00 48.54 2138 LEU A CA 1
ATOM 9424 C C . LEU A 1 2145 ? 345.512 218.720 219.957 1.00 48.54 2138 LEU A C 1
ATOM 9425 O O . LEU A 1 2145 ? 346.575 219.253 219.618 1.00 48.54 2138 LEU A O 1
ATOM 9430 N N . LYS A 1 2146 ? 344.355 219.381 219.964 1.00 52.85 2139 LYS A N 1
ATOM 9431 C CA . LYS A 1 2146 ? 344.296 220.779 219.560 1.00 52.85 2139 LYS A CA 1
ATOM 9432 C C . LYS A 1 2146 ? 345.226 221.640 220.401 1.00 52.85 2139 LYS A C 1
ATOM 9433 O O . LYS A 1 2146 ? 345.760 222.639 219.908 1.00 52.85 2139 LYS A O 1
ATOM 9439 N N . GLU A 1 2147 ? 345.438 221.271 221.663 1.00 56.10 2140 GLU A N 1
ATOM 9440 C CA . GLU A 1 2147 ? 346.423 221.977 222.473 1.00 56.10 2140 GLU A CA 1
ATOM 9441 C C . GLU A 1 2147 ? 347.836 221.717 221.965 1.00 56.10 2140 GLU A C 1
ATOM 9442 O O . GLU A 1 2147 ? 348.595 222.659 221.703 1.00 56.10 2140 GLU A O 1
ATOM 9448 N N . GLU A 1 2148 ? 348.188 220.443 221.765 1.00 56.29 2141 GLU A N 1
ATOM 9449 C CA . GLU A 1 2148 ? 349.565 220.099 221.421 1.00 56.29 2141 GLU A CA 1
ATOM 9450 C C . GLU A 1 2148 ? 349.992 220.776 220.130 1.00 56.29 2141 GLU A C 1
ATOM 9451 O O . GLU A 1 2148 ? 351.114 221.284 220.030 1.00 56.29 2141 GLU A O 1
ATOM 9457 N N . LYS A 1 2149 ? 349.101 220.806 219.136 1.00 68.20 2142 LYS A N 1
ATOM 9458 C CA . LYS A 1 2149 ? 349.431 221.439 217.866 1.00 68.20 2142 LYS A CA 1
ATOM 9459 C C . LYS A 1 2149 ? 349.861 222.883 218.073 1.00 68.20 2142 LYS A C 1
ATOM 9460 O O . LYS A 1 2149 ? 350.836 223.340 217.465 1.00 68.20 2142 LYS A O 1
ATOM 9466 N N . LYS A 1 2150 ? 349.169 223.608 218.955 1.00 70.40 2143 LYS A N 1
ATOM 9467 C CA . LYS A 1 2150 ? 349.548 224.996 219.192 1.00 70.40 2143 LYS A CA 1
ATOM 9468 C C . LYS A 1 2150 ? 350.954 225.077 219.774 1.00 70.40 2143 LYS A C 1
ATOM 9469 O O . LYS A 1 2150 ? 351.733 225.967 219.409 1.00 70.40 2143 LYS A O 1
ATOM 9475 N N . LEU A 1 2151 ? 351.316 224.125 220.637 1.00 74.79 2144 LEU A N 1
ATOM 9476 C CA . LEU A 1 2151 ? 352.668 224.112 221.178 1.00 74.79 2144 LEU A CA 1
ATOM 9477 C C . LEU A 1 2151 ? 353.695 223.836 220.091 1.00 74.79 2144 LEU A C 1
ATOM 9478 O O . LEU A 1 2151 ? 354.845 224.274 220.201 1.00 74.79 2144 LEU A O 1
ATOM 9483 N N . MET A 1 2152 ? 353.305 223.120 219.034 1.00 83.63 2145 MET A N 1
ATOM 9484 C CA . MET A 1 2152 ? 354.220 222.927 217.916 1.00 83.63 2145 MET A CA 1
ATOM 9485 C C . MET A 1 2152 ? 354.492 224.245 217.203 1.00 83.63 2145 MET A C 1
ATOM 9486 O O . MET A 1 2152 ? 355.576 224.445 216.643 1.00 83.63 2145 MET A O 1
ATOM 9491 N N . VAL A 1 2153 ? 353.521 225.157 217.214 1.00 92.13 2146 VAL A N 1
ATOM 9492 C CA . VAL A 1 2153 ? 353.706 226.437 216.538 1.00 92.13 2146 VAL A CA 1
ATOM 9493 C C . VAL A 1 2153 ? 354.624 227.335 217.357 1.00 92.13 2146 VAL A C 1
ATOM 9494 O O . VAL A 1 2153 ? 355.662 227.801 216.873 1.00 92.13 2146 VAL A O 1
ATOM 9498 N N . GLU A 1 2154 ? 354.262 227.568 218.620 1.00 97.47 2147 GLU A N 1
ATOM 9499 C CA . GLU A 1 2154 ? 355.041 228.465 219.465 1.00 97.47 2147 GLU A CA 1
ATOM 9500 C C . GLU A 1 2154 ? 356.470 227.969 219.651 1.00 97.47 2147 GLU A C 1
ATOM 9501 O O . GLU A 1 2154 ? 357.389 228.777 219.824 1.00 97.47 2147 GLU A O 1
ATOM 9507 N N . HIS A 1 2155 ? 356.678 226.653 219.614 1.00 102.69 2148 HIS A N 1
ATOM 9508 C CA . HIS A 1 2155 ? 358.013 226.090 219.765 1.00 102.69 2148 HIS A CA 1
ATOM 9509 C C . HIS A 1 2155 ? 358.795 226.062 218.459 1.00 102.69 2148 HIS A C 1
ATOM 9510 O O . HIS A 1 2155 ? 360.002 225.805 218.489 1.00 102.69 2148 HIS A O 1
ATOM 9517 N N . GLU A 1 2156 ? 358.148 226.334 217.322 1.00 110.69 2149 GLU A N 1
ATOM 9518 C CA . GLU A 1 2156 ? 358.865 226.317 216.049 1.00 110.69 2149 GLU A CA 1
ATOM 9519 C C . GLU A 1 2156 ? 359.998 227.335 216.042 1.00 110.69 2149 GLU A C 1
ATOM 9520 O O . GLU A 1 2156 ? 361.102 227.046 215.565 1.00 110.69 2149 GLU A O 1
ATOM 9526 N N . ASN A 1 2157 ? 359.747 228.526 216.576 1.00 116.71 2150 ASN A N 1
ATOM 9527 C CA . ASN A 1 2157 ? 360.753 229.571 216.680 1.00 116.71 2150 ASN A CA 1
ATOM 9528 C C . ASN A 1 2157 ? 361.381 229.648 218.067 1.00 116.71 2150 ASN A C 1
ATOM 9529 O O . ASN A 1 2157 ? 361.666 230.750 218.545 1.00 116.71 2150 ASN A O 1
ATOM 9534 N N . MET A 1 2158 ? 361.591 228.508 218.724 1.00 111.31 2151 MET A N 1
ATOM 9535 C CA . MET A 1 2158 ? 362.086 228.463 220.091 1.00 111.31 2151 MET A CA 1
ATOM 9536 C C . MET A 1 2158 ? 363.127 227.355 220.209 1.00 111.31 2151 MET A C 1
ATOM 9537 O O . MET A 1 2158 ? 363.250 226.496 219.333 1.00 111.31 2151 MET A O 1
ATOM 9542 N N . ASP A 1 2159 ? 363.901 227.406 221.290 1.00 109.59 2152 ASP A N 1
ATOM 9543 C CA . ASP A 1 2159 ? 364.905 226.383 221.556 1.00 109.59 2152 ASP A CA 1
ATOM 9544 C C . ASP A 1 2159 ? 364.267 225.008 221.720 1.00 109.59 2152 ASP A C 1
ATOM 9545 O O . ASP A 1 2159 ? 363.254 224.850 222.404 1.00 109.59 2152 ASP A O 1
ATOM 9550 N N . LYS A 1 2160 ? 364.890 224.003 221.098 1.00 106.06 2153 LYS A N 1
ATOM 9551 C CA . LYS A 1 2160 ? 364.397 222.630 221.161 1.00 106.06 2153 LYS A CA 1
ATOM 9552 C C . LYS A 1 2160 ? 364.493 222.027 222.558 1.00 106.06 2153 LYS A C 1
ATOM 9553 O O . LYS A 1 2160 ? 363.839 221.014 222.828 1.00 106.06 2153 LYS A O 1
ATOM 9559 N N . GLU A 1 2161 ? 365.285 222.620 223.452 1.00 96.62 2154 GLU A N 1
ATOM 9560 C CA . GLU A 1 2161 ? 365.510 222.069 224.783 1.00 96.62 2154 GLU A CA 1
ATOM 9561 C C . GLU A 1 2161 ? 364.586 222.670 225.834 1.00 96.62 2154 GLU A C 1
ATOM 9562 O O . GLU A 1 2161 ? 364.995 222.831 226.991 1.00 96.62 2154 GLU A O 1
ATOM 9564 N N . SER A 1 2162 ? 363.355 223.019 225.464 1.00 82.30 2155 SER A N 1
ATOM 9565 C CA . SER A 1 2162 ? 362.418 223.620 226.398 1.00 82.30 2155 SER A CA 1
ATOM 9566 C C . SER A 1 2162 ? 361.121 222.844 226.567 1.00 82.30 2155 SER A C 1
ATOM 9567 O O . SER A 1 2162 ? 360.356 223.154 227.486 1.00 82.30 2155 SER A O 1
ATOM 9570 N N . VAL A 1 2163 ? 360.836 221.863 225.708 1.00 69.29 2156 VAL A N 1
ATOM 9571 C CA . VAL A 1 2163 ? 359.642 221.040 225.826 1.00 69.29 2156 VAL A CA 1
ATOM 9572 C C . VAL A 1 2163 ? 360.027 219.580 225.629 1.00 69.29 2156 VAL A C 1
ATOM 9573 O O . VAL A 1 2163 ? 361.080 219.257 225.077 1.00 69.29 2156 VAL A O 1
ATOM 9577 N N . LEU A 1 2164 ? 359.150 218.694 226.096 1.00 53.12 2157 LEU A N 1
ATOM 9578 C CA . LEU A 1 2164 ? 359.341 217.260 225.961 1.00 53.12 2157 LEU A CA 1
ATOM 9579 C C . LEU A 1 2164 ? 358.031 216.603 225.565 1.00 53.12 2157 LEU A C 1
ATOM 9580 O O . LEU A 1 2164 ? 356.944 217.094 225.887 1.00 53.12 2157 LEU A O 1
ATOM 9585 N N . ARG A 1 2165 ? 358.152 215.476 224.871 1.00 45.79 2158 ARG A N 1
ATOM 9586 C CA . ARG A 1 2165 ? 357.024 214.633 224.509 1.00 45.79 2158 ARG A CA 1
ATOM 9587 C C . ARG A 1 2165 ? 357.163 213.298 225.222 1.00 45.79 2158 ARG A C 1
ATOM 9588 O O . ARG A 1 2165 ? 358.223 212.668 225.168 1.00 45.79 2158 ARG A O 1
ATOM 9596 N N . ILE A 1 2166 ? 356.097 212.873 225.879 1.00 35.22 2159 ILE A N 1
ATOM 9597 C CA . ILE A 1 2166 ? 356.085 211.630 226.636 1.00 35.22 2159 ILE A CA 1
ATOM 9598 C C . ILE A 1 2166 ? 355.656 210.503 225.708 1.00 35.22 2159 ILE A C 1
ATOM 9599 O O . ILE A 1 2166 ? 354.613 210.597 225.051 1.00 35.22 2159 ILE A O 1
ATOM 9604 N N . LYS A 1 2167 ? 356.451 209.437 225.643 1.00 33.53 2160 LYS A N 1
ATOM 9605 C CA . LYS A 1 2167 ? 356.087 208.337 224.759 1.00 33.53 2160 LYS A CA 1
ATOM 9606 C C . LYS A 1 2167 ? 355.184 207.319 225.434 1.00 33.53 2160 LYS A C 1
ATOM 9607 O O . LYS A 1 2167 ? 354.472 206.585 224.741 1.00 33.53 2160 LYS A O 1
ATOM 9613 N N . ASN A 1 2168 ? 355.202 207.244 226.759 1.00 29.04 2161 ASN A N 1
ATOM 9614 C CA . ASN A 1 2168 ? 354.297 206.391 227.524 1.00 29.04 2161 ASN A CA 1
ATOM 9615 C C . ASN A 1 2168 ? 353.453 207.314 228.396 1.00 29.04 2161 ASN A C 1
ATOM 9616 O O . ASN A 1 2168 ? 353.774 207.569 229.556 1.00 29.04 2161 ASN A O 1
ATOM 9621 N N . TYR A 1 2169 ? 352.362 207.805 227.824 1.00 29.39 2162 TYR A N 1
ATOM 9622 C CA . TYR A 1 2169 ? 351.539 208.831 228.439 1.00 29.39 2162 TYR A CA 1
ATOM 9623 C C . TYR A 1 2169 ? 350.371 208.264 229.232 1.00 29.39 2162 TYR A C 1
ATOM 9624 O O . TYR A 1 2169 ? 349.590 209.038 229.788 1.00 29.39 2162 TYR A O 1
ATOM 9633 N N . GLY A 1 2170 ? 350.239 206.945 229.309 1.00 25.19 2163 GLY A N 1
ATOM 9634 C CA . GLY A 1 2170 ? 349.071 206.375 229.957 1.00 25.19 2163 GLY A CA 1
ATOM 9635 C C . GLY A 1 2170 ? 347.817 206.795 229.224 1.00 25.19 2163 GLY A C 1
ATOM 9636 O O . GLY A 1 2170 ? 347.720 206.683 227.999 1.00 25.19 2163 GLY A O 1
ATOM 9637 N N . PHE A 1 2171 ? 346.840 207.295 229.973 1.00 24.31 2164 PHE A N 1
ATOM 9638 C CA . PHE A 1 2171 ? 345.633 207.874 229.401 1.00 24.31 2164 PHE A CA 1
ATOM 9639 C C . PHE A 1 2171 ? 345.615 209.386 229.574 1.00 24.31 2164 PHE A C 1
ATOM 9640 O O . PHE A 1 2171 ? 344.555 209.996 229.704 1.00 24.31 2164 PHE A O 1
ATOM 9648 N N . SER A 1 2172 ? 346.793 210.005 229.585 1.00 26.59 2165 SER A N 1
ATOM 9649 C CA . SER A 1 2172 ? 346.859 211.451 229.771 1.00 26.59 2165 SER A CA 1
ATOM 9650 C C . SER A 1 2172 ? 346.116 212.239 228.698 1.00 26.59 2165 SER A C 1
ATOM 9651 O O . SER A 1 2172 ? 345.453 213.226 229.059 1.00 26.59 2165 SER A O 1
ATOM 9654 N N . PRO A 1 2173 ? 346.186 211.907 227.401 1.00 28.53 2166 PRO A N 1
ATOM 9655 C CA . PRO A 1 2173 ? 345.372 212.670 226.440 1.00 28.53 2166 PRO A CA 1
ATOM 9656 C C . PRO A 1 2173 ? 343.882 212.563 226.702 1.00 28.53 2166 PRO A C 1
ATOM 9657 O O . PRO A 1 2173 ? 343.155 213.546 226.523 1.00 28.53 2166 PRO A O 1
ATOM 9661 N N . PHE A 1 2174 ? 343.407 211.399 227.148 1.00 23.94 2167 PHE A N 1
ATOM 9662 C CA . PHE A 1 2174 ? 341.981 211.212 227.384 1.00 23.94 2167 PHE A CA 1
ATOM 9663 C C . PHE A 1 2174 ? 341.483 211.995 228.589 1.00 23.94 2167 PHE A C 1
ATOM 9664 O O . PHE A 1 2174 ? 340.269 212.127 228.769 1.00 23.94 2167 PHE A O 1
ATOM 9672 N N . TYR A 1 2175 ? 342.386 212.504 229.419 1.00 27.31 2168 TYR A N 1
ATOM 9673 C CA . TYR A 1 2175 ? 342.030 213.341 230.553 1.00 27.31 2168 TYR A CA 1
ATOM 9674 C C . TYR A 1 2175 ? 342.179 214.823 230.255 1.00 27.31 2168 TYR A C 1
ATOM 9675 O O . TYR A 1 2175 ? 342.013 215.643 231.162 1.00 27.31 2168 TYR A O 1
ATOM 9684 N N . GLY A 1 2176 ? 342.491 215.184 229.013 1.00 31.89 2169 GLY A N 1
ATOM 9685 C CA . GLY A 1 2176 ? 342.648 216.566 228.626 1.00 31.89 2169 GLY A CA 1
ATOM 9686 C C . GLY A 1 2176 ? 344.043 217.125 228.790 1.00 31.89 2169 GLY A C 1
ATOM 9687 O O . GLY A 1 2176 ? 344.294 218.253 228.349 1.00 31.89 2169 GLY A O 1
ATOM 9688 N N . ALA A 1 2177 ? 344.954 216.383 229.408 1.00 33.35 2170 ALA A N 1
ATOM 9689 C CA . ALA A 1 2177 ? 346.327 216.844 229.564 1.00 33.35 2170 ALA A CA 1
ATOM 9690 C C . ALA A 1 2177 ? 347.134 216.493 228.321 1.00 33.35 2170 ALA A C 1
ATOM 9691 O O . ALA A 1 2177 ? 347.132 215.330 227.904 1.00 33.35 2170 ALA A O 1
ATOM 9693 N N . PRO A 1 2178 ? 347.824 217.447 227.704 1.00 39.73 2171 PRO A N 1
ATOM 9694 C CA . PRO A 1 2178 ? 348.573 217.143 226.481 1.00 39.73 2171 PRO A CA 1
ATOM 9695 C C . PRO A 1 2178 ? 349.836 216.349 226.775 1.00 39.73 2171 PRO A C 1
ATOM 9696 O O . PRO A 1 2178 ? 350.313 216.275 227.909 1.00 39.73 2171 PRO A O 1
ATOM 9700 N N . ARG A 1 2179 ? 350.376 215.742 225.718 1.00 41.13 2172 ARG A N 1
ATOM 9701 C CA . ARG A 1 2179 ? 351.612 214.980 225.821 1.00 41.13 2172 ARG A CA 1
ATOM 9702 C C . ARG A 1 2179 ? 352.861 215.841 225.702 1.00 41.13 2172 ARG A C 1
ATOM 9703 O O . ARG A 1 2179 ? 353.966 215.321 225.878 1.00 41.13 2172 ARG A O 1
ATOM 9711 N N . ILE A 1 2180 ? 352.724 217.128 225.406 1.00 47.49 2173 ILE A N 1
ATOM 9712 C CA . ILE A 1 2180 ? 353.861 218.033 225.301 1.00 47.49 2173 ILE A CA 1
ATOM 9713 C C . ILE A 1 2180 ? 353.899 218.882 226.562 1.00 47.49 2173 ILE A C 1
ATOM 9714 O O . ILE A 1 2180 ? 352.944 219.610 226.857 1.00 47.49 2173 ILE A O 1
ATOM 9719 N N . ILE A 1 2181 ? 354.999 218.795 227.306 1.00 50.41 2174 ILE A N 1
ATOM 9720 C CA . ILE A 1 2181 ? 355.106 219.473 228.591 1.00 50.41 2174 ILE A CA 1
ATOM 9721 C C . ILE A 1 2181 ? 356.408 220.255 228.657 1.00 50.41 2174 ILE A C 1
ATOM 9722 O O . ILE A 1 2181 ? 357.419 219.872 228.062 1.00 50.41 2174 ILE A O 1
ATOM 9727 N N . ALA A 1 2182 ? 356.380 221.358 229.400 1.00 56.23 2175 ALA A N 1
ATOM 9728 C CA . ALA A 1 2182 ? 357.553 222.209 229.534 1.00 56.23 2175 ALA A CA 1
ATOM 9729 C C . ALA A 1 2182 ? 358.667 221.494 230.292 1.00 56.23 2175 ALA A C 1
ATOM 9730 O O . ALA A 1 2182 ? 358.420 220.669 231.173 1.00 56.23 2175 ALA A O 1
ATOM 9732 N N . LYS A 1 2183 ? 359.908 221.828 229.944 1.00 63.67 2176 LYS A N 1
ATOM 9733 C CA . LYS A 1 2183 ? 361.085 221.217 230.560 1.00 63.67 2176 LYS A CA 1
ATOM 9734 C C . LYS A 1 2183 ? 361.329 221.869 231.911 1.00 63.67 2176 LYS A C 1
ATOM 9735 O O . LYS A 1 2183 ? 361.881 222.966 231.997 1.00 63.67 2176 LYS A O 1
ATOM 9741 N N . THR A 1 2184 ? 360.920 221.187 232.968 1.00 55.90 2177 THR A N 1
ATOM 9742 C CA . THR A 1 2184 ? 361.060 221.623 234.346 1.00 55.90 2177 THR A CA 1
ATOM 9743 C C . THR A 1 2184 ? 361.518 220.436 235.176 1.00 55.90 2177 THR A C 1
ATOM 9744 O O . THR A 1 2184 ? 361.399 219.289 234.735 1.00 55.90 2177 THR A O 1
ATOM 9748 N N . PRO A 1 2185 ? 362.079 220.674 236.369 1.00 53.70 2178 PRO A N 1
ATOM 9749 C CA . PRO A 1 2185 ? 362.625 219.544 237.144 1.00 53.70 2178 PRO A CA 1
ATOM 9750 C C . PRO A 1 2185 ? 361.629 218.424 237.388 1.00 53.70 2178 PRO A C 1
ATOM 9751 O O . PRO A 1 2185 ? 361.990 217.245 237.275 1.00 53.70 2178 PRO A O 1
ATOM 9755 N N . GLU A 1 2186 ? 360.374 218.753 237.698 1.00 51.01 2179 GLU A N 1
ATOM 9756 C CA . GLU A 1 2186 ? 359.382 217.702 237.895 1.00 51.01 2179 GLU A CA 1
ATOM 9757 C C . GLU A 1 2186 ? 359.022 217.025 236.577 1.00 51.01 2179 GLU A C 1
ATOM 9758 O O . GLU A 1 2186 ? 358.756 215.817 236.548 1.00 51.01 2179 GLU A O 1
ATOM 9764 N N . SER A 1 2187 ? 359.033 217.777 235.477 1.00 48.81 2180 SER A N 1
ATOM 9765 C CA . SER A 1 2187 ? 358.871 217.152 234.173 1.00 48.81 2180 SER A CA 1
ATOM 9766 C C . SER A 1 2187 ? 360.025 216.212 233.865 1.00 48.81 2180 SER A C 1
ATOM 9767 O O . SER A 1 2187 ? 359.818 215.162 233.252 1.00 48.81 2180 SER A O 1
ATOM 9770 N N . MET A 1 2188 ? 361.243 216.570 234.275 1.00 47.16 2181 MET A N 1
ATOM 9771 C CA . MET A 1 2188 ? 362.369 215.655 234.128 1.00 47.16 2181 MET A CA 1
ATOM 9772 C C . MET A 1 2188 ? 362.153 214.397 234.956 1.00 47.16 2181 MET A C 1
ATOM 9773 O O . MET A 1 2188 ? 362.454 213.286 234.501 1.00 47.16 2181 MET A O 1
ATOM 9778 N N . LEU A 1 2189 ? 361.623 214.556 236.172 1.00 44.00 2182 LEU A N 1
ATOM 9779 C CA . LEU A 1 2189 ? 361.294 213.396 236.995 1.00 44.00 2182 LEU A CA 1
ATOM 9780 C C . LEU A 1 2189 ? 360.300 212.481 236.297 1.00 44.00 2182 LEU A C 1
ATOM 9781 O O . LEU A 1 2189 ? 360.462 211.256 236.320 1.00 44.00 2182 LEU A O 1
ATOM 9786 N N . ILE A 1 2190 ? 359.268 213.051 235.685 1.00 37.89 2183 ILE A N 1
ATOM 9787 C CA . ILE A 1 2190 ? 358.290 212.243 234.963 1.00 37.89 2183 ILE A CA 1
ATOM 9788 C C . ILE A 1 2190 ? 358.899 211.581 233.728 1.00 37.89 2183 ILE A C 1
ATOM 9789 O O . ILE A 1 2190 ? 358.638 210.402 233.464 1.00 37.89 2183 ILE A O 1
ATOM 9794 N N . ALA A 1 2191 ? 359.712 212.317 232.969 1.00 37.90 2184 ALA A N 1
ATOM 9795 C CA . ALA A 1 2191 ? 360.277 211.787 231.734 1.00 37.90 2184 ALA A CA 1
ATOM 9796 C C . ALA A 1 2191 ? 361.299 210.697 232.003 1.00 37.90 2184 ALA A C 1
ATOM 9797 O O . ALA A 1 2191 ? 361.518 209.832 231.148 1.00 37.90 2184 ALA A O 1
ATOM 9799 N N . LYS A 1 2192 ? 361.941 210.724 233.171 1.00 36.41 2185 LYS A N 1
ATOM 9800 C CA . LYS A 1 2192 ? 362.868 209.655 233.520 1.00 36.41 2185 LYS A CA 1
ATOM 9801 C C . LYS A 1 2192 ? 362.153 208.313 233.605 1.00 36.41 2185 LYS A C 1
ATOM 9802 O O . LYS A 1 2192 ? 362.767 207.258 233.410 1.00 36.41 2185 LYS A O 1
ATOM 9808 N N . ILE A 1 2193 ? 360.856 208.334 233.888 1.00 33.71 2186 ILE A N 1
ATOM 9809 C CA . ILE A 1 2193 ? 360.073 207.122 234.087 1.00 33.71 2186 ILE A CA 1
ATOM 9810 C C . ILE A 1 2193 ? 359.282 206.760 232.839 1.00 33.71 2186 ILE A C 1
ATOM 9811 O O . ILE A 1 2193 ? 359.242 205.599 232.434 1.00 33.71 2186 ILE A O 1
ATOM 9816 N N . ALA A 1 2194 ? 358.642 207.749 232.217 1.00 33.08 2187 ALA A N 1
ATOM 9817 C CA . ALA A 1 2194 ? 357.757 207.485 231.092 1.00 33.08 2187 ALA A CA 1
ATOM 9818 C C . ALA A 1 2194 ? 358.461 207.508 229.742 1.00 33.08 2187 ALA A C 1
ATOM 9819 O O . ALA A 1 2194 ? 357.820 207.189 228.736 1.00 33.08 2187 ALA A O 1
ATOM 9821 N N . GLU A 1 2195 ? 359.743 207.886 229.694 1.00 36.22 2188 GLU A N 1
ATOM 9822 C CA . GLU A 1 2195 ? 360.542 207.916 228.470 1.00 36.22 2188 GLU A CA 1
ATOM 9823 C C . GLU A 1 2195 ? 360.068 209.001 227.509 1.00 36.22 2188 GLU A C 1
ATOM 9824 O O . GLU A 1 2195 ? 358.921 209.449 227.585 1.00 36.22 2188 GLU A O 1
ATOM 9830 N N . THR A 1 2196 ? 360.945 209.440 226.609 1.00 42.00 2189 THR A N 1
ATOM 9831 C CA . THR A 1 2196 ? 360.639 210.517 225.680 1.00 42.00 2189 THR A CA 1
ATOM 9832 C C . THR A 1 2196 ? 360.883 210.081 224.242 1.00 42.00 2189 THR A C 1
ATOM 9833 O O . THR A 1 2196 ? 361.603 209.117 223.972 1.00 42.00 2189 THR A O 1
ATOM 9837 N N . ILE A 1 2197 ? 360.263 210.810 223.320 1.00 45.38 2190 ILE A N 1
ATOM 9838 C CA . ILE A 1 2197 ? 360.484 210.621 221.888 1.00 45.38 2190 ILE A CA 1
ATOM 9839 C C . ILE A 1 2197 ? 360.568 211.994 221.234 1.00 45.38 2190 ILE A C 1
ATOM 9840 O O . ILE A 1 2197 ? 360.199 213.009 221.844 1.00 45.38 2190 ILE A O 1
ATOM 9845 N N . PRO A 1 2198 ? 361.082 212.063 220.005 1.00 52.75 2191 PRO A N 1
ATOM 9846 C CA . PRO A 1 2198 ? 361.115 213.346 219.294 1.00 52.75 2191 PRO A CA 1
ATOM 9847 C C . PRO A 1 2198 ? 359.731 213.971 219.204 1.00 52.75 2191 PRO A C 1
ATOM 9848 O O . PRO A 1 2198 ? 358.730 213.287 218.989 1.00 52.75 2191 PRO A O 1
ATOM 9852 N N . ILE A 1 2199 ? 359.690 215.294 219.371 1.00 62.41 2192 ILE A N 1
ATOM 9853 C CA . ILE A 1 2199 ? 358.421 216.004 219.486 1.00 62.41 2192 ILE A CA 1
ATOM 9854 C C . ILE A 1 2199 ? 357.637 215.945 218.180 1.00 62.41 2192 ILE A C 1
ATOM 9855 O O . ILE A 1 2199 ? 356.411 215.779 218.185 1.00 62.41 2192 ILE A O 1
ATOM 9860 N N . ASP A 1 2200 ? 358.318 216.070 217.046 1.00 73.55 2193 ASP A N 1
ATOM 9861 C CA . ASP A 1 2200 ? 357.648 216.109 215.751 1.00 73.55 2193 ASP A CA 1
ATOM 9862 C C . ASP A 1 2200 ? 357.170 214.741 215.275 1.00 73.55 2193 ASP A C 1
ATOM 9863 O O . ASP A 1 2200 ? 356.790 214.614 214.108 1.00 73.55 2193 ASP A O 1
ATOM 9868 N N . SER A 1 2201 ? 357.190 213.726 216.133 1.00 69.95 2194 SER A N 1
ATOM 9869 C CA . SER A 1 2201 ? 356.751 212.398 215.733 1.00 69.95 2194 SER A CA 1
ATOM 9870 C C . SER A 1 2201 ? 355.264 212.399 215.398 1.00 69.95 2194 SER A C 1
ATOM 9871 O O . SER A 1 2201 ? 354.469 213.128 215.995 1.00 69.95 2194 SER A O 1
ATOM 9874 N N . GLU A 1 2202 ? 354.896 211.576 214.422 1.00 70.42 2195 GLU A N 1
ATOM 9875 C CA . GLU A 1 2202 ? 353.512 211.473 213.982 1.00 70.42 2195 GLU A CA 1
ATOM 9876 C C . GLU A 1 2202 ? 352.762 210.493 214.885 1.00 70.42 2195 GLU A C 1
ATOM 9877 O O . GLU A 1 2202 ? 353.312 209.954 215.849 1.00 70.42 2195 GLU A O 1
ATOM 9883 N N . GLU A 1 2203 ? 351.494 210.242 214.575 1.00 57.89 2196 GLU A N 1
ATOM 9884 C CA . GLU A 1 2203 ? 350.634 209.400 215.391 1.00 57.89 2196 GLU A CA 1
ATOM 9885 C C . GLU A 1 2203 ? 350.470 208.021 214.769 1.00 57.89 2196 GLU A C 1
ATOM 9886 O O . GLU A 1 2203 ? 350.718 207.810 213.579 1.00 57.89 2196 GLU A O 1
ATOM 9892 N N . ASN A 1 2204 ? 350.044 207.079 215.603 1.00 49.15 2197 ASN A N 1
ATOM 9893 C CA . ASN A 1 2204 ? 349.713 205.727 215.181 1.00 49.15 2197 ASN A CA 1
ATOM 9894 C C . ASN A 1 2204 ? 348.327 205.390 215.709 1.00 49.15 2197 ASN A C 1
ATOM 9895 O O . ASN A 1 2204 ? 348.012 205.692 216.864 1.00 49.15 2197 ASN A O 1
ATOM 9900 N N . PHE A 1 2205 ? 347.503 204.766 214.875 1.00 41.37 2198 PHE A N 1
ATOM 9901 C CA . PHE A 1 2205 ? 346.132 204.445 215.247 1.00 41.37 2198 PHE A CA 1
ATOM 9902 C C . PHE A 1 2205 ? 345.799 202.979 215.005 1.00 41.37 2198 PHE A C 1
ATOM 9903 O O . PHE A 1 2205 ? 344.648 202.632 214.744 1.00 41.37 2198 PHE A O 1
ATOM 9911 N N . LYS A 1 2206 ? 346.790 202.091 215.109 1.00 38.63 2199 LYS A N 1
ATOM 9912 C CA . LYS A 1 2206 ? 346.535 200.677 214.846 1.00 38.63 2199 LYS A CA 1
ATOM 9913 C C . LYS A 1 2206 ? 345.539 200.099 215.845 1.00 38.63 2199 LYS A C 1
ATOM 9914 O O . LYS A 1 2206 ? 344.710 199.249 215.491 1.00 38.63 2199 LYS A O 1
ATOM 9920 N N . TRP A 1 2207 ? 345.609 200.545 217.101 1.00 30.59 2200 TRP A N 1
ATOM 9921 C CA . TRP A 1 2207 ? 344.645 200.096 218.099 1.00 30.59 2200 TRP A CA 1
ATOM 9922 C C . TRP A 1 2207 ? 343.228 200.486 217.703 1.00 30.59 2200 TRP A C 1
ATOM 9923 O O . TRP A 1 2207 ? 342.295 199.685 217.834 1.00 30.59 2200 TRP A O 1
ATOM 9934 N N . LEU A 1 2208 ? 343.049 201.709 217.204 1.00 34.51 2201 LEU A N 1
ATOM 9935 C CA . LEU A 1 2208 ? 341.737 202.111 216.713 1.00 34.51 2201 LEU A CA 1
ATOM 9936 C C . LEU A 1 2208 ? 341.305 201.246 215.538 1.00 34.51 2201 LEU A C 1
ATOM 9937 O O . LEU A 1 2208 ? 340.126 200.904 215.417 1.00 34.51 2201 LEU A O 1
ATOM 9942 N N . GLU A 1 2209 ? 342.244 200.893 214.656 1.00 39.15 2202 GLU A N 1
ATOM 9943 C CA . GLU A 1 2209 ? 341.919 200.005 213.544 1.00 39.15 2202 GLU A CA 1
ATOM 9944 C C . GLU A 1 2209 ? 341.357 198.686 214.051 1.00 39.15 2202 GLU A C 1
ATOM 9945 O O . GLU A 1 2209 ? 340.326 198.205 213.565 1.00 39.15 2202 GLU A O 1
ATOM 9951 N N . GLN A 1 2210 ? 342.027 198.087 215.036 1.00 34.25 2203 GLN A N 1
ATOM 9952 C CA . GLN A 1 2210 ? 341.546 196.829 215.595 1.00 34.25 2203 GLN A CA 1
ATOM 9953 C C . GLN A 1 2210 ? 340.175 197.005 216.234 1.00 34.25 2203 GLN A C 1
ATOM 9954 O O . GLN A 1 2210 ? 339.292 196.145 216.092 1.00 34.25 2203 GLN A O 1
ATOM 9960 N N . LEU A 1 2211 ? 339.984 198.120 216.941 1.00 31.83 2204 LEU A N 1
ATOM 9961 C CA . LEU A 1 2211 ? 338.708 198.378 217.600 1.00 31.83 2204 LEU A CA 1
ATOM 9962 C C . LEU A 1 2211 ? 337.574 198.441 216.584 1.00 31.83 2204 LEU A C 1
ATOM 9963 O O . LEU A 1 2211 ? 336.545 197.774 216.744 1.00 31.83 2204 LEU A O 1
ATOM 9968 N N . ILE A 1 2212 ? 337.758 199.220 215.513 1.00 32.33 2205 ILE A N 1
ATOM 9969 C CA . ILE A 1 2212 ? 336.729 199.325 214.479 1.00 32.33 2205 ILE A CA 1
ATOM 9970 C C . ILE A 1 2212 ? 336.490 197.980 213.811 1.00 32.33 2205 ILE A C 1
ATOM 9971 O O . ILE A 1 2212 ? 335.345 197.603 213.539 1.00 32.33 2205 ILE A O 1
ATOM 9976 N N . SER A 1 2213 ? 337.562 197.248 213.506 1.00 31.75 2206 SER A N 1
ATOM 9977 C CA . SER A 1 2213 ? 337.394 195.978 212.809 1.00 31.75 2206 SER A CA 1
ATOM 9978 C C . SER A 1 2213 ? 336.547 195.017 213.629 1.00 31.75 2206 SER A C 1
ATOM 9979 O O . SER A 1 2213 ? 335.615 194.385 213.110 1.00 31.75 2206 SER A O 1
ATOM 9982 N N . MET A 1 2214 ? 336.834 194.912 214.925 1.00 33.54 2207 MET A N 1
ATOM 9983 C CA . MET A 1 2214 ? 336.073 193.961 215.723 1.00 33.54 2207 MET A CA 1
ATOM 9984 C C . MET A 1 2214 ? 334.682 194.482 216.063 1.00 33.54 2207 MET A C 1
ATOM 9985 O O . MET A 1 2214 ? 333.754 193.681 216.218 1.00 33.54 2207 MET A O 1
ATOM 9990 N N . ILE A 1 2215 ? 334.492 195.803 216.115 1.00 33.53 2208 ILE A N 1
ATOM 9991 C CA . ILE A 1 2215 ? 333.144 196.343 216.266 1.00 33.53 2208 ILE A CA 1
ATOM 9992 C C . ILE A 1 2215 ? 332.294 195.990 215.048 1.00 33.53 2208 ILE A C 1
ATOM 9993 O O . ILE A 1 2215 ? 331.131 195.585 215.174 1.00 33.53 2208 ILE A O 1
ATOM 9998 N N . LEU A 1 2216 ? 332.867 196.134 213.848 1.00 35.18 2209 LEU A N 1
ATOM 9999 C CA . LEU A 1 2216 ? 332.146 195.776 212.629 1.00 35.18 2209 LEU A CA 1
ATOM 10000 C C . LEU A 1 2216 ? 331.821 194.290 212.599 1.00 35.18 2209 LEU A C 1
ATOM 10001 O O . LEU A 1 2216 ? 330.708 193.897 212.223 1.00 35.18 2209 LEU A O 1
ATOM 10006 N N . GLU A 1 2217 ? 332.780 193.450 212.988 1.00 38.68 2210 GLU A N 1
ATOM 10007 C CA . GLU A 1 2217 ? 332.512 192.017 213.025 1.00 38.68 2210 GLU A CA 1
ATOM 10008 C C . GLU A 1 2217 ? 331.391 191.702 214.007 1.00 38.68 2210 GLU A C 1
ATOM 10009 O O . GLU A 1 2217 ? 330.543 190.839 213.742 1.00 38.68 2210 GLU A O 1
ATOM 10015 N N . LYS A 1 2218 ? 331.365 192.401 215.145 1.00 36.48 2211 LYS A N 1
ATOM 10016 C CA . LYS A 1 2218 ? 330.289 192.205 216.111 1.00 36.48 2211 LYS A CA 1
ATOM 10017 C C . LYS A 1 2218 ? 328.942 192.607 215.530 1.00 36.48 2211 LYS A C 1
ATOM 10018 O O . LYS A 1 2218 ? 327.935 191.925 215.751 1.00 36.48 2211 LYS A O 1
ATOM 10024 N N . LEU A 1 2219 ? 328.901 193.719 214.792 1.00 35.80 2212 LEU A N 1
ATOM 10025 C CA . LEU A 1 2219 ? 327.650 194.124 214.155 1.00 35.80 2212 LEU A CA 1
ATOM 10026 C C . LEU A 1 2219 ? 327.163 193.066 213.176 1.00 35.80 2212 LEU A C 1
ATOM 10027 O O . LEU A 1 2219 ? 325.973 192.730 213.155 1.00 35.80 2212 LEU A O 1
ATOM 10032 N N . THR A 1 2220 ? 328.069 192.522 212.362 1.00 41.71 2213 THR A N 1
ATOM 10033 C CA . THR A 1 2220 ? 327.641 191.551 211.358 1.00 41.71 2213 THR A CA 1
ATOM 10034 C C . THR A 1 2220 ? 327.179 190.244 211.992 1.00 41.71 2213 THR A C 1
ATOM 10035 O O . THR A 1 2220 ? 326.140 189.699 211.605 1.00 41.71 2213 THR A O 1
ATOM 10039 N N . ARG A 1 2221 ? 327.921 189.721 212.967 1.00 45.93 2214 ARG A N 1
ATOM 10040 C CA . ARG A 1 2221 ? 327.615 188.389 213.478 1.00 45.93 2214 ARG A CA 1
ATOM 10041 C C . ARG A 1 2221 ? 326.589 188.401 214.609 1.00 45.93 2214 ARG A C 1
ATOM 10042 O O . ARG A 1 2221 ? 326.183 187.329 215.069 1.00 45.93 2214 ARG A O 1
ATOM 10050 N N . SER A 1 2222 ? 326.125 189.579 215.025 1.00 60.98 2215 SER A N 1
ATOM 10051 C CA . SER A 1 2222 ? 325.205 189.678 216.151 1.00 60.98 2215 SER A CA 1
ATOM 10052 C C . SER A 1 2222 ? 323.918 188.912 215.878 1.00 60.98 2215 SER A C 1
ATOM 10053 O O . SER A 1 2222 ? 323.449 188.836 214.740 1.00 60.98 2215 SER A O 1
ATOM 10056 N N . ASN A 1 2223 ? 323.347 188.337 216.935 1.00 87.49 2216 ASN A N 1
ATOM 10057 C CA . ASN A 1 2223 ? 322.095 187.602 216.814 1.00 87.49 2216 ASN A CA 1
ATOM 10058 C C . ASN A 1 2223 ? 320.946 188.593 216.678 1.00 87.49 2216 ASN A C 1
ATOM 10059 O O . ASN A 1 2223 ? 320.806 189.510 217.494 1.00 87.49 2216 ASN A O 1
ATOM 10064 N N . SER A 1 2224 ? 320.130 188.407 215.649 1.00 99.56 2217 SER A N 1
ATOM 10065 C CA . SER A 1 2224 ? 319.088 189.356 215.288 1.00 99.56 2217 SER A CA 1
ATOM 10066 C C . SER A 1 2224 ? 317.743 188.911 215.864 1.00 99.56 2217 SER A C 1
ATOM 10067 O O . SER A 1 2224 ? 317.682 188.055 216.750 1.00 99.56 2217 SER A O 1
ATOM 10070 N N . THR A 1 2225 ? 316.659 189.531 215.382 1.00 111.20 2218 THR A N 1
ATOM 10071 C CA . THR A 1 2225 ? 315.277 189.202 215.743 1.00 111.20 2218 THR A CA 1
ATOM 10072 C C . THR A 1 2225 ? 315.022 189.360 217.240 1.00 111.20 2218 THR A C 1
ATOM 10073 O O . THR A 1 2225 ? 314.271 188.588 217.841 1.00 111.20 2218 THR A O 1
ATOM 10077 N N . VAL A 1 2226 ? 315.644 190.366 217.849 1.00 105.39 2219 VAL A N 1
ATOM 10078 C CA . VAL A 1 2226 ? 315.341 190.758 219.220 1.00 105.39 2219 VAL A CA 1
ATOM 10079 C C . VAL A 1 2226 ? 314.466 192.005 219.130 1.00 105.39 2219 VAL A C 1
ATOM 10080 O O . VAL A 1 2226 ? 314.935 193.083 218.762 1.00 105.39 2219 VAL A O 1
ATOM 10084 N N . THR A 1 2227 ? 313.184 191.852 219.451 1.00 101.66 2220 THR A N 1
ATOM 10085 C CA . THR A 1 2227 ? 312.238 192.949 219.307 1.00 101.66 2220 THR A CA 1
ATOM 10086 C C . THR A 1 2227 ? 312.483 194.028 220.356 1.00 101.66 2220 THR A C 1
ATOM 10087 O O . THR A 1 2227 ? 312.795 193.744 221.515 1.00 101.66 2220 THR A O 1
ATOM 10091 N N . TRP A 1 2228 ? 312.337 195.282 219.932 1.00 84.49 2221 TRP A N 1
ATOM 10092 C CA . TRP A 1 2228 ? 312.512 196.432 220.806 1.00 84.49 2221 TRP A CA 1
ATOM 10093 C C . TRP A 1 2228 ? 311.394 197.438 220.588 1.00 84.49 2221 TRP A C 1
ATOM 10094 O O . TRP A 1 2228 ? 310.912 197.627 219.468 1.00 84.49 2221 TRP A O 1
ATOM 10105 N N . GLN A 1 2229 ? 310.990 198.087 221.679 1.00 86.51 2222 GLN A N 1
ATOM 10106 C CA . GLN A 1 2229 ? 310.015 199.165 221.609 1.00 86.51 2222 GLN A CA 1
ATOM 10107 C C . GLN A 1 2229 ? 310.662 200.510 221.318 1.00 86.51 2222 GLN A C 1
ATOM 10108 O O . GLN A 1 2229 ? 310.074 201.331 220.607 1.00 86.51 2222 GLN A O 1
ATOM 10110 N N . ASN A 1 2230 ? 311.859 200.750 221.845 1.00 77.80 2223 ASN A N 1
ATOM 10111 C CA . ASN A 1 2230 ? 312.613 201.961 221.562 1.00 77.80 2223 ASN A CA 1
ATOM 10112 C C . ASN A 1 2230 ? 313.911 201.567 220.877 1.00 77.80 2223 ASN A C 1
ATOM 10113 O O . ASN A 1 2230 ? 314.649 200.716 221.382 1.00 77.80 2223 ASN A O 1
ATOM 10118 N N . LEU A 1 2231 ? 314.179 202.175 219.724 1.00 64.16 2224 LEU A N 1
ATOM 10119 C CA . LEU A 1 2231 ? 315.369 201.852 218.954 1.00 64.16 2224 LEU A CA 1
ATOM 10120 C C . LEU A 1 2231 ? 316.578 202.689 219.340 1.00 64.16 2224 LEU A C 1
ATOM 10121 O O . LEU A 1 2231 ? 317.705 202.303 219.015 1.00 64.16 2224 LEU A O 1
ATOM 10126 N N . SER A 1 2232 ? 316.381 203.809 220.031 1.00 57.36 2225 SER A N 1
ATOM 10127 C CA . SER A 1 2232 ? 317.522 204.629 220.418 1.00 57.36 2225 SER A CA 1
ATOM 10128 C C . SER A 1 2232 ? 318.277 204.018 221.592 1.00 57.36 2225 SER A C 1
ATOM 10129 O O . SER A 1 2232 ? 319.418 204.407 221.862 1.00 57.36 2225 SER A O 1
ATOM 10132 N N . ASP A 1 2233 ? 317.662 203.072 222.297 1.00 58.16 2226 ASP A N 1
ATOM 10133 C CA . ASP A 1 2233 ? 318.281 202.415 223.439 1.00 58.16 2226 ASP A CA 1
ATOM 10134 C C . ASP A 1 2233 ? 318.783 201.011 223.120 1.00 58.16 2226 ASP A C 1
ATOM 10135 O O . ASP A 1 2233 ? 319.256 200.316 224.023 1.00 58.16 2226 ASP A O 1
ATOM 10137 N N . SER A 1 2234 ? 318.687 200.578 221.870 1.00 51.59 2227 SER A N 1
ATOM 10138 C CA . SER A 1 2234 ? 319.155 199.248 221.510 1.00 51.59 2227 SER A CA 1
ATOM 10139 C C . SER A 1 2234 ? 320.680 199.192 221.589 1.00 51.59 2227 SER A C 1
ATOM 10140 O O . SER A 1 2234 ? 321.349 200.211 221.381 1.00 51.59 2227 SER A O 1
ATOM 10143 N N . PRO A 1 2235 ? 321.263 198.034 221.912 1.00 42.64 2228 PRO A N 1
ATOM 10144 C CA . PRO A 1 2235 ? 322.733 197.947 221.915 1.00 42.64 2228 PRO A CA 1
ATOM 10145 C C . PRO A 1 2235 ? 323.355 198.233 220.564 1.00 42.64 2228 PRO A C 1
ATOM 10146 O O . PRO A 1 2235 ? 324.394 198.901 220.490 1.00 42.64 2228 PRO A O 1
ATOM 10150 N N . SER A 1 2236 ? 322.731 197.759 219.485 1.00 42.04 2229 SER A N 1
ATOM 10151 C CA . SER A 1 2236 ? 323.340 197.860 218.163 1.00 42.04 2229 SER A CA 1
ATOM 10152 C C . SER A 1 2236 ? 323.396 199.303 217.681 1.00 42.04 2229 SER A C 1
ATOM 10153 O O . SER A 1 2236 ? 324.365 199.708 217.026 1.00 42.04 2229 SER A O 1
ATOM 10156 N N . TYR A 1 2237 ? 322.368 200.094 217.993 1.00 42.52 2230 TYR A N 1
ATOM 10157 C CA . TYR A 1 2237 ? 322.409 201.512 217.656 1.00 42.52 2230 TYR A CA 1
ATOM 10158 C C . TYR A 1 2237 ? 323.568 202.202 218.359 1.00 42.52 2230 TYR A C 1
ATOM 10159 O O . TYR A 1 2237 ? 324.264 203.034 217.765 1.00 42.52 2230 TYR A O 1
ATOM 10168 N N . ASN A 1 2238 ? 323.802 201.852 219.624 1.00 36.20 2231 ASN A N 1
ATOM 10169 C CA . ASN A 1 2238 ? 324.911 202.437 220.367 1.00 36.20 2231 ASN A CA 1
ATOM 10170 C C . ASN A 1 2238 ? 326.255 201.993 219.806 1.00 36.20 2231 ASN A C 1
ATOM 10171 O O . ASN A 1 2238 ? 327.204 202.783 219.762 1.00 36.20 2231 ASN A O 1
ATOM 10176 N N . LEU A 1 2239 ? 326.364 200.732 219.382 1.00 31.21 2232 LEU A N 1
ATOM 10177 C CA . LEU A 1 2239 ? 327.601 200.280 218.754 1.00 31.21 2232 LEU A CA 1
ATOM 10178 C C . LEU A 1 2239 ? 327.873 201.045 217.465 1.00 31.21 2232 LEU A C 1
ATOM 10179 O O . LEU A 1 2239 ? 329.010 201.445 217.196 1.00 31.21 2232 LEU A O 1
ATOM 10184 N N . SER A 1 2240 ? 326.837 201.263 216.655 1.00 33.57 2233 SER A N 1
ATOM 10185 C CA . SER A 1 2240 ? 327.016 202.054 215.443 1.00 33.57 2233 SER A CA 1
ATOM 10186 C C . SER A 1 2240 ? 327.427 203.483 215.772 1.00 33.57 2233 SER A C 1
ATOM 10187 O O . SER A 1 2240 ? 328.292 204.064 215.102 1.00 33.57 2233 SER A O 1
ATOM 10190 N N . ARG A 1 2241 ? 326.822 204.067 216.806 1.00 32.97 2234 ARG A N 1
ATOM 10191 C CA . ARG A 1 2241 ? 327.163 205.437 217.172 1.00 32.97 2234 ARG A CA 1
ATOM 10192 C C . ARG A 1 2241 ? 328.605 205.541 217.659 1.00 32.97 2234 ARG A C 1
ATOM 10193 O O . ARG A 1 2241 ? 329.305 206.511 217.344 1.00 32.97 2234 ARG A O 1
ATOM 10201 N N . VAL A 1 2242 ? 329.067 204.557 218.436 1.00 32.41 2235 VAL A N 1
ATOM 10202 C CA . VAL A 1 2242 ? 330.453 204.597 218.893 1.00 32.41 2235 VAL A CA 1
ATOM 10203 C C . VAL A 1 2242 ? 331.417 204.355 217.735 1.00 32.41 2235 VAL A C 1
ATOM 10204 O O . VAL A 1 2242 ? 332.492 204.966 217.685 1.00 32.41 2235 VAL A O 1
ATOM 10208 N N . LEU A 1 2243 ? 331.055 203.491 216.778 1.00 31.65 2236 LEU A N 1
ATOM 10209 C CA . LEU A 1 2243 ? 331.863 203.355 215.565 1.00 31.65 2236 LEU A CA 1
ATOM 10210 C C . LEU A 1 2243 ? 332.004 204.696 214.853 1.00 31.65 2236 LEU A C 1
ATOM 10211 O O . LEU A 1 2243 ? 333.104 205.083 214.438 1.00 31.65 2236 LEU A O 1
ATOM 10216 N N . ALA A 1 2244 ? 330.892 205.419 214.706 1.00 32.32 2237 ALA A N 1
ATOM 10217 C CA . ALA A 1 2244 ? 330.933 206.715 214.036 1.00 32.32 2237 ALA A CA 1
ATOM 10218 C C . ALA A 1 2244 ? 331.793 207.717 214.794 1.00 32.32 2237 ALA A C 1
ATOM 10219 O O . ALA A 1 2244 ? 332.574 208.457 214.186 1.00 32.32 2237 ALA A O 1
ATOM 10221 N N . SER A 1 2245 ? 331.662 207.765 216.122 1.00 33.30 2238 SER A N 1
ATOM 10222 C CA . SER A 1 2245 ? 332.453 208.723 216.892 1.00 33.30 2238 SER A CA 1
ATOM 10223 C C . SER A 1 2245 ? 333.939 208.391 216.835 1.00 33.30 2238 SER A C 1
ATOM 10224 O O . SER A 1 2245 ? 334.782 209.296 216.846 1.00 33.30 2238 SER A O 1
ATOM 10227 N N . CYS A 1 2246 ? 334.284 207.101 216.792 1.00 33.87 2239 CYS A N 1
ATOM 10228 C CA . CYS A 1 2246 ? 335.690 206.721 216.677 1.00 33.87 2239 CYS A CA 1
ATOM 10229 C C . CYS A 1 2246 ? 336.257 207.074 215.305 1.00 33.87 2239 CYS A C 1
ATOM 10230 O O . CYS A 1 2246 ? 337.371 207.600 215.209 1.00 33.87 2239 CYS A O 1
ATOM 10233 N N . LEU A 1 2247 ? 335.504 206.813 214.230 1.00 40.94 2240 LEU A N 1
ATOM 10234 C CA . LEU A 1 2247 ? 335.995 207.135 212.890 1.00 40.94 2240 LEU A CA 1
ATOM 10235 C C . LEU A 1 2247 ? 336.114 208.630 212.627 1.00 40.94 2240 LEU A C 1
ATOM 10236 O O . LEU A 1 2247 ? 336.719 209.015 211.624 1.00 40.94 2240 LEU A O 1
ATOM 10241 N N . ALA A 1 2248 ? 335.546 209.481 213.479 1.00 43.52 2241 ALA A N 1
ATOM 10242 C CA . ALA A 1 2248 ? 335.570 210.912 213.199 1.00 43.52 2241 ALA A CA 1
ATOM 10243 C C . ALA A 1 2248 ? 336.956 211.525 213.335 1.00 43.52 2241 ALA A C 1
ATOM 10244 O O . ALA A 1 2248 ? 337.146 212.670 212.913 1.00 43.52 2241 ALA A O 1
ATOM 10246 N N . ILE A 1 2249 ? 337.918 210.809 213.910 1.00 44.78 2242 ILE A N 1
ATOM 10247 C CA . ILE A 1 2249 ? 339.246 211.361 214.139 1.00 44.78 2242 ILE A CA 1
ATOM 10248 C C . ILE A 1 2249 ? 340.349 210.606 213.410 1.00 44.78 2242 ILE A C 1
ATOM 10249 O O . ILE A 1 2249 ? 341.513 211.033 213.476 1.00 44.78 2242 ILE A O 1
ATOM 10254 N N . CYS A 1 2250 ? 340.051 209.509 212.719 1.00 50.76 2243 CYS A N 1
ATOM 10255 C CA . CYS A 1 2250 ? 341.101 208.748 212.061 1.00 50.76 2243 CYS A CA 1
ATOM 10256 C C . CYS A 1 2250 ? 341.609 209.475 210.814 1.00 50.76 2243 CYS A C 1
ATOM 10257 O O . CYS A 1 2250 ? 341.104 210.527 210.416 1.00 50.76 2243 CYS A O 1
ATOM 10260 N N . ASP A 1 2251 ? 342.644 208.895 210.209 1.00 57.87 2244 ASP A N 1
ATOM 10261 C CA . ASP A 1 2251 ? 343.190 209.408 208.963 1.00 57.87 2244 ASP A CA 1
ATOM 10262 C C . ASP A 1 2251 ? 342.187 209.208 207.828 1.00 57.87 2244 ASP A C 1
ATOM 10263 O O . ASP A 1 2251 ? 341.479 208.200 207.793 1.00 57.87 2244 ASP A O 1
ATOM 10268 N N . PRO A 1 2252 ? 342.111 210.152 206.881 1.00 59.81 2245 PRO A N 1
ATOM 10269 C CA . PRO A 1 2252 ? 341.158 209.989 205.767 1.00 59.81 2245 PRO A CA 1
ATOM 10270 C C . PRO A 1 2252 ? 341.306 208.677 205.013 1.00 59.81 2245 PRO A C 1
ATOM 10271 O O . PRO A 1 2252 ? 340.297 208.089 204.603 1.00 59.81 2245 PRO A O 1
ATOM 10275 N N . VAL A 1 2253 ? 342.535 208.194 204.819 1.00 57.12 2246 VAL A N 1
ATOM 10276 C CA . VAL A 1 2253 ? 342.712 206.909 204.149 1.00 57.12 2246 VAL A CA 1
ATOM 10277 C C . VAL A 1 2253 ? 342.126 205.781 204.985 1.00 57.12 2246 VAL A C 1
ATOM 10278 O O . VAL A 1 2253 ? 341.585 204.809 204.443 1.00 57.12 2246 VAL A O 1
ATOM 10282 N N . ILE A 1 2254 ? 342.220 205.886 206.311 1.00 54.70 2247 ILE A N 1
ATOM 10283 C CA . ILE A 1 2254 ? 341.612 204.887 207.184 1.00 54.70 2247 ILE A CA 1
ATOM 10284 C C . ILE A 1 2254 ? 340.097 204.886 207.025 1.00 54.70 2247 ILE A C 1
ATOM 10285 O O . ILE A 1 2254 ? 339.465 203.823 206.950 1.00 54.70 2247 ILE A O 1
ATOM 10290 N N . ILE A 1 2255 ? 339.487 206.074 206.983 1.00 55.72 2248 ILE A N 1
ATOM 10291 C CA . ILE A 1 2255 ? 338.045 206.148 206.779 1.00 55.72 2248 ILE A CA 1
ATOM 10292 C C . ILE A 1 2255 ? 337.672 205.531 205.444 1.00 55.72 2248 ILE A C 1
ATOM 10293 O O . ILE A 1 2255 ? 336.690 204.788 205.344 1.00 55.72 2248 ILE A O 1
ATOM 10298 N N . ARG A 1 2256 ? 338.445 205.827 204.398 1.00 59.51 2249 ARG A N 1
ATOM 10299 C CA . ARG A 1 2256 ? 338.155 205.251 203.090 1.00 59.51 2249 ARG A CA 1
ATOM 10300 C C . ARG A 1 2256 ? 338.217 203.730 203.138 1.00 59.51 2249 ARG A C 1
ATOM 10301 O O . ARG A 1 2256 ? 337.304 203.045 202.662 1.00 59.51 2249 ARG A O 1
ATOM 10309 N N . ASN A 1 2257 ? 339.278 203.185 203.736 1.00 55.49 2250 ASN A N 1
ATOM 10310 C CA . ASN A 1 2257 ? 339.432 201.735 203.791 1.00 55.49 2250 ASN A CA 1
ATOM 10311 C C . ASN A 1 2257 ? 338.281 201.090 204.549 1.00 55.49 2250 ASN A C 1
ATOM 10312 O O . ASN A 1 2257 ? 337.676 200.118 204.080 1.00 55.49 2250 ASN A O 1
ATOM 10317 N N . HIS A 1 2258 ? 337.952 201.626 205.722 1.00 52.43 2251 HIS A N 1
ATOM 10318 C CA . HIS A 1 2258 ? 336.948 200.975 206.554 1.00 52.43 2251 HIS A CA 1
ATOM 10319 C C . HIS A 1 2258 ? 335.552 201.139 205.973 1.00 52.43 2251 HIS A C 1
ATOM 10320 O O . HIS A 1 2258 ? 334.735 200.216 206.046 1.00 52.43 2251 HIS A O 1
ATOM 10327 N N . PHE A 1 2259 ? 335.260 202.296 205.376 1.00 56.30 2252 PHE A N 1
ATOM 10328 C CA . PHE A 1 2259 ? 333.964 202.483 204.739 1.00 56.30 2252 PHE A CA 1
ATOM 10329 C C . PHE A 1 2259 ? 333.811 201.572 203.528 1.00 56.30 2252 PHE A C 1
ATOM 10330 O O . PHE A 1 2259 ? 332.741 200.988 203.319 1.00 56.30 2252 PHE A O 1
ATOM 10338 N N . SER A 1 2260 ? 334.866 201.433 202.721 1.00 56.38 2253 SER A N 1
ATOM 10339 C CA . SER A 1 2260 ? 334.792 200.530 201.579 1.00 56.38 2253 SER A CA 1
ATOM 10340 C C . SER A 1 2260 ? 334.621 199.089 202.036 1.00 56.38 2253 SER A C 1
ATOM 10341 O O . SER A 1 2260 ? 333.897 198.311 201.404 1.00 56.38 2253 SER A O 1
ATOM 10344 N N . ARG A 1 2261 ? 335.286 198.710 203.130 1.00 55.43 2254 ARG A N 1
ATOM 10345 C CA . ARG A 1 2261 ? 335.090 197.371 203.676 1.00 55.43 2254 ARG A CA 1
ATOM 10346 C C . ARG A 1 2261 ? 333.656 197.170 204.150 1.00 55.43 2254 ARG A C 1
ATOM 10347 O O . ARG A 1 2261 ? 333.052 196.123 203.895 1.00 55.43 2254 ARG A O 1
ATOM 10355 N N . LEU A 1 2262 ? 333.094 198.165 204.840 1.00 54.04 2255 LEU A N 1
ATOM 10356 C CA . LEU A 1 2262 ? 331.733 198.041 205.351 1.00 54.04 2255 LEU A CA 1
ATOM 10357 C C . LEU A 1 2262 ? 330.713 197.954 204.227 1.00 54.04 2255 LEU A C 1
ATOM 10358 O O . LEU A 1 2262 ? 329.744 197.192 204.327 1.00 54.04 2255 LEU A O 1
ATOM 10363 N N . ILE A 1 2263 ? 330.916 198.719 203.152 1.00 58.03 2256 ILE A N 1
ATOM 10364 C CA . ILE A 1 2263 ? 329.919 198.804 202.089 1.00 58.03 2256 ILE A CA 1
ATOM 10365 C C . ILE A 1 2263 ? 329.676 197.436 201.468 1.00 58.03 2256 ILE A C 1
ATOM 10366 O O . ILE A 1 2263 ? 328.528 197.023 201.265 1.00 58.03 2256 ILE A O 1
ATOM 10371 N N . HIS A 1 2264 ? 330.749 196.703 201.177 1.00 62.17 2257 HIS A N 1
ATOM 10372 C CA . HIS A 1 2264 ? 330.626 195.449 200.447 1.00 62.17 2257 HIS A CA 1
ATOM 10373 C C . HIS A 1 2264 ? 330.000 194.331 201.270 1.00 62.17 2257 HIS A C 1
ATOM 10374 O O . HIS A 1 2264 ? 329.654 193.291 200.701 1.00 62.17 2257 HIS A O 1
ATOM 10381 N N . ILE A 1 2265 ? 329.844 194.511 202.583 1.00 62.28 2258 ILE A N 1
ATOM 10382 C CA . ILE A 1 2265 ? 329.211 193.475 203.393 1.00 62.28 2258 ILE A CA 1
ATOM 10383 C C . ILE A 1 2265 ? 327.696 193.531 203.256 1.00 62.28 2258 ILE A C 1
ATOM 10384 O O . ILE A 1 2265 ? 327.000 192.551 203.545 1.00 62.28 2258 ILE A O 1
ATOM 10389 N N . ILE A 1 2266 ? 327.161 194.666 202.809 1.00 66.46 2259 ILE A N 1
ATOM 10390 C CA . ILE A 1 2266 ? 325.718 194.854 202.756 1.00 66.46 2259 ILE A CA 1
ATOM 10391 C C . ILE A 1 2266 ? 325.121 193.976 201.665 1.00 66.46 2259 ILE A C 1
ATOM 10392 O O . ILE A 1 2266 ? 325.651 193.888 200.550 1.00 66.46 2259 ILE A O 1
ATOM 10397 N N . LYS A 1 2267 ? 324.013 193.316 201.983 1.00 73.88 2260 LYS A N 1
ATOM 10398 C CA . LYS A 1 2267 ? 323.231 192.574 201.004 1.00 73.88 2260 LYS A CA 1
ATOM 10399 C C . LYS A 1 2267 ? 321.974 193.370 200.690 1.00 73.88 2260 LYS A C 1
ATOM 10400 O O . LYS A 1 2267 ? 321.248 193.775 201.603 1.00 73.88 2260 LYS A O 1
ATOM 10406 N N . TYR A 1 2268 ? 321.720 193.595 199.403 1.00 74.69 2261 TYR A N 1
ATOM 10407 C CA . TYR A 1 2268 ? 320.665 194.499 198.967 1.00 74.69 2261 TYR A CA 1
ATOM 10408 C C . TYR A 1 2268 ? 319.415 193.763 198.503 1.00 74.69 2261 TYR A C 1
ATOM 10409 O O . TYR A 1 2268 ? 318.559 194.364 197.846 1.00 74.69 2261 TYR A O 1
ATOM 10418 N N . ASP A 1 2269 ? 319.293 192.478 198.826 1.00 88.22 2262 ASP A N 1
ATOM 10419 C CA . ASP A 1 2269 ? 318.050 191.771 198.564 1.00 88.22 2262 ASP A CA 1
ATOM 10420 C C . ASP A 1 2269 ? 316.931 192.388 199.391 1.00 88.22 2262 ASP A C 1
ATOM 10421 O O . ASP A 1 2269 ? 317.074 192.604 200.596 1.00 88.22 2262 ASP A O 1
ATOM 10423 N N . VAL A 1 2270 ? 315.809 192.673 198.737 1.00 89.17 2263 VAL A N 1
ATOM 10424 C CA . VAL A 1 2270 ? 314.754 193.438 199.391 1.00 89.17 2263 VAL A CA 1
ATOM 10425 C C . VAL A 1 2270 ? 313.795 192.516 200.130 1.00 89.17 2263 VAL A C 1
ATOM 10426 O O . VAL A 1 2270 ? 313.428 192.774 201.281 1.00 89.17 2263 VAL A O 1
ATOM 10430 N N . GLU A 1 2271 ? 313.373 191.432 199.480 1.00 97.83 2264 GLU A N 1
ATOM 10431 C CA . GLU A 1 2271 ? 312.471 190.486 200.129 1.00 97.83 2264 GLU A CA 1
ATOM 10432 C C . GLU A 1 2271 ? 313.153 189.781 201.296 1.00 97.83 2264 GLU A C 1
ATOM 10433 O O . GLU A 1 2271 ? 312.483 189.314 202.225 1.00 97.83 2264 GLU A O 1
ATOM 10435 N N . LYS A 1 2272 ? 314.480 189.687 201.264 1.00 97.17 2265 LYS A N 1
ATOM 10436 C CA . LYS A 1 2272 ? 315.220 188.980 202.299 1.00 97.17 2265 LYS A CA 1
ATOM 10437 C C . LYS A 1 2272 ? 315.500 189.830 203.531 1.00 97.17 2265 LYS A C 1
ATOM 10438 O O . LYS A 1 2272 ? 316.017 189.298 204.519 1.00 97.17 2265 LYS A O 1
ATOM 10440 N N . ILE A 1 2273 ? 315.198 191.127 203.503 1.00 94.42 2266 ILE A N 1
ATOM 10441 C CA . ILE A 1 2273 ? 315.518 191.999 204.625 1.00 94.42 2266 ILE A CA 1
ATOM 10442 C C . ILE A 1 2273 ? 314.318 192.774 205.152 1.00 94.42 2266 ILE A C 1
ATOM 10443 O O . ILE A 1 2273 ? 314.454 193.459 206.178 1.00 94.42 2266 ILE A O 1
ATOM 10448 N N . PHE A 1 2274 ? 313.180 192.752 204.473 1.00 101.37 2267 PHE A N 1
ATOM 10449 C CA . PHE A 1 2274 ? 312.125 193.610 204.991 1.00 101.37 2267 PHE A CA 1
ATOM 10450 C C . PHE A 1 2274 ? 311.470 193.098 206.274 1.00 101.37 2267 PHE A C 1
ATOM 10451 O O . PHE A 1 2274 ? 311.681 193.689 207.341 1.00 101.37 2267 PHE A O 1
ATOM 10459 N N . PRO A 1 2275 ? 310.676 192.005 206.232 1.00 105.95 2268 PRO A N 1
ATOM 10460 C CA . PRO A 1 2275 ? 309.672 191.818 207.292 1.00 105.95 2268 PRO A CA 1
ATOM 10461 C C . PRO A 1 2275 ? 310.220 191.507 208.679 1.00 105.95 2268 PRO A C 1
ATOM 10462 O O . PRO A 1 2275 ? 310.074 192.322 209.592 1.00 105.95 2268 PRO A O 1
ATOM 10466 N N . MET A 1 2276 ? 310.861 190.343 208.845 1.00 106.65 2269 MET A N 1
ATOM 10467 C CA . MET A 1 2276 ? 311.346 189.930 210.159 1.00 106.65 2269 MET A CA 1
ATOM 10468 C C . MET A 1 2276 ? 312.619 189.091 210.129 1.00 106.65 2269 MET A C 1
ATOM 10469 O O . MET A 1 2276 ? 313.040 188.620 211.194 1.00 106.65 2269 MET A O 1
ATOM 10474 N N . SER A 1 2277 ? 313.246 188.886 208.975 1.00 102.54 2270 SER A N 1
ATOM 10475 C CA . SER A 1 2277 ? 314.234 187.826 208.836 1.00 102.54 2270 SER A CA 1
ATOM 10476 C C . SER A 1 2277 ? 315.426 188.050 209.766 1.00 102.54 2270 SER A C 1
ATOM 10477 O O . SER A 1 2277 ? 315.672 189.154 210.259 1.00 102.54 2270 SER A O 1
ATOM 10480 N N . GLU A 1 2278 ? 316.151 186.962 210.037 1.00 98.51 2271 GLU A N 1
ATOM 10481 C CA . GLU A 1 2278 ? 317.354 187.066 210.856 1.00 98.51 2271 GLU A CA 1
ATOM 10482 C C . GLU A 1 2278 ? 318.403 187.938 210.178 1.00 98.51 2271 GLU A C 1
ATOM 10483 O O . GLU A 1 2278 ? 319.068 188.747 210.834 1.00 98.51 2271 GLU A O 1
ATOM 10489 N N . LYS A 1 2279 ? 318.566 187.792 208.864 1.00 90.68 2272 LYS A N 1
ATOM 10490 C CA . LYS A 1 2279 ? 319.440 188.702 208.136 1.00 90.68 2272 LYS A CA 1
ATOM 10491 C C . LYS A 1 2279 ? 318.854 190.103 208.048 1.00 90.68 2272 LYS A C 1
ATOM 10492 O O . LYS A 1 2279 ? 319.602 191.062 207.829 1.00 90.68 2272 LYS A O 1
ATOM 10494 N N . SER A 1 2280 ? 317.539 190.242 208.235 1.00 90.00 2273 SER A N 1
ATOM 10495 C CA . SER A 1 2280 ? 316.900 191.545 208.094 1.00 90.00 2273 SER A CA 1
ATOM 10496 C C . SER A 1 2280 ? 317.409 192.535 209.136 1.00 90.00 2273 SER A C 1
ATOM 10497 O O . SER A 1 2280 ? 317.732 193.682 208.805 1.00 90.00 2273 SER A O 1
ATOM 10500 N N . TYR A 1 2281 ? 317.508 192.110 210.398 1.00 78.19 2274 TYR A N 1
ATOM 10501 C CA . TYR A 1 2281 ? 317.927 193.041 211.439 1.00 78.19 2274 TYR A CA 1
ATOM 10502 C C . TYR A 1 2281 ? 319.418 193.343 211.361 1.00 78.19 2274 TYR A C 1
ATOM 10503 O O . TYR A 1 2281 ? 319.833 194.477 211.629 1.00 78.19 2274 TYR A O 1
ATOM 10512 N N . SER A 1 2282 ? 320.236 192.360 210.983 1.00 73.40 2275 SER A N 1
ATOM 10513 C CA . SER A 1 2282 ? 321.651 192.637 210.758 1.00 73.40 2275 SER A CA 1
ATOM 10514 C C . SER A 1 2282 ? 321.836 193.641 209.627 1.00 73.40 2275 SER A C 1
ATOM 10515 O O . SER A 1 2282 ? 322.648 194.573 209.733 1.00 73.40 2275 SER A O 1
ATOM 10518 N N . ASN A 1 2283 ? 321.084 193.473 208.537 1.00 70.08 2276 ASN A N 1
ATOM 10519 C CA . ASN A 1 2283 ? 321.173 194.422 207.437 1.00 70.08 2276 ASN A CA 1
ATOM 10520 C C . ASN A 1 2283 ? 320.684 195.799 207.861 1.00 70.08 2276 ASN A C 1
ATOM 10521 O O . ASN A 1 2283 ? 321.251 196.816 207.448 1.00 70.08 2276 ASN A O 1
ATOM 10526 N N . TYR A 1 2284 ? 319.632 195.855 208.681 1.00 63.58 2277 TYR A N 1
ATOM 10527 C CA . TYR A 1 2284 ? 319.165 197.146 209.171 1.00 63.58 2277 TYR A CA 1
ATOM 10528 C C . TYR A 1 2284 ? 320.241 197.832 210.000 1.00 63.58 2277 TYR A C 1
ATOM 10529 O O . TYR A 1 2284 ? 320.465 199.041 209.865 1.00 63.58 2277 TYR A O 1
ATOM 10538 N N . SER A 1 2285 ? 320.917 197.074 210.867 1.00 58.39 2278 SER A N 1
ATOM 10539 C CA . SER A 1 2285 ? 321.976 197.653 211.687 1.00 58.39 2278 SER A CA 1
ATOM 10540 C C . SER A 1 2285 ? 323.109 198.185 210.823 1.00 58.39 2278 SER A C 1
ATOM 10541 O O . SER A 1 2285 ? 323.620 199.287 211.059 1.00 58.39 2278 SER A O 1
ATOM 10544 N N . LEU A 1 2286 ? 323.512 197.420 209.809 1.00 54.71 2279 LEU A N 1
ATOM 10545 C CA . LEU A 1 2286 ? 324.594 197.883 208.947 1.00 54.71 2279 LEU A CA 1
ATOM 10546 C C . LEU A 1 2286 ? 324.182 199.115 208.146 1.00 54.71 2279 LEU A C 1
ATOM 10547 O O . LEU A 1 2286 ? 324.987 200.034 207.957 1.00 54.71 2279 LEU A O 1
ATOM 10552 N N . LEU A 1 2287 ? 322.934 199.162 207.675 1.00 55.12 2280 LEU A N 1
ATOM 10553 C CA . LEU A 1 2287 ? 322.461 200.350 206.968 1.00 55.12 2280 LEU A CA 1
ATOM 10554 C C . LEU A 1 2287 ? 322.439 201.566 207.884 1.00 55.12 2280 LEU A C 1
ATOM 10555 O O . LEU A 1 2287 ? 322.792 202.679 207.469 1.00 55.12 2280 LEU A O 1
ATOM 10560 N N . ARG A 1 2288 ? 322.022 201.375 209.137 1.00 54.91 2281 ARG A N 1
ATOM 10561 C CA . ARG A 1 2288 ? 322.054 202.469 210.099 1.00 54.91 2281 ARG A CA 1
ATOM 10562 C C . ARG A 1 2288 ? 323.479 202.949 210.325 1.00 54.91 2281 ARG A C 1
ATOM 10563 O O . ARG A 1 2288 ? 323.727 204.155 210.445 1.00 54.91 2281 ARG A O 1
ATOM 10571 N N . SER A 1 2289 ? 324.430 202.016 210.384 1.00 51.60 2282 SER A N 1
ATOM 10572 C CA . SER A 1 2289 ? 325.830 202.402 210.514 1.00 51.60 2282 SER A CA 1
ATOM 10573 C C . SER A 1 2289 ? 326.292 203.207 209.308 1.00 51.60 2282 SER A C 1
ATOM 10574 O O . SER A 1 2289 ? 327.051 204.172 209.450 1.00 51.60 2282 SER A O 1
ATOM 10577 N N . VAL A 1 2290 ? 325.856 202.814 208.109 1.00 52.39 2283 VAL A N 1
ATOM 10578 C CA . VAL A 1 2290 ? 326.222 203.560 206.907 1.00 52.39 2283 VAL A CA 1
ATOM 10579 C C . VAL A 1 2290 ? 325.678 204.979 206.981 1.00 52.39 2283 VAL A C 1
ATOM 10580 O O . VAL A 1 2290 ? 326.374 205.950 206.654 1.00 52.39 2283 VAL A O 1
ATOM 10584 N N . GLU A 1 2291 ? 324.426 205.123 207.418 1.00 54.55 2284 GLU A N 1
ATOM 10585 C CA . GLU A 1 2291 ? 323.847 206.456 207.550 1.00 54.55 2284 GLU A CA 1
ATOM 10586 C C . GLU A 1 2291 ? 324.612 207.292 208.567 1.00 54.55 2284 GLU A C 1
ATOM 10587 O O . GLU A 1 2291 ? 324.879 208.477 208.334 1.00 54.55 2284 GLU A O 1
ATOM 10593 N N . LEU A 1 2292 ? 324.971 206.692 209.704 1.00 52.13 2285 LEU A N 1
ATOM 10594 C CA . LEU A 1 2292 ? 325.702 207.428 210.732 1.00 52.13 2285 LEU A CA 1
ATOM 10595 C C . LEU A 1 2292 ? 327.077 207.855 210.236 1.00 52.13 2285 LEU A C 1
ATOM 10596 O O . LEU A 1 2292 ? 327.532 208.970 210.522 1.00 52.13 2285 LEU A O 1
ATOM 10601 N N . LEU A 1 2293 ? 327.754 206.983 209.491 1.00 55.40 2286 LEU A N 1
ATOM 10602 C CA . LEU A 1 2293 ? 329.065 207.339 208.964 1.00 55.40 2286 LEU A CA 1
ATOM 10603 C C . LEU A 1 2293 ? 328.962 208.438 207.914 1.00 55.40 2286 LEU A C 1
ATOM 10604 O O . LEU A 1 2293 ? 329.835 209.308 207.838 1.00 55.40 2286 LEU A O 1
ATOM 10609 N N . LEU A 1 2294 ? 327.908 208.418 207.093 1.00 58.30 2287 LEU A N 1
ATOM 10610 C CA . LEU A 1 2294 ? 327.683 209.532 206.176 1.00 58.30 2287 LEU A CA 1
ATOM 10611 C C . LEU A 1 2294 ? 327.447 210.827 206.941 1.00 58.30 2287 LEU A C 1
ATOM 10612 O O . LEU A 1 2294 ? 327.966 211.890 206.568 1.00 58.30 2287 LEU A O 1
ATOM 10617 N N . PHE A 1 2295 ? 326.668 210.753 208.021 1.00 64.10 2288 PHE A N 1
ATOM 10618 C CA . PHE A 1 2295 ? 326.427 211.931 208.844 1.00 64.10 2288 PHE A CA 1
ATOM 10619 C C . PHE A 1 2295 ? 327.748 212.486 209.365 1.00 64.10 2288 PHE A C 1
ATOM 10620 O O . PHE A 1 2295 ? 327.991 213.696 209.307 1.00 64.10 2288 PHE A O 1
ATOM 10628 N N . VAL A 1 2296 ? 328.628 211.604 209.844 1.00 64.65 2289 VAL A N 1
ATOM 10629 C CA . VAL A 1 2296 ? 329.938 212.038 210.324 1.00 64.65 2289 VAL A CA 1
ATOM 10630 C C . VAL A 1 2296 ? 330.748 212.667 209.195 1.00 64.65 2289 VAL A C 1
ATOM 10631 O O . VAL A 1 2296 ? 331.352 213.732 209.367 1.00 64.65 2289 VAL A O 1
ATOM 10635 N N . CYS A 1 2297 ? 330.771 212.026 208.024 1.00 69.55 2290 CYS A N 1
ATOM 10636 C CA . CYS A 1 2297 ? 331.548 212.541 206.903 1.00 69.55 2290 CYS A CA 1
ATOM 10637 C C . CYS A 1 2297 ? 331.050 213.895 206.423 1.00 69.55 2290 CYS A C 1
ATOM 10638 O O . CYS A 1 2297 ? 331.817 214.638 205.802 1.00 69.55 2290 CYS A O 1
ATOM 10641 N N . LEU A 1 2298 ? 329.784 214.226 206.689 1.00 74.29 2291 LEU A N 1
ATOM 10642 C CA . LEU A 1 2298 ? 329.233 215.479 206.182 1.00 74.29 2291 LEU A CA 1
ATOM 10643 C C . LEU A 1 2298 ? 330.008 216.692 206.690 1.00 74.29 2291 LEU A C 1
ATOM 10644 O O . LEU A 1 2298 ? 330.326 217.601 205.913 1.00 74.29 2291 LEU A O 1
ATOM 10649 N N . GLU A 1 2299 ? 330.331 216.726 207.984 1.00 78.85 2292 GLU A N 1
ATOM 10650 C CA . GLU A 1 2299 ? 330.947 217.916 208.563 1.00 78.85 2292 GLU A CA 1
ATOM 10651 C C . GLU A 1 2299 ? 332.379 218.128 208.100 1.00 78.85 2292 GLU A C 1
ATOM 10652 O O . GLU A 1 2299 ? 332.947 219.191 208.368 1.00 78.85 2292 GLU A O 1
ATOM 10658 N N . LYS A 1 2300 ? 332.971 217.155 207.417 1.00 82.53 2293 LYS A N 1
ATOM 10659 C CA . LYS A 1 2300 ? 334.335 217.288 206.930 1.00 82.53 2293 LYS A CA 1
ATOM 10660 C C . LYS A 1 2300 ? 334.417 218.073 205.629 1.00 82.53 2293 LYS A C 1
ATOM 10661 O O . LYS A 1 2300 ? 335.524 218.298 205.129 1.00 82.53 2293 LYS A O 1
ATOM 10667 N N . ARG A 1 2301 ? 333.275 218.498 205.079 1.00 93.27 2294 ARG A N 1
ATOM 10668 C CA . ARG A 1 2301 ? 333.277 219.276 203.844 1.00 93.27 2294 ARG A CA 1
ATOM 10669 C C . ARG A 1 2301 ? 334.007 220.602 204.018 1.00 93.27 2294 ARG A C 1
ATOM 10670 O O . ARG A 1 2301 ? 334.514 221.163 203.040 1.00 93.27 2294 ARG A O 1
ATOM 10678 N N . GLY A 1 2302 ? 334.064 221.120 205.247 1.00 98.19 2295 GLY A N 1
ATOM 10679 C CA . GLY A 1 2302 ? 334.822 222.333 205.498 1.00 98.19 2295 GLY A CA 1
ATOM 10680 C C . GLY A 1 2302 ? 336.313 222.157 205.294 1.00 98.19 2295 GLY A C 1
ATOM 10681 O O . GLY A 1 2302 ? 337.000 223.090 204.870 1.00 98.19 2295 GLY A O 1
ATOM 10682 N N . ASP A 1 2303 ? 336.837 220.972 205.604 1.00 95.37 2296 ASP A N 1
ATOM 10683 C CA . ASP A 1 2303 ? 338.257 220.706 205.416 1.00 95.37 2296 ASP A CA 1
ATOM 10684 C C . ASP A 1 2303 ? 338.578 220.755 203.926 1.00 95.37 2296 ASP A C 1
ATOM 10685 O O . ASP A 1 2303 ? 337.898 220.123 203.112 1.00 95.37 2296 ASP A O 1
ATOM 10690 N N . GLU A 1 2304 ? 339.615 221.515 203.568 1.00 92.90 2297 GLU A N 1
ATOM 10691 C CA . GLU A 1 2304 ? 339.975 221.759 202.177 1.00 92.90 2297 GLU A CA 1
ATOM 10692 C C . GLU A 1 2304 ? 341.200 220.970 201.726 1.00 92.90 2297 GLU A C 1
ATOM 10693 O O . GLU A 1 2304 ? 341.787 221.298 200.691 1.00 92.90 2297 GLU A O 1
ATOM 10695 N N . SER A 1 2305 ? 341.601 219.948 202.475 1.00 88.29 2298 SER A N 1
ATOM 10696 C CA . SER A 1 2305 ? 342.780 219.174 202.114 1.00 88.29 2298 SER A CA 1
ATOM 10697 C C . SER A 1 2305 ? 342.538 218.385 200.834 1.00 88.29 2298 SER A C 1
ATOM 10698 O O . SER A 1 2305 ? 341.405 218.041 200.493 1.00 88.29 2298 SER A O 1
ATOM 10701 N N . LYS A 1 2306 ? 343.629 218.111 200.113 1.00 88.72 2299 LYS A N 1
ATOM 10702 C CA . LYS A 1 2306 ? 343.531 217.323 198.888 1.00 88.72 2299 LYS A CA 1
ATOM 10703 C C . LYS A 1 2306 ? 343.081 215.897 199.181 1.00 88.72 2299 LYS A C 1
ATOM 10704 O O . LYS A 1 2306 ? 342.221 215.353 198.477 1.00 88.72 2299 LYS A O 1
ATOM 10706 N N . GLU A 1 2307 ? 343.648 215.277 200.219 1.00 84.84 2300 GLU A N 1
ATOM 10707 C CA . GLU A 1 2307 ? 343.271 213.907 200.556 1.00 84.84 2300 GLU A CA 1
ATOM 10708 C C . GLU A 1 2307 ? 341.818 213.829 201.000 1.00 84.84 2300 GLU A C 1
ATOM 10709 O O . GLU A 1 2307 ? 341.121 212.855 200.695 1.00 84.84 2300 GLU A O 1
ATOM 10715 N N . ASN A 1 2308 ? 341.350 214.839 201.732 1.00 85.27 2301 ASN A N 1
ATOM 10716 C CA . ASN A 1 2308 ? 339.953 214.867 202.152 1.00 85.27 2301 ASN A CA 1
ATOM 10717 C C . ASN A 1 2308 ? 339.023 214.873 200.947 1.00 85.27 2301 ASN A C 1
ATOM 10718 O O . ASN A 1 2308 ? 338.060 214.097 200.883 1.00 85.27 2301 ASN A O 1
ATOM 10723 N N . GLN A 1 2309 ? 339.307 215.739 199.973 1.00 84.18 2302 GLN A N 1
ATOM 10724 C CA . GLN A 1 2309 ? 338.504 215.771 198.759 1.00 84.18 2302 GLN A CA 1
ATOM 10725 C C . GLN A 1 2309 ? 338.572 214.447 198.016 1.00 84.18 2302 GLN A C 1
ATOM 10726 O O . GLN A 1 2309 ? 337.545 213.937 197.556 1.00 84.18 2302 GLN A O 1
ATOM 10732 N N . GLU A 1 2310 ? 339.770 213.875 197.890 1.00 82.96 2303 GLU A N 1
ATOM 10733 C CA . GLU A 1 2310 ? 339.902 212.617 197.166 1.00 82.96 2303 GLU A CA 1
ATOM 10734 C C . GLU A 1 2310 ? 339.087 211.516 197.828 1.00 82.96 2303 GLU A C 1
ATOM 10735 O O . GLU A 1 2310 ? 338.388 210.757 197.147 1.00 82.96 2303 GLU A O 1
ATOM 10741 N N . MET A 1 2311 ? 339.141 211.431 199.158 1.00 79.77 2304 MET A N 1
ATOM 10742 C CA . MET A 1 2311 ? 338.382 210.401 199.859 1.00 79.77 2304 MET A CA 1
ATOM 10743 C C . MET A 1 2311 ? 336.881 210.637 199.729 1.00 79.77 2304 MET A C 1
ATOM 10744 O O . MET A 1 2311 ? 336.115 209.683 199.548 1.00 79.77 2304 MET A O 1
ATOM 10749 N N . LEU A 1 2312 ? 336.441 211.895 199.801 1.00 80.18 2305 LEU A N 1
ATOM 10750 C CA . LEU A 1 2312 ? 335.015 212.176 199.659 1.00 80.18 2305 LEU A CA 1
ATOM 10751 C C . LEU A 1 2312 ? 334.511 211.807 198.268 1.00 80.18 2305 LEU A C 1
ATOM 10752 O O . LEU A 1 2312 ? 333.456 211.177 198.126 1.00 80.18 2305 LEU A O 1
ATOM 10757 N N . ASP A 1 2313 ? 335.248 212.191 197.222 1.00 79.17 2306 ASP A N 1
ATOM 10758 C CA . ASP A 1 2313 ? 334.816 211.821 195.878 1.00 79.17 2306 ASP A CA 1
ATOM 10759 C C . ASP A 1 2313 ? 334.849 210.312 195.684 1.00 79.17 2306 ASP A C 1
ATOM 10760 O O . ASP A 1 2313 ? 333.950 209.746 195.053 1.00 79.17 2306 ASP A O 1
ATOM 10765 N N . SER A 1 2314 ? 335.870 209.639 196.222 1.00 76.64 2307 SER A N 1
ATOM 10766 C CA . SER A 1 2314 ? 335.928 208.188 196.090 1.00 76.64 2307 SER A CA 1
ATOM 10767 C C . SER A 1 2314 ? 334.737 207.527 196.767 1.00 76.64 2307 SER A C 1
ATOM 10768 O O . SER A 1 2314 ? 334.133 206.605 196.209 1.00 76.64 2307 SER A O 1
ATOM 10771 N N . ILE A 1 2315 ? 334.375 207.995 197.962 1.00 73.03 2308 ILE A N 1
ATOM 10772 C CA . ILE A 1 2315 ? 333.268 207.381 198.685 1.00 73.03 2308 ILE A CA 1
ATOM 10773 C C . ILE A 1 2315 ? 331.947 207.663 197.979 1.00 73.03 2308 ILE A C 1
ATOM 10774 O O . ILE A 1 2315 ? 331.074 206.788 197.897 1.00 73.03 2308 ILE A O 1
ATOM 10779 N N . VAL A 1 2316 ? 331.787 208.869 197.426 1.00 75.05 2309 VAL A N 1
ATOM 10780 C CA . VAL A 1 2316 ? 330.558 209.190 196.708 1.00 75.05 2309 VAL A CA 1
ATOM 10781 C C . VAL A 1 2316 ? 330.438 208.335 195.455 1.00 75.05 2309 VAL A C 1
ATOM 10782 O O . VAL A 1 2316 ? 329.364 207.808 195.147 1.00 75.05 2309 VAL A O 1
ATOM 10786 N N . HIS A 1 2317 ? 331.536 208.183 194.712 1.00 76.38 2310 HIS A N 1
ATOM 10787 C CA . HIS A 1 2317 ? 331.503 207.347 193.519 1.00 76.38 2310 HIS A CA 1
ATOM 10788 C C . HIS A 1 2317 ? 331.240 205.891 193.869 1.00 76.38 2310 HIS A C 1
ATOM 10789 O O . HIS A 1 2317 ? 330.523 205.195 193.143 1.00 76.38 2310 HIS A O 1
ATOM 10796 N N . ASP A 1 2318 ? 331.812 205.407 194.971 1.00 72.19 2311 ASP A N 1
ATOM 10797 C CA . ASP A 1 2318 ? 331.534 204.039 195.388 1.00 72.19 2311 ASP A CA 1
ATOM 10798 C C . ASP A 1 2318 ? 330.059 203.863 195.718 1.00 72.19 2311 ASP A C 1
ATOM 10799 O O . ASP A 1 2318 ? 329.443 202.858 195.342 1.00 72.19 2311 ASP A O 1
ATOM 10804 N N . LEU A 1 2319 ? 329.471 204.838 196.417 1.00 68.05 2312 LEU A N 1
ATOM 10805 C CA . LEU A 1 2319 ? 328.056 204.751 196.753 1.00 68.05 2312 LEU A CA 1
ATOM 10806 C C . LEU A 1 2319 ? 327.179 204.810 195.508 1.00 68.05 2312 LEU A C 1
ATOM 10807 O O . LEU A 1 2319 ? 326.192 204.073 195.413 1.00 68.05 2312 LEU A O 1
ATOM 10812 N N . GLN A 1 2320 ? 327.523 205.670 194.546 1.00 70.67 2313 GLN A N 1
ATOM 10813 C CA . GLN A 1 2320 ? 326.766 205.726 193.299 1.00 70.67 2313 GLN A CA 1
ATOM 10814 C C . GLN A 1 2320 ? 326.866 204.414 192.534 1.00 70.67 2313 GLN A C 1
ATOM 10815 O O . GLN A 1 2320 ? 325.862 203.908 192.022 1.00 70.67 2313 GLN A O 1
ATOM 10821 N N . ALA A 1 2321 ? 328.071 203.846 192.448 1.00 70.78 2314 ALA A N 1
ATOM 10822 C CA . ALA A 1 2321 ? 328.252 202.604 191.703 1.00 70.78 2314 ALA A CA 1
ATOM 10823 C C . ALA A 1 2321 ? 327.511 201.448 192.359 1.00 70.78 2314 ALA A C 1
ATOM 10824 O O . ALA A 1 2321 ? 326.914 200.616 191.668 1.00 70.78 2314 ALA A O 1
ATOM 10826 N N . VAL A 1 2322 ? 327.544 201.369 193.690 1.00 67.31 2315 VAL A N 1
ATOM 10827 C CA . VAL A 1 2322 ? 326.803 200.320 194.379 1.00 67.31 2315 VAL A CA 1
ATOM 10828 C C . VAL A 1 2322 ? 325.306 200.504 194.166 1.00 67.31 2315 VAL A C 1
ATOM 10829 O O . VAL A 1 2322 ? 324.571 199.539 193.925 1.00 67.31 2315 VAL A O 1
ATOM 10833 N N . GLY A 1 2323 ? 324.832 201.747 194.243 1.00 65.37 2316 GLY A N 1
ATOM 10834 C CA . GLY A 1 2323 ? 323.436 202.038 193.981 1.00 65.37 2316 GLY A CA 1
ATOM 10835 C C . GLY A 1 2323 ? 322.495 201.728 195.126 1.00 65.37 2316 GLY A C 1
ATOM 10836 O O . GLY A 1 2323 ? 321.665 200.821 195.021 1.00 65.37 2316 GLY A O 1
ATOM 10837 N N . ILE A 1 2324 ? 322.618 202.460 196.236 1.00 63.32 2317 ILE A N 1
ATOM 10838 C CA . ILE A 1 2324 ? 321.706 202.246 197.352 1.00 63.32 2317 ILE A CA 1
ATOM 10839 C C . ILE A 1 2324 ? 320.430 203.067 197.220 1.00 63.32 2317 ILE A C 1
ATOM 10840 O O . ILE A 1 2324 ? 319.464 202.817 197.948 1.00 63.32 2317 ILE A O 1
ATOM 10845 N N . ARG A 1 2325 ? 320.393 204.049 196.316 1.00 65.48 2318 ARG A N 1
ATOM 10846 C CA . ARG A 1 2325 ? 319.156 204.797 196.104 1.00 65.48 2318 ARG A CA 1
ATOM 10847 C C . ARG A 1 2325 ? 318.079 203.907 195.498 1.00 65.48 2318 ARG A C 1
ATOM 10848 O O . ARG A 1 2325 ? 316.887 204.053 195.805 1.00 65.48 2318 ARG A O 1
ATOM 10856 N N . ASN A 1 2326 ? 318.480 202.971 194.638 1.00 65.09 2319 ASN A N 1
ATOM 10857 C CA . ASN A 1 2326 ? 317.535 201.986 194.129 1.00 65.09 2319 ASN A CA 1
ATOM 10858 C C . ASN A 1 2326 ? 316.961 201.160 195.275 1.00 65.09 2319 ASN A C 1
ATOM 10859 O O . ASN A 1 2326 ? 315.753 200.898 195.330 1.00 65.09 2319 ASN A O 1
ATOM 10864 N N . LEU A 1 2327 ? 317.823 200.748 196.210 1.00 67.48 2320 LEU A N 1
ATOM 10865 C CA . LEU A 1 2327 ? 317.360 200.043 197.400 1.00 67.48 2320 LEU A CA 1
ATOM 10866 C C . LEU A 1 2327 ? 316.409 200.899 198.221 1.00 67.48 2320 LEU A C 1
ATOM 10867 O O . LEU A 1 2327 ? 315.439 200.382 198.788 1.00 67.48 2320 LEU A O 1
ATOM 10872 N N . CYS A 1 2328 ? 316.675 202.203 198.307 1.00 66.27 2321 CYS A N 1
ATOM 10873 C CA . CYS A 1 2328 ? 315.769 203.098 199.015 1.00 66.27 2321 CYS A CA 1
ATOM 10874 C C . CYS A 1 2328 ? 314.394 203.100 198.366 1.00 66.27 2321 CYS A C 1
ATOM 10875 O O . CYS A 1 2328 ? 313.366 203.077 199.054 1.00 66.27 2321 CYS A O 1
ATOM 10878 N N . LEU A 1 2329 ? 314.358 203.124 197.033 1.00 65.66 2322 LEU A N 1
ATOM 10879 C CA . LEU A 1 2329 ? 313.075 203.039 196.342 1.00 65.66 2322 LEU A CA 1
ATOM 10880 C C . LEU A 1 2329 ? 312.360 201.730 196.640 1.00 65.66 2322 LEU A C 1
ATOM 10881 O O . LEU A 1 2329 ? 311.156 201.731 196.924 1.00 65.66 2322 LEU A O 1
ATOM 10886 N N . LYS A 1 2330 ? 313.072 200.601 196.573 1.00 66.51 2323 LYS A N 1
ATOM 10887 C CA . LYS A 1 2330 ? 312.406 199.334 196.869 1.00 66.51 2323 LYS A CA 1
ATOM 10888 C C . LYS A 1 2330 ? 311.864 199.289 198.289 1.00 66.51 2323 LYS A C 1
ATOM 10889 O O . LYS A 1 2330 ? 310.756 198.790 198.512 1.00 66.51 2323 LYS A O 1
ATOM 10895 N N . ILE A 1 2331 ? 312.615 199.798 199.259 1.00 66.79 2324 ILE A N 1
ATOM 10896 C CA . ILE A 1 2331 ? 312.140 199.799 200.639 1.00 66.79 2324 ILE A CA 1
ATOM 10897 C C . ILE A 1 2331 ? 310.933 200.711 200.812 1.00 66.79 2324 ILE A C 1
ATOM 10898 O O . ILE A 1 2331 ? 309.964 200.343 201.482 1.00 66.79 2324 ILE A O 1
ATOM 10903 N N . LEU A 1 2332 ? 310.964 201.904 200.211 1.00 66.62 2325 LEU A N 1
ATOM 10904 C CA . LEU A 1 2332 ? 309.848 202.835 200.352 1.00 66.62 2325 LEU A CA 1
ATOM 10905 C C . LEU A 1 2332 ? 308.583 202.302 199.692 1.00 66.62 2325 LEU A C 1
ATOM 10906 O O . LEU A 1 2332 ? 307.474 202.525 200.201 1.00 66.62 2325 LEU A O 1
ATOM 10911 N N . GLU A 1 2333 ? 308.728 201.600 198.564 1.00 67.86 2326 GLU A N 1
ATOM 10912 C CA . GLU A 1 2333 ? 307.570 201.032 197.885 1.00 67.86 2326 GLU A CA 1
ATOM 10913 C C . GLU A 1 2333 ? 306.835 200.025 198.756 1.00 67.86 2326 GLU A C 1
ATOM 10914 O O . GLU A 1 2333 ? 305.619 199.873 198.611 1.00 67.86 2326 GLU A O 1
ATOM 10920 N N . LYS A 1 2334 ? 307.538 199.333 199.648 1.00 69.67 2327 LYS A N 1
ATOM 10921 C CA . LYS A 1 2334 ? 306.881 198.433 200.585 1.00 69.67 2327 LYS A CA 1
ATOM 10922 C C . LYS A 1 2334 ? 306.473 199.138 201.867 1.00 69.67 2327 LYS A C 1
ATOM 10923 O O . LYS A 1 2334 ? 305.540 198.692 202.544 1.00 69.67 2327 LYS A O 1
ATOM 10929 N N . VAL A 1 2335 ? 307.163 200.224 202.217 1.00 72.48 2328 VAL A N 1
ATOM 10930 C CA . VAL A 1 2335 ? 306.848 200.947 203.444 1.00 72.48 2328 VAL A CA 1
ATOM 10931 C C . VAL A 1 2335 ? 305.503 201.653 203.327 1.00 72.48 2328 VAL A C 1
ATOM 10932 O O . VAL A 1 2335 ? 304.666 201.575 204.233 1.00 72.48 2328 VAL A O 1
ATOM 10936 N N . ILE A 1 2336 ? 305.274 202.349 202.209 1.00 74.37 2329 ILE A N 1
ATOM 10937 C CA . ILE A 1 2336 ? 304.072 203.185 202.091 1.00 74.37 2329 ILE A CA 1
ATOM 10938 C C . ILE A 1 2336 ? 302.778 202.397 202.277 1.00 74.37 2329 ILE A C 1
ATOM 10939 O O . ILE A 1 2336 ? 301.887 202.881 202.997 1.00 74.37 2329 ILE A O 1
ATOM 10944 N N . PRO A 1 2337 ? 302.596 201.211 201.676 1.00 78.32 2330 PRO A N 1
ATOM 10945 C CA . PRO A 1 2337 ? 301.320 200.499 201.868 1.00 78.32 2330 PRO A CA 1
ATOM 10946 C C . PRO A 1 2337 ? 300.975 200.224 203.319 1.00 78.32 2330 PRO A C 1
ATOM 10947 O O . PRO A 1 2337 ? 299.796 200.279 203.678 1.00 78.32 2330 PRO A O 1
ATOM 10951 N N . HIS A 1 2338 ? 301.960 199.925 204.169 1.00 83.87 2331 HIS A N 1
ATOM 10952 C CA . HIS A 1 2338 ? 301.651 199.691 205.578 1.00 83.87 2331 HIS A CA 1
ATOM 10953 C C . HIS A 1 2338 ? 301.141 200.958 206.254 1.00 83.87 2331 HIS A C 1
ATOM 10954 O O . HIS A 1 2338 ? 300.185 200.908 207.041 1.00 83.87 2331 HIS A O 1
ATOM 10961 N N . TRP A 1 2339 ? 301.762 202.101 205.956 1.00 81.80 2332 TRP A N 1
ATOM 10962 C CA . TRP A 1 2339 ? 301.284 203.365 206.505 1.00 81.80 2332 TRP A CA 1
ATOM 10963 C C . TRP A 1 2339 ? 299.867 203.660 206.038 1.00 81.80 2332 TRP A C 1
ATOM 10964 O O . TRP A 1 2339 ? 299.034 204.139 206.817 1.00 81.80 2332 TRP A O 1
ATOM 10975 N N . LYS A 1 2340 ? 299.576 203.388 204.763 1.00 81.73 2333 LYS A N 1
ATOM 10976 C CA . LYS A 1 2340 ? 298.220 203.591 204.261 1.00 81.73 2333 LYS A CA 1
ATOM 10977 C C . LYS A 1 2340 ? 297.232 202.655 204.946 1.00 81.73 2333 LYS A C 1
ATOM 10978 O O . LYS A 1 2340 ? 296.114 203.058 205.285 1.00 81.73 2333 LYS A O 1
ATOM 10984 N N . ASP A 1 2341 ? 297.635 201.405 205.170 1.00 87.60 2334 ASP A N 1
ATOM 10985 C CA . ASP A 1 2341 ? 296.715 200.405 205.697 1.00 87.60 2334 ASP A CA 1
ATOM 10986 C C . ASP A 1 2341 ? 296.401 200.662 207.163 1.00 87.60 2334 ASP A C 1
ATOM 10987 O O . ASP A 1 2341 ? 295.248 200.915 207.531 1.00 87.60 2334 ASP A O 1
ATOM 10992 N N . ARG A 1 2342 ? 297.419 200.612 208.018 1.00 91.66 2335 ARG A N 1
ATOM 10993 C CA . ARG A 1 2342 ? 297.203 200.595 209.457 1.00 91.66 2335 ARG A CA 1
ATOM 10994 C C . ARG A 1 2342 ? 297.501 201.930 210.127 1.00 91.66 2335 ARG A C 1
ATOM 10995 O O . ARG A 1 2342 ? 296.925 202.221 211.181 1.00 91.66 2335 ARG A O 1
ATOM 11003 N N . GLY A 1 2343 ? 298.337 202.770 209.522 1.00 94.08 2336 GLY A N 1
ATOM 11004 C CA . GLY A 1 2343 ? 298.720 204.019 210.132 1.00 94.08 2336 GLY A CA 1
ATOM 11005 C C . GLY A 1 2343 ? 297.575 205.004 210.205 1.00 94.08 2336 GLY A C 1
ATOM 11006 O O . GLY A 1 2343 ? 296.449 204.749 209.758 1.00 94.08 2336 GLY A O 1
ATOM 11007 N N . PRO A 1 2344 ? 297.860 206.174 210.795 1.00 96.96 2337 PRO A N 1
ATOM 11008 C CA . PRO A 1 2344 ? 296.883 207.251 210.983 1.00 96.96 2337 PRO A CA 1
ATOM 11009 C C . PRO A 1 2344 ? 296.401 207.852 209.666 1.00 96.96 2337 PRO A C 1
ATOM 11010 O O . PRO A 1 2344 ? 295.654 208.832 209.690 1.00 96.96 2337 PRO A O 1
ATOM 11014 N N . LYS A 1 2356 ? 298.975 209.254 231.468 1.00 57.40 2349 LYS A N 1
ATOM 11015 C CA . LYS A 1 2356 ? 300.428 209.200 231.373 1.00 57.40 2349 LYS A CA 1
ATOM 11016 C C . LYS A 1 2356 ? 301.003 208.305 232.460 1.00 57.40 2349 LYS A C 1
ATOM 11017 O O . LYS A 1 2356 ? 301.186 208.733 233.599 1.00 57.40 2349 LYS A O 1
ATOM 11023 N N . VAL A 1 2357 ? 301.295 207.062 232.102 1.00 52.10 2350 VAL A N 1
ATOM 11024 C CA . VAL A 1 2357 ? 301.779 206.083 233.067 1.00 52.10 2350 VAL A CA 1
ATOM 11025 C C . VAL A 1 2357 ? 303.212 206.419 233.459 1.00 52.10 2350 VAL A C 1
ATOM 11026 O O . VAL A 1 2357 ? 304.060 206.684 232.599 1.00 52.10 2350 VAL A O 1
ATOM 11030 N N . TRP A 1 2358 ? 303.477 206.421 234.765 1.00 49.04 2351 TRP A N 1
ATOM 11031 C CA . TRP A 1 2358 ? 304.814 206.676 235.281 1.00 49.04 2351 TRP A CA 1
ATOM 11032 C C . TRP A 1 2358 ? 305.792 205.598 234.835 1.00 49.04 2351 TRP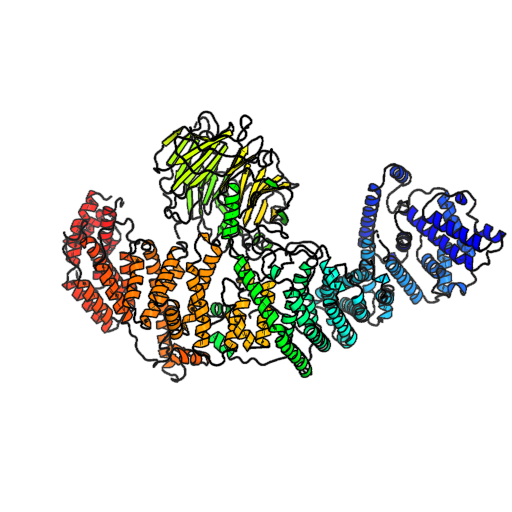 A C 1
ATOM 11033 O O . TRP A 1 2358 ? 305.455 204.412 234.783 1.00 49.04 2351 TRP A O 1
ATOM 11044 N N . LEU A 1 2359 ? 307.016 206.016 234.525 1.00 54.51 2352 LEU A N 1
ATOM 11045 C CA . LEU A 1 2359 ? 308.069 205.064 234.221 1.00 54.51 2352 LEU A CA 1
ATOM 11046 C C . LEU A 1 2359 ? 308.535 204.372 235.501 1.00 54.51 2352 LEU A C 1
ATOM 11047 O O . LEU A 1 2359 ? 308.375 204.911 236.599 1.00 54.51 2352 LEU A O 1
ATOM 11052 N N . PRO A 1 2360 ? 309.097 203.165 235.390 1.00 54.58 2353 PRO A N 1
ATOM 11053 C CA . PRO A 1 2360 ? 309.635 202.507 236.592 1.00 54.58 2353 PRO A CA 1
ATOM 11054 C C . PRO A 1 2360 ? 310.730 203.311 237.271 1.00 54.58 2353 PRO A C 1
ATOM 11055 O O . PRO A 1 2360 ? 310.868 203.254 238.498 1.00 54.58 2353 PRO A O 1
ATOM 11059 N N . HIS A 1 2361 ? 311.513 204.056 236.503 1.00 55.46 2354 HIS A N 1
ATOM 11060 C CA . HIS A 1 2361 ? 312.590 204.886 237.015 1.00 55.46 2354 HIS A CA 1
ATOM 11061 C C . HIS A 1 2361 ? 312.257 206.356 236.806 1.00 55.46 2354 HIS A C 1
ATOM 11062 O O . HIS A 1 2361 ? 311.492 206.720 235.908 1.00 55.46 2354 HIS A O 1
ATOM 11069 N N . VAL A 1 2362 ? 312.841 207.201 237.648 1.00 59.40 2355 VAL A N 1
ATOM 11070 C CA . VAL A 1 2362 ? 312.541 208.634 237.562 1.00 59.40 2355 VAL A CA 1
ATOM 11071 C C . VAL A 1 2362 ? 313.028 209.169 236.222 1.00 59.40 2355 VAL A C 1
ATOM 11072 O O . VAL A 1 2362 ? 314.186 208.918 235.838 1.00 59.40 2355 VAL A O 1
ATOM 11076 N N . PRO A 1 2363 ? 312.197 209.888 235.467 1.00 65.62 2356 PRO A N 1
ATOM 11077 C CA . PRO A 1 2363 ? 312.637 210.416 234.167 1.00 65.62 2356 PRO A CA 1
ATOM 11078 C C . PRO A 1 2363 ? 313.666 211.520 234.353 1.00 65.62 2356 PRO A C 1
ATOM 11079 O O . PRO A 1 2363 ? 313.371 212.571 234.923 1.00 65.62 2356 PRO A O 1
ATOM 11083 N N . LEU A 1 2364 ? 314.877 211.274 233.867 1.00 77.29 2357 LEU A N 1
ATOM 11084 C CA . LEU A 1 2364 ? 315.923 212.283 233.926 1.00 77.29 2357 LEU A CA 1
ATOM 11085 C C . LEU A 1 2364 ? 315.572 213.460 233.026 1.00 77.29 2357 LEU A C 1
ATOM 11086 O O . LEU A 1 2364 ? 314.981 213.291 231.955 1.00 77.29 2357 LEU A O 1
ATOM 11091 N N . VAL A 1 2365 ? 315.926 214.660 233.472 1.00 78.61 2358 VAL A N 1
ATOM 11092 C CA . VAL A 1 2365 ? 315.676 215.863 232.691 1.00 78.61 2358 VAL A CA 1
ATOM 11093 C C . VAL A 1 2365 ? 316.616 216.973 233.138 1.00 78.61 2358 VAL A C 1
ATOM 11094 O O . VAL A 1 2365 ? 317.440 216.777 234.030 1.00 78.61 2358 VAL A O 1
ATOM 11098 N N . TRP A 1 2379 ? 300.151 205.932 217.872 1.00 95.37 2372 TRP A N 1
ATOM 11099 C CA . TRP A 1 2379 ? 300.984 205.545 216.739 1.00 95.37 2372 TRP A CA 1
ATOM 11100 C C . TRP A 1 2379 ? 302.458 205.849 216.986 1.00 95.37 2372 TRP A C 1
ATOM 11101 O O . TRP A 1 2379 ? 302.824 207.000 217.220 1.00 95.37 2372 TRP A O 1
ATOM 11112 N N . PRO A 1 2380 ? 303.314 204.819 216.920 1.00 101.55 2373 PRO A N 1
ATOM 11113 C CA . PRO A 1 2380 ? 303.038 203.413 216.587 1.00 101.55 2373 PRO A CA 1
ATOM 11114 C C . PRO A 1 2380 ? 302.401 202.653 217.742 1.00 101.55 2373 PRO A C 1
ATOM 11115 O O . PRO A 1 2380 ? 302.295 203.182 218.845 1.00 101.55 2373 PRO A O 1
ATOM 11119 N N . SER A 1 2381 ? 301.958 201.419 217.527 1.00 104.27 2374 SER A N 1
ATOM 11120 C CA . SER A 1 2381 ? 301.358 200.635 218.598 1.00 104.27 2374 SER A CA 1
ATOM 11121 C C . SER A 1 2381 ? 302.125 199.366 218.926 1.00 104.27 2374 SER A C 1
ATOM 11122 O O . SER A 1 2381 ? 302.274 199.035 220.103 1.00 104.27 2374 SER A O 1
ATOM 11125 N N . THR A 1 2382 ? 302.615 198.644 217.925 1.00 103.34 2375 THR A N 1
ATOM 11126 C CA . THR A 1 2382 ? 303.286 197.369 218.137 1.00 103.34 2375 THR A CA 1
ATOM 11127 C C . THR A 1 2382 ? 304.742 197.440 217.691 1.00 103.34 2375 THR A C 1
ATOM 11128 O O . THR A 1 2382 ? 305.230 198.469 217.215 1.00 103.34 2375 THR A O 1
ATOM 11132 N N . SER A 1 2383 ? 305.437 196.313 217.866 1.00 104.03 2376 SER A N 1
ATOM 11133 C CA . SER A 1 2383 ? 306.844 196.235 217.484 1.00 104.03 2376 SER A CA 1
ATOM 11134 C C . SER A 1 2383 ? 307.019 196.383 215.979 1.00 104.03 2376 SER A C 1
ATOM 11135 O O . SER A 1 2383 ? 307.956 197.045 215.517 1.00 104.03 2376 SER A O 1
ATOM 11138 N N . GLU A 1 2384 ? 306.130 195.770 215.196 1.00 101.25 2377 GLU A N 1
ATOM 11139 C CA . GLU A 1 2384 ? 306.217 195.891 213.745 1.00 101.25 2377 GLU A CA 1
ATOM 11140 C C . GLU A 1 2384 ? 306.025 197.334 213.300 1.00 101.25 2377 GLU A C 1
ATOM 11141 O O . GLU A 1 2384 ? 306.692 197.799 212.370 1.00 101.25 2377 GLU A O 1
ATOM 11147 N N . ASP A 1 2385 ? 305.112 198.056 213.946 1.00 97.59 2378 ASP A N 1
ATOM 11148 C CA . ASP A 1 2385 ? 304.864 199.442 213.565 1.00 97.59 2378 ASP A CA 1
ATOM 11149 C C . ASP A 1 2385 ? 306.078 200.322 213.842 1.00 97.59 2378 ASP A C 1
ATOM 11150 O O . ASP A 1 2385 ? 306.451 201.158 213.008 1.00 97.59 2378 ASP A O 1
ATOM 11155 N N . SER A 1 2386 ? 306.711 200.145 215.005 1.00 95.22 2379 SER A N 1
ATOM 11156 C CA . SER A 1 2386 ? 307.926 200.897 215.305 1.00 95.22 2379 SER A CA 1
ATOM 11157 C C . SER A 1 2386 ? 309.055 200.508 214.361 1.00 95.22 2379 SER A C 1
ATOM 11158 O O . SER A 1 2386 ? 309.855 201.358 213.953 1.00 95.22 2379 SER A O 1
ATOM 11161 N N . TYR A 1 2387 ? 309.135 199.224 214.006 1.00 88.98 2380 TYR A N 1
ATOM 11162 C CA . TYR A 1 2387 ? 310.132 198.781 213.040 1.00 88.98 2380 TYR A CA 1
ATOM 11163 C C . TYR A 1 2387 ? 309.927 199.465 211.694 1.00 88.98 2380 TYR A C 1
ATOM 11164 O O . TYR A 1 2387 ? 310.890 199.909 211.057 1.00 88.98 2380 TYR A O 1
ATOM 11173 N N . ILE A 1 2388 ? 308.673 199.566 211.253 1.00 82.36 2381 ILE A N 1
ATOM 11174 C CA . ILE A 1 2388 ? 308.371 200.229 209.989 1.00 82.36 2381 ILE A CA 1
ATOM 11175 C C . ILE A 1 2388 ? 308.729 201.707 210.062 1.00 82.36 2381 ILE A C 1
ATOM 11176 O O . ILE A 1 2388 ? 309.284 202.273 209.113 1.00 82.36 2381 ILE A O 1
ATOM 11181 N N . ILE A 1 2389 ? 308.416 202.358 211.185 1.00 79.37 2382 ILE A N 1
ATOM 11182 C CA . ILE A 1 2389 ? 308.750 203.774 211.331 1.00 79.37 2382 ILE A CA 1
ATOM 11183 C C . ILE A 1 2389 ? 310.259 203.977 211.271 1.00 79.37 2382 ILE A C 1
ATOM 11184 O O . ILE A 1 2389 ? 310.753 204.901 210.609 1.00 79.37 2382 ILE A O 1
ATOM 11189 N N . ALA A 1 2390 ? 311.016 203.121 211.961 1.00 72.32 2383 ALA A N 1
ATOM 11190 C CA . ALA A 1 2390 ? 312.471 203.231 211.934 1.00 72.32 2383 ALA A CA 1
ATOM 11191 C C . ALA A 1 2390 ? 313.014 203.001 210.531 1.00 72.32 2383 ALA A C 1
ATOM 11192 O O . ALA A 1 2390 ? 313.929 203.706 210.086 1.00 72.32 2383 ALA A O 1
ATOM 11194 N N . CYS A 1 2391 ? 312.466 202.012 209.821 1.00 69.72 2384 CYS A N 1
ATOM 11195 C CA . CYS A 1 2391 ? 312.897 201.761 208.453 1.00 69.72 2384 CYS A CA 1
ATOM 11196 C C . CYS A 1 2391 ? 312.632 202.969 207.569 1.00 69.72 2384 CYS A C 1
ATOM 11197 O O . CYS A 1 2391 ? 313.482 203.349 206.759 1.00 69.72 2384 CYS A O 1
ATOM 11200 N N . THR A 1 2392 ? 311.461 203.592 207.718 1.00 71.66 2385 THR A N 1
ATOM 11201 C CA . THR A 1 2392 ? 311.158 204.797 206.950 1.00 71.66 2385 THR A CA 1
ATOM 11202 C C . THR A 1 2392 ? 312.152 205.907 207.259 1.00 71.66 2385 THR A C 1
ATOM 11203 O O . THR A 1 2392 ? 312.668 206.569 206.349 1.00 71.66 2385 THR A O 1
ATOM 11207 N N . ASP A 1 2393 ? 312.436 206.120 208.545 1.00 65.53 2386 ASP A N 1
ATOM 11208 C CA . ASP A 1 2393 ? 313.349 207.189 208.933 1.00 65.53 2386 ASP A CA 1
ATOM 11209 C C . ASP A 1 2393 ? 314.730 206.970 208.331 1.00 65.53 2386 ASP A C 1
ATOM 11210 O O . ASP A 1 2393 ? 315.312 207.881 207.735 1.00 65.53 2386 ASP A O 1
ATOM 11212 N N . LEU A 1 2394 ? 315.257 205.750 208.453 1.00 61.02 2387 LEU A N 1
ATOM 11213 C CA . LEU A 1 2394 ? 316.575 205.458 207.899 1.00 61.02 2387 LEU A CA 1
ATOM 11214 C C . LEU A 1 2394 ? 316.583 205.600 206.384 1.00 61.02 2387 LEU A C 1
ATOM 11215 O O . LEU A 1 2394 ? 317.507 206.195 205.805 1.00 61.02 2387 LEU A O 1
ATOM 11220 N N . ILE A 1 2395 ? 315.558 205.061 205.722 1.00 63.33 2388 ILE A N 1
ATOM 11221 C CA . ILE A 1 2395 ? 315.588 204.955 204.274 1.00 63.33 2388 ILE A CA 1
ATOM 11222 C C . ILE A 1 2395 ? 315.296 206.297 203.629 1.00 63.33 2388 ILE A C 1
ATOM 11223 O O . ILE A 1 2395 ? 315.549 206.474 202.433 1.00 63.33 2388 ILE A O 1
ATOM 11228 N N . LEU A 1 2396 ? 314.761 207.247 204.391 1.00 64.88 2389 LEU A N 1
ATOM 11229 C CA . LEU A 1 2396 ? 314.638 208.610 203.906 1.00 64.88 2389 LEU A CA 1
ATOM 11230 C C . LEU A 1 2396 ? 315.857 209.444 204.275 1.00 64.88 2389 LEU A C 1
ATOM 11231 O O . LEU A 1 2396 ? 316.224 210.356 203.526 1.00 64.88 2389 LEU A O 1
ATOM 11236 N N . LEU A 1 2397 ? 316.502 209.138 205.405 1.00 62.36 2390 LEU A N 1
ATOM 11237 C CA . LEU A 1 2397 ? 317.663 209.909 205.833 1.00 62.36 2390 LEU A CA 1
ATOM 11238 C C . LEU A 1 2397 ? 318.873 209.650 204.946 1.00 62.36 2390 LEU A C 1
ATOM 11239 O O . LEU A 1 2397 ? 319.655 210.567 204.675 1.00 62.36 2390 LEU A O 1
ATOM 11244 N N . ILE A 1 2398 ? 319.054 208.406 204.497 1.00 61.18 2391 ILE A N 1
ATOM 11245 C CA . ILE A 1 2398 ? 320.220 208.086 203.668 1.00 61.18 2391 ILE A CA 1
ATOM 11246 C C . ILE A 1 2398 ? 320.265 208.917 202.388 1.00 61.18 2391 ILE A C 1
ATOM 11247 O O . ILE A 1 2398 ? 321.292 209.571 202.137 1.00 61.18 2391 ILE A O 1
ATOM 11252 N N . PRO A 1 2399 ? 319.218 208.947 201.548 1.00 63.32 2392 PRO A N 1
ATOM 11253 C CA . PRO A 1 2399 ? 319.327 209.714 200.298 1.00 63.32 2392 PRO A CA 1
ATOM 11254 C C . PRO A 1 2399 ? 319.522 211.199 200.514 1.00 63.32 2392 PRO A C 1
ATOM 11255 O O . PRO A 1 2399 ? 320.183 211.852 199.700 1.00 63.32 2392 PRO A O 1
ATOM 11259 N N . GLN A 1 2400 ? 318.957 211.760 201.584 1.00 65.97 2393 GLN A N 1
ATOM 11260 C CA . GLN A 1 2400 ? 319.148 213.183 201.838 1.00 65.97 2393 GLN A CA 1
ATOM 11261 C C . GLN A 1 2400 ? 320.611 213.502 202.100 1.00 65.97 2393 GLN A C 1
ATOM 11262 O O . GLN A 1 2400 ? 321.146 214.482 201.569 1.00 65.97 2393 GLN A O 1
ATOM 11268 N N . HIS A 1 2401 ? 321.280 212.682 202.912 1.00 66.76 2394 HIS A N 1
ATOM 11269 C CA . HIS A 1 2401 ? 322.699 212.906 203.161 1.00 66.76 2394 HIS A CA 1
ATOM 11270 C C . HIS A 1 2401 ? 323.521 212.665 201.905 1.00 66.76 2394 HIS A C 1
ATOM 11271 O O . HIS A 1 2401 ? 324.505 213.371 201.659 1.00 66.76 2394 HIS A O 1
ATOM 11278 N N . LEU A 1 2402 ? 323.140 211.672 201.095 1.00 68.56 2395 LEU A N 1
ATOM 11279 C CA . LEU A 1 2402 ? 323.851 211.463 199.836 1.00 68.56 2395 LEU A CA 1
ATOM 11280 C C . LEU A 1 2402 ? 323.734 212.678 198.926 1.00 68.56 2395 LEU A C 1
ATOM 11281 O O . LEU A 1 2402 ? 324.716 213.090 198.298 1.00 68.56 2395 LEU A O 1
ATOM 11286 N N . GLN A 1 2403 ? 322.538 213.258 198.833 1.00 76.86 2396 GLN A N 1
ATOM 11287 C CA . GLN A 1 2403 ? 322.351 214.448 198.011 1.00 76.86 2396 GLN A CA 1
ATOM 11288 C C . GLN A 1 2403 ? 323.132 215.631 198.568 1.00 76.86 2396 GLN A C 1
ATOM 11289 O O . GLN A 1 2403 ? 323.754 216.386 197.812 1.00 76.86 2396 GLN A O 1
ATOM 11295 N N . GLU A 1 2404 ? 323.106 215.810 199.891 1.00 80.88 2397 GLU A N 1
ATOM 11296 C CA . GLU A 1 2404 ? 323.819 216.920 200.514 1.00 80.88 2397 GLU A CA 1
ATOM 11297 C C . GLU A 1 2404 ? 325.317 216.810 200.262 1.00 80.88 2397 GLU A C 1
ATOM 11298 O O . GLU A 1 2404 ? 325.967 217.777 199.850 1.00 80.88 2397 GLU A O 1
ATOM 11304 N N . LEU A 1 2405 ? 325.878 215.621 200.476 1.00 83.26 2398 LEU A N 1
ATOM 11305 C CA . LEU A 1 2405 ? 327.316 215.436 200.325 1.00 83.26 2398 LEU A CA 1
ATOM 11306 C C . LEU A 1 2405 ? 327.740 215.577 198.867 1.00 83.26 2398 LEU A C 1
ATOM 11307 O O . LEU A 1 2405 ? 328.771 216.193 198.573 1.00 83.26 2398 LEU A O 1
ATOM 11312 N N . ASP A 1 2406 ? 326.957 215.025 197.945 1.00 91.51 2399 ASP A N 1
ATOM 11313 C CA . ASP A 1 2406 ? 327.296 215.045 196.522 1.00 91.51 2399 ASP A CA 1
ATOM 11314 C C . ASP A 1 2406 ? 327.008 216.437 195.979 1.00 91.51 2399 ASP A C 1
ATOM 11315 O O . ASP A 1 2406 ? 325.946 216.706 195.417 1.00 91.51 2399 ASP A O 1
ATOM 11317 N N . ARG A 1 2407 ? 327.976 217.337 196.145 1.00 100.18 2400 ARG A N 1
ATOM 11318 C CA . ARG A 1 2407 ? 327.838 218.710 195.685 1.00 100.18 2400 ARG A CA 1
ATOM 11319 C C . ARG A 1 2407 ? 328.370 218.925 194.275 1.00 100.18 2400 ARG A C 1
ATOM 11320 O O . ARG A 1 2407 ? 328.445 220.074 193.827 1.00 100.18 2400 ARG A O 1
ATOM 11328 N N . ARG A 1 2408 ? 328.757 217.857 193.583 1.00 96.18 2401 ARG A N 1
ATOM 11329 C CA . ARG A 1 2408 ? 329.133 217.939 192.177 1.00 96.18 2401 ARG A CA 1
ATOM 11330 C C . ARG A 1 2408 ? 327.904 217.765 191.290 1.00 96.18 2401 ARG A C 1
ATOM 11331 O O . ARG A 1 2408 ? 327.892 218.186 190.135 1.00 96.18 2401 ARG A O 1
ATOM 11333 N N . ARG A 1 2413 ? 316.003 214.382 189.096 1.00 70.76 2406 ARG A N 1
ATOM 11334 C CA . ARG A 1 2413 ? 314.549 214.282 189.112 1.00 70.76 2406 ARG A CA 1
ATOM 11335 C C . ARG A 1 2413 ? 314.078 212.947 188.550 1.00 70.76 2406 ARG A C 1
ATOM 11336 O O . ARG A 1 2413 ? 314.059 212.745 187.336 1.00 70.76 2406 ARG A O 1
ATOM 11338 N N . ASP A 1 2414 ? 313.706 212.034 189.441 1.00 73.22 2407 ASP A N 1
ATOM 11339 C CA . ASP A 1 2414 ? 313.142 210.745 189.061 1.00 73.22 2407 ASP A CA 1
ATOM 11340 C C . ASP A 1 2414 ? 311.658 210.750 189.408 1.00 73.22 2407 ASP A C 1
ATOM 11341 O O . ASP A 1 2414 ? 311.278 211.138 190.518 1.00 73.22 2407 ASP A O 1
ATOM 11346 N N . ASP A 1 2415 ? 310.826 210.329 188.455 1.00 73.78 2408 ASP A N 1
ATOM 11347 C CA . ASP A 1 2415 ? 309.382 210.402 188.648 1.00 73.78 2408 ASP A CA 1
ATOM 11348 C C . ASP A 1 2415 ? 308.933 209.546 189.825 1.00 73.78 2408 ASP A C 1
ATOM 11349 O O . ASP A 1 2415 ? 308.102 209.978 190.634 1.00 73.78 2408 ASP A O 1
ATOM 11351 N N . GLN A 1 2416 ? 309.471 208.332 189.938 1.00 69.19 2409 GLN A N 1
ATOM 11352 C CA . GLN A 1 2416 ? 309.073 207.445 191.026 1.00 69.19 2409 GLN A CA 1
ATOM 11353 C C . GLN A 1 2416 ? 309.446 208.040 192.377 1.00 69.19 2409 GLN A C 1
ATOM 11354 O O . GLN A 1 2416 ? 308.679 207.948 193.344 1.00 69.19 2409 GLN A O 1
ATOM 11360 N N . TRP A 1 2417 ? 310.624 208.662 192.458 1.00 67.81 2410 TRP A N 1
ATOM 11361 C CA . TRP A 1 2417 ? 311.054 209.288 193.703 1.00 67.81 2410 TRP A CA 1
ATOM 11362 C C . TRP A 1 2417 ? 310.058 210.344 194.161 1.00 67.81 2410 TRP A C 1
ATOM 11363 O O . TRP A 1 2417 ? 309.588 210.315 195.303 1.00 67.81 2410 TRP A O 1
ATOM 11374 N N . ILE A 1 2418 ? 309.717 211.284 193.276 1.00 67.89 2411 ILE A N 1
ATOM 11375 C CA . ILE A 1 2418 ? 308.843 212.389 193.664 1.00 67.89 2411 ILE A CA 1
ATOM 11376 C C . ILE A 1 2418 ? 307.437 211.882 193.954 1.00 67.89 2411 ILE A C 1
ATOM 11377 O O . ILE A 1 2418 ? 306.771 212.351 194.884 1.00 67.89 2411 ILE A O 1
ATOM 11382 N N . GLN A 1 2419 ? 306.962 210.919 193.162 1.00 67.76 2412 GLN A N 1
ATOM 11383 C CA . GLN A 1 2419 ? 305.641 210.359 193.421 1.00 67.76 2412 GLN A CA 1
ATOM 11384 C C . GLN A 1 2419 ? 305.577 209.732 194.806 1.00 67.76 2412 GLN A C 1
ATOM 11385 O O . GLN A 1 2419 ? 304.678 210.041 195.599 1.00 67.76 2412 GLN A O 1
ATOM 11391 N N . LYS A 1 2420 ? 306.532 208.852 195.120 1.00 67.77 2413 LYS A N 1
ATOM 11392 C CA . LYS A 1 2420 ? 306.527 208.186 196.417 1.00 67.77 2413 LYS A CA 1
ATOM 11393 C C . LYS A 1 2420 ? 306.685 209.195 197.543 1.00 67.77 2413 LYS A C 1
ATOM 11394 O O . LYS A 1 2420 ? 306.033 209.088 198.589 1.00 67.77 2413 LYS A O 1
ATOM 11400 N N . LEU A 1 2421 ? 307.545 210.194 197.340 1.00 72.09 2414 LEU A N 1
ATOM 11401 C CA . LEU A 1 2421 ? 307.788 211.187 198.376 1.00 72.09 2414 LEU A CA 1
ATOM 11402 C C . LEU A 1 2421 ? 306.530 211.991 198.679 1.00 72.09 2414 LEU A C 1
ATOM 11403 O O . LEU A 1 2421 ? 306.137 212.125 199.844 1.00 72.09 2414 LEU A O 1
ATOM 11408 N N . CYS A 1 2422 ? 305.871 212.518 197.642 1.00 71.98 2415 CYS A N 1
ATOM 11409 C CA . CYS A 1 2422 ? 304.654 213.296 197.853 1.00 71.98 2415 CYS A CA 1
ATOM 11410 C C . CYS A 1 2422 ? 303.551 212.440 198.460 1.00 71.98 2415 CYS A C 1
ATOM 11411 O O . CYS A 1 2422 ? 302.826 212.889 199.359 1.00 71.98 2415 CYS A O 1
ATOM 11414 N N . GLN A 1 2423 ? 303.407 211.201 197.985 1.00 69.75 2416 GLN A N 1
ATOM 11415 C CA . GLN A 1 2423 ? 302.380 210.333 198.544 1.00 69.75 2416 GLN A CA 1
ATOM 11416 C C . GLN A 1 2423 ? 302.619 210.086 200.028 1.00 69.75 2416 GLN A C 1
ATOM 11417 O O . GLN A 1 2423 ? 301.722 210.309 200.848 1.00 69.75 2416 GLN A O 1
ATOM 11423 N N . LEU A 1 2424 ? 303.835 209.674 200.401 1.00 72.27 2417 LEU A N 1
ATOM 11424 C CA . LEU A 1 2424 ? 304.113 209.403 201.808 1.00 72.27 2417 LEU A CA 1
ATOM 11425 C C . LEU A 1 2424 ? 303.969 210.663 202.650 1.00 72.27 2417 LEU A C 1
ATOM 11426 O O . LEU A 1 2424 ? 303.560 210.592 203.815 1.00 72.27 2417 LEU A O 1
ATOM 11431 N N . ALA A 1 2425 ? 304.290 211.827 202.080 1.00 73.24 2418 ALA A N 1
ATOM 11432 C CA . ALA A 1 2425 ? 304.059 213.075 202.798 1.00 73.24 2418 ALA A CA 1
ATOM 11433 C C . ALA A 1 2425 ? 302.577 213.271 203.079 1.00 73.24 2418 ALA A C 1
ATOM 11434 O O . ALA A 1 2425 ? 302.194 213.686 204.179 1.00 73.24 2418 ALA A O 1
ATOM 11436 N N . SER A 1 2426 ? 301.727 212.973 202.094 1.00 71.16 2419 SER A N 1
ATOM 11437 C CA . SER A 1 2426 ? 300.287 213.074 202.309 1.00 71.16 2419 SER A CA 1
ATOM 11438 C C . SER A 1 2426 ? 299.817 212.097 203.379 1.00 71.16 2419 SER A C 1
ATOM 11439 O O . SER A 1 2426 ? 298.981 212.443 204.221 1.00 71.16 2419 SER A O 1
ATOM 11442 N N . LEU A 1 2427 ? 300.339 210.868 203.360 1.00 71.50 2420 LEU A N 1
ATOM 11443 C CA . LEU A 1 2427 ? 299.956 209.883 204.369 1.00 71.50 2420 LEU A CA 1
ATOM 11444 C C . LEU A 1 2427 ? 300.330 210.322 205.778 1.00 71.50 2420 LEU A C 1
ATOM 11445 O O . LEU A 1 2427 ? 299.530 210.156 206.707 1.00 71.50 2420 LEU A O 1
ATOM 11450 N N . SER A 1 2428 ? 301.525 210.868 205.965 1.00 72.99 2421 SER A N 1
ATOM 11451 C CA . SER A 1 2428 ? 301.981 211.242 207.298 1.00 72.99 2421 SER A CA 1
ATOM 11452 C C . SER A 1 2428 ? 301.208 212.444 207.831 1.00 72.99 2421 SER A C 1
ATOM 11453 O O . SER A 1 2428 ? 300.958 212.554 209.031 1.00 72.99 2421 SER A O 1
ATOM 11456 N N . TYR A 1 2434 ? 307.418 213.688 208.938 1.00 80.09 2427 TYR A N 1
ATOM 11457 C CA . TYR A 1 2434 ? 306.717 214.584 208.026 1.00 80.09 2427 TYR A CA 1
ATOM 11458 C C . TYR A 1 2434 ? 307.652 215.643 207.466 1.00 80.09 2427 TYR A C 1
ATOM 11459 O O . TYR A 1 2434 ? 307.752 215.820 206.253 1.00 80.09 2427 TYR A O 1
ATOM 11468 N N . ARG A 1 2435 ? 308.331 216.350 208.366 1.00 81.43 2428 ARG A N 1
ATOM 11469 C CA . ARG A 1 2435 ? 309.267 217.396 207.979 1.00 81.43 2428 ARG A CA 1
ATOM 11470 C C . ARG A 1 2435 ? 310.390 216.872 207.098 1.00 81.43 2428 ARG A C 1
ATOM 11471 O O . ARG A 1 2435 ? 310.899 217.609 206.243 1.00 81.43 2428 ARG A O 1
ATOM 11479 N N . GLN A 1 2436 ? 310.781 215.611 207.297 1.00 76.85 2429 GLN A N 1
ATOM 11480 C CA . GLN A 1 2436 ? 311.824 215.012 206.474 1.00 76.85 2429 GLN A CA 1
ATOM 11481 C C . GLN A 1 2436 ? 311.405 214.948 205.012 1.00 76.85 2429 GLN A C 1
ATOM 11482 O O . GLN A 1 2436 ? 312.200 215.250 204.117 1.00 76.85 2429 GLN A O 1
ATOM 11488 N N . CYS A 1 2437 ? 310.159 214.550 204.749 1.00 76.11 2430 CYS A N 1
ATOM 11489 C CA . CYS A 1 2437 ? 309.676 214.511 203.374 1.00 76.11 2430 CYS A CA 1
ATOM 11490 C C . CYS A 1 2437 ? 309.702 215.902 202.754 1.00 76.11 2430 CYS A C 1
ATOM 11491 O O . CYS A 1 2437 ? 310.144 216.081 201.613 1.00 76.11 2430 CYS A O 1
ATOM 11494 N N . LYS A 1 2438 ? 309.242 216.905 203.503 1.00 76.83 2431 LYS A N 1
ATOM 11495 C CA . LYS A 1 2438 ? 309.204 218.261 202.970 1.00 76.83 2431 LYS A CA 1
ATOM 11496 C C . LYS A 1 2438 ? 310.603 218.765 202.647 1.00 76.83 2431 LYS A C 1
ATOM 11497 O O . LYS A 1 2438 ? 310.827 219.344 201.578 1.00 76.83 2431 LYS A O 1
ATOM 11503 N N . LYS A 1 2439 ? 311.567 218.529 203.542 1.00 75.39 2432 LYS A N 1
ATOM 11504 C CA . LYS A 1 2439 ? 312.925 218.987 203.266 1.00 75.39 2432 LYS A CA 1
ATOM 11505 C C . LYS A 1 2439 ? 313.548 218.199 202.119 1.00 75.39 2432 LYS A C 1
ATOM 11506 O O . LYS A 1 2439 ? 314.350 218.743 201.353 1.00 75.39 2432 LYS A O 1
ATOM 11512 N N . LEU A 1 2440 ? 313.171 216.926 201.964 1.00 73.47 2433 LEU A N 1
ATOM 11513 C CA . LEU A 1 2440 ? 313.701 216.135 200.859 1.00 73.47 2433 LEU A CA 1
ATOM 11514 C C . LEU A 1 2440 ? 313.214 216.657 199.512 1.00 73.47 2433 LEU A C 1
ATOM 11515 O O . LEU A 1 2440 ? 314.014 216.833 198.585 1.00 73.47 2433 LEU A O 1
ATOM 11520 N N . LEU A 1 2441 ? 311.906 216.911 199.379 1.00 74.72 2434 LEU A N 1
ATOM 11521 C CA . LEU A 1 2441 ? 311.419 217.525 198.141 1.00 74.72 2434 LEU A CA 1
ATOM 11522 C C . LEU A 1 2441 ? 311.995 218.920 197.934 1.00 74.72 2434 LEU A C 1
ATOM 11523 O O . LEU A 1 2441 ? 312.315 219.297 196.802 1.00 74.72 2434 LEU A O 1
ATOM 11528 N N . LEU A 1 2442 ? 312.128 219.706 199.004 1.00 77.99 2435 LEU A N 1
ATOM 11529 C CA . LEU A 1 2442 ? 312.696 221.041 198.853 1.00 77.99 2435 LEU A CA 1
ATOM 11530 C C . LEU A 1 2442 ? 314.124 220.975 198.324 1.00 77.99 2435 LEU A C 1
ATOM 11531 O O . LEU A 1 2442 ? 314.509 221.762 197.452 1.00 77.99 2435 LEU A O 1
ATOM 11536 N N . ALA A 1 2443 ? 314.925 220.040 198.838 1.00 80.97 2436 ALA A N 1
ATOM 11537 C CA . ALA A 1 2443 ? 316.279 219.861 198.328 1.00 80.97 2436 ALA A CA 1
ATOM 11538 C C . ALA A 1 2443 ? 316.263 219.357 196.889 1.00 80.97 2436 ALA A C 1
ATOM 11539 O O . ALA A 1 2443 ? 317.108 219.745 196.073 1.00 80.97 2436 ALA A O 1
ATOM 11541 N N . MET A 1 2444 ? 315.313 218.476 196.562 1.00 79.26 2437 MET A N 1
ATOM 11542 C CA . MET A 1 2444 ? 315.201 217.996 195.187 1.00 79.26 2437 MET A CA 1
ATOM 11543 C C . MET A 1 2444 ? 314.898 219.139 194.229 1.00 79.26 2437 MET A C 1
ATOM 11544 O O . MET A 1 2444 ? 315.367 219.142 193.085 1.00 79.26 2437 MET A O 1
ATOM 11549 N N . CYS A 1 2445 ? 314.113 220.114 194.673 1.00 84.75 2438 CYS A N 1
ATOM 11550 C CA . CYS A 1 2445 ? 313.831 221.296 193.870 1.00 84.75 2438 CYS A CA 1
ATOM 11551 C C . CYS A 1 2445 ? 314.937 222.334 194.031 1.00 84.75 2438 CYS A C 1
ATOM 11552 O O . CYS A 1 2445 ? 314.914 223.142 194.959 1.00 84.75 2438 CYS A O 1
#

Organism: Caenorhabditis elegans (NCBI:txid6239)

InterPro domains:
  IPR003126 Zinc finger, UBR-type [PF02207] (1223-1282)
  IPR003126 Zinc finger, UBR-type [PS51157] (1221-1287)
  IPR003126 Zinc finger, UBR-type [SM00396] (1221-1286)
  IPR004190 DNA polymerase processivity factor [PF02916] (1511-1622)
  IPR025704 E3 ubiquitin ligase UBR4, C-terminal [PF13764] (3438-4202)
  IPR045189 E3 ubiquitin ligase UBR4-like [PTHR21725] (1213-4203)
  IPR056530 E3 ubiquitin-protein ligase UBR4-like domain [PF24079] (2869-2994)

Nearest PDB structures (foldseek):
  7klj-assembly2_B  TM=6.334E-01  e=1.573E-07  Homo sapiens
  8qx8-assembly1_A  TM=2.254E-01  e=1.465E-05  Saccharomyces cerevisiae
  3sf4-assembly2_B  TM=1.847E-01  e=9.332E+00  Homo sapiens

Solvent-accessible surface area: 65345 Å² total; per-residue (Å²): 154,55,124,62,22,63,64,92,6,60,59,10,4,116,54,3,27,75,54,36,148,32,152,31,22,94,91,62,0,36,63,17,29,82,74,11,118,88,84,50,21,59,84,12,93,84,2,5,79,37,2,7,58,8,2,19,5,2,16,8,16,3,0,10,26,28,17,18,13,61,27,95,74,49,55,71,140,4,11,39,5,16,7,34,13,12,142,14,68,16,29,116,84,23,53,124,128,44,79,123,69,15,64,102,68,14,28,42,77,20,132,53,32,27,115,141,42,76,159,122,42,31,36,82,36,116,172,84,20,97,18,117,48,82,80,100,11,123,92,23,63,109,13,99,53,1,37,76,8,7,33,127,6,32,56,10,32,96,51,121,148,47,113,42,17,59,74,88,108,36,106,35,11,45,18,3,8,2,2,17,39,20,21,60,6,17,85,177,115,15,34,96,93,6,50,120,27,4,41,120,32,45,118,64,50,68,126,58,98,38,25,40,32,40,27,10,3,9,15,6,5,145,8,8,78,124,111,80,30,121,12,1,24,70,8,3,20,17,4,7,43,60,10,0,121,76,9,126,99,110,24,70,40,115,88,1,4,92,37,2,1,11,3,14,88,23,0,101,54,85,70,89,81,83,36,62,92,29,45,4,40,14,4,72,0,3,22,59,6,0,79,61,0,67,82,41,4,80,43,34,116,98,60,109,123,121,81,85,77,14,43,29,8,1,61,5,4,0,54,2,1,1,41,1,1,63,44,0,4,34,5,2,29,24,115,69,29,4,4,35,15,4,16,60,2,63,31,1,0,47,0,0,38,74,6,95,85,16,13,124,155,34,109,164,43,11,22,46,0,0,63,60,2,0,48,21,2,53,63,128,112,2,32,71,4,7,8,102,14,118,82,4,86,11,28,69,10,43,15,41,43,3,10,25,0,50,29,77,27,79,58,81,126,95,108,17,54,68,7,9,6,1,51,71,1,0,40,4,1,0,70,13,1,8,35,67,2,0,55,57,1,1,120,40,3,66,140,16,1,78,72,11,0,48,48,0,32,106,12,60,82,1,1,44,3,91,61,25,32,129,72,102,101,32,31,54,0,2,3,4,1,24,1,0,5,5,0,3,0,1,2,17,18,0,58,86,93,29,36,141,121,133,60,58,109,47,84,46,15,19,102,8,0,13,14,39,25,28,32,8,72,124,83,116,224,99,143,95,45,15,104,17,173,30,111,45,44,89,105,95,62,47,92,74,3,81,71,20,4,88,66,3,42,118,34,8,156,121,3,57,106,38,0,66,84,0,0,89,1,3,44,86,8,33,87,74,6,27,102,2,50,122,77,32,98,49,5,60,100,33,1,92,92,25,136,78,10,99,24,20,61,182,56,128,1,8,56,84,24,69,80,11,109,28,55,215,64,30,35,38,3,26,25,4,89,23,62,87,25,22,0,0,1,0,24,9,14,108,110,98,99,69,12,0,49,10,14,21,2,51,6,52,61,46,7,24,108,5,1,101,76,44,130,88,87,80,16,154,6,84,19,59,11,74,10,6,54,23,19,52,43,12,0,2,0,2,0,96,92,31,2,14,1,1,6,3,12,36,140,1,92,41,41,19,123,4,58,5,155,65,180,108,27,30,4,32,37,6,24,7,4,122,71,45,97,102,40,88,122,56,83,8,3,0,0,0,0,0,78,75,28,3,46,3,5,1,1,13,62,74,39,103,41,9,5,18,22,3,40,21,60,111,38,52,5,39,3,1,22,11,15,35,34,105,128,30,45,4,8,7,0,5,0,4,39,67,0,104,0,33,12,23,29,8,72,111,29,98,40,120,92,71,80,38,142,9,112,20,66,2,77,35,1,12,156,119,89,34,18,51,3,32,0,2,27,39,0,44,55,1,52,0,0,0,1,0,0,85,63,2,2,18,2,0,44,20,36,81,73,106,31,81,106,86,37,12,112,7,100,48,57,53,0,74,4,132,55,11,2,32,5,27,27,56,28,28,0,2,0,0,0,3,0,64,100,41,59,71,25,3,0,3,2,5,1,42,82,14,73,7,10,0,8,96,16,81,20,176,55,52,9,44,5,2,0,10,3,28,6,19,44,20,61,6,5,6,4,0,5,9,9,95,95,112,55,17,1,30,0,25,14,1,3,32,69,37,5,21,8,12,37,4,46,3,31,30,10,44,66,84,57,30,162,101,112,39,108,26,45,65,50,35,42,8,17,44,0,4,12,1,0,1,32,1,0,20,70,29,22,64,154,34,0,4,99,20,0,108,152,9,10,33,44,68,42,17,20,48,21,2,1,18,6,0,6,109,0,2,6,69,53,44,113,86,28,62,48,83,0,0,65,45,26,2,18,24,10,2,106,12,0,98,53,4,99,111,25,66,83,87,64,21,6,39,88,23,15,47,63,16,8,40,68,0,13,76,26,4,29,7,4,60,10,7,8,32,38,2,24,100,4,0,100,127,52,28,47,59,5,20,39,0,0,67,10,0,45,65,13,3,89,118,24,44,85,112,70,1,58,81,0,0,36,10,0,0,9,2,0,2,0,0,8,23,32,55,43,144,28,21,74,106,1,0,97,18,3,4,42,1,1,55,58,136,89,4,71,98,5,0,58,31,0,32,41,0,0,62,62,0,14,52,64,8,86,93,0,35,130,54,7,137,114,53,65,112,118,14,138,143,93,89,126,58,29,26,28,18,13,84,36,36,0,2,8,1,2,44,24,24,30,8,3,50,62,89,49,95,57,9,97,47,26,12,161,26,4,104,61,59,96,15,102,44,152,74,92,29,139,34,2,34,70,2,0,39,34,2,9,94,11,1,49,130,26,135,7,69,86,96,60,89,104,44,79,39,1,18,18,49,0,4,2,74,6,2,5,20,0,1,39,36,6,74,31,75,32,4,93,90,20,2,38,116,1,4,120,76,10,144,68,54,24,84,51,14,27,65,79,40,126,42,3,29,15,9,16,6,6,12,32,1,2,6,15,6,1,102,29,2,28,114,49,77,72,67,93,56,66,94,2,53,100,5,5,72,46,14,17,117,44,3,93,92,53,29,9,86,89,6,2,22,82,8,5,79,83,0,6,58,76,29,140,117,94,17,118,220,70,14,94,51,83,46,38,175,167,129,62,94,78,51,66,10,17,20,5,50,13,15,6,30,4,6,10,41,4,6,27,25,1,69,67,8,42,174,149,144,76,84,80,19,66,110,24,1,67,62,2,19,93,39,46,133,165,40,3,149,104,5,30,124,44,78,135

Sequence (1435 aa):
KIELCMKLLDEFAKIIAINEKSLIFSLDHENILDWLEEIGVLDSPQITEKLVDICFSIEVWDVLTLLQLDGPECHYWDLQMFGRFWKTSLMDLLDEKMMKKVNEKMGSILKEQYDKQSHVAKATREKRSNGKFPNRPKVADWEEQLLLMHNRIAGHLTKKKVEDFADESTQKFTWLLGVCSGQMSYKKEVAVDAEKILSRLYPDAEKRNEVLYHFGVSSILKGLDRPLHILFMQIYLDLVQIDSKSWKIDDSVQKLSRRLGGFNEWLMIVDEEKREDDGGFRIYIVLNLSHYFWELLEGCKASQVVDAHAILKIRKFAEVLASILDKITFWPNPKLHAYYYIAQFLEPLETIFHFPEIAEQNRKVIESFFKQLFDKLLEQKYQEGLLQDTKLIIQKTDKYLSSSLNLFNEYNTQEPSKIYPVNEIFSLFCRYGSENVHLYCLKMIKKSLQTLASNILEHEHILKGEVCIETELQKRLVCDAVLLTEFFGYFSCIYAQVSENQPSEHDDVAKAFMLLDSDIHLKTKIRNVFEHRFENLNSNCCDELKSALNDVQEEFKEVQDDLEQILEAVDFANQKALQVTEERLAVLESFNDMDDVIISEKEKFIEPLESGHFLKIRELSDIIKLDDGTELLVLIPESIQTCLQLHYMDTRTNLIQGMHALRTETEQIPFNARSLHVSGNRLVVCGQYEFFALRFSPQGDVIDRAHIKLNNNPVVRAKFCREIESDKRRRQLIAVATMQYIRIYDLTLHETNFVEEMVLPAGNVEDVEIINQEDGNVRILVLSSSGYLYEHNISVFNAENNSIFLTNVVNTPGMDMNGDGVSLHYSSTFNLLFVSLENGAFVAQLPEPTGNSTAPIYDWKHLNIKNPVDAWKETSGIIACLSTNCNHQVNYFHPTVGKILLQKTSVKRSIMTYFLMTSAKNQSVYSVLIYPNVPTCEIWETSWNNVHDLWIDDVPTERYAVPRYERQPILTNSNKLVYSILEFATLSGLEWAGNMAKKHLSRKLNHPAVCSVSTRAIVKCHPSVDEELFKIIDGAYLQEWKALIDWTESEGFGEMRLHHVEQLLDRMEAVRTRWPYFVKSLKREFGTVTSFVELMRNEMKRMPLHRCQMMAQAIVKIVFGLLSNGTNEAEQLIHVFLNIFTDQDTYHLANDMRSAVQETISRFENALKEEKKLMVEHENMDKESVLRIKNYGFSPFYGAPRIIAKTPESMLIAKIAETIPIDSEENFKWLEQLISMILEKLTRSNSTVTWQNLSDSPSYNLSRVLASCLAICDPVIIRNHFSRLIHIIKYDVEKIFPMSEKSYSNYSLLRSVELLLFVCLEKRGDESKENQEMLDSIVHDLQAVGIRNLCLKILEKVIPHWKDRGPKVWLPHVPLVWPSTSEDSYIIACTDLILLIPQHLQELDRRRDDQWIQKLCQLASLSYRQCKKLLLAMC

B-factor: mean 53.09, std 24.92, range [18.58, 117.92]